Protein AF-0000000075101784 (afdb_homodimer)

InterPro domains:
  IPR000917 Sulfatase, N-terminal [PF00884] (1-313)
  IPR017850 Alkaline-phosphatase-like, core domain superfamily [G3DSA:3.40.720.10] (1-335)
  IPR017850 Alkaline-phosphatase-like, core domain superfamily [SSF53649] (1-403)
  IPR050738 Sulfatase enzyme [PTHR42693] (1-409)

Sequence (878 aa):
MADDLGWADLSVYGQVDYSTPRLDQLAAQGVRFTHAYANSAVCSATRFALMTGRYQYRLPGGLEEPIPTSVGPRGPIGLPPDHPTLPSILRDAGYDTALLGKWHLGPLPDFGPLKSGYDRFFGNLSGVIDYFTHKPGVGEHVARDLWEGETPVDRVGYYTQILADEASAYVTAPERKDKPFFLSLHFTAPHWPWEGPEDEEVSKNLTSIFHYDGGTQATYGRMVEALDQSVGQVLDALDSAGLGDDTIVVFTSDNGGERYSKTWPFTGQKTELLEGGLRVPTIMRWPAGLPTPHVSTQVTATMDWLPTLLAAAKLVPTAEFPTDGENLLPILQQLAPEHDRTLCWRYKAHGQRAIRDGKFKYLKINGNEFLFDIVADPRERGNLKKRLPDVFDKLKQLWADWDATMLAMNEGTYTHALTPPIQADRYAPQDLTPPVKPTMADDLGWADLSVYGQVDYSTPRLDQLAAQGVRFTHAYANSAVCSATRFALMTGRYQYRLPGGLEEPIPTSVGPRGPIGLPPDHPTLPSILRDAGYDTALLGKWHLGPLPDFGPLKSGYDRFFGNLSGVIDYFTHKPGVGEHVARDLWEGETPVDRVGYYTQILADEASAYVTAPERKDKPFFLSLHFTAPHWPWEGPEDEEVSKNLTSIFHYDGGTQATYGRMVEALDQSVGQVLDALDSAGLGDDTIVVFTSDNGGERYSKTWPFTGQKTELLEGGLRVPTIMRWPAGLPTPHVSTQVTATMDWLPTLLAAAKLVPTAEFPTDGENLLPILQQLAPEHDRTLCWRYKAHGQRAIRDGKFKYLKINGNEFLFDIVADPRERGNLKKRLPDVFDKLKQLWADWDATMLAMNEGTYTHALTPPIQADRYAPQDLTPPVKPT

Structure (mmCIF, N/CA/C/O backbone):
data_AF-0000000075101784-model_v1
#
loop_
_entity.id
_entity.type
_entity.pdbx_description
1 polymer 'Sulfatase N-terminal domain-containing protein'
#
loop_
_atom_site.group_PDB
_atom_site.id
_atom_site.type_symbol
_atom_site.label_atom_id
_atom_site.label_alt_id
_atom_site.label_comp_id
_atom_site.label_asym_id
_atom_site.label_entity_id
_atom_site.label_seq_id
_atom_site.pdbx_PDB_ins_code
_atom_site.Cartn_x
_atom_site.Cartn_y
_atom_site.Cartn_z
_atom_site.occupancy
_atom_site.B_iso_or_equiv
_atom_site.auth_seq_id
_atom_site.auth_comp_id
_atom_site.auth_asym_id
_atom_site.auth_atom_id
_atom_site.pdbx_PDB_model_num
ATOM 1 N N . MET A 1 1 ? 0.008 -24.109 -4.969 1 98.69 1 MET A N 1
ATOM 2 C CA . MET A 1 1 ? 0.075 -22.781 -5.566 1 98.69 1 MET A CA 1
ATOM 3 C C . MET A 1 1 ? -1.224 -22.016 -5.336 1 98.69 1 MET A C 1
ATOM 5 O O . MET A 1 1 ? -2.307 -22.5 -5.652 1 98.69 1 MET A O 1
ATOM 9 N N . ALA A 1 2 ? -1.051 -20.859 -4.703 1 98.81 2 ALA A N 1
ATOM 10 C CA . ALA A 1 2 ? -2.176 -19.953 -4.531 1 98.81 2 ALA A CA 1
ATOM 11 C C . ALA A 1 2 ? -2.396 -19.109 -5.789 1 98.81 2 ALA A C 1
ATOM 13 O O . ALA A 1 2 ? -1.558 -19.109 -6.695 1 98.81 2 ALA A O 1
ATOM 14 N N . ASP A 1 3 ? -3.553 -18.484 -5.859 1 98.56 3 ASP A N 1
ATOM 15 C CA . ASP A 1 3 ? -3.936 -17.641 -6.996 1 98.56 3 ASP A CA 1
ATOM 16 C C . ASP A 1 3 ? -4.117 -16.188 -6.578 1 98.56 3 ASP A C 1
ATOM 18 O O . ASP A 1 3 ? -5.059 -15.859 -5.855 1 98.56 3 ASP A O 1
ATOM 22 N N . ASP A 1 4 ? -3.219 -15.297 -7.02 1 98.19 4 ASP A N 1
ATOM 23 C CA . ASP A 1 4 ? -3.277 -13.859 -6.77 1 98.19 4 ASP A CA 1
ATOM 24 C C . ASP A 1 4 ? -2.967 -13.547 -5.309 1 98.19 4 ASP A C 1
ATOM 26 O O . ASP A 1 4 ? -3.5 -12.586 -4.746 1 98.19 4 ASP A O 1
ATOM 30 N N . LEU A 1 5 ? -2.211 -14.422 -4.629 1 98.81 5 LEU A N 1
ATOM 31 C CA . LEU A 1 5 ? -1.786 -14.148 -3.26 1 98.81 5 LEU A CA 1
ATOM 32 C C . LEU A 1 5 ? -0.577 -13.227 -3.238 1 98.81 5 LEU A C 1
ATOM 34 O O . LEU A 1 5 ? 0.437 -13.5 -3.885 1 98.81 5 LEU A O 1
ATOM 38 N N . GLY A 1 6 ? -0.708 -12.164 -2.463 1 98.31 6 GLY A N 1
ATOM 39 C CA . GLY A 1 6 ? 0.398 -11.219 -2.357 1 98.31 6 GLY A CA 1
ATOM 40 C C . GLY A 1 6 ? 1.512 -11.711 -1.45 1 98.31 6 GLY A C 1
ATOM 41 O O . GLY A 1 6 ? 1.279 -12.531 -0.559 1 98.31 6 GLY A O 1
ATOM 42 N N . TRP A 1 7 ? 2.664 -11.133 -1.697 1 98.31 7 TRP A N 1
ATOM 43 C CA . TRP A 1 7 ? 3.869 -11.492 -0.955 1 98.31 7 TRP A CA 1
ATOM 44 C C . TRP A 1 7 ? 3.646 -11.336 0.547 1 98.31 7 TRP A C 1
ATOM 46 O O . TRP A 1 7 ? 3.998 -12.227 1.325 1 98.31 7 TRP A O 1
ATOM 56 N N . ALA A 1 8 ? 2.971 -10.32 0.973 1 97.44 8 ALA A N 1
ATOM 57 C CA . ALA A 1 8 ? 2.854 -9.984 2.389 1 97.44 8 ALA A CA 1
ATOM 58 C C . ALA A 1 8 ? 1.521 -10.461 2.959 1 97.44 8 ALA A C 1
ATOM 60 O O . ALA A 1 8 ? 1.069 -9.961 3.994 1 97.44 8 ALA A O 1
ATOM 61 N N . ASP A 1 9 ? 0.891 -11.398 2.348 1 98.56 9 ASP A N 1
ATOM 62 C CA . ASP A 1 9 ? -0.424 -11.852 2.789 1 98.56 9 ASP A CA 1
ATOM 63 C C . ASP A 1 9 ? -0.299 -12.969 3.82 1 98.56 9 ASP A C 1
ATOM 65 O O . ASP A 1 9 ? -1.293 -13.383 4.426 1 98.56 9 ASP A O 1
ATOM 69 N N . LEU A 1 10 ? 0.871 -13.477 4.027 1 98.75 10 LEU A N 1
ATOM 70 C CA . LEU A 1 10 ? 1.117 -14.453 5.086 1 98.75 10 LEU A CA 1
ATOM 71 C C . LEU A 1 10 ? 1.719 -13.781 6.316 1 98.75 10 LEU A C 1
ATOM 73 O O . LEU A 1 10 ? 2.549 -12.875 6.191 1 98.75 10 LEU A O 1
ATOM 77 N N . SER A 1 11 ? 1.393 -14.336 7.484 1 98.12 11 SER A N 1
ATOM 78 C CA . SER A 1 11 ? 1.902 -13.758 8.719 1 98.12 11 SER A CA 1
ATOM 79 C C . SER A 1 11 ? 3.428 -13.766 8.75 1 98.12 11 SER A C 1
ATOM 81 O O . SER A 1 11 ? 4.051 -12.797 9.18 1 98.12 11 SER A O 1
ATOM 83 N N . VAL A 1 12 ? 3.998 -14.766 8.273 1 98.06 12 VAL A N 1
ATOM 84 C CA . VAL A 1 12 ? 5.449 -14.93 8.32 1 98.06 12 VAL A CA 1
ATOM 85 C C . VAL A 1 12 ? 6.109 -13.922 7.379 1 98.06 12 VAL A C 1
ATOM 87 O O . VAL A 1 12 ? 7.309 -13.648 7.496 1 98.06 12 VAL A O 1
ATOM 90 N N . TYR A 1 13 ? 5.352 -13.352 6.441 1 97.81 13 TYR A N 1
ATOM 91 C CA . TYR A 1 13 ? 5.863 -12.328 5.539 1 97.81 13 TYR A CA 1
ATOM 92 C C . TYR A 1 13 ? 5.406 -10.938 5.977 1 97.81 13 TYR A C 1
ATOM 94 O O . TYR A 1 13 ? 5.641 -9.953 5.27 1 97.81 13 TYR A O 1
ATOM 102 N N . GLY A 1 14 ? 4.668 -10.852 7.066 1 94.38 14 GLY A N 1
ATOM 103 C CA . GLY A 1 14 ? 4.414 -9.531 7.625 1 94.38 14 GLY A CA 1
ATOM 104 C C . GLY A 1 14 ? 2.936 -9.219 7.77 1 94.38 14 GLY A C 1
ATOM 105 O O . GLY A 1 14 ? 2.564 -8.125 8.195 1 94.38 14 GLY A O 1
ATOM 106 N N . GLN A 1 15 ? 2.051 -10.156 7.465 1 96.44 15 GLN A N 1
ATOM 107 C CA . GLN A 1 15 ? 0.618 -9.93 7.633 1 96.44 15 GLN A CA 1
ATOM 108 C C . GLN A 1 15 ? 0.24 -9.891 9.109 1 96.44 15 GLN A C 1
ATOM 110 O O . GLN A 1 15 ? 0.612 -10.781 9.875 1 96.44 15 GLN A O 1
ATOM 115 N N . VAL A 1 16 ? -0.598 -8.867 9.5 1 93.69 16 VAL A N 1
ATOM 116 C CA . VAL A 1 16 ? -0.889 -8.75 10.93 1 93.69 16 VAL A CA 1
ATOM 117 C C . VAL A 1 16 ? -2.398 -8.656 11.141 1 93.69 16 VAL A C 1
ATOM 119 O O . VAL A 1 16 ? -2.877 -8.742 12.273 1 93.69 16 VAL A O 1
ATOM 122 N N . ASP A 1 17 ? -3.162 -8.492 10.086 1 94.62 17 ASP A N 1
ATOM 123 C CA . ASP A 1 17 ? -4.602 -8.289 10.211 1 94.62 17 ASP A CA 1
ATOM 124 C C . ASP A 1 17 ? -5.324 -9.625 10.406 1 94.62 17 ASP A C 1
ATOM 126 O O . ASP A 1 17 ? -6.453 -9.656 10.898 1 94.62 17 ASP A O 1
ATOM 130 N N . TYR A 1 18 ? -4.762 -10.672 9.93 1 97.62 18 TYR A N 1
ATOM 131 C CA . TYR A 1 18 ? -5.156 -12.055 10.148 1 97.62 18 TYR A CA 1
ATOM 132 C C . TYR A 1 18 ? -3.938 -12.961 10.273 1 97.62 18 TYR A C 1
ATOM 134 O O . TYR A 1 18 ? -2.799 -12.5 10.148 1 97.62 18 TYR A O 1
ATOM 142 N N . SER A 1 19 ? -4.16 -14.219 10.547 1 98.31 19 SER A N 1
ATOM 143 C CA . SER A 1 19 ? -3.018 -15.094 10.758 1 98.31 19 SER A CA 1
ATOM 144 C C . SER A 1 19 ? -3.049 -16.281 9.797 1 98.31 19 SER A C 1
ATOM 146 O O . SER A 1 19 ? -4.117 -16.672 9.32 1 98.31 19 SER A O 1
ATOM 148 N N . THR A 1 20 ? -1.932 -16.766 9.484 1 98.88 20 THR A N 1
ATOM 149 C CA . THR A 1 20 ? -1.763 -17.938 8.641 1 98.88 20 THR A CA 1
ATOM 150 C C . THR A 1 20 ? -0.839 -18.953 9.312 1 98.88 20 THR A C 1
ATOM 152 O O . THR A 1 20 ? 0.225 -19.281 8.781 1 98.88 20 THR A O 1
ATOM 155 N N . PRO A 1 21 ? -1.212 -19.562 10.398 1 98.88 21 PRO A N 1
ATOM 156 C CA . PRO A 1 21 ? -0.318 -20.359 11.234 1 98.88 21 PRO A CA 1
ATOM 157 C C . PRO A 1 21 ? 0.182 -21.625 10.516 1 98.88 21 PRO A C 1
ATOM 159 O O . PRO A 1 21 ? 1.288 -22.094 10.789 1 98.88 21 PRO A O 1
ATOM 162 N N . ARG A 1 22 ? -0.598 -22.219 9.664 1 98.88 22 ARG A N 1
ATOM 163 C CA . ARG A 1 22 ? -0.188 -23.453 9.023 1 98.88 22 ARG A CA 1
ATOM 164 C C . ARG A 1 22 ? 0.921 -23.219 8.008 1 98.88 22 ARG A C 1
ATOM 166 O O . ARG A 1 22 ? 1.915 -23.938 7.973 1 98.88 22 ARG A O 1
ATOM 173 N N . LEU A 1 23 ? 0.753 -22.203 7.227 1 98.88 23 LEU A N 1
ATOM 174 C CA . LEU A 1 23 ? 1.802 -21.844 6.277 1 98.88 23 LEU A CA 1
ATOM 175 C C . LEU A 1 23 ? 3.033 -21.312 7.004 1 98.88 23 LEU A C 1
ATOM 177 O O . LEU A 1 23 ? 4.164 -21.516 6.555 1 98.88 23 LEU A O 1
ATOM 181 N N . ASP A 1 24 ? 2.787 -20.641 8.117 1 98.75 24 ASP A N 1
ATOM 182 C CA . ASP A 1 24 ? 3.91 -20.203 8.945 1 98.75 24 ASP A CA 1
ATOM 183 C C . ASP A 1 24 ? 4.688 -21.406 9.492 1 98.75 24 ASP A C 1
ATOM 185 O O . ASP A 1 24 ? 5.918 -21.359 9.578 1 98.75 24 ASP A O 1
ATOM 189 N N . GLN A 1 25 ? 3.984 -22.391 9.844 1 98.38 25 GLN A N 1
ATOM 190 C CA . GLN A 1 25 ? 4.633 -23.625 10.297 1 98.38 25 GLN A CA 1
ATOM 191 C C . GLN A 1 25 ? 5.441 -24.266 9.172 1 98.38 25 GLN A C 1
ATOM 193 O O . GLN A 1 25 ? 6.551 -24.75 9.398 1 98.38 25 GLN A O 1
ATOM 198 N N . LEU A 1 26 ? 4.879 -24.281 7.992 1 98.44 26 LEU A N 1
ATOM 199 C CA . LEU A 1 26 ? 5.605 -24.797 6.836 1 98.44 26 LEU A CA 1
ATOM 200 C C . LEU A 1 26 ? 6.918 -24.031 6.648 1 98.44 26 LEU A C 1
ATOM 202 O O . LEU A 1 26 ? 7.961 -24.656 6.398 1 98.44 26 LEU A O 1
ATOM 206 N N . ALA A 1 27 ? 6.848 -22.75 6.758 1 98.5 27 ALA A N 1
ATOM 207 C CA . ALA A 1 27 ? 8.031 -21.906 6.621 1 98.5 27 ALA A CA 1
ATOM 208 C C . ALA A 1 27 ? 9.055 -22.219 7.711 1 98.5 27 ALA A C 1
ATOM 210 O O . ALA A 1 27 ? 10.258 -22.25 7.449 1 98.5 27 ALA A O 1
ATOM 211 N N . ALA A 1 28 ? 8.633 -22.469 8.914 1 97.75 28 ALA A N 1
ATOM 212 C CA . ALA A 1 28 ? 9.5 -22.75 10.047 1 97.75 28 ALA A CA 1
ATOM 213 C C . ALA A 1 28 ? 10.219 -24.094 9.883 1 97.75 28 ALA A C 1
ATOM 215 O O . ALA A 1 28 ? 11.242 -24.344 10.523 1 97.75 28 ALA A O 1
ATOM 216 N N . GLN A 1 29 ? 9.656 -24.922 9.031 1 96.75 29 GLN A N 1
ATOM 217 C CA . GLN A 1 29 ? 10.195 -26.266 8.859 1 96.75 29 GLN A CA 1
ATOM 218 C C . GLN A 1 29 ? 10.992 -26.375 7.559 1 96.75 29 GLN A C 1
ATOM 220 O O . GLN A 1 29 ? 11.516 -27.438 7.23 1 96.75 29 GLN A O 1
ATOM 225 N N . GLY A 1 30 ? 11.07 -25.266 6.852 1 97.69 30 GLY A N 1
ATOM 226 C CA . GLY A 1 30 ? 11.688 -25.328 5.539 1 97.69 30 GLY A CA 1
ATOM 227 C C . GLY A 1 30 ? 12.5 -24.094 5.203 1 97.69 30 GLY A C 1
ATOM 228 O O . GLY A 1 30 ? 13.148 -23.516 6.074 1 97.69 30 GLY A O 1
ATOM 229 N N . VAL A 1 31 ? 12.562 -23.812 3.91 1 98.31 31 VAL A N 1
ATOM 230 C CA . VAL A 1 31 ? 13.25 -22.625 3.393 1 98.31 31 VAL A CA 1
ATOM 231 C C . VAL A 1 31 ? 12.227 -21.594 2.922 1 98.31 31 VAL A C 1
ATOM 233 O O . VAL A 1 31 ? 11.359 -21.906 2.096 1 98.31 31 VAL A O 1
ATOM 236 N N . ARG A 1 32 ? 12.258 -20.438 3.51 1 98.56 32 ARG A N 1
ATOM 237 C CA . ARG A 1 32 ? 11.43 -19.328 3.07 1 98.56 32 ARG A CA 1
ATOM 238 C C . ARG A 1 32 ? 12.219 -18.359 2.195 1 98.56 32 ARG A C 1
ATOM 240 O O . ARG A 1 32 ? 13.273 -17.875 2.604 1 98.56 32 ARG A O 1
ATOM 247 N N . PHE A 1 33 ? 11.695 -18.094 1.013 1 98.69 33 PHE A N 1
ATOM 248 C CA . PHE A 1 33 ? 12.367 -17.188 0.088 1 98.69 33 PHE A CA 1
ATOM 249 C C . PHE A 1 33 ? 11.828 -15.766 0.238 1 98.69 33 PHE A C 1
ATOM 251 O O . PHE A 1 33 ? 10.625 -15.57 0.387 1 98.69 33 PHE A O 1
ATOM 258 N N . THR A 1 34 ? 12.727 -14.789 0.183 1 98.19 34 THR A N 1
ATOM 259 C CA . THR A 1 34 ? 12.273 -13.414 0.297 1 98.19 34 THR A CA 1
ATOM 260 C C . THR A 1 34 ? 12.344 -12.703 -1.054 1 98.19 34 THR A C 1
ATOM 262 O O . THR A 1 34 ? 11.766 -11.633 -1.229 1 98.19 34 THR A O 1
ATOM 265 N N . HIS A 1 35 ? 13.109 -13.273 -2.016 1 98.44 35 HIS A N 1
ATOM 266 C CA . HIS A 1 35 ? 13.25 -12.695 -3.35 1 98.44 35 HIS A CA 1
ATOM 267 C C . HIS A 1 35 ? 12.805 -13.68 -4.426 1 98.44 35 HIS A C 1
ATOM 269 O O . HIS A 1 35 ? 13.516 -13.898 -5.406 1 98.44 35 HIS A O 1
ATOM 275 N N . ALA A 1 36 ? 11.633 -14.242 -4.195 1 98.75 36 ALA A N 1
ATOM 276 C CA . ALA A 1 36 ? 11.023 -15.141 -5.176 1 98.75 36 ALA A CA 1
ATOM 277 C C . ALA A 1 36 ? 10.055 -14.383 -6.082 1 98.75 36 ALA A C 1
ATOM 279 O O . ALA A 1 36 ? 9.289 -13.539 -5.609 1 98.75 36 ALA A O 1
ATOM 280 N N . TYR A 1 37 ? 10.133 -14.734 -7.387 1 98.88 37 TYR A N 1
ATOM 281 C CA . TYR A 1 37 ? 9.359 -13.984 -8.367 1 98.88 37 TYR A CA 1
ATOM 282 C C . TYR A 1 37 ? 8.5 -14.914 -9.219 1 98.88 37 TYR A C 1
ATOM 284 O O . TYR A 1 37 ? 8.922 -16.031 -9.539 1 98.88 37 TYR A O 1
ATOM 292 N N . ALA A 1 38 ? 7.316 -14.414 -9.539 1 98.94 38 ALA A N 1
ATOM 293 C CA . ALA A 1 38 ? 6.535 -15.039 -10.602 1 98.94 38 ALA A CA 1
ATOM 294 C C . ALA A 1 38 ? 7.121 -14.703 -11.977 1 98.94 38 ALA A C 1
ATOM 296 O O . ALA A 1 38 ? 7.723 -13.648 -12.164 1 98.94 38 ALA A O 1
ATOM 297 N N . ASN A 1 39 ? 6.914 -15.562 -12.891 1 98.88 39 ASN A N 1
ATOM 298 C CA . ASN A 1 39 ? 7.406 -15.336 -14.242 1 98.88 39 ASN A CA 1
ATOM 299 C C . ASN A 1 39 ? 6.602 -14.258 -14.961 1 98.88 39 ASN A C 1
ATOM 301 O O . ASN A 1 39 ? 7.043 -13.719 -15.977 1 98.88 39 ASN A O 1
ATOM 305 N N . SER A 1 40 ? 5.449 -13.977 -14.445 1 98.62 40 SER A N 1
ATOM 306 C CA . SER A 1 40 ? 4.582 -12.945 -15 1 98.62 40 SER A CA 1
ATOM 307 C C . SER A 1 40 ? 3.709 -12.312 -13.922 1 98.62 40 SER A C 1
ATOM 309 O O . SER A 1 40 ? 3.623 -12.828 -12.805 1 98.62 40 SER A O 1
ATOM 311 N N . ALA A 1 41 ? 3.139 -11.195 -14.297 1 98 41 ALA A N 1
ATOM 312 C CA . ALA A 1 41 ? 2.223 -10.531 -13.375 1 98 41 ALA A CA 1
ATOM 313 C C . ALA A 1 41 ? 0.797 -11.047 -13.547 1 98 41 ALA A C 1
ATOM 315 O O . ALA A 1 41 ? -0.153 -10.453 -13.039 1 98 41 ALA A O 1
ATOM 316 N N . VAL A 1 42 ? 0.663 -12.18 -14.352 1 97.31 42 VAL A N 1
ATOM 317 C CA . VAL A 1 42 ? -0.657 -12.789 -14.477 1 97.31 42 VAL A CA 1
ATOM 318 C C . VAL A 1 42 ? -0.529 -14.312 -14.438 1 97.31 42 VAL A C 1
ATOM 320 O O . VAL A 1 42 ? 0.565 -14.852 -14.617 1 97.31 42 VAL A O 1
ATOM 323 N N . CYS A 1 43 ? -1.663 -14.953 -14.297 1 96.38 43 CYS A N 1
ATOM 324 C CA . CYS A 1 43 ? -1.766 -16.328 -13.836 1 96.38 43 CYS A CA 1
ATOM 325 C C . CYS A 1 43 ? -1.333 -17.312 -14.922 1 96.38 43 CYS A C 1
ATOM 327 O O . CYS A 1 43 ? -0.304 -17.969 -14.797 1 96.38 43 CYS A O 1
ATOM 329 N N . SER A 1 44 ? -1.961 -17.344 -16.109 1 96.62 44 SER A N 1
ATOM 330 C CA . SER A 1 44 ? -1.686 -18.375 -17.109 1 96.62 44 SER A CA 1
ATOM 331 C C . SER A 1 44 ? -0.242 -18.297 -17.594 1 96.62 44 SER A C 1
ATOM 333 O O . SER A 1 44 ? 0.415 -19.328 -17.75 1 96.62 44 SER A O 1
ATOM 335 N N . ALA A 1 45 ? 0.211 -17.141 -17.781 1 97.12 45 ALA A N 1
ATOM 336 C CA . ALA A 1 45 ? 1.586 -16.953 -18.25 1 97.12 45 ALA A CA 1
ATOM 337 C C . ALA A 1 45 ? 2.578 -17.578 -17.266 1 97.12 45 ALA A C 1
ATOM 339 O O . ALA A 1 45 ? 3.51 -18.266 -17.672 1 97.12 45 ALA A O 1
ATOM 340 N N . THR A 1 46 ? 2.406 -17.312 -16 1 98.69 46 THR A N 1
ATOM 341 C CA . THR A 1 46 ? 3.271 -17.891 -14.977 1 98.69 46 THR A CA 1
ATOM 342 C C . THR A 1 46 ? 3.143 -19.406 -14.953 1 98.69 46 THR A C 1
ATOM 344 O O . THR A 1 46 ? 4.129 -20.109 -14.75 1 98.69 46 THR A O 1
ATOM 347 N N . ARG A 1 47 ? 1.959 -19.953 -15.203 1 98.62 47 ARG A N 1
ATOM 348 C CA . ARG A 1 47 ? 1.739 -21.391 -15.195 1 98.62 47 ARG A CA 1
ATOM 349 C C . ARG A 1 47 ? 2.441 -22.047 -16.375 1 98.62 47 ARG A C 1
ATOM 351 O O . ARG A 1 47 ? 2.912 -23.188 -16.266 1 98.62 47 ARG A O 1
ATOM 358 N N . PHE A 1 48 ? 2.523 -21.375 -17.531 1 98.44 48 PHE A N 1
ATOM 359 C CA . PHE A 1 48 ? 3.338 -21.875 -18.625 1 98.44 48 PHE A CA 1
ATOM 360 C C . PHE A 1 48 ? 4.785 -22.062 -18.188 1 98.44 48 PHE A C 1
ATOM 362 O O . PHE A 1 48 ? 5.41 -23.078 -18.516 1 98.44 48 PHE A O 1
ATOM 369 N N . ALA A 1 49 ? 5.211 -21.078 -17.438 1 98.81 49 ALA A N 1
ATOM 370 C CA . ALA A 1 49 ? 6.594 -21.109 -16.969 1 98.81 49 ALA A CA 1
ATOM 371 C C . ALA A 1 49 ? 6.805 -22.234 -15.961 1 98.81 49 ALA A C 1
ATOM 373 O O . ALA A 1 49 ? 7.844 -22.891 -15.969 1 98.81 49 ALA A O 1
ATOM 374 N N . LEU A 1 50 ? 5.887 -22.422 -15.125 1 98.81 50 LEU A N 1
ATOM 375 C CA . LEU A 1 50 ? 5.973 -23.484 -14.141 1 98.81 50 LEU A CA 1
ATOM 376 C C . LEU A 1 50 ? 6.07 -24.844 -14.828 1 98.81 50 LEU A C 1
ATOM 378 O O . LEU A 1 50 ? 6.914 -25.672 -14.461 1 98.81 50 LEU A O 1
ATOM 382 N N . MET A 1 51 ? 5.27 -25.094 -15.828 1 98.62 51 MET A N 1
ATOM 383 C CA . MET A 1 51 ? 5.164 -26.391 -16.484 1 98.62 51 MET A CA 1
ATOM 384 C C . MET A 1 51 ? 6.398 -26.672 -17.344 1 98.62 51 MET A C 1
ATOM 386 O O . MET A 1 51 ? 6.852 -27.812 -17.438 1 98.62 51 MET A O 1
ATOM 390 N N . THR A 1 52 ? 6.945 -25.625 -17.906 1 98.62 52 THR A N 1
ATOM 391 C CA . THR A 1 52 ? 7.945 -25.844 -18.953 1 98.62 52 THR A CA 1
ATOM 392 C C . THR A 1 52 ? 9.344 -25.516 -18.438 1 98.62 52 THR A C 1
ATOM 394 O O . THR A 1 52 ? 10.344 -25.875 -19.062 1 98.62 52 THR A O 1
ATOM 397 N N . GLY A 1 53 ? 9.438 -24.734 -17.344 1 98.69 53 GLY A N 1
ATOM 398 C CA . GLY A 1 53 ? 10.727 -24.266 -16.844 1 98.69 53 GLY A CA 1
ATOM 399 C C . GLY A 1 53 ? 11.352 -23.219 -17.719 1 98.69 53 GLY A C 1
ATOM 400 O O . GLY A 1 53 ? 12.578 -23.047 -17.734 1 98.69 53 GLY A O 1
ATOM 401 N N . ARG A 1 54 ? 10.531 -22.578 -18.516 1 98.62 54 ARG A N 1
ATOM 402 C CA . ARG A 1 54 ? 11 -21.594 -19.484 1 98.62 54 ARG A CA 1
ATOM 403 C C . ARG A 1 54 ? 10.219 -20.297 -19.359 1 98.62 54 ARG A C 1
ATOM 405 O O . ARG A 1 54 ? 9.125 -20.266 -18.781 1 98.62 54 ARG A O 1
ATOM 412 N N . TYR A 1 55 ? 10.82 -19.203 -19.875 1 98.69 55 TYR A N 1
ATOM 413 C CA . TYR A 1 55 ? 9.984 -18.016 -20.062 1 98.69 55 TYR A CA 1
ATOM 414 C C . TYR A 1 55 ? 8.758 -18.344 -20.906 1 98.69 55 TYR A C 1
ATOM 416 O O . TYR A 1 55 ? 8.875 -18.953 -21.969 1 98.69 55 TYR A O 1
ATOM 424 N N . GLN A 1 56 ? 7.625 -17.891 -20.422 1 98 56 GLN A N 1
ATOM 425 C CA . GLN A 1 56 ? 6.359 -18.188 -21.078 1 98 56 GLN A CA 1
ATOM 426 C C . GLN A 1 56 ? 6.32 -17.609 -22.5 1 98 56 GLN A C 1
ATOM 428 O O . GLN A 1 56 ? 5.605 -18.125 -23.359 1 98 56 GLN A O 1
ATOM 433 N N . TYR A 1 57 ? 7.148 -16.703 -22.734 1 96.81 57 TYR A N 1
ATOM 434 C CA . TYR A 1 57 ? 7.176 -15.961 -23.984 1 96.81 57 TYR A CA 1
ATOM 435 C C . TYR A 1 57 ? 7.664 -16.844 -25.125 1 96.81 57 TYR A C 1
ATOM 437 O O . TYR A 1 57 ? 7.59 -16.469 -26.297 1 96.81 57 TYR A O 1
ATOM 445 N N . ARG A 1 58 ? 8.141 -18 -24.859 1 96.75 58 ARG A N 1
ATOM 446 C CA . ARG A 1 58 ? 8.688 -18.891 -25.891 1 96.75 58 ARG A CA 1
ATOM 447 C C . ARG A 1 58 ? 7.578 -19.688 -26.562 1 96.75 58 ARG A C 1
ATOM 449 O O . ARG A 1 58 ? 7.805 -20.328 -27.578 1 96.75 58 ARG A O 1
ATOM 456 N N . LEU A 1 59 ? 6.398 -19.656 -25.984 1 95.5 59 LEU A N 1
ATOM 457 C CA . LEU A 1 59 ? 5.246 -20.375 -26.531 1 95.5 59 LEU A CA 1
ATOM 458 C C . LEU A 1 59 ? 4.105 -19.406 -26.828 1 95.5 59 LEU A C 1
ATOM 460 O O . LEU A 1 59 ? 3.854 -18.484 -26.062 1 95.5 59 LEU A O 1
ATOM 464 N N . PRO A 1 60 ? 3.352 -19.625 -27.906 1 93.06 60 PRO A N 1
ATOM 465 C CA . PRO A 1 60 ? 2.25 -18.719 -28.25 1 93.06 60 PRO A CA 1
ATOM 466 C C . PRO A 1 60 ? 1.228 -18.578 -27.125 1 93.06 60 PRO A C 1
ATOM 468 O O . PRO A 1 60 ? 0.797 -17.469 -26.828 1 93.06 60 PRO A O 1
ATOM 471 N N . GLY A 1 61 ? 0.872 -19.688 -26.5 1 93.19 61 GLY A N 1
ATOM 472 C CA . GLY A 1 61 ? -0.081 -19.609 -25.406 1 93.19 61 GLY A CA 1
ATOM 473 C C . GLY A 1 61 ? 0.421 -18.797 -24.234 1 93.19 61 GLY A C 1
ATOM 474 O O . GLY A 1 61 ? -0.372 -18.203 -23.5 1 93.19 61 GLY A O 1
ATOM 475 N N . GLY A 1 62 ? 1.733 -18.75 -24.078 1 95.31 62 GLY A N 1
ATOM 476 C CA . GLY A 1 62 ? 2.367 -18.031 -22.969 1 95.31 62 GLY A CA 1
ATOM 477 C C . GLY A 1 62 ? 2.389 -16.531 -23.172 1 95.31 62 GLY A C 1
ATOM 478 O O . GLY A 1 62 ? 2.703 -15.781 -22.234 1 95.31 62 GLY A O 1
ATOM 479 N N . LEU A 1 63 ? 1.99 -16.031 -24.375 1 94.19 63 LEU A N 1
ATOM 480 C CA . LEU A 1 63 ? 1.966 -14.602 -24.688 1 94.19 63 LEU A CA 1
ATOM 481 C C . LEU A 1 63 ? 0.682 -13.961 -24.172 1 94.19 63 LEU A C 1
ATOM 483 O O . LEU A 1 63 ? 0.601 -12.734 -24.062 1 94.19 63 LEU A O 1
ATOM 487 N N . GLU A 1 64 ? -0.341 -14.805 -23.922 1 91.56 64 GLU A N 1
ATOM 488 C CA . GLU A 1 64 ? -1.618 -14.289 -23.438 1 91.56 64 GLU A CA 1
ATOM 489 C C . GLU A 1 64 ? -1.515 -13.82 -21.984 1 91.56 64 GLU A C 1
ATOM 491 O O . GLU A 1 64 ? -0.873 -14.477 -21.172 1 91.56 64 GLU A O 1
ATOM 496 N N . GLU A 1 65 ? -2.162 -12.766 -21.703 1 91.44 65 GLU A N 1
ATOM 497 C CA . GLU A 1 65 ? -2.031 -12.156 -20.391 1 91.44 65 GLU A CA 1
ATOM 498 C C . GLU A 1 65 ? -3.398 -11.906 -19.75 1 91.44 65 GLU A C 1
ATOM 500 O O . GLU A 1 65 ? -3.811 -10.758 -19.578 1 91.44 65 GLU A O 1
ATOM 505 N N . PRO A 1 66 ? -4.133 -12.938 -19.266 1 92.62 66 PRO A N 1
ATOM 506 C CA . PRO A 1 66 ? -3.93 -14.391 -19.375 1 92.62 66 PRO A CA 1
ATOM 507 C C . PRO A 1 66 ? -4.672 -15 -20.562 1 92.62 66 PRO A C 1
ATOM 509 O O . PRO A 1 66 ? -5.34 -14.281 -21.312 1 92.62 66 PRO A O 1
ATOM 512 N N . ILE A 1 67 ? -4.535 -16.281 -20.656 1 90.69 67 ILE A N 1
ATOM 513 C CA . ILE A 1 67 ? -5.273 -17 -21.688 1 90.69 67 ILE A CA 1
ATOM 514 C C . ILE A 1 67 ? -6.773 -16.812 -21.469 1 90.69 67 ILE A C 1
ATOM 516 O O . ILE A 1 67 ? -7.277 -17 -20.359 1 90.69 67 ILE A O 1
ATOM 520 N N . PRO A 1 68 ? -7.398 -16.453 -22.5 1 83.62 68 PRO A N 1
ATOM 521 C CA . PRO A 1 68 ? -8.844 -16.266 -22.359 1 83.62 68 PRO A CA 1
ATOM 522 C C . PRO A 1 68 ? -9.602 -17.594 -22.266 1 83.62 68 PRO A C 1
ATOM 524 O O . PRO A 1 68 ? -9.125 -18.625 -22.766 1 83.62 68 PRO A O 1
ATOM 527 N N . THR A 1 69 ? -10.688 -17.469 -21.641 1 73.88 69 THR A N 1
ATOM 528 C CA . THR A 1 69 ? -11.555 -18.641 -21.531 1 73.88 69 THR A CA 1
ATOM 529 C C . THR A 1 69 ? -12.172 -18.984 -22.875 1 73.88 69 THR A C 1
ATOM 531 O O . THR A 1 69 ? -12.289 -20.172 -23.234 1 73.88 69 THR A O 1
ATOM 534 N N . SER A 1 70 ? -12.477 -17.953 -23.562 1 70.19 70 SER A N 1
ATOM 535 C CA . SER A 1 70 ? -13.148 -18.156 -24.844 1 70.19 70 SER A CA 1
ATOM 536 C C . SER A 1 70 ? -12.141 -18.297 -25.969 1 70.19 70 SER A C 1
ATOM 538 O O . SER A 1 70 ? -11.094 -17.656 -25.969 1 70.19 70 SER A O 1
ATOM 540 N N . VAL A 1 71 ? -12.484 -19.25 -26.828 1 69.81 71 VAL A N 1
ATOM 541 C CA . VAL A 1 71 ? -11.664 -19.438 -28.016 1 69.81 71 VAL A CA 1
ATOM 542 C C . VAL A 1 71 ? -11.891 -18.281 -29 1 69.81 71 VAL A C 1
ATOM 544 O O . VAL A 1 71 ? -13.023 -18.016 -29.406 1 69.81 71 VAL A O 1
ATOM 547 N N . GLY A 1 72 ? -10.891 -17.547 -29.188 1 66.06 72 GLY A N 1
ATOM 548 C CA . GLY A 1 72 ? -10.992 -16.422 -30.109 1 66.06 72 GLY A CA 1
ATOM 549 C C . GLY A 1 72 ? -10.867 -16.828 -31.562 1 66.06 72 GLY A C 1
ATOM 550 O O . GLY A 1 72 ? -10.844 -18.031 -31.875 1 66.06 72 GLY A O 1
ATOM 551 N N . PRO A 1 73 ? -10.859 -15.891 -32.438 1 67.81 73 PRO A N 1
ATOM 552 C CA . PRO A 1 73 ? -10.789 -16.156 -33.875 1 67.81 73 PRO A CA 1
ATOM 553 C C . PRO A 1 73 ? -9.523 -16.906 -34.281 1 67.81 73 PRO A C 1
ATOM 555 O O . PRO A 1 73 ? -9.5 -17.562 -35.344 1 67.81 73 PRO A O 1
ATOM 558 N N . ARG A 1 74 ? -8.57 -16.922 -33.406 1 72.44 74 ARG A N 1
ATOM 559 C CA . ARG A 1 74 ? -7.297 -17.562 -33.688 1 72.44 74 ARG A CA 1
ATOM 560 C C . ARG A 1 74 ? -7.344 -19.047 -33.375 1 72.44 74 ARG A C 1
ATOM 562 O O . ARG A 1 74 ? -6.398 -19.797 -33.656 1 72.44 74 ARG A O 1
ATOM 569 N N . GLY A 1 75 ? -8.453 -19.375 -32.875 1 79.56 75 GLY A N 1
ATOM 570 C CA . GLY A 1 75 ? -8.57 -20.766 -32.438 1 79.56 75 GLY A CA 1
ATOM 571 C C . GLY A 1 75 ? -8.062 -21 -31.031 1 79.56 75 GLY A C 1
ATOM 572 O O . GLY A 1 75 ? -7.648 -20.062 -30.359 1 79.56 75 GLY A O 1
ATOM 573 N N . PRO A 1 76 ? -8.188 -22.281 -30.734 1 85.88 76 PRO A N 1
ATOM 574 C CA . PRO A 1 76 ? -7.762 -22.609 -29.359 1 85.88 76 PRO A CA 1
ATOM 575 C C . PRO A 1 76 ? -6.254 -22.453 -29.172 1 85.88 76 PRO A C 1
ATOM 577 O O . PRO A 1 76 ? -5.473 -22.75 -30.062 1 85.88 76 PRO A O 1
ATOM 580 N N . ILE A 1 77 ? -5.93 -21.875 -28.125 1 90.88 77 ILE A N 1
ATOM 581 C CA . ILE A 1 77 ? -4.535 -21.688 -27.734 1 90.88 77 ILE A CA 1
ATOM 582 C C . ILE A 1 77 ? -4.281 -22.312 -26.375 1 90.88 77 ILE A C 1
ATOM 584 O O . ILE A 1 77 ? -5.148 -22.281 -25.5 1 90.88 77 ILE A O 1
ATOM 588 N N . GLY A 1 78 ? -3.123 -22.969 -26.25 1 95.56 78 GLY A N 1
ATOM 589 C CA . GLY A 1 78 ? -2.789 -23.594 -24.984 1 95.56 78 GLY A CA 1
ATOM 590 C C . GLY A 1 78 ? -1.383 -24.172 -24.953 1 95.56 78 GLY A C 1
ATOM 591 O O . GLY A 1 78 ? -0.547 -23.812 -25.781 1 95.56 78 GLY A O 1
ATOM 592 N N . LEU A 1 79 ? -1.147 -24.859 -23.875 1 97.69 79 LEU A N 1
ATOM 593 C CA . LEU A 1 79 ? 0.123 -25.562 -23.75 1 97.69 79 LEU A CA 1
ATOM 594 C C . LEU A 1 79 ? 0.193 -26.75 -24.703 1 97.69 79 LEU A C 1
ATOM 596 O O . LEU A 1 79 ? -0.579 -27.703 -24.578 1 97.69 79 LEU A O 1
ATOM 600 N N . PRO A 1 80 ? 1.088 -26.703 -25.656 1 96.75 80 PRO A N 1
ATOM 601 C CA . PRO A 1 80 ? 1.145 -27.797 -26.641 1 96.75 80 PRO A CA 1
ATOM 602 C C . PRO A 1 80 ? 1.396 -29.156 -26 1 96.75 80 PRO A C 1
ATOM 604 O O . PRO A 1 80 ? 2.355 -29.312 -25.25 1 96.75 80 PRO A O 1
ATOM 607 N N . PRO A 1 81 ? 0.608 -30.141 -26.406 1 95.75 81 PRO A N 1
ATOM 608 C CA . PRO A 1 81 ? 0.714 -31.453 -25.766 1 95.75 81 PRO A CA 1
ATOM 609 C C . PRO A 1 81 ? 2.062 -32.125 -26.016 1 95.75 81 PRO A C 1
ATOM 611 O O . PRO A 1 81 ? 2.48 -33 -25.234 1 95.75 81 PRO A O 1
ATOM 614 N N . ASP A 1 82 ? 2.729 -31.766 -27.031 1 94.94 82 ASP A N 1
ATOM 615 C CA . ASP A 1 82 ? 3.986 -32.406 -27.375 1 94.94 82 ASP A CA 1
ATOM 616 C C . ASP A 1 82 ? 5.164 -31.766 -26.656 1 94.94 82 ASP A C 1
ATOM 618 O O . ASP A 1 82 ? 6.285 -32.281 -26.703 1 94.94 82 ASP A O 1
ATOM 622 N N . HIS A 1 83 ? 4.918 -30.641 -26.016 1 96.81 83 HIS A N 1
ATOM 623 C CA . HIS A 1 83 ? 5.984 -30 -25.25 1 96.81 83 HIS A CA 1
ATOM 624 C C . HIS A 1 83 ? 6.246 -30.75 -23.938 1 96.81 83 HIS A C 1
ATOM 626 O O . HIS A 1 83 ? 5.316 -31.016 -23.172 1 96.81 83 HIS A O 1
ATOM 632 N N . PRO A 1 84 ? 7.508 -31.062 -23.703 1 98 84 PRO A N 1
ATOM 633 C CA . PRO A 1 84 ? 7.793 -31.672 -22.391 1 98 84 PRO A CA 1
ATOM 634 C C . PRO A 1 84 ? 7.496 -30.719 -21.234 1 98 84 PRO A C 1
ATOM 636 O O . PRO A 1 84 ? 7.754 -29.516 -21.328 1 98 84 PRO A O 1
ATOM 639 N N . THR A 1 85 ? 6.895 -31.234 -20.188 1 98.62 85 THR A N 1
ATOM 640 C CA . THR A 1 85 ? 6.555 -30.484 -18.969 1 98.62 85 THR A CA 1
ATOM 641 C C . THR A 1 85 ? 7.113 -31.188 -17.734 1 98.62 85 THR A C 1
ATOM 643 O O . THR A 1 85 ? 7.543 -32.344 -17.797 1 98.62 85 THR A O 1
ATOM 646 N N . LEU A 1 86 ? 7.121 -30.422 -16.625 1 98.75 86 LEU A N 1
ATOM 647 C CA . LEU A 1 86 ? 7.539 -31 -15.352 1 98.75 86 LEU A CA 1
ATOM 648 C C . LEU A 1 86 ? 6.758 -32.281 -15.055 1 98.75 86 LEU A C 1
ATOM 650 O O . LEU A 1 86 ? 7.352 -33.312 -14.812 1 98.75 86 LEU A O 1
ATOM 654 N N . PRO A 1 87 ? 5.414 -32.312 -15.148 1 98.75 87 PRO A N 1
ATOM 655 C CA . PRO A 1 87 ? 4.688 -33.531 -14.852 1 98.75 87 PRO A CA 1
ATOM 656 C C . PRO A 1 87 ? 4.945 -34.625 -15.891 1 98.75 87 PRO A C 1
ATOM 658 O O . PRO A 1 87 ? 5 -35.812 -15.539 1 98.75 87 PRO A O 1
ATOM 661 N N . SER A 1 88 ? 5.145 -34.312 -17.203 1 98.62 88 SER A N 1
ATOM 662 C CA . SER A 1 88 ? 5.348 -35.344 -18.203 1 98.62 88 SER A CA 1
ATOM 663 C C . SER A 1 88 ? 6.695 -36.031 -18 1 98.62 88 SER A C 1
ATOM 665 O O . SER A 1 88 ? 6.801 -37.25 -18.172 1 98.62 88 SER A O 1
ATOM 667 N N . ILE A 1 89 ? 7.707 -35.281 -17.672 1 98.62 89 ILE A N 1
ATOM 668 C CA . ILE A 1 89 ? 9.031 -35.875 -17.453 1 98.62 89 ILE A CA 1
ATOM 669 C C . ILE A 1 89 ? 8.992 -36.781 -16.219 1 98.62 89 ILE A C 1
ATOM 671 O O . ILE A 1 89 ? 9.531 -37.875 -16.25 1 98.62 89 ILE A O 1
ATOM 675 N N . LEU A 1 90 ? 8.312 -36.312 -15.18 1 98.69 90 LEU A N 1
ATOM 676 C CA . LEU A 1 90 ? 8.203 -37.125 -13.961 1 98.69 90 LEU A CA 1
ATOM 677 C C . LEU A 1 90 ? 7.363 -38.375 -14.211 1 98.69 90 LEU A C 1
ATOM 679 O O . LEU A 1 90 ? 7.703 -39.438 -13.727 1 98.69 90 LEU A O 1
ATOM 683 N N . ARG A 1 91 ? 6.305 -38.219 -14.945 1 98.31 91 ARG A N 1
ATOM 684 C CA . ARG A 1 91 ? 5.477 -39.375 -15.297 1 98.31 91 ARG A CA 1
ATOM 685 C C . ARG A 1 91 ? 6.293 -40.406 -16.031 1 98.31 91 ARG A C 1
ATOM 687 O O . ARG A 1 91 ? 6.215 -41.594 -15.727 1 98.31 91 ARG A O 1
ATOM 694 N N . ASP A 1 92 ? 7.086 -40 -16.953 1 97.88 92 ASP A N 1
ATOM 695 C CA . ASP A 1 92 ? 7.91 -40.906 -17.75 1 97.88 92 ASP A CA 1
ATOM 696 C C . ASP A 1 92 ? 8.953 -41.594 -16.875 1 97.88 92 ASP A C 1
ATOM 698 O O . ASP A 1 92 ? 9.453 -42.656 -17.234 1 97.88 92 ASP A O 1
ATOM 702 N N . ALA A 1 93 ? 9.234 -41 -15.766 1 97.94 93 ALA A N 1
ATOM 703 C CA . ALA A 1 93 ? 10.203 -41.562 -14.836 1 97.94 93 ALA A CA 1
ATOM 704 C C . ALA A 1 93 ? 9.516 -42.469 -13.805 1 97.94 93 ALA A C 1
ATOM 706 O O . ALA A 1 93 ? 10.156 -42.938 -12.867 1 97.94 93 ALA A O 1
ATOM 707 N N . GLY A 1 94 ? 8.227 -42.594 -13.898 1 97.38 94 GLY A N 1
ATOM 708 C CA . GLY A 1 94 ? 7.547 -43.594 -13.07 1 97.38 94 GLY A CA 1
ATOM 709 C C . GLY A 1 94 ? 6.703 -42.969 -11.977 1 97.38 94 GLY A C 1
ATOM 710 O O . GLY A 1 94 ? 6.094 -43.656 -11.172 1 97.38 94 GLY A O 1
ATOM 711 N N . TYR A 1 95 ? 6.602 -41.625 -11.922 1 98.19 95 TYR A N 1
ATOM 712 C CA . TYR A 1 95 ? 5.773 -40.938 -10.922 1 98.19 95 TYR A CA 1
ATOM 713 C C . TYR A 1 95 ? 4.293 -41.094 -11.266 1 98.19 95 TYR A C 1
ATOM 715 O O . TYR A 1 95 ? 3.922 -41.094 -12.438 1 98.19 95 TYR A O 1
ATOM 723 N N . ASP A 1 96 ? 3.51 -41.219 -10.242 1 98 96 ASP A N 1
ATOM 724 C CA . ASP A 1 96 ? 2.09 -40.906 -10.383 1 98 96 ASP A CA 1
ATOM 725 C C . ASP A 1 96 ? 1.843 -39.406 -10.336 1 98 96 ASP A C 1
ATOM 727 O O . ASP A 1 96 ? 2.195 -38.75 -9.352 1 98 96 ASP A O 1
ATOM 731 N N . THR A 1 97 ? 1.259 -38.812 -11.406 1 98.56 97 THR A N 1
ATOM 732 C CA . THR A 1 97 ? 1.146 -37.344 -11.508 1 98.56 97 THR A CA 1
ATOM 733 C C . THR A 1 97 ? -0.316 -36.938 -11.469 1 98.56 97 THR A C 1
ATOM 735 O O . THR A 1 97 ? -1.17 -37.531 -12.102 1 98.56 97 THR A O 1
ATOM 738 N N . ALA A 1 98 ? -0.615 -35.906 -10.648 1 98.81 98 ALA A N 1
ATOM 739 C CA . ALA A 1 98 ? -1.986 -35.406 -10.539 1 98.81 98 ALA A CA 1
ATOM 740 C C . ALA A 1 98 ? -2.02 -33.875 -10.484 1 98.81 98 ALA A C 1
A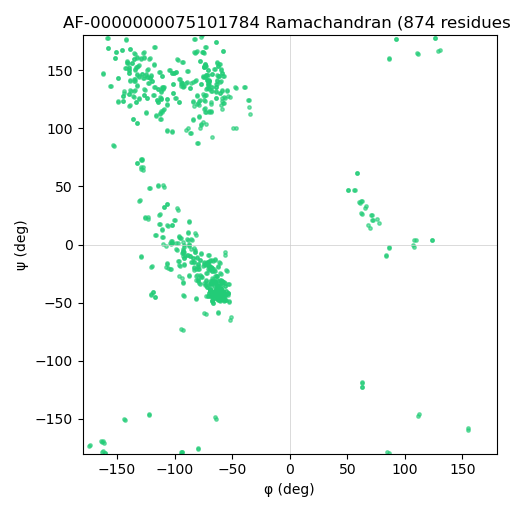TOM 742 O O . ALA A 1 98 ? -1.13 -33.25 -9.906 1 98.81 98 ALA A O 1
ATOM 743 N N . LEU A 1 99 ? -3.021 -33.312 -11.141 1 98.94 99 LEU A N 1
ATOM 744 C CA . LEU A 1 99 ? -3.393 -31.922 -10.961 1 98.94 99 LEU A CA 1
ATOM 745 C C . LEU A 1 99 ? -4.75 -31.797 -10.273 1 98.94 99 LEU A C 1
ATOM 747 O O . LEU A 1 99 ? -5.762 -32.281 -10.797 1 98.94 99 LEU A O 1
ATOM 751 N N . LEU A 1 100 ? -4.758 -31.266 -9.102 1 98.94 100 LEU A N 1
ATOM 752 C CA . LEU A 1 100 ? -5.98 -30.906 -8.398 1 98.94 100 LEU A CA 1
ATOM 753 C C . LEU A 1 100 ? -6.133 -29.391 -8.328 1 98.94 100 LEU A C 1
ATOM 755 O O . LEU A 1 100 ? -5.297 -28.703 -7.73 1 98.94 100 LEU A O 1
ATOM 759 N N . GLY A 1 101 ? -7.172 -28.875 -8.953 1 98.88 101 GLY A N 1
ATOM 760 C CA . GLY A 1 101 ? -7.414 -27.453 -8.977 1 98.88 101 GLY A CA 1
ATOM 761 C C . GLY A 1 101 ? -7.23 -26.828 -10.344 1 98.88 101 GLY A C 1
ATOM 762 O O . GLY A 1 101 ? -7.559 -27.453 -11.359 1 98.88 101 GLY A O 1
ATOM 763 N N . LYS A 1 102 ? -6.789 -25.609 -10.484 1 98.62 102 LYS A N 1
ATOM 764 C CA . LYS A 1 102 ? -6.801 -24.719 -11.648 1 98.62 102 LYS A CA 1
ATOM 765 C C . LYS A 1 102 ? -5.773 -25.172 -12.688 1 98.62 102 LYS A C 1
ATOM 767 O O . LYS A 1 102 ? -4.594 -25.344 -12.359 1 98.62 102 LYS A O 1
ATOM 772 N N . TRP A 1 103 ? -6.211 -25.312 -13.914 1 98.44 103 TRP A N 1
ATOM 773 C CA . TRP A 1 103 ? -5.363 -25.609 -15.062 1 98.44 103 TRP A CA 1
ATOM 774 C C . TRP A 1 103 ? -4.949 -24.328 -15.781 1 98.44 103 TRP A C 1
ATOM 776 O O . TRP A 1 103 ? -3.838 -23.828 -15.578 1 98.44 103 TRP A O 1
ATOM 786 N N . HIS A 1 104 ? -5.812 -23.672 -16.484 1 98 104 HIS A N 1
ATOM 787 C CA . HIS A 1 104 ? -5.738 -22.375 -17.125 1 98 104 HIS A CA 1
ATOM 788 C C . HIS A 1 104 ? -4.617 -22.328 -18.156 1 98 104 HIS A C 1
ATOM 790 O O . HIS A 1 104 ? -3.918 -21.328 -18.281 1 98 104 HIS A O 1
ATOM 796 N N . LEU A 1 105 ? -4.391 -23.5 -18.906 1 97.94 105 LEU A N 1
ATOM 797 C CA . LEU A 1 105 ? -3.371 -23.547 -19.938 1 97.94 105 LEU A CA 1
ATOM 798 C C . LEU A 1 105 ? -3.967 -24 -21.266 1 97.94 105 LEU A C 1
ATOM 800 O O . LEU A 1 105 ? -3.279 -24.625 -22.078 1 97.94 105 LEU A O 1
ATOM 804 N N . GLY A 1 106 ? -5.27 -23.828 -21.422 1 95.12 106 GLY A N 1
ATOM 805 C CA . GLY A 1 106 ? -5.961 -24.125 -22.672 1 95.12 106 GLY A CA 1
ATOM 806 C C . GLY A 1 106 ? -7.191 -24.984 -22.469 1 95.12 106 GLY A C 1
ATOM 807 O O . GLY A 1 106 ? -7.367 -25.594 -21.422 1 95.12 106 GLY A O 1
ATOM 808 N N . PRO A 1 107 ? -7.965 -25.062 -23.484 1 94.12 107 PRO A N 1
ATOM 809 C CA . PRO A 1 107 ? -9.234 -25.766 -23.359 1 94.12 107 PRO A CA 1
ATOM 810 C C . PRO A 1 107 ? -9.141 -27.234 -23.781 1 94.12 107 PRO A C 1
ATOM 812 O O . PRO A 1 107 ? -8.164 -27.625 -24.422 1 94.12 107 PRO A O 1
ATOM 815 N N . LEU A 1 108 ? -10.109 -28.016 -23.234 1 92.56 108 LEU A N 1
ATOM 816 C CA . LEU A 1 108 ? -10.328 -29.344 -23.797 1 92.56 108 LEU A CA 1
ATOM 817 C C . LEU A 1 108 ? -10.844 -29.266 -25.219 1 92.56 108 LEU A C 1
ATOM 819 O O . LEU A 1 108 ? -11.492 -28.281 -25.594 1 92.56 108 LEU A O 1
ATOM 823 N N . PRO A 1 109 ? -10.539 -30.266 -26.031 1 92.38 109 PRO A N 1
ATOM 824 C CA . PRO A 1 109 ? -9.734 -31.438 -25.703 1 92.38 109 PRO A CA 1
ATOM 825 C C . PRO A 1 109 ? -8.258 -31.25 -26.031 1 92.38 109 PRO A C 1
ATOM 827 O O . PRO A 1 109 ? -7.43 -32.094 -25.672 1 92.38 109 PRO A O 1
ATOM 830 N N . ASP A 1 110 ? -7.949 -30.25 -26.688 1 92.5 110 ASP A N 1
ATOM 831 C CA . ASP A 1 110 ? -6.645 -30.172 -27.344 1 92.5 110 ASP A CA 1
ATOM 832 C C . ASP A 1 110 ? -5.543 -29.859 -26.344 1 92.5 110 ASP A C 1
ATOM 834 O O . ASP A 1 110 ? -4.387 -30.25 -26.531 1 92.5 110 ASP A O 1
ATOM 838 N N . PHE A 1 111 ? -5.922 -29.172 -25.281 1 96.06 111 PHE A N 1
ATOM 839 C CA . PHE A 1 111 ? -4.891 -28.641 -24.391 1 96.06 111 PHE A CA 1
ATOM 840 C C . PHE A 1 111 ? -5.195 -29 -22.938 1 96.06 111 PHE A C 1
ATOM 842 O O . PHE A 1 111 ? -4.953 -28.188 -22.031 1 96.06 111 PHE A O 1
ATOM 849 N N . GLY A 1 112 ? -5.676 -30.125 -22.672 1 95.94 112 GLY A N 1
ATOM 850 C CA . GLY A 1 112 ? -6.051 -30.516 -21.312 1 95.94 112 GLY A CA 1
ATOM 851 C C . GLY A 1 112 ? -4.875 -31.016 -20.484 1 95.94 112 GLY A C 1
ATOM 852 O O . GLY A 1 112 ? -3.811 -31.312 -21.031 1 95.94 112 GLY A O 1
ATOM 853 N N . PRO A 1 113 ? -5.074 -31.109 -19.188 1 98.12 113 PRO A N 1
ATOM 854 C CA . PRO A 1 113 ? -4.004 -31.547 -18.281 1 98.12 113 PRO A CA 1
ATOM 855 C C . PRO A 1 113 ? -3.523 -32.969 -18.594 1 98.12 113 PRO A C 1
ATOM 857 O O . PRO A 1 113 ? -2.328 -33.25 -18.484 1 98.12 113 PRO A O 1
ATOM 860 N N . LEU A 1 114 ? -4.457 -33.875 -19.016 1 98.38 114 LEU A N 1
ATOM 861 C CA . LEU A 1 114 ? -4.109 -35.25 -19.266 1 98.38 114 LEU A CA 1
ATOM 862 C C . LEU A 1 114 ? -3.217 -35.375 -20.5 1 98.38 114 LEU A C 1
ATOM 864 O O . LEU A 1 114 ? -2.574 -36.406 -20.703 1 98.38 114 LEU A O 1
ATOM 868 N N . LYS A 1 115 ? -3.143 -34.344 -21.266 1 97.56 115 LYS A N 1
ATOM 869 C CA . LYS A 1 115 ? -2.275 -34.312 -22.438 1 97.56 115 LYS A CA 1
ATOM 870 C C . LYS A 1 115 ? -0.951 -33.625 -22.141 1 97.56 115 LYS A C 1
ATOM 872 O O . LYS A 1 115 ? -0.093 -33.5 -23.016 1 97.56 115 LYS A O 1
ATOM 877 N N . SER A 1 116 ? -0.813 -33.219 -20.938 1 97.88 116 SER A N 1
ATOM 878 C CA . SER A 1 116 ? 0.37 -32.438 -20.562 1 97.88 116 SER A CA 1
ATOM 879 C C . SER A 1 116 ? 1.115 -33.125 -19.406 1 97.88 116 SER A C 1
ATOM 881 O O . SER A 1 116 ? 1.799 -32.438 -18.641 1 97.88 116 SER A O 1
ATOM 883 N N . GLY A 1 117 ? 0.931 -34.375 -19.234 1 98.38 117 GLY A N 1
ATOM 884 C CA . GLY A 1 117 ? 1.798 -35.125 -18.344 1 98.38 117 GLY A CA 1
ATOM 885 C C . GLY A 1 117 ? 1.107 -35.531 -17.062 1 98.38 117 GLY A C 1
ATOM 886 O O . GLY A 1 117 ? 1.677 -36.281 -16.25 1 98.38 117 GLY A O 1
ATOM 887 N N . TYR A 1 118 ? -0.158 -35.156 -16.844 1 98.75 118 TYR A N 1
ATOM 888 C CA . TYR A 1 118 ? -0.87 -35.562 -15.648 1 98.75 118 TYR A CA 1
ATOM 889 C C . TYR A 1 118 ? -1.648 -36.844 -15.898 1 98.75 118 TYR A C 1
ATOM 891 O O . TYR A 1 118 ? -2.336 -37 -16.922 1 98.75 118 TYR A O 1
ATOM 899 N N . ASP A 1 119 ? -1.56 -37.75 -14.969 1 98.19 119 ASP A N 1
ATOM 900 C CA . ASP A 1 119 ? -2.342 -38.969 -15.008 1 98.19 119 ASP A CA 1
ATOM 901 C C . ASP A 1 119 ? -3.775 -38.75 -14.539 1 98.19 119 ASP A C 1
ATOM 903 O O . ASP A 1 119 ? -4.699 -39.438 -14.984 1 98.19 119 ASP A O 1
ATOM 907 N N . ARG A 1 120 ? -3.863 -37.812 -13.641 1 98.06 120 ARG A N 1
ATOM 908 C CA . ARG A 1 120 ? -5.156 -37.5 -13.039 1 98.06 120 ARG A CA 1
ATOM 909 C C . ARG A 1 120 ? -5.387 -35.969 -12.984 1 98.06 120 ARG A C 1
ATOM 911 O O . ARG A 1 120 ? -4.449 -35.219 -12.766 1 98.06 120 ARG A O 1
ATOM 918 N N . PHE A 1 121 ? -6.672 -35.688 -13.227 1 98.81 121 PHE A N 1
ATOM 919 C CA . PHE A 1 121 ? -7.066 -34.281 -13.125 1 98.81 121 PHE A CA 1
ATOM 920 C C . PHE A 1 121 ? -8.406 -34.156 -12.422 1 98.81 121 PHE A C 1
ATOM 922 O O . PHE A 1 121 ? -9.344 -34.906 -12.711 1 98.81 121 PHE A O 1
ATOM 929 N N . PHE A 1 122 ? -8.492 -33.25 -11.445 1 98.88 122 PHE A N 1
ATOM 930 C CA . PHE A 1 122 ? -9.734 -32.75 -10.859 1 98.88 122 PHE A CA 1
ATOM 931 C C . PHE A 1 122 ? -9.656 -31.234 -10.625 1 98.88 122 PHE A C 1
ATOM 933 O O . PHE A 1 122 ? -8.781 -30.766 -9.898 1 98.88 122 PHE A O 1
ATOM 940 N N . GLY A 1 123 ? -10.508 -30.562 -11.234 1 98.75 123 GLY A N 1
ATOM 941 C CA . GLY A 1 123 ? -10.469 -29.141 -11.016 1 98.75 123 GLY A CA 1
ATOM 942 C C . GLY A 1 123 ? -11.062 -28.344 -12.156 1 98.75 123 GLY A C 1
ATOM 943 O O . GLY A 1 123 ? -11.945 -28.828 -12.867 1 98.75 123 GLY A O 1
ATOM 944 N N . ASN A 1 124 ? -10.719 -27.062 -12.273 1 98.44 124 ASN A N 1
ATOM 945 C CA . ASN A 1 124 ? -11.281 -26.172 -13.289 1 98.44 124 ASN A CA 1
ATOM 946 C C . ASN A 1 124 ? -10.289 -25.922 -14.422 1 98.44 124 ASN A C 1
ATOM 948 O O . ASN A 1 124 ? -9.078 -25.875 -14.188 1 98.44 124 ASN A O 1
ATOM 952 N N . LEU A 1 125 ? -10.836 -25.688 -15.578 1 96.69 125 LEU A N 1
ATOM 953 C CA . LEU A 1 125 ? -10.016 -25.453 -16.766 1 96.69 125 LEU A CA 1
ATOM 954 C C . LEU A 1 125 ? -9.781 -23.953 -16.953 1 96.69 125 LEU A C 1
ATOM 956 O O . LEU A 1 125 ? -8.719 -23.547 -17.422 1 96.69 125 LEU A O 1
ATOM 960 N N . SER A 1 126 ? -10.734 -23.141 -16.578 1 94.38 126 SER A N 1
ATOM 961 C CA . SER A 1 126 ? -10.68 -21.703 -16.797 1 94.38 126 SER A CA 1
ATOM 962 C C . SER A 1 126 ? -9.867 -21 -15.711 1 94.38 126 SER A C 1
ATOM 964 O O . SER A 1 126 ? -9.359 -21.656 -14.797 1 94.38 126 SER A O 1
ATOM 966 N N . GLY A 1 127 ? -9.742 -19.703 -15.93 1 95.06 127 GLY A N 1
ATOM 967 C CA . GLY A 1 127 ? -8.922 -18.906 -15.031 1 95.06 127 GLY A CA 1
ATOM 968 C C . GLY A 1 127 ? -9.578 -18.656 -13.688 1 95.06 127 GLY A C 1
ATOM 969 O O . GLY A 1 127 ? -8.906 -18.297 -12.719 1 95.06 127 GLY A O 1
ATOM 970 N N . VAL A 1 128 ? -10.836 -18.906 -13.648 1 94.75 128 VAL A N 1
ATOM 971 C CA . VAL A 1 128 ? -11.555 -18.594 -12.422 1 94.75 128 VAL A CA 1
ATOM 972 C C . VAL A 1 128 ? -12.891 -19.344 -12.391 1 94.75 128 VAL A C 1
ATOM 974 O O . VAL A 1 128 ? -13.492 -19.578 -13.438 1 94.75 128 VAL A O 1
ATOM 977 N N . ILE A 1 129 ? -13.289 -19.688 -11.195 1 97 129 ILE A N 1
ATOM 978 C CA . ILE A 1 129 ? -14.648 -20.156 -10.977 1 97 129 ILE A CA 1
ATOM 979 C C . ILE A 1 129 ? -15.172 -19.609 -9.648 1 97 129 ILE A C 1
ATOM 981 O O . ILE A 1 129 ? -14.383 -19.266 -8.758 1 97 129 ILE A O 1
ATOM 985 N N . ASP A 1 130 ? -16.516 -19.547 -9.602 1 98.06 130 ASP A N 1
ATOM 986 C CA . ASP A 1 130 ? -17.188 -19.234 -8.336 1 98.06 130 ASP A CA 1
ATOM 987 C C . ASP A 1 130 ? -16.891 -20.297 -7.285 1 98.06 130 ASP A C 1
ATOM 989 O O . ASP A 1 130 ? -16.891 -21.5 -7.59 1 98.06 130 ASP A O 1
ATOM 993 N N . TYR A 1 131 ? -16.766 -19.891 -6.012 1 98.56 131 TYR A N 1
ATOM 994 C CA . TYR A 1 131 ? -16.297 -20.797 -4.965 1 98.56 131 TYR A CA 1
ATOM 995 C C . TYR A 1 131 ? -17.422 -21.734 -4.52 1 98.56 131 TYR A C 1
ATOM 997 O O . TYR A 1 131 ? -17.172 -22.719 -3.832 1 98.56 131 TYR A O 1
ATOM 1005 N N . PHE A 1 132 ? -18.641 -21.453 -4.898 1 98.25 132 PHE A N 1
ATOM 1006 C CA . PHE A 1 132 ? -19.766 -22.281 -4.461 1 98.25 132 PHE A CA 1
ATOM 1007 C C . PHE A 1 132 ? -20.484 -22.875 -5.656 1 98.25 132 PHE A C 1
ATOM 1009 O O . PHE A 1 132 ? -20.781 -24.078 -5.668 1 98.25 132 PHE A O 1
ATOM 1016 N N . THR A 1 133 ? -20.719 -22.078 -6.723 1 97.19 133 THR A N 1
ATOM 1017 C CA . THR A 1 133 ? -21.422 -22.625 -7.879 1 97.19 133 THR A CA 1
ATOM 1018 C C . THR A 1 133 ? -20.469 -23.406 -8.781 1 97.19 133 THR A C 1
ATOM 1020 O O . THR A 1 133 ? -20.922 -24.188 -9.617 1 97.19 133 THR A O 1
ATOM 1023 N N . HIS A 1 134 ? -19.172 -23.141 -8.688 1 98.06 134 HIS A N 1
ATOM 1024 C CA . HIS A 1 134 ? -18.109 -23.75 -9.469 1 98.06 134 HIS A CA 1
ATOM 1025 C C . HIS A 1 134 ? -18.266 -23.453 -10.953 1 98.06 134 HIS A C 1
ATOM 1027 O O . HIS A 1 134 ? -17.922 -24.266 -11.805 1 98.06 134 HIS A O 1
ATOM 1033 N N . LYS A 1 135 ? -18.922 -22.297 -11.234 1 96.5 135 LYS A N 1
ATOM 1034 C CA . LYS A 1 135 ? -19.109 -21.781 -12.594 1 96.5 135 LYS A CA 1
ATOM 1035 C C . LYS A 1 135 ? -18.141 -20.641 -12.883 1 96.5 135 LYS A C 1
ATOM 1037 O O . LYS A 1 135 ? -17.812 -19.844 -11.992 1 96.5 135 LYS A O 1
ATOM 1042 N N . PRO A 1 136 ? -17.688 -20.484 -14.109 1 95.06 136 PRO A N 1
ATOM 1043 C CA . PRO A 1 136 ? -16.812 -19.375 -14.484 1 95.06 136 PRO A CA 1
ATOM 1044 C C . PRO A 1 136 ? -17.578 -18.094 -14.773 1 95.06 136 PRO A C 1
ATOM 1046 O O . PRO A 1 136 ? -17.016 -17.125 -15.281 1 95.06 136 PRO A O 1
ATOM 1049 N N . GLY A 1 137 ? -18.844 -18.016 -14.484 1 94.06 137 GLY A N 1
ATOM 1050 C CA . GLY A 1 137 ? -19.75 -16.891 -14.656 1 94.06 137 GLY A CA 1
ATOM 1051 C C . GLY A 1 137 ? -21.031 -17.031 -13.852 1 94.06 137 GLY A C 1
ATOM 1052 O O . GLY A 1 137 ? -21.125 -17.906 -12.984 1 94.06 137 GLY A O 1
ATOM 1053 N N . VAL A 1 138 ? -21.922 -16.125 -14.172 1 94.31 138 VAL A N 1
ATOM 1054 C CA . VAL A 1 138 ? -23.156 -16.109 -13.398 1 94.31 138 VAL A CA 1
ATOM 1055 C C . VAL A 1 138 ? -24.328 -16.5 -14.305 1 94.31 138 VAL A C 1
ATOM 1057 O O . VAL A 1 138 ? -24.328 -16.219 -15.5 1 94.31 138 VAL A O 1
ATOM 1060 N N . GLY A 1 139 ? -25.344 -17.156 -13.664 1 91.75 139 GLY A N 1
ATOM 1061 C CA . GLY A 1 139 ? -26.578 -17.469 -14.375 1 91.75 139 GLY A CA 1
ATOM 1062 C C . GLY A 1 139 ? -26.766 -18.953 -14.633 1 91.75 139 GLY A C 1
ATOM 1063 O O . GLY A 1 139 ? -25.797 -19.703 -14.641 1 91.75 139 GLY A O 1
ATOM 1064 N N . GLU A 1 140 ? -27.906 -19.344 -14.961 1 90.12 140 GLU A N 1
ATOM 1065 C CA . GLU A 1 140 ? -28.266 -20.734 -15.172 1 90.12 140 GLU A CA 1
ATOM 1066 C C . GLU A 1 140 ? -27.672 -21.281 -16.469 1 90.12 140 GLU A C 1
ATOM 1068 O O . GLU A 1 140 ? -27.375 -22.469 -16.562 1 90.12 140 GLU A O 1
ATOM 1073 N N . HIS A 1 141 ? -27.422 -20.422 -17.328 1 91.75 141 HIS A N 1
ATOM 1074 C CA . HIS A 1 141 ? -26.984 -20.828 -18.656 1 91.75 141 HIS A CA 1
ATOM 1075 C C . HIS A 1 141 ? -25.484 -21.094 -18.672 1 91.75 141 HIS A C 1
ATOM 1077 O O . HIS A 1 141 ? -24.953 -21.688 -19.625 1 91.75 141 HIS A O 1
ATOM 1083 N N . VAL A 1 142 ? -24.828 -20.672 -17.703 1 92.75 142 VAL A N 1
ATOM 1084 C CA . VAL A 1 142 ? -23.375 -20.891 -17.625 1 92.75 142 VAL A CA 1
ATOM 1085 C C . VAL A 1 142 ? -23.094 -22.281 -17.047 1 92.75 142 VAL A C 1
ATOM 1087 O O . VAL A 1 142 ? -23.562 -22.625 -15.961 1 92.75 142 VAL A O 1
ATOM 1090 N N . ALA A 1 143 ? -22.359 -23.031 -17.859 1 91.69 143 ALA A N 1
ATOM 1091 C CA . ALA A 1 143 ? -22.016 -24.375 -17.406 1 91.69 143 ALA A CA 1
ATOM 1092 C C . ALA A 1 143 ? -20.969 -24.328 -16.297 1 91.69 143 ALA A C 1
ATOM 1094 O O . ALA A 1 143 ? -20.156 -23.406 -16.25 1 91.69 143 ALA A O 1
ATOM 1095 N N . ARG A 1 144 ? -21.016 -25.359 -15.5 1 93.62 144 ARG A N 1
ATOM 1096 C CA . ARG A 1 144 ? -19.969 -25.516 -14.5 1 93.62 144 ARG A CA 1
ATOM 1097 C C . ARG A 1 144 ? -18.625 -25.812 -15.172 1 93.62 144 ARG A C 1
ATOM 1099 O O . ARG A 1 144 ? -18.578 -26.391 -16.266 1 93.62 144 ARG A O 1
ATOM 1106 N N . ASP A 1 145 ? -17.625 -25.344 -14.586 1 96.44 145 ASP A N 1
ATOM 1107 C CA . ASP A 1 145 ? -16.266 -25.625 -15.023 1 96.44 145 ASP A CA 1
ATOM 1108 C C . ASP A 1 145 ? -15.5 -26.438 -13.984 1 96.44 145 ASP A C 1
ATOM 1110 O O . ASP A 1 145 ? -14.477 -25.984 -13.461 1 96.44 145 ASP A O 1
ATOM 1114 N N . LEU A 1 146 ? -16.062 -27.484 -13.555 1 98.12 146 LEU A N 1
ATOM 1115 C CA . LEU A 1 146 ? -15.43 -28.469 -12.672 1 98.12 146 LEU A CA 1
ATOM 1116 C C . LEU A 1 146 ? -15.359 -29.844 -13.344 1 98.12 146 LEU A C 1
ATOM 1118 O O . LEU A 1 146 ? -16.375 -30.359 -13.828 1 98.12 146 LEU A O 1
ATOM 1122 N N . TRP A 1 147 ? -14.172 -30.375 -13.328 1 98.44 147 TRP A N 1
ATOM 1123 C CA . TRP A 1 147 ? -13.922 -31.562 -14.156 1 98.44 147 TRP A CA 1
ATOM 1124 C C . TRP A 1 147 ? -13.203 -32.656 -13.359 1 98.44 147 TRP A C 1
ATOM 1126 O O . TRP A 1 147 ? -12.383 -32.344 -12.492 1 98.44 147 TRP A O 1
ATOM 1136 N N . GLU A 1 148 ? -13.469 -33.875 -13.602 1 98.44 148 GLU A N 1
ATOM 1137 C CA . GLU A 1 148 ? -12.664 -35.062 -13.312 1 98.44 148 GLU A CA 1
ATOM 1138 C C . GLU A 1 148 ? -12.164 -35.719 -14.594 1 98.44 148 GLU A C 1
ATOM 1140 O O . GLU A 1 148 ? -12.938 -36.312 -15.336 1 98.44 148 GLU A O 1
ATOM 1145 N N . GLY A 1 149 ? -10.875 -35.562 -14.789 1 97.75 149 GLY A N 1
ATOM 1146 C CA . GLY A 1 149 ? -10.383 -35.844 -16.125 1 97.75 149 GLY A CA 1
ATOM 1147 C C . GLY A 1 149 ? -10.953 -34.938 -17.188 1 97.75 149 GLY A C 1
ATOM 1148 O O . GLY A 1 149 ? -10.82 -33.719 -17.094 1 97.75 149 GLY A O 1
ATOM 1149 N N . GLU A 1 150 ? -11.625 -35.5 -18.094 1 97.19 150 GLU A N 1
ATOM 1150 C CA . GLU A 1 150 ? -12.227 -34.719 -19.172 1 97.19 150 GLU A CA 1
ATOM 1151 C C . GLU A 1 150 ? -13.75 -34.75 -19.094 1 97.19 150 GLU A C 1
ATOM 1153 O O . GLU A 1 150 ? -14.438 -34.469 -20.078 1 97.19 150 GLU A O 1
ATOM 1158 N N . THR A 1 151 ? -14.266 -35.156 -17.859 1 97.44 151 THR A N 1
ATOM 1159 C CA . THR A 1 151 ? -15.703 -35.25 -17.625 1 97.44 151 THR A CA 1
ATOM 1160 C C . THR A 1 151 ? -16.172 -34.188 -16.641 1 97.44 151 THR A C 1
ATOM 1162 O O . THR A 1 151 ? -15.648 -34.094 -15.523 1 97.44 151 THR A O 1
ATOM 1165 N N . PRO A 1 152 ? -17.141 -33.406 -17.016 1 96.75 152 PRO A N 1
ATOM 1166 C CA . PRO A 1 152 ? -17.672 -32.438 -16.047 1 96.75 152 PRO A CA 1
ATOM 1167 C C . PRO A 1 152 ? -18.297 -33.125 -14.836 1 96.75 152 PRO A C 1
ATOM 1169 O O . PRO A 1 152 ? -18.953 -34.156 -14.969 1 96.75 152 PRO A O 1
ATOM 1172 N N . VAL A 1 153 ? -18.094 -32.562 -13.688 1 98 153 VAL A N 1
ATOM 1173 C CA . VAL A 1 153 ? -18.672 -33.125 -12.469 1 98 153 VAL A CA 1
ATOM 1174 C C . VAL A 1 153 ? -19.281 -32 -11.625 1 98 153 VAL A C 1
ATOM 1176 O O . VAL A 1 153 ? -19.031 -30.828 -11.883 1 98 153 VAL A O 1
ATOM 1179 N N . ASP A 1 154 ? -20.125 -32.438 -10.633 1 96.94 154 ASP A N 1
ATOM 1180 C CA . ASP A 1 154 ? -20.734 -31.531 -9.68 1 96.94 154 ASP A CA 1
ATOM 1181 C C . ASP A 1 154 ? -20.297 -31.828 -8.258 1 96.94 154 ASP A C 1
ATOM 1183 O O . ASP A 1 154 ? -20.156 -33 -7.875 1 96.94 154 ASP A O 1
ATOM 1187 N N . ARG A 1 155 ? -19.984 -30.828 -7.555 1 97.25 155 ARG A N 1
ATOM 1188 C CA . ARG A 1 155 ? -19.703 -30.906 -6.125 1 97.25 155 ARG A CA 1
ATOM 1189 C C . ARG A 1 155 ? -20.438 -29.797 -5.367 1 97.25 155 ARG A C 1
ATOM 1191 O O . ARG A 1 155 ? -20.781 -28.766 -5.945 1 97.25 155 ARG A O 1
ATOM 1198 N N . VAL A 1 156 ? -20.734 -30.078 -4.094 1 97.19 156 VAL A N 1
ATOM 1199 C CA . VAL A 1 156 ? -21.312 -29.078 -3.213 1 97.19 156 VAL A CA 1
ATOM 1200 C C . VAL A 1 156 ? -20.281 -28.656 -2.164 1 97.19 156 VAL A C 1
ATOM 1202 O O . VAL A 1 156 ? -19.594 -29.5 -1.577 1 97.19 156 VAL A O 1
ATOM 1205 N N . GLY A 1 157 ? -20.219 -27.344 -1.976 1 97.88 157 GLY A N 1
ATOM 1206 C CA . GLY A 1 157 ? -19.328 -26.859 -0.932 1 97.88 157 GLY A CA 1
ATOM 1207 C C . GLY A 1 157 ? -18.344 -25.812 -1.43 1 97.88 157 GLY A C 1
ATOM 1208 O O . GLY A 1 157 ? -18.359 -25.438 -2.604 1 97.88 157 GLY A O 1
ATOM 1209 N N . TYR A 1 158 ? -17.562 -25.328 -0.51 1 98.81 158 TYR A N 1
ATOM 1210 C CA . TYR A 1 158 ? -16.547 -24.297 -0.786 1 98.81 158 TYR A CA 1
ATOM 1211 C C . TYR A 1 158 ? -15.359 -24.891 -1.532 1 98.81 158 TYR A C 1
ATOM 1213 O O . TYR A 1 158 ? -14.758 -25.875 -1.078 1 98.81 158 TYR A O 1
ATOM 1221 N N . TYR A 1 159 ? -15.047 -24.359 -2.645 1 98.88 159 TYR A N 1
ATOM 1222 C CA . TYR A 1 159 ? -14.133 -24.953 -3.602 1 98.88 159 TYR A CA 1
ATOM 1223 C C . TYR A 1 159 ? -12.766 -25.219 -2.965 1 98.88 159 TYR A C 1
ATOM 1225 O O . TYR A 1 159 ? -12.164 -26.266 -3.172 1 98.88 159 TYR A O 1
ATOM 1233 N N . THR A 1 160 ? -12.273 -24.25 -2.143 1 98.94 160 THR A N 1
ATOM 1234 C CA . THR A 1 160 ? -10.992 -24.391 -1.471 1 98.94 160 THR A CA 1
ATOM 1235 C C . THR A 1 160 ? -10.969 -25.641 -0.594 1 98.94 160 THR A C 1
ATOM 1237 O O . THR A 1 160 ? -9.992 -26.391 -0.602 1 98.94 160 THR A O 1
ATOM 1240 N N . GLN A 1 161 ? -12.016 -25.875 0.07 1 98.88 161 GLN A N 1
ATOM 1241 C CA . GLN A 1 161 ? -12.133 -27.047 0.927 1 98.88 161 GLN A CA 1
ATOM 1242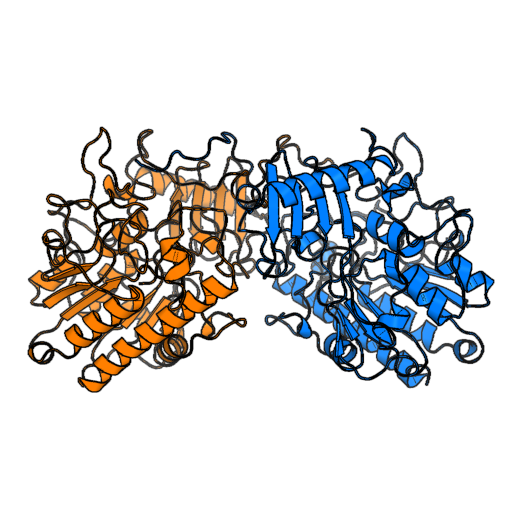 C C . GLN A 1 161 ? -12.227 -28.328 0.099 1 98.88 161 GLN A C 1
ATOM 1244 O O . GLN A 1 161 ? -11.656 -29.344 0.462 1 98.88 161 GLN A O 1
ATOM 1249 N N . ILE A 1 162 ? -12.969 -28.266 -0.946 1 98.88 162 ILE A N 1
ATOM 1250 C CA . ILE A 1 162 ? -13.109 -29.422 -1.823 1 98.88 162 ILE A CA 1
ATOM 1251 C C . ILE A 1 162 ? -11.734 -29.875 -2.312 1 98.88 162 ILE A C 1
ATOM 1253 O O . ILE A 1 162 ? -11.422 -31.062 -2.305 1 98.88 162 ILE A O 1
ATOM 1257 N N . LEU A 1 163 ? -10.922 -28.938 -2.705 1 98.94 163 LEU A N 1
ATOM 1258 C CA . LEU A 1 163 ? -9.578 -29.266 -3.188 1 98.94 163 LEU A CA 1
ATOM 1259 C C . LEU A 1 163 ? -8.734 -29.859 -2.07 1 98.94 163 LEU A C 1
ATOM 1261 O O . LEU A 1 163 ? -7.965 -30.797 -2.305 1 98.94 163 LEU A O 1
ATOM 1265 N N . ALA A 1 164 ? -8.844 -29.328 -0.877 1 98.94 164 ALA A N 1
ATOM 1266 C CA . ALA A 1 164 ? -8.109 -29.875 0.261 1 98.94 164 ALA A CA 1
ATOM 1267 C C . ALA A 1 164 ? -8.516 -31.328 0.531 1 98.94 164 ALA A C 1
ATOM 1269 O O . ALA A 1 164 ? -7.672 -32.188 0.809 1 98.94 164 ALA A O 1
ATOM 1270 N N . ASP A 1 165 ? -9.812 -31.562 0.447 1 98.88 165 ASP A N 1
ATOM 1271 C CA . ASP A 1 165 ? -10.328 -32.906 0.659 1 98.88 165 ASP A CA 1
ATOM 1272 C C . ASP A 1 165 ? -9.781 -33.875 -0.391 1 98.88 165 ASP A C 1
ATOM 1274 O O . ASP A 1 165 ? -9.32 -34.969 -0.058 1 98.88 165 ASP A O 1
ATOM 1278 N N . GLU A 1 166 ? -9.844 -33.469 -1.644 1 98.81 166 GLU A N 1
ATOM 1279 C CA . GLU A 1 166 ? -9.336 -34.281 -2.73 1 98.81 166 GLU A CA 1
ATOM 1280 C C . GLU A 1 166 ? -7.84 -34.531 -2.582 1 98.81 166 GLU A C 1
ATOM 1282 O O . GLU A 1 166 ? -7.367 -35.656 -2.811 1 98.81 166 GLU A O 1
ATOM 1287 N N . ALA A 1 167 ? -7.129 -33.531 -2.217 1 98.88 167 ALA A N 1
ATOM 1288 C CA . ALA A 1 167 ? -5.68 -33.656 -2.061 1 98.88 167 ALA A CA 1
ATOM 1289 C C . ALA A 1 167 ? -5.328 -34.562 -0.889 1 98.88 167 ALA A C 1
ATOM 1291 O O . ALA A 1 167 ? -4.402 -35.375 -0.979 1 98.88 167 ALA A O 1
ATOM 1292 N N . SER A 1 168 ? -6.023 -34.406 0.193 1 98.81 168 SER A N 1
ATOM 1293 C CA . SER A 1 168 ? -5.805 -35.25 1.354 1 98.81 168 SER A CA 1
ATOM 1294 C C . SER A 1 168 ? -6.055 -36.719 1.011 1 98.81 168 SER A C 1
ATOM 1296 O O . SER A 1 168 ? -5.277 -37.594 1.404 1 98.81 168 SER A O 1
ATOM 1298 N N . ALA A 1 169 ? -7.137 -36.938 0.297 1 98.5 169 ALA A N 1
ATOM 1299 C CA . ALA A 1 169 ? -7.438 -38.281 -0.138 1 98.5 169 ALA A CA 1
ATOM 1300 C C . ALA A 1 169 ? -6.344 -38.844 -1.051 1 98.5 169 ALA A C 1
ATOM 1302 O O . ALA A 1 169 ? -5.961 -40 -0.949 1 98.5 169 ALA A O 1
ATOM 1303 N N . TYR A 1 170 ? -5.871 -38.031 -1.905 1 98.12 170 TYR A N 1
ATOM 1304 C CA . TYR A 1 170 ? -4.832 -38.438 -2.846 1 98.12 170 TYR A CA 1
ATOM 1305 C C . TYR A 1 170 ? -3.568 -38.875 -2.109 1 98.12 170 TYR A C 1
ATOM 1307 O O . TYR A 1 170 ? -3.012 -39.938 -2.389 1 98.12 170 TYR A O 1
ATOM 1315 N N . VAL A 1 171 ? -3.105 -38.125 -1.129 1 97.62 171 VAL A N 1
ATOM 1316 C CA . VAL A 1 171 ? -1.795 -38.344 -0.53 1 97.62 171 VAL A CA 1
ATOM 1317 C C . VAL A 1 171 ? -1.881 -39.5 0.477 1 97.62 171 VAL A C 1
ATOM 1319 O O . VAL A 1 171 ? -0.857 -40.062 0.882 1 97.62 171 VAL A O 1
ATOM 1322 N N . THR A 1 172 ? -3.094 -39.844 0.877 1 97.06 172 THR A N 1
ATOM 1323 C CA . THR A 1 172 ? -3.244 -40.906 1.86 1 97.06 172 THR A CA 1
ATOM 1324 C C . THR A 1 172 ? -3.588 -42.219 1.178 1 97.06 172 THR A C 1
ATOM 1326 O O . THR A 1 172 ? -3.713 -43.25 1.838 1 97.06 172 THR A O 1
ATOM 1329 N N . ALA A 1 173 ? -3.768 -42.125 -0.135 1 95.31 173 ALA A N 1
ATOM 1330 C CA . ALA A 1 173 ? -4.066 -43.375 -0.854 1 95.31 173 ALA A CA 1
ATOM 1331 C C . ALA A 1 173 ? -2.967 -44.406 -0.643 1 95.31 173 ALA A C 1
ATOM 1333 O O . ALA A 1 173 ? -1.78 -44.062 -0.631 1 95.31 173 ALA A O 1
ATOM 1334 N N . PRO A 1 174 ? -3.291 -45.688 -0.567 1 90.06 174 PRO A N 1
ATOM 1335 C CA . PRO A 1 174 ? -2.32 -46.75 -0.257 1 90.06 174 PRO A CA 1
ATOM 1336 C C . PRO A 1 174 ? -1.224 -46.844 -1.313 1 90.06 174 PRO A C 1
ATOM 1338 O O . PRO A 1 174 ? -0.082 -47.188 -0.989 1 90.06 174 PRO A O 1
ATOM 1341 N N . GLU A 1 175 ? -1.512 -46.594 -2.492 1 88.25 175 GLU A N 1
ATOM 1342 C CA . GLU A 1 175 ? -0.558 -46.75 -3.588 1 88.25 175 GLU A CA 1
ATOM 1343 C C . GLU A 1 175 ? 0.576 -45.75 -3.479 1 88.25 175 GLU A C 1
ATOM 1345 O O . GLU A 1 175 ? 1.609 -45.875 -4.133 1 88.25 175 GLU A O 1
ATOM 1350 N N . ARG A 1 176 ? 0.427 -44.781 -2.684 1 86.69 176 ARG A N 1
ATOM 1351 C CA . ARG A 1 176 ? 1.411 -43.719 -2.551 1 86.69 176 ARG A CA 1
ATOM 1352 C C . ARG A 1 176 ? 2.686 -44.219 -1.886 1 86.69 176 ARG A C 1
ATOM 1354 O O . ARG A 1 176 ? 3.754 -43.625 -2.041 1 86.69 176 ARG A O 1
ATOM 1361 N N . LYS A 1 177 ? 2.59 -45.281 -1.195 1 85.06 177 LYS A N 1
ATOM 1362 C CA . LYS A 1 177 ? 3.746 -45.844 -0.492 1 85.06 177 LYS A CA 1
ATOM 1363 C C . LYS A 1 177 ? 4.641 -46.625 -1.441 1 85.06 177 LYS A C 1
ATOM 1365 O O . LYS A 1 177 ? 5.824 -46.812 -1.159 1 85.06 177 LYS A O 1
ATOM 1370 N N . ASP A 1 178 ? 4.078 -47 -2.559 1 89.25 178 ASP A N 1
ATOM 1371 C CA . ASP A 1 178 ? 4.809 -47.906 -3.449 1 89.25 178 ASP A CA 1
ATOM 1372 C C . ASP A 1 178 ? 5.383 -47.156 -4.645 1 89.25 178 ASP A C 1
ATOM 1374 O O . ASP A 1 178 ? 6.32 -47.625 -5.293 1 89.25 178 ASP A O 1
ATOM 1378 N N . LYS A 1 179 ? 4.828 -46.031 -4.918 1 92.38 179 LYS A N 1
ATOM 1379 C CA . LYS A 1 179 ? 5.191 -45.25 -6.098 1 92.38 179 LYS A CA 1
ATOM 1380 C C . LYS A 1 179 ? 5.367 -43.781 -5.75 1 92.38 179 LYS A C 1
ATOM 1382 O O . LYS A 1 179 ? 4.555 -43.188 -5.02 1 92.38 179 LYS A O 1
ATOM 1387 N N . PRO A 1 180 ? 6.496 -43.219 -6.246 1 96.19 180 PRO A N 1
ATOM 1388 C CA . PRO A 1 180 ? 6.586 -41.781 -6.031 1 96.19 180 PRO A CA 1
ATOM 1389 C C . PRO A 1 180 ? 5.48 -41 -6.746 1 96.19 180 PRO A C 1
ATOM 1391 O O . PRO A 1 180 ? 4.914 -41.5 -7.723 1 96.19 180 PRO A O 1
ATOM 1394 N N . PHE A 1 181 ? 5.152 -39.781 -6.254 1 98.19 181 PHE A N 1
ATOM 1395 C CA . PHE A 1 181 ? 4.066 -39.031 -6.855 1 98.19 181 PHE A CA 1
ATOM 1396 C C . PHE A 1 181 ? 4.449 -37.562 -7.012 1 98.19 181 PHE A C 1
ATOM 1398 O O . PHE A 1 181 ? 5.379 -37.062 -6.359 1 98.19 181 PHE A O 1
ATOM 1405 N N . PHE A 1 182 ? 3.822 -36.844 -7.941 1 98.5 182 PHE A N 1
ATOM 1406 C CA . PHE A 1 182 ? 3.842 -35.406 -8.148 1 98.5 182 PHE A CA 1
ATOM 1407 C C . PHE A 1 182 ? 2.428 -34.844 -8.141 1 98.5 182 PHE A C 1
ATOM 1409 O O . PHE A 1 182 ? 1.621 -35.156 -9.023 1 98.5 182 PHE A O 1
ATOM 1416 N N . LEU A 1 183 ? 2.168 -34.062 -7.152 1 98.81 183 LEU A N 1
ATOM 1417 C CA . LEU A 1 183 ? 0.859 -33.438 -7.023 1 98.81 183 LEU A CA 1
ATOM 1418 C C . LEU A 1 183 ? 0.965 -31.922 -7.211 1 98.81 183 LEU A C 1
ATOM 1420 O O . LEU A 1 183 ? 1.626 -31.234 -6.422 1 98.81 183 LEU A O 1
ATOM 1424 N N . SER A 1 184 ? 0.381 -31.453 -8.305 1 98.81 184 SER A N 1
ATOM 1425 C CA . SER A 1 184 ? 0.08 -30.031 -8.406 1 98.81 184 SER A CA 1
ATOM 1426 C C . SER A 1 184 ? -1.246 -29.688 -7.73 1 98.81 184 SER A C 1
ATOM 1428 O O . SER A 1 184 ? -2.307 -30.125 -8.188 1 98.81 184 SER A O 1
ATOM 1430 N N . LEU A 1 185 ? -1.167 -29.047 -6.621 1 98.94 185 LEU A N 1
ATOM 1431 C CA . LEU A 1 185 ? -2.348 -28.531 -5.938 1 98.94 185 LEU A CA 1
ATOM 1432 C C . LEU A 1 185 ? -2.498 -27.031 -6.164 1 98.94 185 LEU A C 1
ATOM 1434 O O . LEU A 1 185 ? -1.832 -26.234 -5.504 1 98.94 185 LEU A O 1
ATOM 1438 N N . HIS A 1 186 ? -3.322 -26.688 -7.133 1 98.88 186 HIS A N 1
ATOM 1439 C CA . HIS A 1 186 ? -3.473 -25.297 -7.578 1 98.88 186 HIS A CA 1
ATOM 1440 C C . HIS A 1 186 ? -4.797 -24.719 -7.109 1 98.88 186 HIS A C 1
ATOM 1442 O O . HIS A 1 186 ? -5.82 -24.859 -7.781 1 98.88 186 HIS A O 1
ATOM 1448 N N . PHE A 1 187 ? -4.742 -24 -6.043 1 98.88 187 PHE A N 1
ATOM 1449 C CA . PHE A 1 187 ? -5.938 -23.344 -5.516 1 98.88 187 PHE A CA 1
ATOM 1450 C C . PHE A 1 187 ? -6.336 -22.156 -6.383 1 98.88 187 PHE A C 1
ATOM 1452 O O . PHE A 1 187 ? -5.496 -21.578 -7.07 1 98.88 187 PHE A O 1
ATOM 1459 N N . THR A 1 188 ? -7.66 -21.828 -6.312 1 98.56 188 THR A N 1
ATOM 1460 C CA . THR A 1 188 ? -8.102 -20.547 -6.871 1 98.56 188 THR A CA 1
ATOM 1461 C C . THR A 1 188 ? -8.094 -19.453 -5.809 1 98.56 188 THR A C 1
ATOM 1463 O O . THR A 1 188 ? -8.164 -18.266 -6.133 1 98.56 188 THR A O 1
ATOM 1466 N N . ALA A 1 189 ? -8.039 -19.891 -4.59 1 98.56 189 ALA A N 1
ATOM 1467 C CA . ALA A 1 189 ? -7.938 -18.922 -3.498 1 98.56 189 ALA A CA 1
ATOM 1468 C C . ALA A 1 189 ? -6.562 -18.266 -3.473 1 98.56 189 ALA A C 1
ATOM 1470 O O . ALA A 1 189 ? -5.547 -18.922 -3.707 1 98.56 189 ALA A O 1
ATOM 1471 N N . PRO A 1 190 ? -6.488 -16.938 -3.252 1 98.5 190 PRO A N 1
ATOM 1472 C CA . PRO A 1 190 ? -7.609 -16.094 -2.855 1 98.5 190 PRO A CA 1
ATOM 1473 C C . PRO A 1 190 ? -8.102 -15.188 -3.988 1 98.5 190 PRO A C 1
ATOM 1475 O O . PRO A 1 190 ? -8.445 -14.031 -3.756 1 98.5 190 PRO A O 1
ATOM 1478 N N . HIS A 1 191 ? -8.055 -15.648 -5.184 1 97.88 191 HIS A N 1
ATOM 1479 C CA . HIS A 1 191 ? -8.555 -14.945 -6.363 1 97.88 191 HIS A CA 1
ATOM 1480 C C . HIS A 1 191 ? -10.039 -14.625 -6.223 1 97.88 191 HIS A C 1
ATOM 1482 O O . HIS A 1 191 ? -10.773 -15.328 -5.527 1 97.88 191 HIS A O 1
ATOM 1488 N N . TRP A 1 192 ? -10.516 -13.516 -6.781 1 96 192 TRP A N 1
ATOM 1489 C CA . TRP A 1 192 ? -11.945 -13.25 -6.824 1 96 192 TRP A CA 1
ATOM 1490 C C . TRP A 1 192 ? -12.688 -14.367 -7.543 1 96 192 TRP A C 1
ATOM 1492 O O . TRP A 1 192 ? -12.086 -15.125 -8.312 1 96 192 TRP A O 1
ATOM 1502 N N . PRO A 1 193 ? -14.023 -14.469 -7.465 1 97.56 193 PRO A N 1
ATOM 1503 C CA . PRO A 1 193 ? -14.891 -13.578 -6.703 1 97.56 193 PRO A CA 1
ATOM 1504 C C . PRO A 1 193 ? -14.609 -13.609 -5.203 1 97.56 193 PRO A C 1
ATOM 1506 O O . PRO A 1 193 ? -14.109 -14.617 -4.688 1 97.56 193 PRO A O 1
ATOM 1509 N N . TRP A 1 194 ? -14.945 -12.484 -4.57 1 97.62 194 TRP A N 1
ATOM 1510 C CA . TRP A 1 194 ? -14.633 -12.305 -3.154 1 97.62 194 TRP A CA 1
ATOM 1511 C C . TRP A 1 194 ? -15.656 -13.023 -2.277 1 97.62 194 TRP A C 1
ATOM 1513 O O . TRP A 1 194 ? -16.609 -12.406 -1.808 1 97.62 194 TRP A O 1
ATOM 1523 N N . GLU A 1 195 ? -15.375 -14.32 -2.02 1 98.19 195 GLU A N 1
ATOM 1524 C CA . GLU A 1 195 ? -16.266 -15.219 -1.289 1 98.19 195 GLU A CA 1
ATOM 1525 C C . GLU A 1 195 ? -15.484 -16.062 -0.287 1 98.19 195 GLU A C 1
ATOM 1527 O O . GLU A 1 195 ? -14.828 -17.047 -0.668 1 98.19 195 GLU A O 1
ATOM 1532 N N . GLY A 1 196 ? -15.648 -15.742 1.033 1 98.06 196 GLY A N 1
ATOM 1533 C CA . GLY A 1 196 ? -15.133 -16.641 2.057 1 98.06 196 GLY A CA 1
ATOM 1534 C C . GLY A 1 196 ? -15.992 -17.875 2.262 1 98.06 196 GLY A C 1
ATOM 1535 O O . GLY A 1 196 ? -17 -18.047 1.579 1 98.06 196 GLY A O 1
ATOM 1536 N N . PRO A 1 197 ? -15.586 -18.703 3.152 1 98.44 197 PRO A N 1
ATOM 1537 C CA . PRO A 1 197 ? -16.281 -19.984 3.332 1 98.44 197 PRO A CA 1
ATOM 1538 C C . PRO A 1 197 ? -17.75 -19.828 3.717 1 98.44 197 PRO A C 1
ATOM 1540 O O . PRO A 1 197 ? -18.562 -20.703 3.441 1 98.44 197 PRO A O 1
ATOM 1543 N N . GLU A 1 198 ? -18.125 -18.734 4.312 1 98.06 198 GLU A N 1
ATOM 1544 C CA . GLU A 1 198 ? -19.484 -18.531 4.789 1 98.06 198 GLU A CA 1
ATOM 1545 C C . GLU A 1 198 ? -20.281 -17.625 3.848 1 98.06 198 GLU A C 1
ATOM 1547 O O . GLU A 1 198 ? -21.359 -17.141 4.199 1 98.06 198 GLU A O 1
ATOM 1552 N N . ASP A 1 199 ? -19.828 -17.438 2.645 1 98 199 ASP A N 1
ATOM 1553 C CA . ASP A 1 199 ? -20.391 -16.406 1.787 1 98 199 ASP A CA 1
ATOM 1554 C C . ASP A 1 199 ? -21.203 -17.016 0.643 1 98 199 ASP A C 1
ATOM 1556 O O . ASP A 1 199 ? -21.203 -16.484 -0.471 1 98 199 ASP A O 1
ATOM 1560 N N . GLU A 1 200 ? -21.844 -18.141 0.844 1 97.56 200 GLU A N 1
ATOM 1561 C CA . GLU A 1 200 ? -22.641 -18.781 -0.206 1 97.56 200 GLU A CA 1
ATOM 1562 C C . GLU A 1 200 ? -23.75 -17.859 -0.687 1 97.56 200 GLU A C 1
ATOM 1564 O O . GLU A 1 200 ? -24.094 -17.859 -1.871 1 97.56 200 GLU A O 1
ATOM 1569 N N . GLU A 1 201 ? -24.359 -17.125 0.248 1 96.38 201 GLU A N 1
ATOM 1570 C CA . GLU A 1 201 ? -25.422 -16.203 -0.124 1 96.38 201 GLU A CA 1
ATOM 1571 C C . GLU A 1 201 ? -24.891 -15.094 -1.035 1 96.38 201 GLU A C 1
ATOM 1573 O O . GLU A 1 201 ? -25.594 -14.633 -1.936 1 96.38 201 GLU A O 1
ATOM 1578 N N . VAL A 1 202 ? -23.688 -14.625 -0.759 1 95.31 202 VAL A N 1
ATOM 1579 C CA . VAL A 1 202 ? -23.047 -13.648 -1.631 1 95.31 202 VAL A CA 1
ATOM 1580 C C . VAL A 1 202 ? -22.922 -14.219 -3.041 1 95.31 202 VAL A C 1
ATOM 1582 O O . VAL A 1 202 ? -23.234 -13.547 -4.023 1 95.31 202 VAL A O 1
ATOM 1585 N N . SER A 1 203 ? -22.453 -15.398 -3.133 1 95.69 203 SER A N 1
ATOM 1586 C CA . SER A 1 203 ? -22.297 -16.094 -4.402 1 95.69 203 SER A CA 1
ATOM 1587 C C . SER A 1 203 ? -23.594 -16.125 -5.195 1 95.69 203 SER A C 1
ATOM 1589 O O . SER A 1 203 ? -23.609 -15.836 -6.395 1 95.69 203 SER A O 1
ATOM 1591 N N . LYS A 1 204 ? -24.656 -16.359 -4.574 1 93 204 LYS A N 1
ATOM 1592 C CA . LYS A 1 204 ? -25.953 -16.516 -5.219 1 93 204 LYS A CA 1
ATOM 1593 C C . LYS A 1 204 ? -26.453 -15.18 -5.781 1 93 204 LYS A C 1
ATOM 1595 O O . LYS A 1 204 ? -27.266 -15.148 -6.703 1 93 204 LYS A O 1
ATOM 1600 N N . ASN A 1 205 ? -25.891 -14.117 -5.281 1 91.69 205 ASN A N 1
ATOM 1601 C CA . ASN A 1 205 ? -26.438 -12.812 -5.637 1 91.69 205 ASN A CA 1
ATOM 1602 C C . ASN A 1 205 ? -25.484 -12.031 -6.535 1 91.69 205 ASN A C 1
ATOM 1604 O O . ASN A 1 205 ? -25.734 -10.867 -6.852 1 91.69 205 ASN A O 1
ATOM 1608 N N . LEU A 1 206 ? -24.438 -12.664 -6.949 1 93.81 206 LEU A N 1
ATOM 1609 C CA . LEU A 1 206 ? -23.5 -11.984 -7.84 1 93.81 206 LEU A CA 1
ATOM 1610 C C . LEU A 1 206 ? -24.109 -11.773 -9.219 1 93.81 206 LEU A C 1
ATOM 1612 O O . LEU A 1 206 ? -24.812 -12.656 -9.734 1 93.81 206 LEU A O 1
ATOM 1616 N N . THR A 1 207 ? -23.891 -10.617 -9.781 1 91 207 THR A N 1
ATOM 1617 C CA . THR A 1 207 ? -24.312 -10.352 -11.148 1 91 207 THR A CA 1
ATOM 1618 C C . THR A 1 207 ? -23.172 -10.594 -12.133 1 91 207 THR A C 1
ATOM 1620 O O . THR A 1 207 ? -23.391 -10.727 -13.336 1 91 207 THR A O 1
ATOM 1623 N N . SER A 1 208 ? -22.016 -10.617 -11.633 1 92.44 208 SER A N 1
ATOM 1624 C CA . SER A 1 208 ? -20.781 -10.938 -12.344 1 92.44 208 SER A CA 1
ATOM 1625 C C . SER A 1 208 ? -19.719 -11.453 -11.391 1 92.44 208 SER A C 1
ATOM 1627 O O . SER A 1 208 ? -19.5 -10.883 -10.32 1 92.44 208 SER A O 1
ATOM 1629 N N . ILE A 1 209 ? -19.016 -12.5 -11.781 1 91.25 209 ILE A N 1
ATOM 1630 C CA . ILE A 1 209 ? -17.984 -13 -10.883 1 91.25 209 ILE A CA 1
ATOM 1631 C C . ILE A 1 209 ? -16.781 -12.062 -10.93 1 91.25 209 ILE A C 1
ATOM 1633 O O . ILE A 1 209 ? -15.945 -12.078 -10.016 1 91.25 209 ILE A O 1
ATOM 1637 N N . PHE A 1 210 ? -16.703 -11.234 -12.008 1 86.88 210 PHE A N 1
ATOM 1638 C CA . PHE A 1 210 ? -15.633 -10.266 -12.211 1 86.88 210 PHE A CA 1
ATOM 1639 C C . PHE A 1 210 ? -16.062 -8.883 -11.734 1 86.88 210 PHE A C 1
ATOM 1641 O O . PHE A 1 210 ? -15.547 -7.871 -12.211 1 86.88 210 PHE A O 1
ATOM 1648 N N . HIS A 1 211 ? -16.875 -8.789 -10.805 1 89.44 211 HIS A N 1
ATOM 1649 C CA . HIS A 1 211 ? -17.438 -7.508 -10.391 1 89.44 211 HIS A CA 1
ATOM 1650 C C . HIS A 1 211 ? -16.391 -6.645 -9.703 1 89.44 211 HIS A C 1
ATOM 1652 O O . HIS A 1 211 ? -15.469 -7.172 -9.07 1 89.44 211 HIS A O 1
ATOM 1658 N N . TYR A 1 212 ? -16.562 -5.352 -9.836 1 92.88 212 TYR A N 1
ATOM 1659 C CA . TYR A 1 212 ? -15.711 -4.371 -9.172 1 92.88 212 TYR A CA 1
ATOM 1660 C C . TYR A 1 212 ? -16.469 -3.629 -8.086 1 92.88 212 TYR A C 1
ATOM 1662 O O . TYR A 1 212 ? -16.031 -2.59 -7.598 1 92.88 212 TYR A O 1
ATOM 1670 N N . ASP A 1 213 ? -17.641 -4.086 -7.695 1 94.38 213 ASP A N 1
ATOM 1671 C CA . ASP A 1 213 ? -18.531 -3.354 -6.789 1 94.38 213 ASP A CA 1
ATOM 1672 C C . ASP A 1 213 ? -18.656 -4.074 -5.449 1 94.38 213 ASP A C 1
ATOM 1674 O O . ASP A 1 213 ? -19.703 -3.98 -4.789 1 94.38 213 ASP A O 1
ATOM 1678 N N . GLY A 1 214 ? -17.609 -4.836 -5.121 1 92.88 214 GLY A N 1
ATOM 1679 C CA . GLY A 1 214 ? -17.688 -5.543 -3.852 1 92.88 214 GLY A CA 1
ATOM 1680 C C . GLY A 1 214 ? -16.344 -6.055 -3.369 1 92.88 214 GLY A C 1
ATOM 1681 O O . GLY A 1 214 ? -15.297 -5.621 -3.861 1 92.88 214 GLY A O 1
ATOM 1682 N N . GLY A 1 215 ? -16.453 -6.922 -2.295 1 95.19 215 GLY A N 1
ATOM 1683 C CA . GLY A 1 215 ? -15.258 -7.406 -1.615 1 95.19 215 GLY A CA 1
ATOM 1684 C C . GLY A 1 215 ? -14.773 -6.473 -0.52 1 95.19 215 GLY A C 1
ATOM 1685 O O . GLY A 1 215 ? -15.211 -5.324 -0.439 1 95.19 215 GLY A O 1
ATOM 1686 N N . THR A 1 216 ? -14.023 -6.977 0.357 1 97.5 216 THR A N 1
ATOM 1687 C CA . THR A 1 216 ? -13.367 -6.223 1.42 1 97.5 216 THR A CA 1
ATOM 1688 C C . THR A 1 216 ? -12.07 -6.902 1.845 1 97.5 216 THR A C 1
ATOM 1690 O O . THR A 1 216 ? -11.859 -8.086 1.561 1 97.5 216 THR A O 1
ATOM 1693 N N . GLN A 1 217 ? -11.219 -6.113 2.498 1 97.75 217 GLN A N 1
ATOM 1694 C CA . GLN A 1 217 ? -10.031 -6.703 3.092 1 97.75 217 GLN A CA 1
ATOM 1695 C C . GLN A 1 217 ? -10.391 -7.82 4.066 1 97.75 217 GLN A C 1
ATOM 1697 O O . GLN A 1 217 ? -9.68 -8.82 4.164 1 97.75 217 GLN A O 1
ATOM 1702 N N . ALA A 1 218 ? -11.531 -7.695 4.754 1 97.94 218 ALA A N 1
ATOM 1703 C CA . ALA A 1 218 ? -11.977 -8.719 5.691 1 97.94 218 ALA A CA 1
ATOM 1704 C C . ALA A 1 218 ? -12.344 -10.008 4.965 1 97.94 218 ALA A C 1
ATOM 1706 O O . ALA A 1 218 ? -11.969 -11.102 5.395 1 97.94 218 ALA A O 1
ATOM 1707 N N . THR A 1 219 ? -13.125 -9.859 3.885 1 98.31 219 THR A N 1
ATOM 1708 C CA . THR A 1 219 ? -13.477 -11.031 3.092 1 98.31 219 THR A CA 1
ATOM 1709 C C . THR A 1 219 ? -12.227 -11.711 2.535 1 98.31 219 THR A C 1
ATOM 1711 O O . THR A 1 219 ? -12.086 -12.93 2.621 1 98.31 219 THR A O 1
ATOM 1714 N N . TYR A 1 220 ? -11.367 -10.922 2.004 1 98.62 220 TYR A N 1
ATOM 1715 C CA . TYR A 1 220 ? -10.102 -11.43 1.495 1 98.62 220 TYR A CA 1
ATOM 1716 C C . TYR A 1 220 ? -9.344 -12.188 2.58 1 98.62 220 TYR A C 1
ATOM 1718 O O . TYR A 1 220 ? -8.82 -13.273 2.338 1 98.62 220 TYR A O 1
ATOM 1726 N N . GLY A 1 221 ? -9.25 -11.578 3.768 1 98.75 221 GLY A N 1
ATOM 1727 C CA . GLY A 1 221 ? -8.609 -12.25 4.887 1 98.75 221 GLY A CA 1
ATOM 1728 C C . GLY A 1 221 ? -9.203 -13.609 5.188 1 98.75 221 GLY A C 1
ATOM 1729 O O . GLY A 1 221 ? -8.469 -14.578 5.41 1 98.75 221 GLY A O 1
ATOM 1730 N N . ARG A 1 222 ? -10.516 -13.742 5.16 1 98.75 222 ARG A N 1
ATOM 1731 C CA . ARG A 1 222 ? -11.188 -15.016 5.414 1 98.75 222 ARG A CA 1
ATOM 1732 C C . ARG A 1 222 ? -10.836 -16.047 4.34 1 98.75 222 ARG A C 1
ATOM 1734 O O . ARG A 1 222 ? -10.727 -17.234 4.625 1 98.75 222 ARG A O 1
ATOM 1741 N N . MET A 1 223 ? -10.742 -15.586 3.141 1 98.88 223 MET A N 1
ATOM 1742 C CA . MET A 1 223 ? -10.344 -16.469 2.053 1 98.88 223 MET A CA 1
ATOM 1743 C C . MET A 1 223 ? -8.93 -17 2.268 1 98.88 223 MET A C 1
ATOM 1745 O O . MET A 1 223 ? -8.664 -18.188 2.061 1 98.88 223 MET A O 1
ATOM 1749 N N . VAL A 1 224 ? -7.992 -16.109 2.678 1 98.94 224 VAL A N 1
ATOM 1750 C CA . VAL A 1 224 ? -6.602 -16.5 2.904 1 98.94 224 VAL A CA 1
ATOM 1751 C C . VAL A 1 224 ? -6.523 -17.453 4.094 1 98.94 224 VAL A C 1
ATOM 1753 O O . VAL A 1 224 ? -5.773 -18.438 4.062 1 98.94 224 VAL A O 1
ATOM 1756 N N . GLU A 1 225 ? -7.262 -17.172 5.129 1 98.94 225 GLU A N 1
ATOM 1757 C CA . GLU A 1 225 ? -7.305 -18.078 6.281 1 98.94 225 GLU A CA 1
ATOM 1758 C C . GLU A 1 225 ? -7.809 -19.453 5.883 1 98.94 225 GLU A C 1
ATOM 1760 O O . GLU A 1 225 ? -7.297 -20.469 6.359 1 98.94 225 GLU A O 1
ATOM 1765 N N . ALA A 1 226 ? -8.828 -19.484 5.031 1 98.94 226 ALA A N 1
ATOM 1766 C CA . ALA A 1 226 ? -9.336 -20.766 4.539 1 98.94 226 ALA A CA 1
ATOM 1767 C C . ALA A 1 226 ? -8.273 -21.5 3.742 1 98.94 226 ALA A C 1
ATOM 1769 O O . ALA A 1 226 ? -8.133 -22.719 3.863 1 98.94 226 ALA A O 1
ATOM 1770 N N . LEU A 1 227 ? -7.574 -20.781 2.92 1 98.94 227 LEU A N 1
ATOM 1771 C CA . LEU A 1 227 ? -6.457 -21.359 2.178 1 98.94 227 LEU A CA 1
ATOM 1772 C C . LEU A 1 227 ? -5.418 -21.938 3.127 1 98.94 227 LEU A C 1
ATOM 1774 O O . LEU A 1 227 ? -4.957 -23.062 2.93 1 98.94 227 LEU A O 1
ATOM 1778 N N . ASP A 1 228 ? -5.051 -21.172 4.148 1 98.94 228 ASP A N 1
ATOM 1779 C CA . ASP A 1 228 ? -4.078 -21.609 5.148 1 98.94 228 ASP A CA 1
ATOM 1780 C C . ASP A 1 228 ? -4.52 -22.906 5.809 1 98.94 228 ASP A C 1
ATOM 1782 O O . ASP A 1 228 ? -3.73 -23.859 5.926 1 98.94 228 ASP A O 1
ATOM 1786 N N . GLN A 1 229 ? -5.734 -22.984 6.215 1 98.88 229 GLN A N 1
ATOM 1787 C CA . GLN A 1 229 ? -6.281 -24.172 6.859 1 98.88 229 GLN A CA 1
ATOM 1788 C C . GLN A 1 229 ? -6.289 -25.359 5.906 1 98.88 229 GLN A C 1
ATOM 1790 O O . GLN A 1 229 ? -5.984 -26.484 6.309 1 98.88 229 GLN A O 1
ATOM 1795 N N . SER A 1 230 ? -6.66 -25.094 4.719 1 98.94 230 SER A N 1
ATOM 1796 C CA . SER A 1 230 ? -6.719 -26.141 3.711 1 98.94 230 SER A CA 1
ATOM 1797 C C . SER A 1 230 ? -5.336 -26.734 3.436 1 98.94 230 SER A C 1
ATOM 1799 O O . SER A 1 230 ? -5.18 -27.953 3.33 1 98.94 230 SER A O 1
ATOM 1801 N N . VAL A 1 231 ? -4.379 -25.859 3.279 1 98.88 231 VAL A N 1
ATOM 1802 C CA . VAL A 1 231 ? -3.008 -26.328 3.107 1 98.88 231 VAL A CA 1
ATOM 1803 C C . VAL A 1 231 ? -2.586 -27.156 4.32 1 98.88 231 VAL A C 1
ATOM 1805 O O . VAL A 1 231 ? -1.986 -28.219 4.18 1 98.88 231 VAL A O 1
ATOM 1808 N N . GLY A 1 232 ? -2.918 -26.656 5.496 1 98.88 232 GLY A N 1
ATOM 1809 C CA . GLY A 1 232 ? -2.627 -27.391 6.715 1 98.88 232 GLY A CA 1
ATOM 1810 C C . GLY A 1 232 ? -3.232 -28.781 6.734 1 98.88 232 GLY A C 1
ATOM 1811 O O . GLY A 1 232 ? -2.578 -29.75 7.145 1 98.88 232 GLY A O 1
ATOM 1812 N N . GLN A 1 233 ? -4.434 -28.922 6.281 1 98.88 233 GLN A N 1
ATOM 1813 C CA . GLN A 1 233 ? -5.121 -30.219 6.215 1 98.88 233 GLN A CA 1
ATOM 1814 C C . GLN A 1 233 ? -4.348 -31.203 5.355 1 98.88 233 GLN A C 1
ATOM 1816 O O . GLN A 1 233 ? -4.176 -32.375 5.738 1 98.88 233 GLN A O 1
ATOM 1821 N N . VAL A 1 234 ? -3.916 -30.75 4.227 1 98.88 234 VAL A N 1
ATOM 1822 C CA . VAL A 1 234 ? -3.197 -31.625 3.299 1 98.88 234 VAL A CA 1
ATOM 1823 C C . VAL A 1 234 ? -1.854 -32.031 3.902 1 98.88 234 VAL A C 1
ATOM 1825 O O . VAL A 1 234 ? -1.438 -33.188 3.793 1 98.88 234 VAL A O 1
ATOM 1828 N N . LEU A 1 235 ? -1.164 -31.078 4.551 1 98.75 235 LEU A N 1
ATOM 1829 C CA . LEU A 1 235 ? 0.114 -31.359 5.191 1 98.75 235 LEU A CA 1
ATOM 1830 C C . LEU A 1 235 ? -0.06 -32.375 6.324 1 98.75 235 LEU A C 1
ATOM 1832 O O . LEU A 1 235 ? 0.765 -33.281 6.488 1 98.75 235 LEU A O 1
ATOM 1836 N N . ASP A 1 236 ? -1.12 -32.219 7.086 1 98.69 236 ASP A N 1
ATOM 1837 C CA . ASP A 1 236 ? -1.425 -33.188 8.141 1 98.69 236 ASP A CA 1
ATOM 1838 C C . ASP A 1 236 ? -1.663 -34.594 7.555 1 98.69 236 ASP A C 1
ATOM 1840 O O . ASP A 1 236 ? -1.214 -35.594 8.117 1 98.69 236 ASP A O 1
ATOM 1844 N N . ALA A 1 237 ? -2.402 -34.625 6.477 1 98.56 237 ALA A N 1
ATOM 1845 C CA . ALA A 1 237 ? -2.658 -35.906 5.805 1 98.56 237 ALA A CA 1
ATOM 1846 C C . ALA A 1 237 ? -1.356 -36.562 5.344 1 98.56 237 ALA A C 1
ATOM 1848 O O . ALA A 1 237 ? -1.17 -37.781 5.496 1 98.56 237 ALA A O 1
ATOM 1849 N N . LEU A 1 238 ? -0.493 -35.812 4.77 1 97.38 238 LEU A N 1
ATOM 1850 C CA . LEU A 1 238 ? 0.811 -36.281 4.316 1 97.38 238 LEU A CA 1
ATOM 1851 C C . LEU A 1 238 ? 1.605 -36.875 5.477 1 97.38 238 LEU A C 1
ATOM 1853 O O . LEU A 1 238 ? 2.199 -37.938 5.34 1 97.38 238 LEU A O 1
ATOM 1857 N N . ASP A 1 239 ? 1.605 -36.188 6.551 1 96.38 239 ASP A N 1
ATOM 1858 C CA . ASP A 1 239 ? 2.338 -36.625 7.73 1 96.38 239 ASP A CA 1
ATOM 1859 C C . ASP A 1 239 ? 1.722 -37.906 8.305 1 96.38 239 ASP A C 1
ATOM 1861 O O . ASP A 1 239 ? 2.439 -38.844 8.688 1 96.38 239 ASP A O 1
ATOM 1865 N N . SER A 1 240 ? 0.444 -37.906 8.328 1 96.25 240 SER A N 1
ATOM 1866 C CA . SER A 1 240 ? -0.261 -39.062 8.867 1 96.25 240 SER A CA 1
ATOM 1867 C C . SER A 1 240 ? -0.02 -40.312 8.016 1 96.25 240 SER A C 1
ATOM 1869 O O . SER A 1 240 ? -0.051 -41.406 8.523 1 96.25 240 SER A O 1
ATOM 1871 N N . ALA A 1 241 ? 0.247 -40.094 6.801 1 95.94 241 ALA A N 1
ATOM 1872 C CA . ALA A 1 241 ? 0.522 -41.188 5.875 1 95.94 241 ALA A CA 1
ATOM 1873 C C . ALA A 1 241 ? 1.976 -41.656 5.98 1 95.94 241 ALA A C 1
ATOM 1875 O O . ALA A 1 241 ? 2.381 -42.594 5.324 1 95.94 241 ALA A O 1
ATOM 1876 N N . GLY A 1 242 ? 2.768 -40.969 6.781 1 95.69 242 GLY A N 1
ATOM 1877 C CA . GLY A 1 242 ? 4.172 -41.281 6.957 1 95.69 242 GLY A CA 1
ATOM 1878 C C . GLY A 1 242 ? 5.043 -40.844 5.797 1 95.69 242 GLY A C 1
ATOM 1879 O O . GLY A 1 242 ? 6.125 -41.406 5.578 1 95.69 242 GLY A O 1
ATOM 1880 N N . LEU A 1 243 ? 4.574 -39.906 5.035 1 96.62 243 LEU A N 1
ATOM 1881 C CA . LEU A 1 243 ? 5.266 -39.531 3.814 1 96.62 243 LEU A CA 1
ATOM 1882 C C . LEU A 1 243 ? 5.898 -38.125 3.977 1 96.62 243 LEU A C 1
ATOM 1884 O O . LEU A 1 243 ? 6.578 -37.656 3.068 1 96.62 243 LEU A O 1
ATOM 1888 N N . GLY A 1 244 ? 5.773 -37.469 5.094 1 95.56 244 GLY A N 1
ATOM 1889 C CA . GLY A 1 244 ? 6.156 -36.094 5.32 1 95.56 244 GLY A CA 1
ATOM 1890 C C . GLY A 1 244 ? 7.641 -35.844 5.129 1 95.56 244 GLY A C 1
ATOM 1891 O O . GLY A 1 244 ? 8.031 -34.812 4.555 1 95.56 244 GLY A O 1
ATOM 1892 N N . ASP A 1 245 ? 8.484 -36.75 5.523 1 94.69 245 ASP A N 1
ATOM 1893 C CA . ASP A 1 245 ? 9.93 -36.562 5.5 1 94.69 245 ASP A CA 1
ATOM 1894 C C . ASP A 1 245 ? 10.469 -36.625 4.07 1 94.69 245 ASP A C 1
ATOM 1896 O O . ASP A 1 245 ? 11.406 -35.906 3.723 1 94.69 245 ASP A O 1
ATOM 1900 N N . ASP A 1 246 ? 9.852 -37.438 3.342 1 95 246 ASP A N 1
ATOM 1901 C CA . ASP A 1 246 ? 10.398 -37.688 2.016 1 95 246 ASP A CA 1
ATOM 1902 C C . ASP A 1 246 ? 9.57 -37 0.93 1 95 246 ASP A C 1
ATOM 1904 O O . ASP A 1 246 ? 9.586 -37.438 -0.227 1 95 246 ASP A O 1
ATOM 1908 N N . THR A 1 247 ? 8.75 -36.094 1.237 1 97.62 247 THR A N 1
ATOM 1909 C CA . THR A 1 247 ? 7.984 -35.344 0.257 1 97.62 247 THR A CA 1
ATOM 1910 C C . THR A 1 247 ? 8.453 -33.875 0.214 1 97.62 247 THR A C 1
ATOM 1912 O O . THR A 1 247 ? 8.562 -33.219 1.254 1 97.62 247 THR A O 1
ATOM 1915 N N . ILE A 1 248 ? 8.789 -33.438 -0.995 1 98.44 248 ILE A N 1
ATOM 1916 C CA . ILE A 1 248 ? 9.055 -32.031 -1.221 1 98.44 248 ILE A CA 1
ATOM 1917 C C . ILE A 1 248 ? 7.734 -31.266 -1.316 1 98.44 248 ILE A C 1
ATOM 1919 O O . ILE A 1 248 ? 6.848 -31.641 -2.094 1 98.44 248 ILE A O 1
ATOM 1923 N N . VAL A 1 249 ? 7.598 -30.234 -0.455 1 98.75 249 VAL A N 1
ATOM 1924 C CA . VAL A 1 249 ? 6.445 -29.344 -0.524 1 98.75 249 VAL A CA 1
ATOM 1925 C C . VAL A 1 249 ? 6.898 -27.938 -0.912 1 98.75 249 VAL A C 1
ATOM 1927 O O . VAL A 1 249 ? 7.762 -27.359 -0.253 1 98.75 249 VAL A O 1
ATOM 1930 N N . VAL A 1 250 ? 6.363 -27.453 -1.973 1 98.88 250 VAL A N 1
ATOM 1931 C CA . VAL A 1 250 ? 6.57 -26.062 -2.381 1 98.88 250 VAL A CA 1
ATOM 1932 C C . VAL A 1 250 ? 5.246 -25.312 -2.332 1 98.88 250 VAL A C 1
ATOM 1934 O O . VAL A 1 250 ? 4.246 -25.75 -2.898 1 98.88 250 VAL A O 1
ATOM 1937 N N . PHE A 1 251 ? 5.246 -24.234 -1.578 1 98.88 251 PHE A N 1
ATOM 1938 C CA . PHE A 1 251 ? 4.117 -23.312 -1.586 1 98.88 251 PHE A CA 1
ATOM 1939 C C . PHE A 1 251 ? 4.496 -22 -2.252 1 98.88 251 PHE A C 1
ATOM 1941 O O . PHE A 1 251 ? 5.547 -21.438 -1.956 1 98.88 251 PHE A O 1
ATOM 1948 N N . THR A 1 252 ? 3.662 -21.516 -3.105 1 98.88 252 THR A N 1
ATOM 1949 C CA . THR A 1 252 ? 3.908 -20.234 -3.777 1 98.88 252 THR A CA 1
ATOM 1950 C C . THR A 1 252 ? 2.611 -19.656 -4.34 1 98.88 252 THR A C 1
ATOM 1952 O O . THR A 1 252 ? 1.526 -20.172 -4.062 1 98.88 252 THR A O 1
ATOM 1955 N N . SER A 1 253 ? 2.707 -18.5 -4.992 1 98.81 253 SER A N 1
ATOM 1956 C CA . SER A 1 253 ? 1.608 -17.891 -5.73 1 98.81 253 SER A CA 1
ATOM 1957 C C . SER A 1 253 ? 1.944 -17.766 -7.211 1 98.81 253 SER A C 1
ATOM 1959 O O . SER A 1 253 ? 3.119 -17.734 -7.586 1 98.81 253 SER A O 1
ATOM 1961 N N . ASP A 1 254 ? 0.935 -17.719 -8.031 1 98.56 254 ASP A N 1
ATOM 1962 C CA . ASP A 1 254 ? 1.182 -17.656 -9.469 1 98.56 254 ASP A CA 1
ATOM 1963 C C . ASP A 1 254 ? 1.573 -16.25 -9.898 1 98.56 254 ASP A C 1
ATOM 1965 O O . ASP A 1 254 ? 2.23 -16.078 -10.93 1 98.56 254 ASP A O 1
ATOM 1969 N N . ASN A 1 255 ? 1.201 -15.258 -9.25 1 98.5 255 ASN A N 1
ATOM 1970 C CA . ASN A 1 255 ? 1.624 -13.875 -9.422 1 98.5 255 ASN A CA 1
ATOM 1971 C C . ASN A 1 255 ? 1.371 -13.047 -8.156 1 98.5 255 ASN A C 1
ATOM 1973 O O . ASN A 1 255 ? 0.909 -13.578 -7.148 1 98.5 255 ASN A O 1
ATOM 1977 N N . GLY A 1 256 ? 1.783 -11.781 -8.219 1 98.06 256 GLY A N 1
ATOM 1978 C CA . GLY A 1 256 ? 1.521 -10.891 -7.102 1 98.06 256 GLY A CA 1
ATOM 1979 C C . GLY A 1 256 ? 0.041 -10.648 -6.867 1 98.06 256 GLY A C 1
ATOM 1980 O O . GLY A 1 256 ? -0.798 -11.086 -7.66 1 98.06 256 GLY A O 1
ATOM 1981 N N . GLY A 1 257 ? -0.205 -9.953 -5.801 1 97.12 257 GLY A N 1
ATOM 1982 C CA . GLY A 1 257 ? -1.568 -9.812 -5.312 1 97.12 257 GLY A CA 1
ATOM 1983 C C . GLY A 1 257 ? -2.412 -8.883 -6.164 1 97.12 257 GLY A C 1
ATOM 1984 O O . GLY A 1 257 ? -1.895 -8.203 -7.051 1 97.12 257 GLY A O 1
ATOM 1985 N N . GLU A 1 258 ? -3.652 -8.93 -5.832 1 93 258 GLU A N 1
ATOM 1986 C CA . GLU A 1 258 ? -4.605 -8.078 -6.539 1 93 258 GLU A CA 1
ATOM 1987 C C . GLU A 1 258 ? -5.352 -7.164 -5.566 1 93 258 GLU A C 1
ATOM 1989 O O . GLU A 1 258 ? -4.789 -6.727 -4.562 1 93 258 GLU A O 1
ATOM 1994 N N . ARG A 1 259 ? -6.582 -6.809 -5.723 1 92.69 259 ARG A N 1
ATOM 1995 C CA . ARG A 1 259 ? -7.363 -5.676 -5.238 1 92.69 259 ARG A CA 1
ATOM 1996 C C . ARG A 1 259 ? -7.273 -5.562 -3.721 1 92.69 259 ARG A C 1
ATOM 1998 O O . ARG A 1 259 ? -7.121 -4.461 -3.186 1 92.69 259 ARG A O 1
ATOM 2005 N N . TYR A 1 260 ? -7.336 -6.699 -2.969 1 97.19 260 TYR A N 1
ATOM 2006 C CA . TYR A 1 260 ? -7.422 -6.602 -1.517 1 97.19 260 TYR A CA 1
ATOM 2007 C C . TYR A 1 260 ? -6.199 -7.223 -0.854 1 97.19 260 TYR A C 1
ATOM 2009 O O . TYR A 1 260 ? -6.145 -7.344 0.372 1 97.19 260 TYR A O 1
ATOM 2017 N N . SER A 1 261 ? -5.207 -7.578 -1.691 1 97.06 261 SER A N 1
ATOM 2018 C CA . SER A 1 261 ? -3.936 -8.086 -1.189 1 97.06 261 SER A CA 1
ATOM 2019 C C . SER A 1 261 ? -3.105 -6.977 -0.558 1 97.06 261 SER A C 1
ATOM 2021 O O . SER A 1 261 ? -3.15 -5.828 -1.007 1 97.06 261 SER A O 1
ATOM 2023 N N . LYS A 1 262 ? -2.336 -7.309 0.506 1 96.19 262 LYS A N 1
ATOM 2024 C CA . LYS A 1 262 ? -1.445 -6.348 1.148 1 96.19 262 LYS A CA 1
ATOM 2025 C C . LYS A 1 262 ? -0.283 -5.977 0.231 1 96.19 262 LYS A C 1
ATOM 2027 O O . LYS A 1 262 ? 0.547 -6.824 -0.1 1 96.19 262 LYS A O 1
ATOM 2032 N N . THR A 1 263 ? -0.17 -4.707 -0.066 1 89.81 263 THR A N 1
ATOM 2033 C CA . THR A 1 263 ? 0.806 -4.219 -1.034 1 89.81 263 THR A CA 1
ATOM 2034 C C . THR A 1 263 ? 2.098 -3.801 -0.337 1 89.81 263 THR A C 1
ATOM 2036 O O . THR A 1 263 ? 3.182 -3.91 -0.911 1 89.81 263 THR A O 1
ATOM 2039 N N . TRP A 1 264 ? 2.006 -3.371 0.89 1 94.12 264 TRP A N 1
ATOM 2040 C CA . TRP A 1 264 ? 3.186 -2.953 1.642 1 94.12 264 TRP A CA 1
ATOM 2041 C C . TRP A 1 264 ? 4.094 -4.145 1.938 1 94.12 264 TRP A C 1
ATOM 2043 O O . TRP A 1 264 ? 3.623 -5.195 2.375 1 94.12 264 TRP A O 1
ATOM 2053 N N . PRO A 1 265 ? 5.367 -4.055 1.71 1 95.44 265 PRO A N 1
ATOM 2054 C CA . PRO A 1 265 ? 6.172 -2.842 1.535 1 95.44 265 PRO A CA 1
ATOM 2055 C C . PRO A 1 265 ? 6.383 -2.48 0.067 1 95.44 265 PRO A C 1
ATOM 2057 O O . PRO A 1 265 ? 7.137 -1.553 -0.242 1 95.44 265 PRO A O 1
ATOM 2060 N N . PHE A 1 266 ? 5.777 -3.129 -0.852 1 97.25 266 PHE A N 1
ATOM 2061 C CA . PHE A 1 266 ? 5.992 -2.916 -2.277 1 97.25 266 PHE A CA 1
ATOM 2062 C C . PHE A 1 266 ? 4.969 -1.936 -2.84 1 97.25 266 PHE A C 1
ATOM 2064 O O . PHE A 1 266 ? 4.246 -1.284 -2.082 1 97.25 266 PHE A O 1
ATOM 2071 N N . THR A 1 267 ? 5.055 -1.7 -4.082 1 94.62 267 THR A N 1
ATOM 2072 C CA . THR A 1 267 ? 4.016 -1.076 -4.891 1 94.62 267 THR A CA 1
ATOM 2073 C C . THR A 1 267 ? 3.615 -1.983 -6.051 1 94.62 267 THR A C 1
ATOM 2075 O O . THR A 1 267 ? 4.336 -2.924 -6.391 1 94.62 267 THR A O 1
ATOM 2078 N N . GLY A 1 268 ? 2.449 -1.686 -6.523 1 94.5 268 GLY A N 1
ATOM 2079 C CA . GLY A 1 268 ? 1.965 -2.443 -7.664 1 94.5 268 GLY A CA 1
ATOM 2080 C C . GLY A 1 268 ? 1.131 -3.648 -7.27 1 94.5 268 GLY A C 1
ATOM 2081 O O . GLY A 1 268 ? 0.928 -3.906 -6.082 1 94.5 268 GLY A O 1
ATOM 2082 N N . GLN A 1 269 ? 0.624 -4.324 -8.242 1 95.81 269 GLN A N 1
ATOM 2083 C CA . GLN A 1 269 ? -0.269 -5.469 -8.102 1 95.81 269 GLN A CA 1
ATOM 2084 C C . GLN A 1 269 ? -0.33 -6.277 -9.398 1 95.81 269 GLN A C 1
ATOM 2086 O O . GLN A 1 269 ? 0.432 -6.02 -10.336 1 95.81 269 GLN A O 1
ATOM 2091 N N . LYS A 1 270 ? -1.15 -7.309 -9.383 1 96.25 270 LYS A N 1
ATOM 2092 C CA . LYS A 1 270 ? -1.42 -8.062 -10.609 1 96.25 270 LYS A CA 1
ATOM 2093 C C . LYS A 1 270 ? -1.541 -7.125 -11.805 1 96.25 270 LYS A C 1
ATOM 2095 O O . LYS A 1 270 ? -2.143 -6.055 -11.711 1 96.25 270 LYS A O 1
ATOM 2100 N N . THR A 1 271 ? -0.902 -7.488 -12.977 1 95 271 THR A N 1
ATOM 2101 C CA . THR A 1 271 ? -0.904 -6.82 -14.266 1 95 271 THR A CA 1
ATOM 2102 C C . THR A 1 271 ? 0.187 -5.754 -14.328 1 95 271 THR A C 1
ATOM 2104 O O . THR A 1 271 ? 0.391 -5.125 -15.367 1 95 271 THR A O 1
ATOM 2107 N N . GLU A 1 272 ? 0.915 -5.555 -13.234 1 95.81 272 GLU A N 1
ATOM 2108 C CA . GLU A 1 272 ? 1.98 -4.559 -13.211 1 95.81 272 GLU A CA 1
ATOM 2109 C C . GLU A 1 272 ? 3.334 -5.203 -12.922 1 95.81 272 GLU A C 1
ATOM 2111 O O . GLU A 1 272 ? 3.434 -6.102 -12.086 1 95.81 272 GLU A O 1
ATOM 2116 N N . LEU A 1 273 ? 4.379 -4.723 -13.602 1 98.12 273 LEU A N 1
ATOM 2117 C CA . LEU A 1 273 ? 5.703 -5.309 -13.438 1 98.12 273 LEU A CA 1
ATOM 2118 C C . LEU A 1 273 ? 6.449 -4.652 -12.281 1 98.12 273 LEU A C 1
ATOM 2120 O O . LEU A 1 273 ? 7.68 -4.723 -12.203 1 98.12 273 LEU A O 1
ATOM 2124 N N . LEU A 1 274 ? 5.766 -4 -11.367 1 97.75 274 LEU A N 1
ATOM 2125 C CA . LEU A 1 274 ? 6.293 -3.553 -10.086 1 97.75 274 LEU A CA 1
ATOM 2126 C C . LEU A 1 274 ? 6.441 -4.727 -9.125 1 97.75 274 LEU A C 1
ATOM 2128 O O . LEU A 1 274 ? 5.891 -5.805 -9.359 1 97.75 274 LEU A O 1
ATOM 2132 N N . GLU A 1 275 ? 7.18 -4.539 -8.031 1 98.5 275 GLU A N 1
ATOM 2133 C CA . GLU A 1 275 ? 7.484 -5.637 -7.117 1 98.5 275 GLU A CA 1
ATOM 2134 C C . GLU A 1 275 ? 6.211 -6.301 -6.602 1 98.5 275 GLU A C 1
ATOM 2136 O O . GLU A 1 275 ? 6.16 -7.523 -6.445 1 98.5 275 GLU A O 1
ATOM 2141 N N . GLY A 1 276 ? 5.176 -5.52 -6.387 1 97.81 276 GLY A N 1
ATOM 2142 C CA . GLY A 1 276 ? 3.936 -6.062 -5.855 1 97.81 276 GLY A CA 1
ATOM 2143 C C . GLY A 1 276 ? 3.225 -6.988 -6.824 1 97.81 276 GLY A C 1
ATOM 2144 O O . GLY A 1 276 ? 2.41 -7.82 -6.418 1 97.81 276 GLY A O 1
ATOM 2145 N N . GLY A 1 277 ? 3.498 -6.848 -8.109 1 98.06 277 GLY A N 1
ATOM 2146 C CA . GLY A 1 277 ? 2.881 -7.695 -9.117 1 98.06 277 GLY A CA 1
ATOM 2147 C C . GLY A 1 277 ? 3.701 -8.93 -9.438 1 98.06 277 GLY A C 1
ATOM 2148 O O . GLY A 1 277 ? 3.201 -9.867 -10.062 1 98.06 277 GLY A O 1
ATOM 2149 N N . LEU A 1 278 ? 4.953 -8.914 -8.945 1 98.62 278 LEU A N 1
ATOM 2150 C CA . LEU A 1 278 ? 5.875 -9.945 -9.414 1 98.62 278 LEU A CA 1
ATOM 2151 C C . LEU A 1 278 ? 6.352 -10.812 -8.25 1 98.62 278 LEU A C 1
ATOM 2153 O O . LEU A 1 278 ? 6.59 -12.008 -8.422 1 98.62 278 LEU A O 1
ATOM 2157 N N . ARG A 1 279 ? 6.641 -10.242 -7.125 1 98.56 279 ARG A N 1
ATOM 2158 C CA . ARG A 1 279 ? 7.191 -10.984 -5.996 1 98.56 279 ARG A CA 1
ATOM 2159 C C . ARG A 1 279 ? 6.109 -11.789 -5.285 1 98.56 279 ARG A C 1
ATOM 2161 O O . ARG A 1 279 ? 4.988 -11.305 -5.102 1 98.56 279 ARG A O 1
ATOM 2168 N N . VAL A 1 280 ? 6.441 -12.992 -4.93 1 98.81 280 VAL A N 1
ATOM 2169 C CA . VAL A 1 280 ? 5.438 -13.891 -4.379 1 98.81 280 VAL A CA 1
ATOM 2170 C C . VAL A 1 280 ? 5.992 -14.586 -3.139 1 98.81 280 VAL A C 1
ATOM 2172 O O . VAL A 1 280 ? 7.207 -14.766 -3.01 1 98.81 280 VAL A O 1
ATOM 2175 N N . PRO A 1 281 ? 5.098 -14.969 -2.172 1 98.81 281 PRO A N 1
ATOM 2176 C CA . PRO A 1 281 ? 5.562 -15.859 -1.104 1 98.81 281 PRO A CA 1
ATOM 2177 C C . PRO A 1 281 ? 5.98 -17.234 -1.622 1 98.81 281 PRO A C 1
ATOM 2179 O O . PRO A 1 281 ? 5.305 -17.797 -2.48 1 98.81 281 PRO A O 1
ATOM 2182 N N . THR A 1 282 ? 7.066 -17.672 -1.145 1 98.88 282 THR A N 1
ATOM 2183 C CA . THR A 1 282 ? 7.586 -18.953 -1.591 1 98.88 282 THR A CA 1
ATOM 2184 C C . THR A 1 282 ? 8.281 -19.688 -0.444 1 98.88 282 THR A C 1
ATOM 2186 O O . THR A 1 282 ? 9.18 -19.141 0.194 1 98.88 282 THR A O 1
ATOM 2189 N N . ILE A 1 283 ? 7.805 -20.891 -0.189 1 98.81 283 ILE A N 1
ATOM 2190 C CA . ILE A 1 283 ? 8.312 -21.734 0.884 1 98.81 283 ILE A CA 1
ATOM 2191 C C . ILE A 1 283 ? 8.562 -23.141 0.354 1 98.81 283 ILE A C 1
ATOM 2193 O O . ILE A 1 283 ? 7.75 -23.672 -0.405 1 98.81 283 ILE A O 1
ATOM 2197 N N . MET A 1 284 ? 9.656 -23.75 0.693 1 98.56 284 MET A N 1
ATOM 2198 C CA . MET A 1 284 ? 9.953 -25.141 0.365 1 98.56 284 MET A CA 1
ATOM 2199 C C . MET A 1 284 ? 10.312 -25.938 1.618 1 98.56 284 MET A C 1
ATOM 2201 O O . MET A 1 284 ? 11.086 -25.453 2.453 1 98.56 284 MET A O 1
ATOM 2205 N N . ARG A 1 285 ? 9.742 -27.109 1.781 1 98.19 285 ARG A N 1
ATOM 2206 C CA . ARG A 1 285 ? 10.07 -28.016 2.875 1 98.19 285 ARG A CA 1
ATOM 2207 C C . ARG A 1 285 ? 10.43 -29.391 2.35 1 98.19 285 ARG A C 1
ATOM 2209 O O . ARG A 1 285 ? 9.734 -29.938 1.479 1 98.19 285 ARG A O 1
ATOM 2216 N N . TRP A 1 286 ? 11.508 -29.922 2.732 1 98.12 286 TRP A N 1
ATOM 2217 C CA . TRP A 1 286 ? 11.977 -31.281 2.422 1 98.12 286 TRP A CA 1
ATOM 2218 C C . TRP A 1 286 ? 12.906 -31.797 3.514 1 98.12 286 TRP A C 1
ATOM 2220 O O . TRP A 1 286 ? 14.125 -31.766 3.365 1 98.12 286 TRP A O 1
ATOM 2230 N N . PRO A 1 287 ? 12.312 -32.375 4.562 1 96.12 287 PRO A N 1
ATOM 2231 C CA . PRO A 1 287 ? 13.125 -32.75 5.723 1 96.12 287 PRO A CA 1
ATOM 2232 C C . PRO A 1 287 ? 14.234 -33.75 5.379 1 96.12 287 PRO A C 1
ATOM 2234 O O . PRO A 1 287 ? 15.336 -33.656 5.914 1 96.12 287 PRO A O 1
ATOM 2237 N N . ALA A 1 288 ? 14.031 -34.594 4.469 1 95.31 288 ALA A N 1
ATOM 2238 C CA . ALA A 1 288 ? 15.008 -35.625 4.16 1 95.31 288 ALA A CA 1
ATOM 2239 C C . ALA A 1 288 ? 16.156 -35.094 3.314 1 95.31 288 ALA A C 1
ATOM 2241 O O . ALA A 1 288 ? 17.25 -35.625 3.301 1 95.31 288 ALA A O 1
ATOM 2242 N N . GLY A 1 289 ? 15.859 -34 2.668 1 95.31 289 GLY A N 1
ATOM 2243 C CA . GLY A 1 289 ? 16.828 -33.594 1.667 1 95.31 289 GLY A CA 1
ATOM 2244 C C . GLY A 1 289 ? 17.422 -32.219 1.936 1 95.31 289 GLY A C 1
ATOM 2245 O O . GLY A 1 289 ? 18.453 -31.844 1.349 1 95.31 289 GLY A O 1
ATOM 2246 N N . LEU A 1 290 ? 16.797 -31.438 2.723 1 94.69 290 LEU A N 1
ATOM 2247 C CA . LEU A 1 290 ? 17.281 -30.094 2.982 1 94.69 290 LEU A CA 1
ATOM 2248 C C . LEU A 1 290 ? 17.797 -29.953 4.41 1 94.69 290 LEU A C 1
ATOM 2250 O O . LEU A 1 290 ? 17.297 -30.609 5.324 1 94.69 290 LEU A O 1
ATOM 2254 N N . PRO A 1 291 ? 18.812 -29.156 4.512 1 86.94 291 PRO A N 1
ATOM 2255 C CA . PRO A 1 291 ? 19.328 -28.938 5.859 1 86.94 291 PRO A CA 1
ATOM 2256 C C . PRO A 1 291 ? 18.344 -28.234 6.777 1 86.94 291 PRO A C 1
ATOM 2258 O O . PRO A 1 291 ? 17.125 -28.266 6.516 1 86.94 291 PRO A O 1
ATOM 2261 N N . THR A 1 292 ? 18.797 -27.391 7.789 1 90.19 292 THR A N 1
ATOM 2262 C CA . THR A 1 292 ? 18 -26.688 8.797 1 90.19 292 THR A CA 1
ATOM 2263 C C . THR A 1 292 ? 17.188 -25.562 8.164 1 90.19 292 THR A C 1
ATOM 2265 O O . THR A 1 292 ? 17.625 -24.953 7.188 1 90.19 292 THR A O 1
ATOM 2268 N N . PRO A 1 293 ? 16.016 -25.453 8.656 1 95.06 293 PRO A N 1
ATOM 2269 C CA . PRO A 1 293 ? 15.164 -24.344 8.203 1 95.06 293 PRO A CA 1
ATOM 2270 C C . PRO A 1 293 ? 15.906 -23.016 8.195 1 95.06 293 PRO A C 1
ATOM 2272 O O . PRO A 1 293 ? 1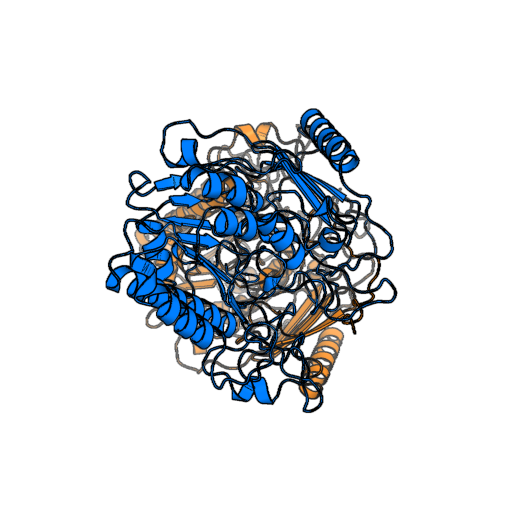6.719 -22.734 9.094 1 95.06 293 PRO A O 1
ATOM 2275 N N . HIS A 1 294 ? 15.75 -22.25 7.137 1 95.31 294 HIS A N 1
ATOM 2276 C CA . HIS A 1 294 ? 16.391 -20.938 7.07 1 95.31 294 HIS A CA 1
ATOM 2277 C C . HIS A 1 294 ? 15.688 -20.016 6.078 1 95.31 294 HIS A C 1
ATOM 2279 O O . HIS A 1 294 ? 14.773 -20.453 5.371 1 95.31 294 HIS A O 1
ATOM 2285 N N . VAL A 1 295 ? 16.016 -18.797 6.082 1 97.19 295 VAL A N 1
ATOM 2286 C CA . VAL A 1 295 ? 15.547 -17.797 5.129 1 97.19 295 VAL A CA 1
ATOM 2287 C C . VAL A 1 295 ? 16.562 -17.625 4 1 97.19 295 VAL A C 1
ATOM 2289 O O . VAL A 1 295 ? 17.75 -17.422 4.25 1 97.19 295 VAL A O 1
ATOM 2292 N N . SER A 1 296 ? 16.141 -17.828 2.75 1 97.62 296 SER A N 1
ATOM 2293 C CA . SER A 1 296 ? 17.016 -17.672 1.59 1 97.62 296 SER A CA 1
ATOM 2294 C C . SER A 1 296 ? 16.766 -16.344 0.883 1 97.62 296 SER A C 1
ATOM 2296 O O . SER A 1 296 ? 15.617 -15.953 0.671 1 97.62 296 SER A O 1
ATOM 2298 N N . THR A 1 297 ? 17.844 -15.695 0.488 1 97.5 297 THR A N 1
ATOM 2299 C CA . THR A 1 297 ? 17.734 -14.469 -0.294 1 97.5 297 THR A CA 1
ATOM 2300 C C . THR A 1 297 ? 18.031 -14.742 -1.768 1 97.5 297 THR A C 1
ATOM 2302 O O . THR A 1 297 ? 18.109 -13.812 -2.57 1 97.5 297 THR A O 1
ATOM 2305 N N . GLN A 1 298 ? 18.266 -15.992 -2.082 1 98.25 298 GLN A N 1
ATOM 2306 C CA . GLN A 1 298 ? 18.5 -16.344 -3.479 1 98.25 298 GLN A CA 1
ATOM 2307 C C . GLN A 1 298 ? 17.328 -15.922 -4.355 1 98.25 298 GLN A C 1
ATOM 2309 O O . GLN A 1 298 ? 16.188 -16.328 -4.117 1 98.25 298 GLN A O 1
ATOM 2314 N N . VAL A 1 299 ? 17.625 -15.094 -5.34 1 98.62 299 VAL A N 1
ATOM 2315 C CA . VAL A 1 299 ? 16.609 -14.695 -6.316 1 98.62 299 VAL A CA 1
ATOM 2316 C C . VAL A 1 299 ? 16.156 -15.914 -7.113 1 98.62 299 VAL A C 1
ATOM 2318 O O . VAL A 1 299 ? 16.984 -16.672 -7.641 1 98.62 299 VAL A O 1
ATOM 2321 N N . THR A 1 300 ? 14.883 -16.094 -7.102 1 98.56 300 THR A N 1
ATOM 2322 C CA . THR A 1 300 ? 14.312 -17.234 -7.801 1 98.56 300 THR A CA 1
ATOM 2323 C C . THR A 1 300 ? 13.078 -16.828 -8.602 1 98.56 300 THR A C 1
ATOM 2325 O O . THR A 1 300 ? 12.555 -15.727 -8.414 1 98.56 300 THR A O 1
ATOM 2328 N N . ALA A 1 301 ? 12.711 -17.625 -9.578 1 98.81 301 ALA A N 1
ATOM 2329 C CA . ALA A 1 301 ? 11.5 -17.438 -10.383 1 98.81 301 ALA A CA 1
ATOM 2330 C C . ALA A 1 301 ? 10.727 -18.75 -10.516 1 98.81 301 ALA A C 1
ATOM 2332 O O . ALA A 1 301 ? 11.289 -19.828 -10.359 1 98.81 301 ALA A O 1
ATOM 2333 N N . THR A 1 302 ? 9.508 -18.641 -10.844 1 98.88 302 THR A N 1
ATOM 2334 C CA . THR A 1 302 ? 8.633 -19.797 -10.945 1 98.88 302 THR A CA 1
ATOM 2335 C C . THR A 1 302 ? 9.242 -20.859 -11.859 1 98.88 302 THR A C 1
ATOM 2337 O O . THR A 1 302 ? 9.148 -22.062 -11.578 1 98.88 302 THR A O 1
ATOM 2340 N N . MET A 1 303 ? 9.945 -20.516 -12.867 1 98.88 303 MET A N 1
ATOM 2341 C CA . MET A 1 303 ? 10.484 -21.453 -13.852 1 98.88 303 MET A CA 1
ATOM 2342 C C . MET A 1 303 ? 11.617 -22.281 -13.25 1 98.88 303 MET A C 1
ATOM 2344 O O . MET A 1 303 ? 12.031 -23.281 -13.828 1 98.88 303 MET A O 1
ATOM 2348 N N . ASP A 1 304 ? 12.133 -21.875 -12.141 1 98.94 304 ASP A N 1
ATOM 2349 C CA . ASP A 1 304 ? 13.25 -22.578 -11.508 1 98.94 304 ASP A CA 1
ATOM 2350 C C . ASP A 1 304 ? 12.797 -23.922 -10.93 1 98.94 304 ASP A C 1
ATOM 2352 O O . ASP A 1 304 ? 13.625 -24.797 -10.648 1 98.94 304 ASP A O 1
ATOM 2356 N N . TRP A 1 305 ? 11.523 -24.109 -10.75 1 98.81 305 TRP A N 1
ATOM 2357 C CA . TRP A 1 305 ? 11.039 -25.297 -10.047 1 98.81 305 TRP A CA 1
ATOM 2358 C C . TRP A 1 305 ? 11.188 -26.531 -10.922 1 98.81 305 TRP A C 1
ATOM 2360 O O . TRP A 1 305 ? 11.438 -27.625 -10.414 1 98.81 305 TRP A O 1
ATOM 2370 N N . LEU A 1 306 ? 11.094 -26.375 -12.273 1 98.81 306 LEU A N 1
ATOM 2371 C CA . LEU A 1 306 ? 11.25 -27.547 -13.125 1 98.81 306 LEU A CA 1
ATOM 2372 C C . LEU A 1 306 ? 12.641 -28.141 -12.969 1 98.81 306 LEU A C 1
ATOM 2374 O O . LEU A 1 306 ? 12.781 -29.297 -12.531 1 98.81 306 LEU A O 1
ATOM 2378 N N . PRO A 1 307 ? 13.727 -27.391 -13.234 1 98.81 307 PRO A N 1
ATOM 2379 C CA . PRO A 1 307 ? 15.039 -28.016 -13.094 1 98.81 307 PRO A CA 1
ATOM 2380 C C . PRO A 1 307 ? 15.352 -28.406 -11.656 1 98.81 307 PRO A C 1
ATOM 2382 O O . PRO A 1 307 ? 16.062 -29.391 -11.422 1 98.81 307 PRO A O 1
ATOM 2385 N N . THR A 1 308 ? 14.844 -27.672 -10.664 1 98.81 308 THR A N 1
ATOM 2386 C CA . THR A 1 308 ? 15.125 -27.953 -9.258 1 98.81 308 THR A CA 1
ATOM 2387 C C . THR A 1 308 ? 14.477 -29.281 -8.836 1 98.81 308 THR A C 1
ATOM 2389 O O . THR A 1 308 ? 15.133 -30.125 -8.227 1 98.81 308 THR A O 1
ATOM 2392 N N . LEU A 1 309 ? 13.195 -29.469 -9.164 1 98.81 309 LEU A N 1
ATOM 2393 C CA . LEU A 1 309 ? 12.469 -30.672 -8.766 1 98.81 309 LEU A CA 1
ATOM 2394 C C . LEU A 1 309 ? 12.945 -31.875 -9.562 1 98.81 309 LEU A C 1
ATOM 2396 O O . LEU A 1 309 ? 12.992 -33 -9.039 1 98.81 309 LEU A O 1
ATOM 2400 N N . LEU A 1 310 ? 13.273 -31.688 -10.82 1 98.75 310 LEU A N 1
ATOM 2401 C CA . LEU A 1 310 ? 13.852 -32.781 -11.602 1 98.75 310 LEU A CA 1
ATOM 2402 C C . LEU A 1 310 ? 15.18 -33.219 -11 1 98.75 310 LEU A C 1
ATOM 2404 O O . LEU A 1 310 ? 15.438 -34.438 -10.883 1 98.75 310 LEU A O 1
ATOM 2408 N N . ALA A 1 311 ? 15.969 -32.281 -10.609 1 98.56 311 ALA A N 1
ATOM 2409 C CA . ALA A 1 311 ? 17.234 -32.625 -9.984 1 98.56 311 ALA A CA 1
ATOM 2410 C C . ALA A 1 311 ? 17.016 -33.438 -8.711 1 98.56 311 ALA A C 1
ATOM 2412 O O . ALA A 1 311 ? 17.734 -34.406 -8.453 1 98.56 311 ALA A O 1
ATOM 2413 N N . ALA A 1 312 ? 16.062 -33.031 -7.934 1 98.12 312 ALA A N 1
ATOM 2414 C CA . ALA A 1 312 ? 15.75 -33.781 -6.711 1 98.12 312 ALA A CA 1
ATOM 2415 C C . ALA A 1 312 ? 15.344 -35.219 -7.023 1 98.12 312 ALA A C 1
ATOM 2417 O O . ALA A 1 312 ? 15.57 -36.125 -6.219 1 98.12 312 ALA A O 1
ATOM 2418 N N . ALA A 1 313 ? 14.742 -35.438 -8.172 1 97.81 313 ALA A N 1
ATOM 2419 C CA . ALA A 1 313 ? 14.32 -36.75 -8.625 1 97.81 313 ALA A CA 1
ATOM 2420 C C . ALA A 1 313 ? 15.438 -37.438 -9.398 1 97.81 313 ALA A C 1
ATOM 2422 O O . ALA A 1 313 ? 15.219 -38.531 -9.977 1 97.81 313 ALA A O 1
ATOM 2423 N N . LYS A 1 314 ? 16.609 -36.812 -9.453 1 97.81 314 LYS A N 1
ATOM 2424 C CA . LYS A 1 314 ? 17.766 -37.312 -10.188 1 97.81 314 LYS A CA 1
ATOM 2425 C C . LYS A 1 314 ? 17.469 -37.406 -11.68 1 97.81 314 LYS A C 1
ATOM 2427 O O . LYS A 1 314 ? 17.875 -38.375 -12.328 1 97.81 314 LYS A O 1
ATOM 2432 N N . LEU A 1 315 ? 16.719 -36.438 -12.156 1 98.31 315 LEU A N 1
ATOM 2433 C CA . LEU A 1 315 ? 16.375 -36.312 -13.57 1 98.31 315 LEU A CA 1
ATOM 2434 C C . LEU A 1 315 ? 16.938 -35 -14.125 1 98.31 315 LEU A C 1
ATOM 2436 O O . LEU A 1 315 ? 17.469 -34.188 -13.383 1 98.31 315 LEU A O 1
ATOM 2440 N N . VAL A 1 316 ? 16.891 -34.844 -15.445 1 96.75 316 VAL A N 1
ATOM 2441 C CA . VAL A 1 316 ? 17.359 -33.625 -16.109 1 96.75 316 VAL A CA 1
ATOM 2442 C C . VAL A 1 316 ? 16.312 -33.125 -17.109 1 96.75 316 VAL A C 1
ATOM 2444 O O . VAL A 1 316 ? 15.492 -33.938 -17.594 1 96.75 316 VAL A O 1
ATOM 2447 N N . PRO A 1 317 ? 16.312 -31.891 -17.375 1 96.5 317 PRO A N 1
ATOM 2448 C CA . PRO A 1 317 ? 15.391 -31.375 -18.406 1 96.5 317 PRO A CA 1
ATOM 2449 C C . PRO A 1 317 ? 15.648 -32 -19.781 1 96.5 317 PRO A C 1
ATOM 2451 O O . PRO A 1 317 ? 16.75 -32.469 -20.047 1 96.5 317 PRO A O 1
ATOM 2454 N N . THR A 1 318 ? 14.633 -31.984 -20.531 1 96 318 THR A N 1
ATOM 2455 C CA . THR A 1 318 ? 14.742 -32.5 -21.891 1 96 318 THR A CA 1
ATOM 2456 C C . THR A 1 318 ? 15.711 -31.641 -22.703 1 96 318 THR A C 1
ATOM 2458 O O . THR A 1 318 ? 15.539 -30.422 -22.797 1 96 318 THR A O 1
ATOM 2461 N N . ALA A 1 319 ? 16.625 -32.25 -23.391 1 95.69 319 ALA A N 1
ATOM 2462 C CA . ALA A 1 319 ? 17.719 -31.547 -24.078 1 95.69 319 ALA A CA 1
ATOM 2463 C C . ALA A 1 319 ? 17.188 -30.672 -25.203 1 95.69 319 ALA A C 1
ATOM 2465 O O . ALA A 1 319 ? 17.719 -29.594 -25.469 1 95.69 319 ALA A O 1
ATOM 2466 N N . GLU A 1 320 ? 16.156 -31.125 -25.859 1 95.19 320 GLU A N 1
ATOM 2467 C CA . GLU A 1 320 ? 15.586 -30.422 -27.016 1 95.19 320 GLU A CA 1
ATOM 2468 C C . GLU A 1 320 ? 14.883 -29.141 -26.562 1 95.19 320 GLU A C 1
ATOM 2470 O O . GLU A 1 320 ? 14.656 -28.234 -27.375 1 95.19 320 GLU A O 1
ATOM 2475 N N . PHE A 1 321 ? 14.531 -29.094 -25.312 1 95.88 321 PHE A N 1
ATOM 2476 C CA . PHE A 1 321 ? 13.867 -27.922 -24.734 1 95.88 321 PHE A CA 1
ATOM 2477 C C . PHE A 1 321 ? 14.578 -27.453 -23.469 1 95.88 321 PHE A C 1
ATOM 2479 O O . PHE A 1 321 ? 14.031 -27.562 -22.375 1 95.88 321 PHE A O 1
ATOM 2486 N N . PRO A 1 322 ? 15.688 -26.875 -23.703 1 95.81 322 PRO A N 1
ATOM 2487 C CA . PRO A 1 322 ? 16.469 -26.469 -22.531 1 95.81 322 PRO A CA 1
ATOM 2488 C C . PRO A 1 322 ? 15.711 -25.484 -21.641 1 95.81 322 PRO A C 1
ATOM 2490 O O . PRO A 1 322 ? 15.016 -24.594 -22.141 1 95.81 322 PRO A O 1
ATOM 2493 N N . THR A 1 323 ? 15.82 -25.609 -20.344 1 98 323 THR A N 1
ATOM 2494 C CA . THR A 1 323 ? 15.148 -24.75 -19.375 1 98 323 THR A CA 1
ATOM 2495 C C . THR A 1 323 ? 15.828 -23.391 -19.297 1 98 323 THR A C 1
ATOM 2497 O O . THR A 1 323 ? 17.047 -23.297 -19.484 1 98 323 THR A O 1
ATOM 2500 N N . ASP A 1 324 ? 15.023 -22.344 -19.094 1 98.5 324 ASP A N 1
ATOM 2501 C CA . ASP A 1 324 ? 15.539 -21.031 -18.734 1 98.5 324 ASP A CA 1
ATOM 2502 C C . ASP A 1 324 ? 15.734 -20.922 -17.219 1 98.5 324 ASP A C 1
ATOM 2504 O O . ASP A 1 324 ? 16.406 -20.016 -16.734 1 98.5 324 ASP A O 1
ATOM 2508 N N . GLY A 1 325 ? 15.133 -21.859 -16.422 1 98.62 325 GLY A N 1
ATOM 2509 C CA . GLY A 1 325 ? 15.234 -21.859 -14.977 1 98.62 325 GLY A CA 1
ATOM 2510 C C . GLY A 1 325 ? 16.578 -22.359 -14.477 1 98.62 325 GLY A C 1
ATOM 2511 O O . GLY A 1 325 ? 17.344 -22.953 -15.227 1 98.62 325 GLY A O 1
ATOM 2512 N N . GLU A 1 326 ? 16.812 -22.109 -13.273 1 98.19 326 GLU A N 1
ATOM 2513 C CA . GLU A 1 326 ? 18.031 -22.547 -12.602 1 98.19 326 GLU A CA 1
ATOM 2514 C C . GLU A 1 326 ? 17.734 -23.625 -11.562 1 98.19 326 GLU A C 1
ATOM 2516 O O . GLU A 1 326 ? 16.734 -23.531 -10.836 1 98.19 326 GLU A O 1
ATOM 2521 N N . ASN A 1 327 ? 18.562 -24.656 -11.586 1 98.62 327 ASN A N 1
ATOM 2522 C CA . ASN A 1 327 ? 18.484 -25.641 -10.508 1 98.62 327 ASN A CA 1
ATOM 2523 C C . ASN A 1 327 ? 18.984 -25.047 -9.188 1 98.62 327 ASN A C 1
ATOM 2525 O O . ASN A 1 327 ? 20.172 -24.812 -9.016 1 98.62 327 ASN A O 1
ATOM 2529 N N . LEU A 1 328 ? 18.078 -24.906 -8.234 1 98.25 328 LEU A N 1
ATOM 2530 C CA . LEU A 1 328 ? 18.375 -24.234 -6.973 1 98.25 328 LEU A CA 1
ATOM 2531 C C . LEU A 1 328 ? 18.844 -25.234 -5.918 1 98.25 328 LEU A C 1
ATOM 2533 O O . LEU A 1 328 ? 19.266 -24.844 -4.824 1 98.25 328 LEU A O 1
ATOM 2537 N N . LEU A 1 329 ? 18.797 -26.547 -6.199 1 97.69 329 LEU A N 1
ATOM 2538 C CA . LEU A 1 329 ? 18.984 -27.594 -5.199 1 97.69 329 LEU A CA 1
ATOM 2539 C C . LEU A 1 329 ? 20.344 -27.469 -4.523 1 97.69 329 LEU A C 1
ATOM 2541 O O . LEU A 1 329 ? 20.438 -27.547 -3.299 1 97.69 329 LEU A O 1
ATOM 2545 N N . PRO A 1 330 ? 21.453 -27.219 -5.285 1 97.62 330 PRO A N 1
ATOM 2546 C CA . PRO A 1 330 ? 22.734 -27.078 -4.602 1 97.62 330 PRO A CA 1
ATOM 2547 C C . PRO A 1 330 ? 22.75 -25.922 -3.6 1 97.62 330 PRO A C 1
ATOM 2549 O O . PRO A 1 330 ? 23.391 -26.031 -2.545 1 97.62 330 PRO A O 1
ATOM 2552 N N . ILE A 1 331 ? 22.078 -24.828 -3.908 1 97.25 331 ILE A N 1
ATOM 2553 C CA . ILE A 1 331 ? 22.016 -23.688 -3.016 1 97.25 331 ILE A CA 1
ATOM 2554 C C . ILE A 1 331 ? 21.188 -24.031 -1.785 1 97.25 331 ILE A C 1
ATOM 2556 O O . ILE A 1 331 ? 21.578 -23.734 -0.654 1 97.25 331 ILE A O 1
ATOM 2560 N N . LEU A 1 332 ? 20.031 -24.703 -2.008 1 97.12 332 LEU A N 1
ATOM 2561 C CA . LEU A 1 332 ? 19.109 -25.031 -0.937 1 97.12 332 LEU A CA 1
ATOM 2562 C C . LEU A 1 332 ? 19.719 -26.062 0.012 1 97.12 332 LEU A C 1
ATOM 2564 O O . LEU A 1 332 ? 19.422 -26.062 1.209 1 97.12 332 LEU A O 1
ATOM 2568 N N . GLN A 1 333 ? 20.578 -26.891 -0.491 1 95.69 333 GLN A N 1
ATOM 2569 C CA . GLN A 1 333 ? 21.266 -27.906 0.303 1 95.69 333 GLN A CA 1
ATOM 2570 C C . GLN A 1 333 ? 22.547 -27.344 0.917 1 95.69 333 GLN A C 1
ATOM 2572 O O . GLN A 1 333 ? 23.297 -28.078 1.576 1 95.69 333 GLN A O 1
ATOM 2577 N N . GLN A 1 334 ? 22.828 -26.109 0.641 1 95 334 GLN A N 1
ATOM 2578 C CA . GLN A 1 334 ? 23.984 -25.391 1.17 1 95 334 GLN A CA 1
ATOM 2579 C C . GLN A 1 334 ? 25.281 -25.984 0.647 1 95 334 GLN A C 1
ATOM 2581 O O . GLN A 1 334 ? 26.281 -26.062 1.379 1 95 334 GLN A O 1
ATOM 2586 N N . LEU A 1 335 ? 25.219 -26.469 -0.547 1 95.81 335 LEU A N 1
ATOM 2587 C CA . LEU A 1 335 ? 26.391 -27 -1.219 1 95.81 335 LEU A CA 1
ATOM 2588 C C . LEU A 1 335 ? 27.016 -25.969 -2.154 1 95.81 335 LEU A C 1
ATOM 2590 O O . LEU A 1 335 ? 28.141 -26.141 -2.609 1 95.81 335 LEU A O 1
ATOM 2594 N N . ALA A 1 336 ? 26.266 -24.906 -2.436 1 96.88 336 ALA A N 1
ATOM 2595 C CA . ALA A 1 336 ? 26.719 -23.781 -3.232 1 96.88 336 ALA A CA 1
ATOM 2596 C C . ALA A 1 336 ? 26.234 -22.453 -2.635 1 96.88 336 ALA A C 1
ATOM 2598 O O . ALA A 1 336 ? 25.172 -22.406 -2.014 1 96.88 336 ALA A O 1
ATOM 2599 N N . PRO A 1 337 ? 26.984 -21.406 -2.768 1 97.25 337 PRO A N 1
ATOM 2600 C CA . PRO A 1 337 ? 26.547 -20.109 -2.238 1 97.25 337 PRO A CA 1
ATOM 2601 C C . PRO A 1 337 ? 25.438 -19.484 -3.072 1 97.25 337 PRO A C 1
ATOM 2603 O O . PRO A 1 337 ? 25.312 -19.766 -4.266 1 97.25 337 PRO A O 1
ATOM 2606 N N . GLU A 1 338 ? 24.672 -18.672 -2.438 1 97.56 338 GLU A N 1
ATOM 2607 C CA . GLU A 1 338 ? 23.75 -17.812 -3.184 1 97.56 338 GLU A CA 1
ATOM 2608 C C . GLU A 1 338 ? 24.5 -16.906 -4.141 1 97.56 338 GLU A C 1
ATOM 2610 O O . GLU A 1 338 ? 25.672 -16.594 -3.916 1 97.56 338 GLU A O 1
ATOM 2615 N N . HIS A 1 339 ? 23.875 -16.547 -5.223 1 97.69 339 HIS A N 1
ATOM 2616 C CA . HIS A 1 339 ? 24.547 -15.719 -6.223 1 97.69 339 HIS A CA 1
ATOM 2617 C C . HIS A 1 339 ? 23.562 -14.766 -6.891 1 97.69 339 HIS A C 1
ATOM 2619 O O . HIS A 1 339 ? 22.344 -14.93 -6.758 1 97.69 339 HIS A O 1
ATOM 2625 N N . ASP A 1 340 ? 24.094 -13.797 -7.625 1 96.94 340 ASP A N 1
ATOM 2626 C CA . ASP A 1 340 ? 23.266 -12.82 -8.328 1 96.94 340 ASP A CA 1
ATOM 2627 C C . ASP A 1 340 ? 22.562 -13.461 -9.523 1 96.94 340 ASP A C 1
ATOM 2629 O O . ASP A 1 340 ? 23.109 -14.359 -10.172 1 96.94 340 ASP A O 1
ATOM 2633 N N . ARG A 1 341 ? 21.391 -13.008 -9.781 1 96.94 341 ARG A N 1
ATOM 2634 C CA . ARG A 1 341 ? 20.531 -13.5 -10.859 1 96.94 341 ARG A CA 1
ATOM 2635 C C . ARG A 1 341 ? 19.984 -12.344 -11.688 1 96.94 341 ARG A C 1
ATOM 2637 O O . ARG A 1 341 ? 19.734 -11.258 -11.156 1 96.94 341 ARG A O 1
ATOM 2644 N N . THR A 1 342 ? 19.875 -12.609 -13 1 98.56 342 THR A N 1
ATOM 2645 C CA . THR A 1 342 ? 19.156 -11.703 -13.891 1 98.56 342 THR A CA 1
ATOM 2646 C C . THR A 1 342 ? 17.812 -12.297 -14.305 1 98.56 342 THR A C 1
ATOM 2648 O O . THR A 1 342 ? 17.734 -13.461 -14.711 1 98.56 342 THR A O 1
ATOM 2651 N N . LEU A 1 343 ? 16.75 -11.586 -14.094 1 98.88 343 LEU A N 1
ATOM 2652 C CA . LEU A 1 343 ? 15.414 -11.953 -14.516 1 98.88 343 LEU A CA 1
ATOM 2653 C C . LEU A 1 343 ? 14.805 -10.867 -15.398 1 98.88 343 LEU A C 1
ATOM 2655 O O . LEU A 1 343 ? 15.008 -9.68 -15.156 1 98.88 343 LEU A O 1
ATOM 2659 N N . CYS A 1 344 ? 14.016 -11.227 -16.406 1 98.88 344 CYS A N 1
ATOM 2660 C CA . CYS A 1 344 ? 13.398 -10.289 -17.344 1 98.88 344 CYS A CA 1
ATOM 2661 C C . CYS A 1 344 ? 11.898 -10.539 -17.453 1 98.88 344 CYS A C 1
ATOM 2663 O O . CYS A 1 344 ? 11.445 -11.68 -17.344 1 98.88 344 CYS A O 1
ATOM 2665 N N . TRP A 1 345 ? 11.164 -9.438 -17.672 1 98.75 345 TRP A N 1
ATOM 2666 C CA . TRP A 1 345 ? 9.719 -9.5 -17.859 1 98.75 345 TRP A CA 1
ATOM 2667 C C . TRP A 1 345 ? 9.273 -8.547 -18.953 1 98.75 345 TRP A C 1
ATOM 2669 O O . TRP A 1 345 ? 9.914 -7.523 -19.188 1 98.75 345 TRP A O 1
ATOM 2679 N N . ARG A 1 346 ? 8.203 -8.875 -19.578 1 97.38 346 ARG A N 1
ATOM 2680 C CA . ARG A 1 346 ? 7.449 -7.957 -20.422 1 97.38 346 ARG A CA 1
ATOM 2681 C C . ARG A 1 346 ? 5.945 -8.141 -20.234 1 97.38 346 ARG A C 1
ATOM 2683 O O . ARG A 1 346 ? 5.492 -9.219 -19.844 1 97.38 346 ARG A O 1
ATOM 2690 N N . TYR A 1 347 ? 5.211 -7.188 -20.391 1 95.5 347 TYR A N 1
ATOM 2691 C CA . TYR A 1 347 ? 3.756 -7.152 -20.281 1 95.5 347 TYR A CA 1
ATOM 2692 C C . TYR A 1 347 ? 3.16 -6.172 -21.297 1 95.5 347 TYR A C 1
ATOM 2694 O O . TYR A 1 347 ? 3.566 -5.012 -21.359 1 95.5 347 TYR A O 1
ATOM 2702 N N . LYS A 1 348 ? 2.23 -6.59 -22.062 1 93.06 348 LYS A N 1
ATOM 2703 C CA . LYS A 1 348 ? 1.74 -5.84 -23.219 1 93.06 348 LYS A CA 1
ATOM 2704 C C . LYS A 1 348 ? 1.034 -4.559 -22.781 1 93.06 348 LYS A C 1
ATOM 2706 O O . LYS A 1 348 ? 1.296 -3.484 -23.312 1 93.06 348 LYS A O 1
ATOM 2711 N N . ALA A 1 349 ? 0.111 -4.684 -21.844 1 89.88 349 ALA A N 1
ATOM 2712 C CA . ALA A 1 349 ? -0.61 -3.498 -21.375 1 89.88 349 ALA A CA 1
ATOM 2713 C C . ALA A 1 349 ? 0.355 -2.434 -20.859 1 89.88 349 ALA A C 1
ATOM 2715 O O . ALA A 1 349 ? 1.268 -2.736 -20.094 1 89.88 349 ALA A O 1
ATOM 2716 N N . HIS A 1 350 ? 0.242 -1.229 -21.391 1 87.44 350 HIS A N 1
ATOM 2717 C CA . HIS A 1 350 ? 1.04 -0.068 -21 1 87.44 350 HIS A CA 1
ATOM 2718 C C . HIS A 1 350 ? 2.494 -0.235 -21.438 1 87.44 350 HIS A C 1
ATOM 2720 O O . HIS A 1 350 ? 3.383 0.437 -20.906 1 87.44 350 HIS A O 1
ATOM 2726 N N . GLY A 1 351 ? 2.775 -1.188 -22.328 1 91.38 351 GLY A N 1
ATOM 2727 C CA . GLY A 1 351 ? 4.109 -1.371 -22.875 1 91.38 351 GLY A CA 1
ATOM 2728 C C . GLY A 1 351 ? 5.164 -1.601 -21.797 1 91.38 351 GLY A C 1
ATOM 2729 O O . GLY A 1 351 ? 6.227 -0.976 -21.828 1 91.38 351 GLY A O 1
ATOM 2730 N N . GLN A 1 352 ? 4.895 -2.475 -20.844 1 95.44 352 GLN A N 1
ATOM 2731 C CA . GLN A 1 352 ? 5.773 -2.615 -19.688 1 95.44 352 GLN A CA 1
ATOM 2732 C C . GLN A 1 352 ? 6.969 -3.506 -20 1 95.44 352 GLN A C 1
ATOM 2734 O O . GLN A 1 352 ? 6.832 -4.508 -20.719 1 95.44 352 GLN A O 1
ATOM 2739 N N . ARG A 1 353 ? 8.125 -3.105 -19.469 1 98.38 353 ARG A N 1
ATOM 2740 C CA . ARG A 1 353 ? 9.383 -3.846 -19.484 1 98.38 353 ARG A CA 1
ATOM 2741 C C . ARG A 1 353 ? 10.055 -3.826 -18.125 1 98.38 353 ARG A C 1
ATOM 2743 O O . ARG A 1 353 ? 10.008 -2.816 -17.406 1 98.38 353 ARG A O 1
ATOM 2750 N N . ALA A 1 354 ? 10.641 -4.957 -17.734 1 98.88 354 ALA A N 1
ATOM 2751 C CA . ALA A 1 354 ? 11.414 -4.961 -16.5 1 98.88 354 ALA A CA 1
ATOM 2752 C C . ALA A 1 354 ? 12.562 -5.961 -16.562 1 98.88 354 ALA A C 1
ATOM 2754 O O . ALA A 1 354 ? 12.414 -7.043 -17.141 1 98.88 354 ALA A O 1
ATOM 2755 N N . ILE A 1 355 ? 13.648 -5.629 -16 1 98.94 355 ILE A N 1
ATOM 2756 C CA . ILE A 1 355 ? 14.781 -6.523 -15.781 1 98.94 355 ILE A CA 1
ATOM 2757 C C . ILE A 1 355 ? 15.375 -6.273 -14.398 1 98.94 355 ILE A C 1
ATOM 2759 O O . ILE A 1 355 ? 15.547 -5.121 -13.992 1 98.94 355 ILE A O 1
ATOM 2763 N N . ARG A 1 356 ? 15.555 -7.281 -13.672 1 98.81 356 ARG A N 1
ATOM 2764 C CA . ARG A 1 356 ? 16.359 -7.25 -12.461 1 98.81 356 ARG A CA 1
ATOM 2765 C C . ARG A 1 356 ? 17.75 -7.848 -12.711 1 98.81 356 ARG A C 1
ATOM 2767 O O . ARG A 1 356 ? 17.859 -8.93 -13.289 1 98.81 356 ARG A O 1
ATOM 2774 N N . ASP A 1 357 ? 18.734 -7.219 -12.344 1 98.75 357 ASP A N 1
ATOM 2775 C CA . ASP A 1 357 ? 20.109 -7.691 -12.344 1 98.75 357 ASP A CA 1
ATOM 2776 C C . ASP A 1 357 ? 20.797 -7.387 -11.016 1 98.75 357 ASP A C 1
ATOM 2778 O O . ASP A 1 357 ? 21.234 -6.254 -10.781 1 98.75 357 ASP A O 1
ATOM 2782 N N . GLY A 1 358 ? 20.938 -8.453 -10.211 1 97.94 358 GLY A N 1
ATOM 2783 C CA . GLY A 1 358 ? 21.359 -8.211 -8.836 1 97.94 358 GLY A CA 1
ATOM 2784 C C . GLY A 1 358 ? 20.375 -7.379 -8.047 1 97.94 358 GLY A C 1
ATOM 2785 O O . GLY A 1 358 ? 19.188 -7.734 -7.945 1 97.94 358 GLY A O 1
ATOM 2786 N N . LYS A 1 359 ? 20.859 -6.27 -7.531 1 98.12 359 LYS A N 1
ATOM 2787 C CA . LYS A 1 359 ? 19.984 -5.465 -6.676 1 98.12 359 LYS A CA 1
ATOM 2788 C C . LYS A 1 359 ? 19.266 -4.395 -7.48 1 98.12 359 LYS A C 1
ATOM 2790 O O . LYS A 1 359 ? 18.375 -3.719 -6.965 1 98.12 359 LYS A O 1
ATOM 2795 N N . PHE A 1 360 ? 19.609 -4.215 -8.82 1 98.81 360 PHE A N 1
ATOM 2796 C CA . PHE A 1 360 ? 19.031 -3.133 -9.609 1 98.81 360 PHE A CA 1
ATOM 2797 C C . PHE A 1 360 ? 17.906 -3.645 -10.492 1 98.81 360 PHE A C 1
ATOM 2799 O O . PHE A 1 360 ? 17.969 -4.758 -11.016 1 98.81 360 PHE A O 1
ATOM 2806 N N . LYS A 1 361 ? 16.953 -2.816 -10.703 1 98.88 361 LYS A N 1
ATOM 2807 C CA . LYS A 1 361 ? 15.844 -3.117 -11.602 1 98.88 361 LYS A CA 1
ATOM 2808 C C . LYS A 1 361 ? 15.562 -1.948 -12.539 1 98.88 361 LYS A C 1
ATOM 2810 O O . LYS A 1 361 ? 15.391 -0.813 -12.094 1 98.88 361 LYS A O 1
ATOM 2815 N N . TYR A 1 362 ? 15.609 -2.188 -13.812 1 98.88 362 TYR A N 1
ATOM 2816 C CA . TYR A 1 362 ? 15.07 -1.287 -14.82 1 98.88 362 TYR A CA 1
ATOM 2817 C C . TYR A 1 362 ? 13.586 -1.56 -15.055 1 98.88 362 TYR A C 1
ATOM 2819 O O . TYR A 1 362 ? 13.172 -2.715 -15.164 1 98.88 362 TYR A O 1
ATOM 2827 N N . LEU A 1 363 ? 12.766 -0.502 -15.117 1 98.75 363 LEU A N 1
ATOM 2828 C CA . LEU A 1 363 ? 11.328 -0.6 -15.359 1 98.75 363 LEU A CA 1
ATOM 2829 C C . LEU A 1 363 ? 10.875 0.446 -16.375 1 98.75 363 LEU A C 1
ATOM 2831 O O . LEU A 1 363 ? 11.258 1.615 -16.281 1 98.75 363 LEU A O 1
ATOM 2835 N N . LYS A 1 364 ? 10.211 0.034 -17.375 1 97.44 364 LYS A N 1
ATOM 2836 C CA . LYS A 1 364 ? 9.422 0.909 -18.234 1 97.44 364 LYS A CA 1
ATOM 2837 C C . LYS A 1 364 ? 7.934 0.639 -18.078 1 97.44 364 LYS A C 1
ATOM 2839 O O . LYS A 1 364 ? 7.5 -0.516 -18.094 1 97.44 364 LYS A O 1
ATOM 2844 N N . ILE A 1 365 ? 7.16 1.625 -17.906 1 93.94 365 ILE A N 1
ATOM 2845 C CA . ILE A 1 365 ? 5.715 1.48 -17.797 1 93.94 365 ILE A CA 1
ATOM 2846 C C . ILE A 1 365 ? 5.023 2.73 -18.344 1 93.94 365 ILE A C 1
ATOM 2848 O O . ILE A 1 365 ? 5.328 3.848 -17.922 1 93.94 365 ILE A O 1
ATOM 2852 N N . ASN A 1 366 ? 4.211 2.52 -19.266 1 89.12 366 ASN A N 1
ATOM 2853 C CA . ASN A 1 366 ? 3.488 3.582 -19.953 1 89.12 366 ASN A CA 1
ATOM 2854 C C . ASN A 1 366 ? 4.43 4.684 -20.422 1 89.12 366 ASN A C 1
ATOM 2856 O O . ASN A 1 366 ? 4.195 5.863 -20.156 1 89.12 366 ASN A O 1
ATOM 2860 N N . GLY A 1 367 ? 5.461 4.285 -21 1 90.44 367 GLY A N 1
ATOM 2861 C CA . GLY A 1 367 ? 6.387 5.191 -21.656 1 90.44 367 GLY A CA 1
ATOM 2862 C C . GLY A 1 367 ? 7.398 5.805 -20.703 1 90.44 367 GLY A C 1
ATOM 2863 O O . GLY A 1 367 ? 8.367 6.43 -21.141 1 90.44 367 GLY A O 1
ATOM 2864 N N . ASN A 1 368 ? 7.238 5.648 -19.391 1 92.88 368 ASN A N 1
ATOM 2865 C CA . ASN A 1 368 ? 8.172 6.18 -18.391 1 92.88 368 ASN A CA 1
ATOM 2866 C C . ASN A 1 368 ? 9.188 5.133 -17.969 1 92.88 368 ASN A C 1
ATOM 2868 O O . ASN A 1 368 ? 8.859 3.953 -17.828 1 92.88 368 ASN A O 1
ATOM 2872 N N . GLU A 1 369 ? 10.422 5.609 -17.75 1 96.75 369 GLU A N 1
ATOM 2873 C CA . GLU A 1 369 ? 11.5 4.676 -17.422 1 96.75 369 GLU A CA 1
ATOM 2874 C C . GLU A 1 369 ? 12.117 4.992 -16.062 1 96.75 369 GLU A C 1
ATOM 2876 O O . GLU A 1 369 ? 12.258 6.16 -15.695 1 96.75 369 GLU A O 1
ATOM 2881 N N . PHE A 1 370 ? 12.531 3.951 -15.375 1 98.12 370 PHE A N 1
ATOM 2882 C CA . PHE A 1 370 ? 13.039 4.051 -14.008 1 98.12 370 PHE A CA 1
ATOM 2883 C C . PHE A 1 370 ? 14.188 3.076 -13.789 1 98.12 370 PHE A C 1
ATOM 2885 O O . PHE A 1 370 ? 14.281 2.053 -14.469 1 98.12 370 PHE A O 1
ATOM 2892 N N . LEU A 1 371 ? 15.078 3.406 -12.906 1 98.81 371 LEU A N 1
ATOM 2893 C CA . LEU A 1 371 ? 16.078 2.529 -12.32 1 98.81 371 LEU A CA 1
ATOM 2894 C C . LEU A 1 371 ? 15.984 2.521 -10.797 1 98.81 371 LEU A C 1
ATOM 2896 O O . LEU A 1 371 ? 16.062 3.576 -10.164 1 98.81 371 LEU A O 1
ATOM 2900 N N . PHE A 1 372 ? 15.859 1.345 -10.219 1 98.75 372 PHE A N 1
ATOM 2901 C CA . PHE A 1 372 ? 15.703 1.243 -8.773 1 98.75 372 PHE A CA 1
ATOM 2902 C C . PHE A 1 372 ? 16.766 0.322 -8.18 1 98.75 372 PHE A C 1
ATOM 2904 O O . PHE A 1 372 ? 17.188 -0.636 -8.82 1 98.75 372 PHE A O 1
ATOM 2911 N N . ASP A 1 373 ? 17.219 0.612 -6.961 1 98.56 373 ASP A N 1
ATOM 2912 C CA . ASP A 1 373 ? 17.828 -0.361 -6.059 1 98.56 373 ASP A CA 1
ATOM 2913 C C . ASP A 1 373 ? 16.766 -1.08 -5.23 1 98.56 373 ASP A C 1
ATOM 2915 O O . ASP A 1 373 ? 16.375 -0.602 -4.164 1 98.56 373 ASP A O 1
ATOM 2919 N N . ILE A 1 374 ? 16.359 -2.262 -5.691 1 97.94 374 ILE A N 1
ATOM 2920 C CA . ILE A 1 374 ? 15.148 -2.859 -5.141 1 97.94 374 ILE A CA 1
ATOM 2921 C C . ILE A 1 374 ? 15.477 -3.582 -3.834 1 97.94 374 ILE A C 1
ATOM 2923 O O . ILE A 1 374 ? 14.586 -4.129 -3.18 1 97.94 374 ILE A O 1
ATOM 2927 N N . VAL A 1 375 ? 16.672 -3.695 -3.445 1 97.56 375 VAL A N 1
ATOM 2928 C CA . VAL A 1 375 ? 17.047 -4.215 -2.131 1 97.56 375 VAL A CA 1
ATOM 2929 C C . VAL A 1 375 ? 16.922 -3.105 -1.087 1 97.56 375 VAL A C 1
ATOM 2931 O O . VAL A 1 375 ? 16.281 -3.287 -0.049 1 97.56 375 VAL A O 1
ATOM 2934 N N . ALA A 1 376 ? 17.453 -1.911 -1.374 1 97.19 376 ALA A N 1
ATOM 2935 C CA . ALA A 1 376 ? 17.391 -0.773 -0.461 1 97.19 376 ALA A CA 1
ATOM 2936 C C . ALA A 1 376 ? 16.031 -0.087 -0.539 1 97.19 376 ALA A C 1
ATOM 2938 O O . ALA A 1 376 ? 15.57 0.506 0.44 1 97.19 376 ALA A O 1
ATOM 2939 N N . ASP A 1 377 ? 15.461 -0.167 -1.683 1 97.69 377 ASP A N 1
ATOM 2940 C CA . ASP A 1 377 ? 14.195 0.496 -1.966 1 97.69 377 ASP A CA 1
ATOM 2941 C C . ASP A 1 377 ? 13.219 -0.458 -2.65 1 97.69 377 ASP A C 1
ATOM 2943 O O . ASP A 1 377 ? 12.828 -0.237 -3.799 1 97.69 377 ASP A O 1
ATOM 2947 N N . PRO A 1 378 ? 12.758 -1.435 -1.85 1 97.19 378 PRO A N 1
ATOM 2948 C CA . PRO A 1 378 ? 11.828 -2.385 -2.457 1 97.19 378 PRO A CA 1
ATOM 2949 C C . PRO A 1 378 ? 10.508 -1.731 -2.871 1 97.19 378 PRO A C 1
ATOM 2951 O O . PRO A 1 378 ? 9.727 -2.33 -3.611 1 97.19 378 PRO A O 1
ATOM 2954 N N . ARG A 1 379 ? 10.234 -0.5 -2.412 1 96.75 379 ARG A N 1
ATOM 2955 C CA . ARG A 1 379 ? 9.008 0.223 -2.732 1 96.75 379 ARG A CA 1
ATOM 2956 C C . ARG A 1 379 ? 9.102 0.87 -4.109 1 96.75 379 ARG A C 1
ATOM 2958 O O . ARG A 1 379 ? 8.086 1.301 -4.668 1 96.75 379 ARG A O 1
ATOM 2965 N N . GLU A 1 380 ? 10.273 0.894 -4.695 1 97.75 380 GLU A N 1
ATOM 2966 C CA . GLU A 1 380 ? 10.5 1.417 -6.039 1 97.75 380 GLU A CA 1
ATOM 2967 C C . GLU A 1 380 ? 10.07 2.879 -6.141 1 97.75 380 GLU A C 1
ATOM 2969 O O . GLU A 1 380 ? 9.289 3.244 -7.023 1 97.75 380 GLU A O 1
ATOM 2974 N N . ARG A 1 381 ? 10.742 3.701 -5.332 1 96.75 381 ARG A N 1
ATOM 2975 C CA . ARG A 1 381 ? 10.375 5.113 -5.289 1 96.75 381 ARG A CA 1
ATOM 2976 C C . ARG A 1 381 ? 11.523 5.996 -5.758 1 96.75 381 ARG A C 1
ATOM 2978 O O . ARG A 1 381 ? 11.312 6.965 -6.488 1 96.75 381 ARG A O 1
ATOM 2985 N N . GLY A 1 382 ? 12.758 5.746 -5.305 1 97 382 GLY A N 1
ATOM 2986 C CA . GLY A 1 382 ? 13.914 6.523 -5.723 1 97 382 GLY A CA 1
ATOM 2987 C C . GLY A 1 382 ? 14.406 6.16 -7.109 1 97 382 GLY A C 1
ATOM 2988 O O . GLY A 1 382 ? 15.039 5.121 -7.297 1 97 382 GLY A O 1
ATOM 2989 N N . ASN A 1 383 ? 14.117 6.98 -8.141 1 97.25 383 ASN A N 1
ATOM 2990 C CA . ASN A 1 383 ? 14.539 6.73 -9.516 1 97.25 383 ASN A CA 1
ATOM 2991 C C . ASN A 1 383 ? 16 7.102 -9.727 1 97.25 383 ASN A C 1
ATOM 2993 O O . ASN A 1 383 ? 16.344 8.281 -9.82 1 97.25 383 ASN A O 1
ATOM 2997 N N . LEU A 1 384 ? 16.844 6.148 -9.906 1 98 384 LEU A N 1
ATOM 2998 C CA . LEU A 1 384 ? 18.281 6.336 -9.914 1 98 384 LEU A CA 1
ATOM 2999 C C . LEU A 1 384 ? 18.797 6.527 -11.336 1 98 384 LEU A C 1
ATOM 3001 O O . LEU A 1 384 ? 20.016 6.629 -11.555 1 98 384 LEU A O 1
ATOM 3005 N N . LYS A 1 385 ? 17.938 6.613 -12.312 1 97.62 385 LYS A N 1
ATOM 3006 C CA . LYS A 1 385 ? 18.359 6.586 -13.711 1 97.62 385 LYS A CA 1
ATOM 3007 C C . LYS A 1 385 ? 19.328 7.715 -14.016 1 97.62 385 LYS A C 1
ATOM 3009 O O . LYS A 1 385 ? 20.266 7.543 -14.805 1 97.62 385 LYS A O 1
ATOM 3014 N N . LYS A 1 386 ? 19.234 8.859 -13.359 1 95.5 386 LYS A N 1
ATOM 3015 C CA . LYS A 1 386 ? 20.125 9.984 -13.609 1 95.5 386 LYS A CA 1
ATOM 3016 C C . LYS A 1 386 ? 21.391 9.875 -12.75 1 95.5 386 LYS A C 1
ATOM 3018 O O . LYS A 1 386 ? 22.453 10.359 -13.141 1 95.5 386 LYS A O 1
ATOM 3023 N N . ARG A 1 387 ? 21.297 9.234 -11.633 1 96.06 387 ARG A N 1
ATOM 3024 C CA . ARG A 1 387 ? 22.438 9.07 -10.742 1 96.06 387 ARG A CA 1
ATOM 3025 C C . ARG A 1 387 ? 23.375 7.973 -11.242 1 96.06 387 ARG A C 1
ATOM 3027 O O . ARG A 1 387 ? 24.594 8.039 -11.031 1 96.06 387 ARG A O 1
ATOM 3034 N N . LEU A 1 388 ? 22.75 6.957 -11.859 1 98.25 388 LEU A N 1
ATOM 3035 C CA . LEU A 1 388 ? 23.516 5.816 -12.352 1 98.25 388 LEU A CA 1
ATOM 3036 C C . LEU A 1 388 ? 23.203 5.539 -13.812 1 98.25 388 LEU A C 1
ATOM 3038 O O . LEU A 1 388 ? 22.75 4.445 -14.164 1 98.25 388 LEU A O 1
ATOM 3042 N N . PRO A 1 389 ? 23.531 6.457 -14.664 1 98.31 389 PRO A N 1
ATOM 3043 C CA . PRO A 1 389 ? 23.141 6.328 -16.062 1 98.31 389 PRO A CA 1
ATOM 3044 C C . PRO A 1 389 ? 23.766 5.102 -16.75 1 98.31 389 PRO A C 1
ATOM 3046 O O . PRO A 1 389 ? 23.141 4.496 -17.609 1 98.31 389 PRO A O 1
ATOM 3049 N N . ASP A 1 390 ? 24.938 4.691 -16.328 1 98.75 390 ASP A N 1
ATOM 3050 C CA . ASP A 1 390 ? 25.594 3.533 -16.938 1 98.75 390 ASP A CA 1
ATOM 3051 C C . ASP A 1 390 ? 24.844 2.246 -16.609 1 98.75 390 ASP A C 1
ATOM 3053 O O . ASP A 1 390 ? 24.656 1.39 -17.469 1 98.75 390 ASP A O 1
ATOM 3057 N N . VAL A 1 391 ? 24.469 2.129 -15.328 1 98.81 391 VAL A N 1
ATOM 3058 C CA . VAL A 1 391 ? 23.688 0.962 -14.922 1 98.81 391 VAL A CA 1
ATOM 3059 C C . VAL A 1 391 ? 22.359 0.947 -15.648 1 98.81 391 VAL A C 1
ATOM 3061 O O . VAL A 1 391 ? 21.906 -0.1 -16.125 1 98.81 391 VAL A O 1
ATOM 3064 N N . PHE A 1 392 ? 21.75 2.152 -15.812 1 98.75 392 PHE A N 1
ATOM 3065 C CA . PHE A 1 392 ? 20.484 2.311 -16.5 1 98.75 392 PHE A CA 1
ATOM 3066 C C . PHE A 1 392 ? 20.594 1.831 -17.953 1 98.75 392 PHE A C 1
ATOM 3068 O O . PHE A 1 392 ? 19.797 1.003 -18.391 1 98.75 392 PHE A O 1
ATOM 3075 N N . ASP A 1 393 ? 21.578 2.234 -18.641 1 98.81 393 ASP A N 1
ATOM 3076 C CA . ASP A 1 393 ? 21.781 1.888 -20.047 1 98.81 393 ASP A CA 1
ATOM 3077 C C . ASP A 1 393 ? 22.109 0.407 -20.203 1 98.81 393 ASP A C 1
ATOM 3079 O O . ASP A 1 393 ? 21.641 -0.247 -21.125 1 98.81 393 ASP A O 1
ATOM 3083 N N . LYS A 1 394 ? 22.891 -0.05 -19.297 1 98.88 394 LYS A N 1
ATOM 3084 C CA . LYS A 1 394 ? 23.266 -1.46 -19.344 1 98.88 394 LYS A CA 1
ATOM 3085 C C . LYS A 1 394 ? 22.047 -2.359 -19.203 1 98.88 394 LYS A C 1
ATOM 3087 O O . LYS A 1 394 ? 21.859 -3.289 -19.984 1 98.88 394 LYS A O 1
ATOM 3092 N N . LEU A 1 395 ? 21.203 -2.088 -18.266 1 98.94 395 LEU A N 1
ATOM 3093 C CA . LEU A 1 395 ? 20.031 -2.932 -18.016 1 98.94 395 LEU A CA 1
ATOM 3094 C C . LEU A 1 395 ? 19.016 -2.814 -19.141 1 98.94 395 LEU A C 1
ATOM 3096 O O . LEU A 1 395 ? 18.406 -3.805 -19.531 1 98.94 395 LEU A O 1
ATOM 3100 N N . LYS A 1 396 ? 18.859 -1.648 -19.641 1 98.75 396 LYS A N 1
ATOM 3101 C CA . LYS A 1 396 ? 17.984 -1.439 -20.797 1 98.75 396 LYS A CA 1
ATOM 3102 C C . LYS A 1 396 ? 18.438 -2.275 -21.984 1 98.75 396 LYS A C 1
ATOM 3104 O O . LYS A 1 396 ? 17.609 -2.92 -22.641 1 98.75 396 LYS A O 1
ATOM 3109 N N . GLN A 1 397 ? 19.734 -2.271 -22.219 1 98.81 397 GLN A N 1
ATOM 3110 C CA . GLN A 1 397 ? 20.281 -3.041 -23.328 1 98.81 397 GLN A CA 1
ATOM 3111 C C . GLN A 1 397 ? 20.156 -4.543 -23.078 1 98.81 397 GLN A C 1
ATOM 3113 O O . GLN A 1 397 ? 19.812 -5.301 -23.984 1 98.81 397 GLN A O 1
ATOM 3118 N N . LEU A 1 398 ? 20.469 -4.957 -21.844 1 98.88 398 LEU A N 1
ATOM 3119 C CA . LEU A 1 398 ? 20.328 -6.367 -21.5 1 98.88 398 LEU A CA 1
ATOM 3120 C C . LEU A 1 398 ? 18.906 -6.852 -21.719 1 98.88 398 LEU A C 1
ATOM 3122 O O . LEU A 1 398 ? 18.688 -7.961 -22.219 1 98.88 398 LEU A O 1
ATOM 3126 N N . TRP A 1 399 ? 17.969 -6.035 -21.375 1 98.88 399 TRP A N 1
ATOM 3127 C CA . TRP A 1 399 ? 16.562 -6.391 -21.594 1 98.88 399 TRP A CA 1
ATOM 3128 C C . TRP A 1 399 ? 16.266 -6.543 -23.078 1 98.88 399 TRP A C 1
ATOM 3130 O O . TRP A 1 399 ? 15.602 -7.496 -23.5 1 98.88 399 TRP A O 1
ATOM 3140 N N . ALA A 1 400 ? 16.719 -5.602 -23.875 1 98.69 400 ALA A N 1
ATOM 3141 C CA . ALA A 1 400 ? 16.469 -5.629 -25.312 1 98.69 400 ALA A CA 1
ATOM 3142 C C . ALA A 1 400 ? 17.062 -6.883 -25.938 1 98.69 400 ALA A C 1
ATOM 3144 O O . ALA A 1 400 ? 16.438 -7.5 -26.812 1 98.69 400 ALA A O 1
ATOM 3145 N N . ASP A 1 401 ? 18.25 -7.219 -25.531 1 98.75 401 ASP A N 1
ATOM 3146 C CA . ASP A 1 401 ? 18.906 -8.422 -26.031 1 98.75 401 ASP A CA 1
ATOM 3147 C C . ASP A 1 401 ? 18.109 -9.672 -25.688 1 98.75 401 ASP A C 1
ATOM 3149 O O . ASP A 1 401 ? 17.938 -10.562 -26.516 1 98.75 401 ASP A O 1
ATOM 3153 N N . TRP A 1 402 ? 17.609 -9.688 -24.469 1 98.69 402 TRP A N 1
ATOM 3154 C CA . TRP A 1 402 ? 16.781 -10.805 -24.047 1 98.69 402 TRP A CA 1
ATOM 3155 C C . TRP A 1 402 ? 15.477 -10.852 -24.844 1 98.69 402 TRP A C 1
ATOM 3157 O O . TRP A 1 402 ? 15.086 -11.914 -25.328 1 98.69 402 TRP A O 1
ATOM 3167 N N . ASP A 1 403 ? 14.859 -9.734 -24.984 1 98.06 403 ASP A N 1
ATOM 3168 C CA . ASP A 1 403 ? 13.578 -9.648 -25.688 1 98.06 403 ASP A CA 1
ATOM 3169 C C . ASP A 1 403 ? 13.703 -10.148 -27.125 1 98.06 403 ASP A C 1
ATOM 3171 O O . ASP A 1 403 ? 12.766 -10.758 -27.641 1 98.06 403 ASP A O 1
ATOM 3175 N N . ALA A 1 404 ? 14.828 -9.953 -27.688 1 97.88 404 ALA A N 1
ATOM 3176 C CA . ALA A 1 404 ? 15.07 -10.367 -29.062 1 97.88 404 ALA A CA 1
ATOM 3177 C C . ALA A 1 404 ? 15.086 -11.883 -29.188 1 97.88 404 ALA A C 1
ATOM 3179 O O . ALA A 1 404 ? 14.93 -12.422 -30.297 1 97.88 404 ALA A O 1
ATOM 3180 N N . THR A 1 405 ? 15.281 -12.562 -28.078 1 97.81 405 THR A N 1
ATOM 3181 C CA . THR A 1 405 ? 15.328 -14.023 -28.109 1 97.81 405 THR A CA 1
ATOM 3182 C C . THR A 1 405 ? 13.953 -14.617 -27.844 1 97.81 405 THR A C 1
ATOM 3184 O O . THR A 1 405 ? 13.766 -15.828 -27.922 1 97.81 405 THR A O 1
ATOM 3187 N N . MET A 1 406 ? 12.953 -13.836 -27.516 1 97.69 406 MET A N 1
ATOM 3188 C CA . MET A 1 406 ? 11.594 -14.273 -27.219 1 97.69 406 MET A CA 1
ATOM 3189 C C . MET A 1 406 ? 10.695 -14.117 -28.438 1 97.69 406 MET A C 1
ATOM 3191 O O . MET A 1 406 ? 11.008 -13.359 -29.359 1 97.69 406 MET A O 1
ATOM 3195 N N . LEU A 1 407 ? 9.539 -14.883 -28.406 1 96.38 407 LEU A N 1
ATOM 3196 C CA . LEU A 1 407 ? 8.555 -14.656 -29.453 1 96.38 407 LEU A CA 1
ATOM 3197 C C . LEU A 1 407 ? 8.023 -13.227 -29.406 1 96.38 407 LEU A C 1
ATOM 3199 O O . LEU A 1 407 ? 7.816 -12.672 -28.328 1 96.38 407 LEU A O 1
ATOM 3203 N N . ALA A 1 408 ? 7.738 -12.672 -30.578 1 92.38 408 ALA A N 1
ATOM 3204 C CA . ALA A 1 408 ? 7.223 -11.305 -30.641 1 92.38 408 ALA A CA 1
ATOM 3205 C C . ALA A 1 408 ? 5.797 -11.227 -30.109 1 92.38 408 ALA A C 1
ATOM 3207 O O . ALA A 1 408 ? 4.996 -12.148 -30.312 1 92.38 408 ALA A O 1
ATOM 3208 N N . MET A 1 409 ? 5.598 -10.141 -29.406 1 83.06 409 MET A N 1
ATOM 3209 C CA . MET A 1 409 ? 4.227 -9.906 -28.953 1 83.06 409 MET A CA 1
ATOM 3210 C C . MET A 1 409 ? 3.352 -9.438 -30.109 1 83.06 409 MET A C 1
ATOM 3212 O O . MET A 1 409 ? 3.781 -8.625 -30.938 1 83.06 409 MET A O 1
ATOM 3216 N N . ASN A 1 410 ? 2.395 -10.234 -30.422 1 75.06 410 ASN A N 1
ATOM 3217 C CA . ASN A 1 410 ? 1.549 -9.883 -31.547 1 75.06 410 ASN A CA 1
ATOM 3218 C C . ASN A 1 410 ? 0.367 -9.016 -31.125 1 75.06 410 ASN A C 1
ATOM 3220 O O . ASN A 1 410 ? -0.025 -9.031 -29.953 1 75.06 410 ASN A O 1
ATOM 3224 N N . GLU A 1 411 ? -0.073 -8.18 -31.984 1 74.81 411 GLU A N 1
ATOM 3225 C CA . GLU A 1 411 ? -1.179 -7.262 -31.734 1 74.81 411 GLU A CA 1
ATOM 3226 C C . GLU A 1 411 ? -2.426 -8.016 -31.281 1 74.81 411 GLU A C 1
ATOM 3228 O O . GLU A 1 411 ? -3.242 -7.477 -30.516 1 74.81 411 GLU A O 1
ATOM 3233 N N . GLY A 1 412 ? -2.521 -9.242 -31.562 1 78.81 412 GLY A N 1
ATOM 3234 C CA . GLY A 1 412 ? -3.742 -9.969 -31.266 1 78.81 412 GLY A CA 1
ATOM 3235 C C . GLY A 1 412 ? -3.709 -10.656 -29.906 1 78.81 412 GLY A C 1
ATOM 3236 O O . GLY A 1 412 ? -4.727 -11.172 -29.438 1 78.81 412 GLY A O 1
ATOM 3237 N N . THR A 1 413 ? -2.67 -10.602 -29.219 1 85.12 413 THR A N 1
ATOM 3238 C CA . THR A 1 413 ? -2.547 -11.242 -27.906 1 85.12 413 THR A CA 1
ATOM 3239 C C . THR A 1 413 ? -3.361 -10.5 -26.859 1 85.12 413 THR A C 1
ATOM 3241 O O . THR A 1 413 ? -3.326 -9.266 -26.797 1 85.12 413 THR A O 1
ATOM 3244 N N . TYR A 1 414 ? -4.062 -11.266 -26.094 1 87.56 414 TYR A N 1
ATOM 3245 C CA . TYR A 1 414 ? -4.883 -10.688 -25.031 1 87.56 414 TYR A CA 1
ATOM 3246 C C . TYR A 1 414 ? -4.016 -10.148 -23.906 1 87.56 414 TYR A C 1
ATOM 3248 O O . TYR A 1 414 ? -2.979 -10.734 -23.578 1 87.56 414 TYR A O 1
ATOM 3256 N N . THR A 1 415 ? -4.453 -9.016 -23.391 1 91.12 415 THR A N 1
ATOM 3257 C CA . THR A 1 415 ? -3.799 -8.477 -22.203 1 91.12 415 THR A CA 1
ATOM 3258 C C . THR A 1 415 ? -4.812 -7.801 -21.281 1 91.12 415 THR A C 1
ATOM 3260 O O . THR A 1 415 ? -5.684 -7.066 -21.734 1 91.12 415 THR A O 1
ATOM 3263 N N . HIS A 1 416 ? -4.68 -8.227 -20 1 88.44 416 HIS A N 1
ATOM 3264 C CA . HIS A 1 416 ? -5.516 -7.633 -18.969 1 88.44 416 HIS A CA 1
ATOM 3265 C C . HIS A 1 416 ? -4.82 -6.445 -18.312 1 88.44 416 HIS A C 1
ATOM 3267 O O . HIS A 1 416 ? -3.611 -6.484 -18.062 1 88.44 416 HIS A O 1
ATOM 3273 N N . ALA A 1 417 ? -5.598 -5.355 -18.109 1 85.75 417 ALA A N 1
ATOM 3274 C CA . ALA A 1 417 ? -5 -4.188 -17.469 1 85.75 417 ALA A CA 1
ATOM 3275 C C . ALA A 1 417 ? -5.98 -3.533 -16.5 1 85.75 417 ALA A C 1
ATOM 3277 O O . ALA A 1 417 ? -7.195 -3.713 -16.625 1 85.75 417 ALA A O 1
ATOM 3278 N N . LEU A 1 418 ? -5.418 -2.809 -15.578 1 82.5 418 LEU A N 1
ATOM 3279 C CA . LEU A 1 418 ? -6.191 -1.915 -14.727 1 82.5 418 LEU A CA 1
ATOM 3280 C C . LEU A 1 418 ? -6.379 -0.556 -15.391 1 82.5 418 LEU A C 1
ATOM 3282 O O . LEU A 1 418 ? -5.457 -0.037 -16.016 1 82.5 418 LEU A O 1
ATOM 3286 N N . THR A 1 419 ? -7.641 -0.004 -15.234 1 80.56 419 THR A N 1
ATOM 3287 C CA . THR A 1 419 ? -7.934 1.305 -15.812 1 80.56 419 THR A CA 1
ATOM 3288 C C . THR A 1 419 ? -8.492 2.25 -14.75 1 80.56 419 THR A C 1
ATOM 3290 O O . THR A 1 419 ? -8.977 1.805 -13.711 1 80.56 419 THR A O 1
ATOM 3293 N N . PRO A 1 420 ? -8.461 3.541 -14.992 1 82.19 420 PRO A N 1
ATOM 3294 C CA . PRO A 1 420 ? -8.844 4.547 -14 1 82.19 420 PRO A CA 1
ATOM 3295 C C . PRO A 1 420 ? -10.289 4.391 -13.531 1 82.19 420 PRO A C 1
ATOM 3297 O O . PRO A 1 420 ? -10.586 4.617 -12.352 1 82.19 420 PRO A O 1
ATOM 3300 N N . PRO A 1 421 ? -11.203 3.953 -14.32 1 84.56 421 PRO A N 1
ATOM 3301 C CA . PRO A 1 421 ? -12.57 3.797 -13.82 1 84.56 421 PRO A CA 1
ATOM 3302 C C . PRO A 1 421 ? -12.711 2.629 -12.844 1 84.56 421 PRO A C 1
ATOM 3304 O O . PRO A 1 421 ? -13.68 2.566 -12.086 1 84.56 421 PRO A O 1
ATOM 3307 N N . ILE A 1 422 ? -11.672 1.769 -12.875 1 85.88 422 ILE A N 1
ATOM 3308 C CA . ILE A 1 422 ? -11.75 0.56 -12.062 1 85.88 422 ILE A CA 1
ATOM 3309 C C . ILE A 1 422 ? -11.117 0.815 -10.695 1 85.88 422 ILE A C 1
ATOM 3311 O O . ILE A 1 422 ? -11.648 0.39 -9.672 1 85.88 422 ILE A O 1
ATOM 3315 N N . GLN A 1 423 ? -10.023 1.44 -10.688 1 90.12 423 GLN A N 1
ATOM 3316 C CA . GLN A 1 423 ? -9.305 1.682 -9.438 1 90.12 423 GLN A CA 1
ATOM 3317 C C . GLN A 1 423 ? -8.906 3.148 -9.312 1 90.12 423 GLN A C 1
ATOM 3319 O O . GLN A 1 423 ? -8.164 3.672 -10.148 1 90.12 423 GLN A O 1
ATOM 3324 N N . ALA A 1 424 ? -9.289 3.744 -8.227 1 90.75 424 ALA A N 1
ATOM 3325 C CA . ALA A 1 424 ? -9.219 5.195 -8.07 1 90.75 424 ALA A CA 1
ATOM 3326 C C . ALA A 1 424 ? -7.766 5.668 -8 1 90.75 424 ALA A C 1
ATOM 3328 O O . ALA A 1 424 ? -7.453 6.781 -8.422 1 90.75 424 ALA A O 1
ATOM 3329 N N . ASP A 1 425 ? -6.84 4.898 -7.477 1 88.81 425 ASP A N 1
ATOM 3330 C CA . ASP A 1 425 ? -5.453 5.32 -7.324 1 88.81 425 ASP A CA 1
ATOM 3331 C C . ASP A 1 425 ? -4.652 5.066 -8.602 1 88.81 425 ASP A C 1
ATOM 3333 O O . ASP A 1 425 ? -3.43 5.215 -8.617 1 88.81 425 ASP A O 1
ATOM 3337 N N . ARG A 1 426 ? -5.27 4.621 -9.633 1 82.81 426 ARG A N 1
ATOM 3338 C CA . ARG A 1 426 ? -4.66 4.488 -10.953 1 82.81 426 ARG A CA 1
ATOM 3339 C C . ARG A 1 426 ? -5.234 5.512 -11.93 1 82.81 426 ARG A C 1
ATOM 3341 O O . ARG A 1 426 ? -5.641 5.16 -13.039 1 82.81 426 ARG A O 1
ATOM 3348 N N . TYR A 1 427 ? -5.215 6.777 -11.469 1 69.81 427 TYR A N 1
ATOM 3349 C CA . TYR A 1 427 ? -5.82 7.82 -12.289 1 69.81 427 TYR A CA 1
ATOM 3350 C C . TYR A 1 427 ? -4.848 8.312 -13.359 1 69.81 427 TYR A C 1
ATOM 3352 O O . TYR A 1 427 ? -3.629 8.258 -13.164 1 69.81 427 TYR A O 1
ATOM 3360 N N . ALA A 1 428 ? -5.094 8.219 -14.672 1 58.84 428 ALA A N 1
ATOM 3361 C CA . ALA A 1 428 ? -4.195 8.719 -15.703 1 58.84 428 ALA A CA 1
ATOM 3362 C C . ALA A 1 428 ? -4.316 10.234 -15.844 1 58.84 428 ALA A C 1
ATOM 3364 O O . ALA A 1 428 ? -5.379 10.75 -16.188 1 58.84 428 ALA A O 1
ATOM 3365 N N . PRO A 1 429 ? -3.217 11.039 -15.141 1 52.38 429 PRO A N 1
ATOM 3366 C CA . PRO A 1 429 ? -3.348 12.477 -15.406 1 52.38 429 PRO A CA 1
ATOM 3367 C C . PRO A 1 429 ? -3.293 12.805 -16.891 1 52.38 429 PRO A C 1
ATOM 3369 O O . PRO A 1 429 ? -2.662 12.078 -17.672 1 52.38 429 PRO A O 1
ATOM 3372 N N . GLN A 1 430 ? -4.285 13.492 -17.344 1 46.75 430 GLN A N 1
ATOM 3373 C CA . GLN A 1 430 ? -4.219 13.898 -18.75 1 46.75 430 GLN A CA 1
ATOM 3374 C C . GLN A 1 430 ? -2.889 14.578 -19.062 1 46.75 430 GLN A C 1
ATOM 3376 O O . GLN A 1 430 ? -2.342 14.414 -20.156 1 46.75 430 GLN A O 1
ATOM 3381 N N . ASP A 1 431 ? -2.609 15.766 -18.375 1 40.94 431 ASP A N 1
ATOM 3382 C CA . ASP A 1 431 ? -1.47 16.625 -18.688 1 40.94 431 ASP A CA 1
ATOM 3383 C C . ASP A 1 431 ? -0.238 16.219 -17.875 1 40.94 431 ASP A C 1
ATOM 3385 O O . ASP A 1 431 ? -0.258 16.234 -16.641 1 40.94 431 ASP A O 1
ATOM 3389 N N . LEU A 1 432 ? 0.669 15.461 -18.469 1 41.69 432 LEU A N 1
ATOM 3390 C CA . LEU A 1 432 ? 1.95 14.875 -18.094 1 41.69 432 LEU A CA 1
ATOM 3391 C C . LEU A 1 432 ? 2.924 15.953 -17.625 1 41.69 432 LEU A C 1
ATOM 3393 O O . LEU A 1 432 ? 4.113 15.68 -17.438 1 41.69 432 LEU A O 1
ATOM 3397 N N . THR A 1 433 ? 2.658 17.25 -17.688 1 35.44 433 THR A N 1
ATOM 3398 C CA . THR A 1 433 ? 3.752 18.172 -17.422 1 35.44 433 THR A CA 1
ATOM 3399 C C . THR A 1 433 ? 4.102 18.203 -15.938 1 35.44 433 THR A C 1
ATOM 3401 O O . THR A 1 433 ? 3.229 18.422 -15.094 1 35.44 433 THR A O 1
ATOM 3404 N N . PRO A 1 434 ? 5.164 17.562 -15.586 1 37.19 434 PRO A N 1
ATOM 3405 C CA . PRO A 1 434 ? 5.633 17.734 -14.211 1 37.19 434 PRO A CA 1
ATOM 3406 C C . PRO A 1 434 ? 5.402 19.141 -13.68 1 37.19 434 PRO A C 1
ATOM 3408 O O . PRO A 1 434 ? 5.578 20.125 -14.414 1 37.19 434 PRO A O 1
ATOM 3411 N N . PRO A 1 435 ? 4.742 19.297 -12.594 1 35.5 435 PRO A N 1
ATOM 3412 C CA . PRO A 1 435 ? 4.633 20.672 -12.109 1 35.5 435 PRO A CA 1
ATOM 3413 C C . PRO A 1 435 ? 5.988 21.359 -11.977 1 35.5 435 PRO A C 1
ATOM 3415 O O . PRO A 1 435 ? 6.996 20.703 -11.711 1 35.5 435 PRO A O 1
ATOM 3418 N N . VAL A 1 436 ? 6.203 22.562 -12.562 1 34.06 436 VAL A N 1
ATOM 3419 C CA . VAL A 1 436 ? 7.379 23.406 -12.383 1 34.06 436 VAL A CA 1
ATOM 3420 C C . VAL A 1 436 ? 7.543 23.766 -10.914 1 34.06 436 VAL A C 1
ATOM 3422 O O . VAL A 1 436 ? 6.562 24.078 -10.234 1 34.06 436 VAL A O 1
ATOM 3425 N N . LYS A 1 437 ? 8.711 23.375 -10.047 1 35.41 437 LYS A N 1
ATOM 3426 C CA . LYS A 1 437 ? 9.023 23.812 -8.688 1 35.41 437 LYS A CA 1
ATOM 3427 C C . LYS A 1 437 ? 8.625 25.266 -8.477 1 35.41 437 LYS A C 1
ATOM 3429 O O . LYS A 1 437 ? 8.977 26.141 -9.281 1 35.41 437 LYS A O 1
ATOM 3434 N N . PRO A 1 438 ? 7.707 25.641 -7.559 1 29.67 438 PRO A N 1
ATOM 3435 C CA . PRO A 1 438 ? 7.578 27.094 -7.422 1 29.67 438 PRO A CA 1
ATOM 3436 C C . PRO A 1 438 ? 8.93 27.797 -7.254 1 29.67 438 PRO A C 1
ATOM 3438 O O . PRO A 1 438 ? 9.75 27.359 -6.441 1 29.67 438 PRO A O 1
ATOM 3441 N N . THR A 1 439 ? 9.531 28.438 -8.352 1 23.48 439 THR A N 1
ATOM 3442 C CA . THR A 1 439 ? 10.641 29.344 -8.078 1 23.48 439 THR A CA 1
ATOM 3443 C C . THR A 1 439 ? 10.305 30.266 -6.914 1 23.48 439 THR A C 1
ATOM 3445 O O . THR A 1 439 ? 9.18 30.766 -6.82 1 23.48 439 THR A O 1
ATOM 3448 N N . MET B 1 1 ? 2.627 18.453 15.805 1 98.69 1 MET B N 1
ATOM 3449 C CA . MET B 1 1 ? 2.176 18.094 14.461 1 98.69 1 MET B CA 1
ATOM 3450 C C . MET B 1 1 ? 3.35 17.656 13.594 1 98.69 1 MET B C 1
ATOM 3452 O O . MET B 1 1 ? 4.344 18.359 13.477 1 98.69 1 MET B O 1
ATOM 3456 N N . ALA B 1 2 ? 3.197 16.422 13.102 1 98.81 2 ALA B N 1
ATOM 3457 C CA . ALA B 1 2 ? 4.164 15.906 12.141 1 98.81 2 ALA B CA 1
ATOM 3458 C C . ALA B 1 2 ? 3.857 16.406 10.734 1 98.81 2 ALA B C 1
ATOM 3460 O O . ALA B 1 2 ? 2.793 16.984 10.484 1 98.81 2 ALA B O 1
ATOM 3461 N N . ASP B 1 3 ? 4.832 16.25 9.844 1 98.56 3 ASP B N 1
ATOM 3462 C CA . ASP B 1 3 ? 4.711 16.672 8.453 1 98.56 3 ASP B CA 1
ATOM 3463 C C . ASP B 1 3 ? 4.789 15.484 7.5 1 98.56 3 ASP B C 1
ATOM 3465 O O . ASP B 1 3 ? 5.844 14.867 7.363 1 98.56 3 ASP B O 1
ATOM 3469 N N . ASP B 1 4 ? 3.672 15.156 6.832 1 98.19 4 ASP B N 1
ATOM 3470 C CA . ASP B 1 4 ? 3.588 14.094 5.836 1 98.19 4 ASP B CA 1
ATOM 3471 C C . ASP B 1 4 ? 3.697 12.719 6.492 1 98.19 4 ASP B C 1
ATOM 3473 O O . ASP B 1 4 ? 4.23 11.781 5.895 1 98.19 4 ASP B O 1
ATOM 3477 N N . LEU B 1 5 ? 3.334 12.602 7.781 1 98.81 5 LEU B N 1
ATOM 3478 C CA . LEU B 1 5 ? 3.316 11.312 8.453 1 98.81 5 LEU B CA 1
ATOM 3479 C C . LEU B 1 5 ? 2.049 10.539 8.117 1 98.81 5 LEU B C 1
ATOM 3481 O O . LEU B 1 5 ? 0.939 11.055 8.273 1 98.81 5 LEU B O 1
ATOM 3485 N N . GLY B 1 6 ? 2.248 9.297 7.688 1 98.25 6 GLY B N 1
ATOM 3486 C CA . GLY B 1 6 ? 1.101 8.469 7.355 1 98.25 6 GLY B CA 1
ATOM 3487 C C . GLY B 1 6 ? 0.404 7.895 8.578 1 98.25 6 GLY B C 1
ATOM 3488 O O . GLY B 1 6 ? 1.021 7.738 9.633 1 98.25 6 GLY B O 1
ATOM 3489 N N . TRP B 1 7 ? -0.844 7.559 8.352 1 98.31 7 TRP B N 1
ATOM 3490 C CA . TRP B 1 7 ? -1.691 7.02 9.406 1 98.31 7 TRP B CA 1
ATOM 3491 C C . TRP B 1 7 ? -1.048 5.797 10.047 1 98.31 7 TRP B C 1
ATOM 3493 O O . TRP B 1 7 ? -1.005 5.684 11.273 1 98.31 7 TRP B O 1
ATOM 3503 N N . ALA B 1 8 ? -0.444 4.949 9.281 1 97.38 8 ALA B N 1
ATOM 3504 C CA . ALA B 1 8 ? 0.048 3.66 9.766 1 97.38 8 ALA B CA 1
ATOM 3505 C C . ALA B 1 8 ? 1.548 3.715 10.039 1 97.38 8 ALA B C 1
ATOM 3507 O O . ALA B 1 8 ? 2.213 2.678 10.094 1 97.38 8 ALA B O 1
ATOM 3508 N N . ASP B 1 9 ? 2.096 4.863 10.234 1 98.56 9 ASP B N 1
ATOM 3509 C CA . ASP B 1 9 ? 3.537 5 10.43 1 98.56 9 ASP B CA 1
ATOM 3510 C C . ASP B 1 9 ? 3.908 4.863 11.906 1 98.56 9 ASP B C 1
ATOM 3512 O O . ASP B 1 9 ? 5.09 4.785 12.25 1 98.56 9 ASP B O 1
ATOM 3516 N N . LEU B 1 10 ? 2.957 4.84 12.781 1 98.75 10 LEU B N 1
ATOM 3517 C CA . LEU B 1 10 ? 3.201 4.578 14.195 1 98.75 10 LEU B CA 1
ATOM 3518 C C . LEU B 1 10 ? 2.912 3.123 14.539 1 98.75 10 LEU B C 1
ATOM 3520 O O . LEU B 1 10 ? 1.955 2.537 14.023 1 98.75 10 LEU B O 1
ATOM 3524 N N . SER B 1 11 ? 3.664 2.602 15.508 1 98.12 11 SER B N 1
ATOM 3525 C CA . SER B 1 11 ? 3.477 1.209 15.898 1 98.12 11 SER B CA 1
ATOM 3526 C C . SER B 1 11 ? 2.055 0.96 16.391 1 98.12 11 SER B C 1
ATOM 3528 O O . SER B 1 11 ? 1.452 -0.065 16.078 1 98.12 11 SER B O 1
ATOM 3530 N N . VAL B 1 12 ? 1.521 1.858 17.078 1 98.06 12 VAL B N 1
ATOM 3531 C CA . VAL B 1 12 ? 0.199 1.698 17.672 1 98.06 12 VAL B CA 1
ATOM 3532 C C . VAL B 1 12 ? -0.866 1.702 16.578 1 98.06 12 VAL B C 1
ATOM 3534 O O . VAL B 1 12 ? -1.997 1.263 16.812 1 98.06 12 VAL B O 1
ATOM 3537 N N . TYR B 1 13 ? -0.535 2.201 15.391 1 97.81 13 TYR B N 1
ATOM 3538 C CA . TYR B 1 13 ? -1.453 2.189 14.258 1 97.81 13 TYR B CA 1
ATOM 3539 C C . TYR B 1 13 ? -1.101 1.072 13.281 1 97.81 13 TYR B C 1
ATOM 3541 O O . TYR B 1 13 ? -1.686 0.977 12.195 1 97.81 13 TYR B O 1
ATOM 3549 N N . GLY B 1 14 ? -0.086 0.291 13.586 1 94.38 14 GLY B N 1
ATOM 3550 C CA . GLY B 1 14 ? 0.124 -0.913 12.797 1 94.38 14 GLY B CA 1
ATOM 3551 C C . GLY B 1 14 ? 1.509 -0.988 12.18 1 94.38 14 GLY B C 1
ATOM 3552 O O . GLY B 1 14 ? 1.821 -1.936 11.461 1 94.38 14 GLY B O 1
ATOM 3553 N N . GLN B 1 15 ? 2.389 -0.044 12.461 1 96.38 15 GLN B N 1
ATOM 3554 C CA . GLN B 1 15 ? 3.752 -0.09 11.945 1 96.38 15 GLN B CA 1
ATOM 3555 C C . GLN B 1 15 ? 4.559 -1.202 12.609 1 96.38 15 GLN B C 1
ATOM 3557 O O . GLN B 1 15 ? 4.586 -1.306 13.836 1 96.38 15 GLN B O 1
ATOM 3562 N N . VAL B 1 16 ? 5.305 -2.01 11.773 1 93.69 16 VAL B N 1
ATOM 3563 C CA . VAL B 1 16 ? 6 -3.137 12.383 1 93.69 16 VAL B CA 1
ATOM 3564 C C . VAL B 1 16 ? 7.469 -3.127 11.961 1 93.69 16 VAL B C 1
ATOM 3566 O O . VAL B 1 16 ? 8.281 -3.879 12.508 1 93.69 16 VAL B O 1
ATOM 3569 N N . ASP B 1 17 ? 7.828 -2.299 11 1 94.62 17 ASP B N 1
ATOM 3570 C CA . ASP B 1 17 ? 9.195 -2.301 10.477 1 94.62 17 ASP B CA 1
ATOM 3571 C C . ASP B 1 17 ? 10.133 -1.524 11.391 1 94.62 17 ASP B C 1
ATOM 3573 O O . ASP B 1 17 ? 11.352 -1.713 11.344 1 94.62 17 ASP B O 1
ATOM 3577 N N . TYR B 1 18 ? 9.633 -0.593 12.117 1 97.62 18 TYR B N 1
ATOM 3578 C CA . TYR B 1 18 ? 10.289 0.142 13.195 1 97.62 18 TYR B CA 1
ATOM 3579 C C . TYR B 1 18 ? 9.312 0.416 14.336 1 97.62 18 TYR B C 1
ATOM 3581 O O . TYR B 1 18 ? 8.141 0.044 14.266 1 97.62 18 TYR B O 1
ATOM 3589 N N . SER B 1 19 ? 9.797 1.018 15.398 1 98.31 19 SER B N 1
ATOM 3590 C CA . SER B 1 19 ? 8.922 1.215 16.547 1 98.31 19 SER B CA 1
ATOM 3591 C C . SER B 1 19 ? 8.836 2.688 16.938 1 98.31 19 SER B C 1
ATOM 3593 O O . SER B 1 19 ? 9.75 3.463 16.641 1 98.31 19 SER B O 1
ATOM 3595 N N . THR B 1 20 ? 7.766 3.061 17.469 1 98.88 20 THR B N 1
ATOM 3596 C CA . THR B 1 20 ? 7.527 4.41 17.984 1 98.88 20 THR B CA 1
ATOM 3597 C C . THR B 1 20 ? 7.027 4.367 19.422 1 98.88 20 THR B C 1
ATOM 3599 O O . THR B 1 20 ? 5.91 4.809 19.703 1 98.88 20 THR B O 1
ATOM 3602 N N . PRO B 1 21 ? 7.809 3.945 20.375 1 98.88 21 PRO B N 1
ATOM 3603 C CA . PRO B 1 21 ? 7.352 3.662 21.734 1 98.88 21 PRO B CA 1
ATOM 3604 C C . PRO B 1 21 ? 6.852 4.906 22.469 1 98.88 21 PRO B C 1
ATOM 3606 O O . PRO B 1 21 ? 5.969 4.816 23.328 1 98.88 21 PRO B O 1
ATOM 3609 N N . ARG B 1 22 ? 7.41 6.047 22.203 1 98.88 22 ARG B N 1
ATOM 3610 C CA . ARG B 1 22 ? 7.02 7.242 22.953 1 98.88 22 ARG B CA 1
ATOM 3611 C C . ARG B 1 22 ? 5.629 7.711 22.547 1 98.88 22 ARG B C 1
ATOM 3613 O O . ARG B 1 22 ? 4.797 8.031 23.391 1 98.88 22 ARG B O 1
ATOM 3620 N N . LEU B 1 23 ? 5.391 7.727 21.266 1 98.88 23 LEU B N 1
ATOM 3621 C CA . LEU B 1 23 ? 4.059 8.086 20.797 1 98.88 23 LEU B CA 1
ATOM 3622 C C . LEU B 1 23 ? 3.043 7.004 21.156 1 98.88 23 LEU B C 1
ATOM 3624 O O . LEU B 1 23 ? 1.876 7.305 21.422 1 98.88 23 LEU B O 1
ATOM 3628 N N . ASP B 1 24 ? 3.514 5.762 21.188 1 98.75 24 ASP B N 1
ATOM 3629 C CA . ASP B 1 24 ? 2.646 4.684 21.641 1 98.75 24 ASP B CA 1
ATOM 3630 C C . ASP B 1 24 ? 2.268 4.875 23.109 1 98.75 24 ASP B C 1
ATOM 3632 O O . ASP B 1 24 ? 1.136 4.59 23.5 1 98.75 24 ASP B O 1
ATOM 3636 N N . GLN B 1 25 ? 3.197 5.309 23.859 1 98.38 25 GLN B N 1
ATOM 3637 C CA . GLN B 1 25 ? 2.918 5.609 25.266 1 98.38 25 GLN B CA 1
ATOM 3638 C C . GLN B 1 25 ? 1.91 6.746 25.391 1 98.38 25 GLN B C 1
ATOM 3640 O O . GLN B 1 25 ? 1.017 6.699 26.234 1 98.38 25 GLN B O 1
ATOM 3645 N N . LEU B 1 26 ? 2.072 7.766 24.578 1 98.44 26 LEU B N 1
ATOM 3646 C CA . LEU B 1 26 ? 1.108 8.859 24.562 1 98.44 26 LEU B CA 1
ATOM 3647 C C . LEU B 1 26 ? -0.298 8.344 24.266 1 98.44 26 LEU B C 1
ATOM 3649 O O . LEU B 1 26 ? -1.258 8.75 24.938 1 98.44 26 LEU B O 1
ATOM 3653 N N . ALA B 1 27 ? -0.394 7.477 23.312 1 98.5 27 ALA B N 1
ATOM 3654 C CA . ALA B 1 27 ? -1.679 6.883 22.953 1 98.5 27 ALA B CA 1
ATOM 3655 C C . ALA B 1 27 ? -2.254 6.07 24.109 1 98.5 27 ALA B C 1
ATOM 3657 O O . ALA B 1 27 ? -3.461 6.113 24.359 1 98.5 27 ALA B O 1
ATOM 3658 N N . ALA B 1 28 ? -1.443 5.367 24.828 1 97.75 28 ALA B N 1
ATOM 3659 C CA . ALA B 1 28 ? -1.872 4.52 25.938 1 97.75 28 ALA B CA 1
ATOM 3660 C C . ALA B 1 28 ? -2.387 5.359 27.109 1 97.75 28 ALA B C 1
ATOM 3662 O O . ALA B 1 28 ? -3.115 4.859 27.969 1 97.75 28 ALA B O 1
ATOM 3663 N N . GLN B 1 29 ? -1.986 6.617 27.109 1 96.69 29 GLN B N 1
ATOM 3664 C CA . GLN B 1 29 ? -2.34 7.492 28.219 1 96.69 29 GLN B CA 1
ATOM 3665 C C . GLN B 1 29 ? -3.473 8.438 27.844 1 96.69 29 GLN B C 1
ATOM 3667 O O . GLN B 1 29 ? -3.895 9.273 28.641 1 96.69 29 GLN B O 1
ATOM 3672 N N . GLY B 1 30 ? -3.932 8.297 26.609 1 97.69 30 GLY B N 1
ATOM 3673 C CA . GLY B 1 30 ? -4.914 9.258 26.141 1 97.69 30 GLY B CA 1
ATOM 3674 C C . GLY B 1 30 ? -5.965 8.633 25.234 1 97.69 30 GLY B C 1
ATOM 3675 O O . GLY B 1 30 ? -6.395 7.504 25.469 1 97.69 30 GLY B O 1
ATOM 3676 N N . VAL B 1 31 ? -6.473 9.453 24.328 1 98.25 31 VAL B N 1
ATOM 3677 C CA . VAL B 1 31 ? -7.457 9.023 23.344 1 98.25 31 VAL B CA 1
ATOM 3678 C C . VAL B 1 31 ? -6.797 8.922 21.969 1 98.25 31 VAL B C 1
ATOM 3680 O O . VAL B 1 31 ? -6.195 9.883 21.484 1 98.25 31 VAL B O 1
ATOM 3683 N N . ARG B 1 32 ? -6.828 7.746 21.391 1 98.56 32 ARG B N 1
ATOM 3684 C CA . ARG B 1 32 ? -6.355 7.531 20.031 1 98.56 32 ARG B CA 1
ATOM 3685 C C . ARG B 1 32 ? -7.516 7.5 19.047 1 98.56 32 ARG B C 1
ATOM 3687 O O . ARG B 1 32 ? -8.461 6.719 19.219 1 98.56 32 ARG B O 1
ATOM 3694 N N . PHE B 1 33 ? -7.43 8.336 18.031 1 98.69 33 PHE B N 1
ATOM 3695 C CA . PHE B 1 33 ? -8.484 8.391 17.016 1 98.69 33 PHE B CA 1
ATOM 3696 C C . PHE B 1 33 ? -8.156 7.488 15.836 1 98.69 33 PHE B C 1
ATOM 3698 O O . PHE B 1 33 ? -7.008 7.43 15.391 1 98.69 33 PHE B O 1
ATOM 3705 N N . THR B 1 34 ? -9.172 6.793 15.328 1 98.19 34 THR B N 1
ATOM 3706 C CA . THR B 1 34 ? -8.922 5.93 14.188 1 98.19 34 THR B CA 1
ATOM 3707 C C . THR B 1 34 ? -9.516 6.527 12.914 1 98.19 34 THR B C 1
ATOM 3709 O O . THR B 1 34 ? -9.195 6.09 11.805 1 98.19 34 THR B O 1
ATOM 3712 N N . HIS B 1 35 ? -10.43 7.512 13.055 1 98.44 35 HIS B N 1
ATOM 3713 C CA . HIS B 1 35 ? -11.062 8.172 11.914 1 98.44 35 HIS B CA 1
ATOM 3714 C C . HIS B 1 35 ? -10.828 9.672 11.945 1 98.44 35 HIS B C 1
ATOM 3716 O O . HIS B 1 35 ? -11.766 10.461 11.797 1 98.44 35 HIS B O 1
ATOM 3722 N N . ALA B 1 36 ? -9.57 10.031 12.156 1 98.75 36 ALA B N 1
ATOM 3723 C CA . ALA B 1 36 ? -9.164 11.43 12.117 1 98.75 36 ALA B CA 1
ATOM 3724 C C . ALA B 1 36 ? -8.656 11.82 10.734 1 98.75 36 ALA B C 1
ATOM 3726 O O . ALA B 1 36 ? -7.922 11.055 10.102 1 98.75 36 ALA B O 1
ATOM 3727 N N . TYR B 1 37 ? -9.07 13.039 10.312 1 98.88 37 TYR B N 1
ATOM 3728 C CA . TYR B 1 37 ? -8.766 13.461 8.945 1 98.88 37 TYR B CA 1
ATOM 3729 C C . TYR B 1 37 ? -8.078 14.82 8.938 1 98.88 37 TYR B C 1
ATOM 3731 O O . TYR B 1 37 ? -8.398 15.688 9.75 1 98.88 37 TYR B O 1
ATOM 3739 N N . ALA B 1 38 ? -7.141 14.945 8.008 1 98.94 38 ALA B N 1
ATOM 3740 C CA . ALA B 1 38 ? -6.637 16.281 7.66 1 98.94 38 ALA B CA 1
ATOM 3741 C C . ALA B 1 38 ? -7.66 17.047 6.832 1 98.94 38 ALA B C 1
ATOM 3743 O O . ALA B 1 38 ? -8.453 16.453 6.102 1 98.94 38 ALA B O 1
ATOM 3744 N N . ASN B 1 39 ? -7.605 18.312 6.934 1 98.88 39 ASN B N 1
ATOM 3745 C CA . ASN B 1 39 ? -8.523 19.141 6.168 1 98.88 39 ASN B CA 1
ATOM 3746 C C . ASN B 1 39 ? -8.156 19.172 4.688 1 98.88 39 ASN B C 1
ATOM 3748 O O . ASN B 1 39 ? -8.969 19.562 3.848 1 98.88 39 ASN B O 1
ATOM 3752 N N . SER B 1 40 ? -6.961 18.781 4.391 1 98.62 40 SER B N 1
ATOM 3753 C CA . SER B 1 40 ? -6.477 18.703 3.016 1 98.62 40 SER B CA 1
ATOM 3754 C C . SER B 1 40 ? -5.422 17.625 2.855 1 98.62 40 SER B C 1
ATOM 3756 O O . SER B 1 40 ? -4.91 17.094 3.848 1 98.62 40 SER B O 1
ATOM 3758 N N . ALA B 1 41 ? -5.168 17.312 1.612 1 98 41 ALA B N 1
ATOM 3759 C CA . ALA B 1 41 ? -4.129 16.328 1.319 1 98 41 ALA B CA 1
ATOM 3760 C C . ALA B 1 41 ? -2.762 17 1.19 1 98 41 ALA B C 1
ATOM 3762 O O . ALA B 1 41 ? -1.801 16.375 0.731 1 98 41 ALA B O 1
ATOM 3763 N N . VAL B 1 42 ? -2.707 18.344 1.58 1 97.38 42 VAL B N 1
ATOM 3764 C CA . VAL B 1 42 ? -1.412 19.016 1.576 1 97.38 42 VAL B CA 1
ATOM 3765 C C . VAL B 1 42 ? -1.283 19.891 2.814 1 97.38 42 VAL B C 1
ATOM 3767 O O . VAL B 1 42 ? -2.279 20.203 3.477 1 97.38 42 VAL B O 1
ATOM 3770 N N . CYS B 1 43 ? -0.074 20.344 3.033 1 96.31 43 CYS B N 1
ATOM 3771 C CA . CYS B 1 43 ? 0.385 20.859 4.32 1 96.31 43 CYS B CA 1
ATOM 3772 C C . CYS B 1 43 ? -0.212 22.219 4.617 1 96.31 43 CYS B C 1
ATOM 3774 O O . CYS B 1 43 ? -1.038 22.359 5.52 1 96.31 43 CYS B O 1
ATOM 3776 N N . SER B 1 44 ? 0.013 23.266 3.791 1 96.69 44 SER B N 1
ATOM 3777 C CA . SER B 1 44 ? -0.397 24.625 4.129 1 96.69 44 SER B CA 1
ATOM 3778 C C . SER B 1 44 ? -1.914 24.734 4.246 1 96.69 44 SER B C 1
ATOM 3780 O O . SER B 1 44 ? -2.426 25.391 5.16 1 96.69 44 SER B O 1
ATOM 3782 N N . ALA B 1 45 ? -2.586 24.094 3.383 1 97.19 45 ALA B N 1
ATOM 3783 C CA . ALA B 1 45 ? -4.047 24.125 3.412 1 97.19 45 ALA B CA 1
ATOM 3784 C C . ALA B 1 45 ? -4.578 23.594 4.738 1 97.19 45 ALA B C 1
ATOM 3786 O O . ALA B 1 45 ? -5.473 24.188 5.34 1 97.19 45 ALA B O 1
ATOM 3787 N N . THR B 1 46 ? -4.066 22.484 5.18 1 98.69 46 THR B N 1
ATOM 3788 C CA . THR B 1 46 ? -4.477 21.906 6.457 1 98.69 46 THR B CA 1
ATOM 3789 C C . THR B 1 46 ? -4.113 22.844 7.609 1 98.69 46 THR B C 1
ATOM 3791 O O . THR B 1 46 ? -4.867 22.969 8.578 1 98.69 46 THR B O 1
ATOM 3794 N N . ARG B 1 47 ? -2.988 23.547 7.531 1 98.62 47 ARG B N 1
ATOM 3795 C CA . ARG B 1 47 ? -2.561 24.453 8.586 1 98.62 47 ARG B CA 1
ATOM 3796 C C . ARG B 1 47 ? -3.48 25.672 8.664 1 98.62 47 ARG B C 1
ATOM 3798 O O . ARG B 1 47 ? -3.713 26.219 9.75 1 98.62 47 ARG B O 1
ATOM 3805 N N . PHE B 1 48 ? -4.016 26.141 7.523 1 98.44 48 PHE B N 1
ATOM 3806 C CA . PHE B 1 48 ? -5.043 27.172 7.555 1 98.44 48 PHE B CA 1
ATOM 3807 C C . PHE B 1 48 ? -6.238 26.734 8.383 1 98.44 48 PHE B C 1
ATOM 3809 O O . PHE B 1 48 ? -6.777 27.5 9.18 1 98.44 48 PHE B O 1
ATOM 3816 N N . ALA B 1 49 ? -6.57 25.469 8.164 1 98.81 49 ALA B N 1
ATOM 3817 C CA . ALA B 1 49 ? -7.719 24.922 8.875 1 98.81 49 ALA B CA 1
ATOM 3818 C C . ALA B 1 49 ? -7.434 24.797 10.367 1 98.81 49 ALA B C 1
ATOM 3820 O O . ALA B 1 49 ? -8.312 25.047 11.195 1 98.81 49 ALA B O 1
ATOM 3821 N N . LEU B 1 50 ? -6.277 24.406 10.688 1 98.81 50 LEU B N 1
ATOM 3822 C CA . LEU B 1 50 ? -5.891 24.281 12.086 1 98.81 50 LEU B CA 1
ATOM 3823 C C . LEU B 1 50 ? -5.984 25.625 12.797 1 98.81 50 LEU B C 1
ATOM 3825 O O . LEU B 1 50 ? -6.539 25.719 13.891 1 98.81 50 LEU B O 1
ATOM 3829 N N . MET B 1 51 ? -5.496 26.672 12.188 1 98.62 51 MET B N 1
ATOM 3830 C CA . MET B 1 51 ? -5.402 28 12.797 1 98.62 51 MET B CA 1
ATOM 3831 C C . MET B 1 51 ? -6.781 28.641 12.914 1 98.62 51 MET B C 1
ATOM 3833 O O . MET B 1 51 ? -7.059 29.344 13.891 1 98.62 51 MET B O 1
ATOM 3837 N N . THR B 1 52 ? -7.629 28.375 11.961 1 98.62 52 THR B N 1
ATOM 3838 C CA . THR B 1 52 ? -8.852 29.156 11.859 1 98.62 52 THR B CA 1
ATOM 3839 C C . THR B 1 52 ? -10.055 28.344 12.336 1 98.62 52 THR B C 1
ATOM 3841 O O . THR B 1 52 ? -11.133 28.906 12.57 1 98.62 52 THR B O 1
ATOM 3844 N N . GLY B 1 53 ? -9.93 27 12.359 1 98.69 53 GLY B N 1
ATOM 3845 C CA . GLY B 1 53 ? -11.055 26.141 12.664 1 98.69 53 GLY B CA 1
ATOM 3846 C C . GLY B 1 53 ? -12.086 26.078 11.555 1 98.69 53 GLY B C 1
ATOM 3847 O O . GLY B 1 53 ? -13.266 25.812 11.805 1 98.69 53 GLY B O 1
ATOM 3848 N N . ARG B 1 54 ? -11.648 26.422 10.391 1 98.62 54 ARG B N 1
ATOM 3849 C CA . ARG B 1 54 ? -12.547 26.484 9.234 1 98.62 54 ARG B CA 1
ATOM 3850 C C . ARG B 1 54 ? -11.977 25.719 8.055 1 98.62 54 ARG B C 1
ATOM 3852 O O . ARG B 1 54 ? -10.781 25.422 8.016 1 98.62 54 ARG B O 1
ATOM 3859 N N . TYR B 1 55 ? -12.875 25.359 7.094 1 98.69 55 TYR B N 1
ATOM 3860 C CA . TYR B 1 55 ? -12.336 24.906 5.816 1 98.69 55 TYR B CA 1
ATOM 3861 C C . TYR B 1 55 ? -11.391 25.938 5.227 1 98.69 55 TYR B C 1
ATOM 3863 O O . TYR B 1 55 ? -11.727 27.125 5.145 1 98.69 55 TYR B O 1
ATOM 3871 N N . GLN B 1 56 ? -10.25 25.469 4.805 1 98 56 GLN B N 1
ATOM 3872 C CA . GLN B 1 56 ? -9.211 26.359 4.289 1 98 56 GLN B CA 1
ATOM 3873 C C . GLN B 1 56 ? -9.695 27.094 3.049 1 98 56 GLN B C 1
ATOM 3875 O O . GLN B 1 56 ? -9.211 28.188 2.744 1 98 56 GLN B O 1
ATOM 3880 N N . TYR B 1 57 ? -10.688 26.594 2.461 1 96.81 57 TYR B N 1
ATOM 3881 C CA . TYR B 1 57 ? -11.219 27.125 1.204 1 96.81 57 TYR B CA 1
ATOM 3882 C C . TYR B 1 57 ? -11.891 28.469 1.413 1 96.81 57 TYR B C 1
ATOM 3884 O O . TYR B 1 57 ? -12.242 29.156 0.447 1 96.81 57 TYR B O 1
ATOM 3892 N N . ARG B 1 58 ? -12.078 28.891 2.594 1 96.81 58 ARG B N 1
ATOM 3893 C CA . ARG B 1 58 ? -12.766 30.156 2.889 1 96.81 58 ARG B CA 1
ATOM 3894 C C . ARG B 1 58 ? -11.812 31.328 2.807 1 96.81 58 ARG B C 1
ATOM 3896 O O . ARG B 1 58 ? -12.242 32.5 2.805 1 96.81 58 ARG B O 1
ATOM 3903 N N . LEU B 1 59 ? -10.531 31.062 2.73 1 95.44 59 LEU B N 1
ATOM 3904 C CA . LEU B 1 59 ? -9.508 32.094 2.625 1 95.44 59 LEU B CA 1
ATOM 3905 C C . LEU B 1 59 ? -8.68 31.922 1.356 1 95.44 59 LEU B C 1
ATOM 3907 O O . LEU B 1 59 ? -8.352 30.781 0.981 1 95.44 59 LEU B O 1
ATOM 3911 N N . PRO B 1 60 ? -8.273 33 0.703 1 93 60 PRO B N 1
ATOM 3912 C CA . PRO B 1 60 ? -7.488 32.875 -0.527 1 93 60 PRO B CA 1
ATOM 3913 C C . PRO B 1 60 ? -6.203 32.062 -0.335 1 93 60 PRO B C 1
ATOM 3915 O O . PRO B 1 60 ? -5.875 31.219 -1.164 1 93 60 PRO B O 1
ATOM 3918 N N . GLY B 1 61 ? -5.496 32.312 0.763 1 93.19 61 GLY B N 1
ATOM 3919 C CA . GLY B 1 61 ? -4.273 31.578 1.019 1 93.19 61 GLY B CA 1
ATOM 3920 C C . GLY B 1 61 ? -4.508 30.094 1.192 1 93.19 61 GLY B C 1
ATOM 3921 O O . GLY B 1 61 ? -3.627 29.281 0.893 1 93.19 61 GLY B O 1
ATOM 3922 N N . GLY B 1 62 ? -5.699 29.734 1.635 1 95.31 62 GLY B N 1
ATOM 3923 C CA . GLY B 1 62 ? -6.062 28.344 1.882 1 95.31 62 GLY B CA 1
ATOM 3924 C C . GLY B 1 62 ? -6.375 27.578 0.613 1 95.31 62 GLY B C 1
ATOM 3925 O O . GLY B 1 62 ? -6.496 26.344 0.639 1 95.31 62 GLY B O 1
ATOM 3926 N N . LEU B 1 63 ? -6.449 28.266 -0.553 1 94.12 63 LEU B N 1
ATOM 3927 C CA . LEU B 1 63 ? -6.742 27.641 -1.837 1 94.12 63 LEU B CA 1
ATOM 3928 C C . LEU B 1 63 ? -5.48 27.047 -2.453 1 94.12 63 LEU B C 1
ATOM 3930 O O . LEU B 1 63 ? -5.555 26.219 -3.365 1 94.12 63 LEU B O 1
ATOM 3934 N N . GLU B 1 64 ? -4.316 27.531 -1.983 1 91.62 64 GLU B N 1
ATOM 3935 C CA . GLU B 1 64 ? -3.051 27.047 -2.516 1 91.62 64 GLU B CA 1
ATOM 3936 C C . GLU B 1 64 ? -2.773 25.609 -2.049 1 91.62 64 GLU B C 1
ATOM 3938 O O . GLU B 1 64 ? -3.023 25.281 -0.89 1 91.62 64 GLU B O 1
ATOM 3943 N N . GLU B 1 65 ? -2.236 24.844 -2.912 1 91.25 65 GLU B N 1
ATOM 3944 C CA . GLU B 1 65 ? -2.043 23.422 -2.621 1 91.25 65 GLU B CA 1
ATOM 3945 C C . GLU B 1 65 ? -0.603 23 -2.893 1 91.25 65 GLU B C 1
ATOM 3947 O O . GLU B 1 65 ? -0.341 22.234 -3.824 1 91.25 65 GLU B O 1
ATOM 3952 N N . PRO B 1 66 ? 0.39 23.375 -2.039 1 92.62 66 PRO B N 1
ATOM 3953 C CA . PRO B 1 66 ? 0.389 24.312 -0.913 1 92.62 66 PRO B CA 1
ATOM 3954 C C . PRO B 1 66 ? 0.818 25.719 -1.315 1 92.62 66 PRO B C 1
ATOM 3956 O O . PRO B 1 66 ? 1.11 25.969 -2.488 1 92.62 66 PRO B O 1
ATOM 3959 N N . ILE B 1 67 ? 0.86 26.547 -0.333 1 90.56 67 ILE B N 1
ATOM 3960 C CA . ILE B 1 67 ? 1.354 27.906 -0.571 1 90.56 67 ILE B CA 1
ATOM 3961 C C . ILE B 1 67 ? 2.801 27.844 -1.058 1 90.56 67 ILE B C 1
ATOM 3963 O O . ILE B 1 67 ? 3.637 27.172 -0.458 1 90.56 67 ILE B O 1
ATOM 3967 N N . PRO B 1 68 ? 3.012 28.516 -2.08 1 83.31 68 PRO B N 1
ATOM 3968 C CA . PRO B 1 68 ? 4.387 28.516 -2.59 1 83.31 68 PRO B CA 1
ATOM 3969 C C . PRO B 1 68 ? 5.336 29.359 -1.743 1 83.31 68 PRO B C 1
ATOM 3971 O O . PRO B 1 68 ? 4.898 30.297 -1.071 1 83.31 68 PRO B O 1
ATOM 3974 N N . THR B 1 69 ? 6.531 28.953 -1.812 1 73.44 69 THR B N 1
ATOM 3975 C CA . THR B 1 69 ? 7.57 29.719 -1.116 1 73.44 69 THR B CA 1
ATOM 3976 C C . THR B 1 69 ? 7.781 31.078 -1.777 1 73.44 69 THR B C 1
ATOM 3978 O O . THR B 1 69 ? 7.965 32.094 -1.092 1 73.44 69 THR B O 1
ATOM 3981 N N . SER B 1 70 ? 7.699 31.016 -3.057 1 69.88 70 SER B N 1
ATOM 3982 C CA . SER B 1 70 ? 7.965 32.25 -3.803 1 69.88 70 SER B CA 1
ATOM 3983 C C . SER B 1 70 ? 6.691 33.062 -4.004 1 69.88 70 SER B C 1
ATOM 3985 O O . SER B 1 70 ? 5.605 32.469 -4.168 1 69.88 70 SER B O 1
ATOM 3987 N N . VAL B 1 71 ? 6.887 34.344 -3.861 1 69.81 71 VAL B N 1
ATOM 3988 C CA . VAL B 1 71 ? 5.773 35.25 -4.121 1 69.81 71 VAL B CA 1
ATOM 3989 C C . VAL B 1 71 ? 5.508 35.344 -5.625 1 69.81 71 VAL B C 1
ATOM 3991 O O . VAL B 1 71 ? 6.406 35.656 -6.402 1 69.81 71 VAL B O 1
ATOM 3994 N N . GLY B 1 72 ? 4.406 34.875 -5.992 1 65.62 72 GLY B N 1
ATOM 3995 C CA . GLY B 1 72 ? 4.047 34.906 -7.398 1 65.62 72 GLY B CA 1
ATOM 3996 C C . GLY B 1 72 ? 3.531 36.25 -7.84 1 65.62 72 GLY B C 1
ATOM 3997 O O . GLY B 1 72 ? 3.596 37.219 -7.086 1 65.62 72 GLY B O 1
ATOM 3998 N N . PRO B 1 73 ? 3.1 36.344 -9.047 1 67.62 73 PRO B N 1
ATOM 3999 C CA . PRO B 1 73 ? 2.629 37.625 -9.625 1 67.62 73 PRO B CA 1
ATOM 4000 C C . PRO B 1 73 ? 1.433 38.188 -8.875 1 67.62 73 PRO B C 1
ATOM 4002 O O . PRO B 1 73 ? 1.183 39.406 -8.945 1 67.62 73 PRO B O 1
ATOM 4005 N N . ARG B 1 74 ? 0.818 37.375 -8.07 1 72.38 74 ARG B N 1
ATOM 4006 C CA . ARG B 1 74 ? -0.371 37.812 -7.352 1 72.38 74 ARG B CA 1
ATOM 4007 C C . ARG B 1 74 ? 0.006 38.469 -6.039 1 72.38 74 ARG B C 1
ATOM 4009 O O . ARG B 1 74 ? -0.857 39 -5.34 1 72.38 74 ARG B O 1
ATOM 4016 N N . GLY B 1 75 ? 1.264 38.469 -5.863 1 79.5 75 GLY B N 1
ATOM 4017 C CA . GLY B 1 75 ? 1.718 39 -4.594 1 79.5 75 GLY B CA 1
ATOM 4018 C C . GLY B 1 75 ? 1.71 37.969 -3.471 1 79.5 75 GLY B C 1
ATOM 4019 O O . GLY B 1 75 ? 1.369 36.812 -3.686 1 79.5 75 GLY B O 1
ATOM 4020 N N . PRO B 1 76 ? 2.113 38.562 -2.348 1 85.81 76 PRO B N 1
ATOM 4021 C CA . PRO B 1 76 ? 2.184 37.656 -1.215 1 85.81 76 PRO B CA 1
ATOM 4022 C C . PRO B 1 76 ? 0.809 37.156 -0.757 1 85.81 76 PRO B C 1
ATOM 4024 O O . PRO B 1 76 ? -0.156 37.938 -0.779 1 85.81 76 PRO B O 1
ATOM 4027 N N . ILE B 1 77 ? 0.745 35.969 -0.523 1 90.81 77 ILE B N 1
ATOM 4028 C CA . ILE B 1 77 ? -0.477 35.344 -0.033 1 90.81 77 ILE B CA 1
ATOM 4029 C C . ILE B 1 77 ? -0.196 34.625 1.288 1 90.81 77 ILE B C 1
ATOM 4031 O O . ILE B 1 77 ? 0.881 34.062 1.477 1 90.81 77 ILE B O 1
ATOM 4035 N N . GLY B 1 78 ? -1.142 34.75 2.213 1 95.56 78 GLY B N 1
ATOM 4036 C CA . GLY B 1 78 ? -0.969 34.094 3.508 1 95.56 78 GLY B CA 1
ATOM 4037 C C . GLY B 1 78 ? -2.193 34.219 4.398 1 95.56 78 GLY B C 1
ATOM 4038 O O . GLY B 1 78 ? -3.289 34.5 3.92 1 95.56 78 GLY B O 1
ATOM 4039 N N . LEU B 1 79 ? -1.978 33.75 5.602 1 97.62 79 LEU B N 1
ATOM 4040 C CA . LEU B 1 79 ? -3.023 33.906 6.613 1 97.62 79 LEU B CA 1
ATOM 4041 C C . LEU B 1 79 ? -3.207 35.344 7.012 1 97.62 79 LEU B C 1
ATOM 4043 O O . LEU B 1 79 ? -2.299 35.969 7.582 1 97.62 79 LEU B O 1
ATOM 4047 N N . PRO B 1 80 ? -4.355 35.938 6.73 1 96.69 80 PRO B N 1
ATOM 4048 C CA . PRO B 1 80 ? -4.547 37.344 7.047 1 96.69 80 PRO B CA 1
ATOM 4049 C C . PRO B 1 80 ? -4.375 37.656 8.539 1 96.69 80 PRO B C 1
ATOM 4051 O O . PRO B 1 80 ? -5.02 37.031 9.375 1 96.69 80 PRO B O 1
ATOM 4054 N N . PRO B 1 81 ? -3.604 38.688 8.844 1 95.81 81 PRO B N 1
ATOM 4055 C CA . PRO B 1 81 ? -3.303 38.969 10.242 1 95.81 81 PRO B CA 1
ATOM 4056 C C . PRO B 1 81 ? -4.539 39.375 11.039 1 95.81 81 PRO B C 1
ATOM 4058 O O . PRO B 1 81 ? -4.562 39.219 12.266 1 95.81 81 PRO B O 1
ATOM 4061 N N . ASP B 1 82 ? -5.523 39.844 10.414 1 95.06 82 ASP B N 1
ATOM 4062 C CA . ASP B 1 82 ? -6.711 40.312 11.117 1 95.06 82 ASP B CA 1
ATOM 4063 C C . ASP B 1 82 ? -7.691 39.188 11.375 1 95.06 82 ASP B C 1
ATOM 4065 O O . ASP B 1 82 ? -8.672 39.344 12.102 1 95.06 82 ASP B O 1
ATOM 4069 N N . HIS B 1 83 ? -7.445 38.031 10.766 1 96.88 83 HIS B N 1
ATOM 4070 C CA . HIS B 1 83 ? -8.305 36.875 11.023 1 96.88 83 HIS B CA 1
ATOM 4071 C C . HIS B 1 83 ? -8.039 36.281 12.398 1 96.88 83 HIS B C 1
ATOM 4073 O O . HIS B 1 83 ? -6.887 36 12.742 1 96.88 83 HIS B O 1
ATOM 4079 N N . PRO B 1 84 ? -9.102 36.094 13.172 1 98 84 PRO B N 1
ATOM 4080 C CA . PRO B 1 84 ? -8.875 35.406 14.445 1 98 84 PRO B CA 1
ATOM 4081 C C . PRO B 1 84 ? -8.383 33.969 14.258 1 98 84 PRO B C 1
ATOM 4083 O O . PRO B 1 84 ? -8.836 33.281 13.344 1 98 84 PRO B O 1
ATOM 4086 N N . THR B 1 85 ? -7.422 33.562 15.062 1 98.62 85 THR B N 1
ATOM 4087 C CA . THR B 1 85 ? -6.848 32.219 15.039 1 98.62 85 THR B CA 1
ATOM 4088 C C . THR B 1 85 ? -6.883 31.594 16.438 1 98.62 85 THR B C 1
ATOM 4090 O O . THR B 1 85 ? -7.137 32.281 17.422 1 98.62 85 THR B O 1
ATOM 4093 N N . LEU B 1 86 ? -6.672 30.266 16.453 1 98.75 86 LEU B N 1
ATOM 4094 C CA . LEU B 1 86 ? -6.578 29.578 17.734 1 98.75 86 LEU B CA 1
ATOM 4095 C C . LEU B 1 86 ? -5.559 30.234 18.641 1 98.75 86 LEU B C 1
ATOM 4097 O O . LEU B 1 86 ? -5.875 30.594 19.781 1 98.75 86 LEU B O 1
ATOM 4101 N N . PRO B 1 87 ? -4.309 30.547 18.203 1 98.75 87 PRO B N 1
ATOM 4102 C CA . PRO B 1 87 ? -3.35 31.188 19.094 1 98.75 87 PRO B CA 1
ATOM 4103 C C . PRO B 1 87 ? -3.742 32.625 19.453 1 98.75 87 PRO B C 1
ATOM 4105 O O . PRO B 1 87 ? -3.504 33.062 20.578 1 98.75 87 PRO B O 1
ATOM 4108 N N . SER B 1 88 ? -4.391 33.406 18.547 1 98.62 88 SER B N 1
ATOM 4109 C CA . SER B 1 88 ? -4.73 34.781 18.859 1 98.62 88 SER B CA 1
ATOM 4110 C C . SER B 1 88 ? -5.828 34.844 19.922 1 98.62 88 SER B C 1
ATOM 4112 O O . SER B 1 88 ? -5.789 35.719 20.812 1 98.62 88 SER B O 1
ATOM 4114 N N . ILE B 1 89 ? -6.785 33.969 19.828 1 98.62 89 ILE B N 1
ATOM 4115 C CA . ILE B 1 89 ? -7.867 33.938 20.812 1 98.62 89 ILE B CA 1
ATOM 4116 C C . ILE B 1 89 ? -7.316 33.562 22.188 1 98.62 89 ILE B C 1
ATOM 4118 O O . ILE B 1 89 ? -7.66 34.156 23.188 1 98.62 89 ILE B O 1
ATOM 4122 N N . LEU B 1 90 ? -6.441 32.562 22.203 1 98.69 90 LEU B N 1
ATOM 4123 C CA . LEU B 1 90 ? -5.836 32.125 23.453 1 98.69 90 LEU B CA 1
ATOM 4124 C C . LEU B 1 90 ? -4.934 33.219 24.031 1 98.69 90 LEU B C 1
ATOM 4126 O O . LEU B 1 90 ? -4.934 33.438 25.234 1 98.69 90 LEU B O 1
ATOM 4130 N N . ARG B 1 91 ? -4.188 33.844 23.172 1 98.31 91 ARG B N 1
ATOM 4131 C CA . ARG B 1 91 ? -3.342 34.969 23.625 1 98.31 91 ARG B CA 1
ATOM 4132 C C . ARG B 1 91 ? -4.176 36.062 24.281 1 98.31 91 ARG B C 1
ATOM 4134 O O . ARG B 1 91 ? -3.82 36.531 25.344 1 98.31 91 ARG B O 1
ATOM 4141 N N . ASP B 1 92 ? -5.262 36.375 23.703 1 97.94 92 ASP B N 1
ATOM 4142 C CA . ASP B 1 92 ? -6.141 37.438 24.219 1 97.94 92 ASP B CA 1
ATOM 4143 C C . ASP B 1 92 ? -6.75 37.031 25.547 1 97.94 92 ASP B C 1
ATOM 4145 O O . ASP B 1 92 ? -7.16 37.875 26.344 1 97.94 92 ASP B O 1
ATOM 4149 N N . ALA B 1 93 ? -6.762 35.75 25.797 1 97.94 93 ALA B N 1
ATOM 4150 C CA . ALA B 1 93 ? -7.305 35.219 27.047 1 97.94 93 ALA B CA 1
ATOM 4151 C C . ALA B 1 93 ? -6.203 35.062 28.094 1 97.94 93 ALA B C 1
ATOM 4153 O O . ALA B 1 93 ? -6.441 34.531 29.172 1 97.94 93 ALA B O 1
ATOM 4154 N N . GLY B 1 94 ? -4.996 35.438 27.766 1 97.38 94 GLY B N 1
ATOM 4155 C CA . GLY B 1 94 ? -3.951 35.5 28.781 1 97.38 94 GLY B CA 1
ATOM 4156 C C . GLY B 1 94 ? -2.92 34.375 28.625 1 97.38 94 GLY B C 1
ATOM 4157 O O . GLY B 1 94 ? -1.988 34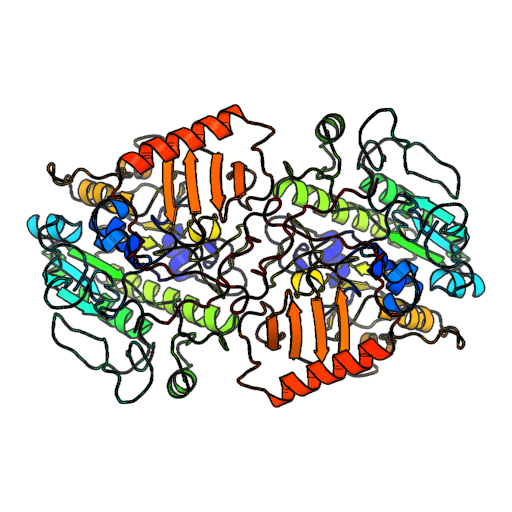.281 29.438 1 97.38 94 GLY B O 1
ATOM 4158 N N . TYR B 1 95 ? -3.01 33.531 27.578 1 98.12 95 TYR B N 1
ATOM 4159 C CA . TYR B 1 95 ? -2.027 32.5 27.359 1 98.12 95 TYR B CA 1
ATOM 4160 C C . TYR B 1 95 ? -0.726 33.062 26.812 1 98.12 95 TYR B C 1
ATOM 4162 O O . TYR B 1 95 ? -0.737 34.062 26.078 1 98.12 95 TYR B O 1
ATOM 4170 N N . ASP B 1 96 ? 0.355 32.469 27.219 1 98 96 ASP B N 1
ATOM 4171 C CA . ASP B 1 96 ? 1.599 32.625 26.469 1 98 96 ASP B CA 1
ATOM 4172 C C . ASP B 1 96 ? 1.613 31.688 25.25 1 98 96 ASP B C 1
ATOM 4174 O O . ASP B 1 96 ? 1.492 30.469 25.391 1 98 96 ASP B O 1
ATOM 4178 N N . THR B 1 97 ? 1.735 32.25 24.031 1 98.62 97 THR B N 1
ATOM 4179 C CA . THR B 1 97 ? 1.587 31.453 22.812 1 98.62 97 THR B CA 1
ATOM 4180 C C . THR B 1 97 ? 2.906 31.391 22.047 1 98.62 97 THR B C 1
ATOM 4182 O O . THR B 1 97 ? 3.604 32.406 21.906 1 98.62 97 THR B O 1
ATOM 4185 N N . ALA B 1 98 ? 3.285 30.172 21.609 1 98.88 98 ALA B N 1
ATOM 4186 C CA . ALA B 1 98 ? 4.531 29.984 20.875 1 98.88 98 ALA B CA 1
ATOM 4187 C C . ALA B 1 98 ? 4.344 29.016 19.703 1 98.88 98 ALA B C 1
ATOM 4189 O O . ALA B 1 98 ? 3.594 28.047 19.812 1 98.88 98 ALA B O 1
ATOM 4190 N N . LEU B 1 99 ? 4.992 29.328 18.594 1 98.94 99 LEU B N 1
ATOM 4191 C CA . LEU B 1 99 ? 5.18 28.406 17.484 1 98.94 99 LEU B CA 1
ATOM 4192 C C . LEU B 1 99 ? 6.645 28 17.359 1 98.94 99 LEU B C 1
ATOM 4194 O O . LEU B 1 99 ? 7.504 28.859 17.125 1 98.94 99 LEU B O 1
ATOM 4198 N N . LEU B 1 100 ? 6.934 26.781 17.578 1 98.94 100 LEU B N 1
ATOM 4199 C CA . LEU B 1 100 ? 8.242 26.203 17.312 1 98.94 100 LEU B CA 1
ATOM 4200 C C . LEU B 1 100 ? 8.18 25.234 16.125 1 98.94 100 LEU B C 1
ATOM 4202 O O . LEU B 1 100 ? 7.469 24.234 16.188 1 98.94 100 LEU B O 1
ATOM 4206 N N . GLY B 1 101 ? 8.898 25.594 15.062 1 98.88 101 GLY B N 1
ATOM 4207 C CA . GLY B 1 101 ? 8.906 24.766 13.867 1 98.88 101 GLY B CA 1
ATOM 4208 C C . GLY B 1 101 ? 8.219 25.422 12.68 1 98.88 101 GLY B C 1
ATOM 4209 O O . GLY B 1 101 ? 8.312 26.625 12.492 1 98.88 101 GLY B O 1
ATOM 4210 N N . LYS B 1 102 ? 7.539 24.688 11.805 1 98.75 102 LYS B N 1
ATOM 4211 C CA . LYS B 1 102 ? 7.051 25.062 10.477 1 98.75 102 LYS B CA 1
ATOM 4212 C C . LYS B 1 102 ? 5.836 25.969 10.57 1 98.75 102 LYS B C 1
ATOM 4214 O O . LYS B 1 102 ? 4.863 25.656 11.258 1 98.75 102 LYS B O 1
ATOM 4219 N N . TRP B 1 103 ? 5.906 27.078 9.883 1 98.38 103 TRP B N 1
ATOM 4220 C CA . TRP B 1 103 ? 4.805 28.031 9.742 1 98.38 103 TRP B CA 1
ATOM 4221 C C . TRP B 1 103 ? 3.992 27.734 8.484 1 98.38 103 TRP B C 1
ATOM 4223 O O . TRP B 1 103 ? 2.928 27.125 8.555 1 98.38 103 TRP B O 1
ATOM 4233 N N . HIS B 1 104 ? 4.477 28.016 7.32 1 98 104 HIS B N 1
ATOM 4234 C CA . HIS B 1 104 ? 4.004 27.703 5.977 1 98 104 HIS B CA 1
ATOM 4235 C C . HIS B 1 104 ? 2.629 28.312 5.719 1 98 104 HIS B C 1
ATOM 4237 O O . HIS B 1 104 ? 1.776 27.688 5.086 1 98 104 HIS B O 1
ATOM 4243 N N . LEU B 1 105 ? 2.379 29.562 6.289 1 97.88 105 LEU B N 1
ATOM 4244 C CA . LEU B 1 105 ? 1.106 30.234 6.059 1 97.88 105 LEU B CA 1
ATOM 4245 C C . LEU B 1 105 ? 1.328 31.641 5.504 1 97.88 105 LEU B C 1
ATOM 4247 O O . LEU B 1 105 ? 0.522 32.531 5.746 1 97.88 105 LEU B O 1
ATOM 4251 N N . GLY B 1 106 ? 2.479 31.844 4.879 1 95.06 106 GLY B N 1
ATOM 4252 C CA . GLY B 1 106 ? 2.789 33.094 4.211 1 95.06 106 GLY B CA 1
ATOM 4253 C C . GLY B 1 106 ? 4.137 33.688 4.613 1 95.06 106 GLY B C 1
ATOM 4254 O O . GLY B 1 106 ? 4.719 33.25 5.617 1 95.06 106 GLY B O 1
ATOM 4255 N N . PRO B 1 107 ? 4.562 34.625 3.863 1 94 107 PRO B N 1
ATOM 4256 C CA . PRO B 1 107 ? 5.906 35.156 4.098 1 94 107 PRO B CA 1
ATOM 4257 C C . PRO B 1 107 ? 5.91 36.375 5.027 1 94 107 PRO B C 1
ATOM 4259 O O . PRO B 1 107 ? 4.855 36.969 5.27 1 94 107 PRO B O 1
ATOM 4262 N N . LEU B 1 108 ? 7.094 36.562 5.637 1 92.38 108 LEU B N 1
ATOM 4263 C CA . LEU B 1 108 ? 7.34 37.844 6.297 1 92.38 108 LEU B CA 1
ATOM 4264 C C . LEU B 1 108 ? 7.367 39 5.281 1 92.38 108 LEU B C 1
ATOM 4266 O O . LEU B 1 108 ? 7.715 38.781 4.117 1 92.38 108 LEU B O 1
ATOM 4270 N N . PRO B 1 109 ? 7.004 40.188 5.715 1 92.19 109 PRO B N 1
ATOM 4271 C CA . PRO B 1 109 ? 6.535 40.531 7.055 1 92.19 109 PRO B CA 1
ATOM 4272 C C . PRO B 1 109 ? 5.016 40.438 7.188 1 92.19 109 PRO B C 1
ATOM 4274 O O . PRO B 1 109 ? 4.484 40.531 8.297 1 92.19 109 PRO B O 1
ATOM 4277 N N . ASP B 1 110 ? 4.363 40.281 6.137 1 92.31 110 ASP B N 1
ATOM 4278 C CA . ASP B 1 110 ? 2.926 40.531 6.121 1 92.31 110 ASP B CA 1
ATOM 4279 C C . ASP B 1 110 ? 2.152 39.406 6.773 1 92.31 110 ASP B C 1
ATOM 4281 O O . ASP B 1 110 ? 1.067 39.594 7.32 1 92.31 110 ASP B O 1
ATOM 4285 N N . PHE B 1 111 ? 2.732 38.219 6.711 1 96 111 PHE B N 1
ATOM 4286 C CA . PHE B 1 111 ? 1.953 37.062 7.105 1 96 111 PHE B CA 1
ATOM 4287 C C . PHE B 1 111 ? 2.734 36.188 8.086 1 96 111 PHE B C 1
ATOM 4289 O O . PHE B 1 111 ? 2.65 34.969 8.039 1 96 111 PHE B O 1
ATOM 4296 N N . GLY B 1 112 ? 3.457 36.75 8.945 1 95.88 112 GLY B N 1
ATOM 4297 C CA . GLY B 1 112 ? 4.281 36 9.883 1 95.88 112 GLY B CA 1
ATOM 4298 C C . GLY B 1 112 ? 3.51 35.469 11.078 1 95.88 112 GLY B C 1
ATOM 4299 O O . GLY B 1 112 ? 2.389 35.938 11.336 1 95.88 112 GLY B O 1
ATOM 4300 N N . PRO B 1 113 ? 4.109 34.562 11.828 1 98.12 113 PRO B N 1
ATOM 4301 C CA . PRO B 1 113 ? 3.449 33.969 12.992 1 98.12 113 PRO B CA 1
ATOM 4302 C C . PRO B 1 113 ? 3.119 35 14.07 1 98.12 113 PRO B C 1
ATOM 4304 O O . PRO B 1 113 ? 2.072 34.906 14.719 1 98.12 113 PRO B O 1
ATOM 4307 N N . LEU B 1 114 ? 4.004 36 14.242 1 98.38 114 LEU B N 1
ATOM 4308 C CA . LEU B 1 114 ? 3.814 37 15.289 1 98.38 114 LEU B CA 1
ATOM 4309 C C . LEU B 1 114 ? 2.617 37.906 14.977 1 98.38 114 LEU B C 1
ATOM 4311 O O . LEU B 1 114 ? 2.111 38.594 15.859 1 98.38 114 LEU B O 1
ATOM 4315 N N . LYS B 1 115 ? 2.146 37.844 13.781 1 97.56 115 LYS B N 1
ATOM 4316 C CA . LYS B 1 115 ? 0.968 38.625 13.383 1 97.56 115 LYS B CA 1
ATOM 4317 C C . LYS B 1 115 ? -0.288 37.75 13.422 1 97.56 115 LYS B C 1
ATOM 4319 O O . LYS B 1 115 ? -1.382 38.219 13.102 1 97.56 115 LYS B O 1
ATOM 4324 N N . SER B 1 116 ? -0.109 36.531 13.812 1 97.88 116 SER B N 1
ATOM 4325 C CA . SER B 1 116 ? -1.223 35.594 13.789 1 97.88 116 SER B CA 1
ATOM 4326 C C . SER B 1 116 ? -1.464 35 15.164 1 97.88 116 SER B C 1
ATOM 4328 O O . SER B 1 116 ? -1.972 33.875 15.281 1 97.88 116 SER B O 1
ATOM 4330 N N . GLY B 1 117 ? -1.058 35.656 16.156 1 98.38 117 GLY B N 1
ATOM 4331 C CA . GLY B 1 117 ? -1.48 35.312 17.5 1 98.38 117 GLY B CA 1
ATOM 4332 C C . GLY B 1 117 ? -0.373 34.656 18.328 1 98.38 117 GLY B C 1
ATOM 4333 O O . GLY B 1 117 ? -0.546 34.406 19.516 1 98.38 117 GLY B O 1
ATOM 4334 N N . TYR B 1 118 ? 0.826 34.469 17.75 1 98.75 118 TYR B N 1
ATOM 4335 C CA . TYR B 1 118 ? 1.929 33.906 18.516 1 98.75 118 TYR B CA 1
ATOM 4336 C C . TYR B 1 118 ? 2.781 35 19.141 1 98.75 118 TYR B C 1
ATOM 4338 O O . TYR B 1 118 ? 3.137 35.969 18.469 1 98.75 118 TYR B O 1
ATOM 4346 N N . ASP B 1 119 ? 3.119 34.781 20.375 1 98.25 119 ASP B N 1
ATOM 4347 C CA . ASP B 1 119 ? 4.027 35.719 21.078 1 98.25 119 ASP B CA 1
ATOM 4348 C C . ASP B 1 119 ? 5.48 35.406 20.703 1 98.25 119 ASP B C 1
ATOM 4350 O O . ASP B 1 119 ? 6.32 36.312 20.719 1 98.25 119 ASP B O 1
ATOM 4354 N N . ARG B 1 120 ? 5.699 34.156 20.438 1 98.12 120 ARG B N 1
ATOM 4355 C CA . ARG B 1 120 ? 7.047 33.688 20.141 1 98.12 120 ARG B CA 1
ATOM 4356 C C . ARG B 1 120 ? 7.047 32.75 18.922 1 98.12 120 ARG B C 1
ATOM 4358 O O . ARG B 1 120 ? 6.121 31.969 18.734 1 98.12 120 ARG B O 1
ATOM 4365 N N . PHE B 1 121 ? 8.141 32.969 18.172 1 98.75 121 PHE B N 1
ATOM 4366 C CA . PHE B 1 121 ? 8.32 32.094 17.016 1 98.75 121 PHE B CA 1
ATOM 4367 C C . PHE B 1 121 ? 9.781 31.688 16.891 1 98.75 121 PHE B C 1
ATOM 4369 O O . PHE B 1 121 ? 10.688 32.5 17.016 1 98.75 121 PHE B O 1
ATOM 4376 N N . PHE B 1 122 ? 10.023 30.375 16.688 1 98.88 122 PHE B N 1
ATOM 4377 C CA . PHE B 1 122 ? 11.289 29.812 16.25 1 98.88 122 PHE B CA 1
ATOM 4378 C C . PHE B 1 122 ? 11.062 28.703 15.234 1 98.88 122 PHE B C 1
ATOM 4380 O O . PHE B 1 122 ? 10.398 27.703 15.539 1 98.88 122 PHE B O 1
ATOM 4387 N N . GLY B 1 123 ? 11.57 28.891 14.117 1 98.75 123 GLY B N 1
ATOM 4388 C CA . GLY B 1 123 ? 11.391 27.844 13.141 1 98.75 123 GLY B CA 1
ATOM 4389 C C . GLY B 1 123 ? 11.469 28.328 11.703 1 98.75 123 GLY B C 1
ATOM 4390 O O . GLY B 1 123 ? 12.164 29.312 11.422 1 98.75 123 GLY B O 1
ATOM 4391 N N . ASN B 1 124 ? 10.906 27.594 10.758 1 98.38 124 ASN B N 1
ATOM 4392 C CA . ASN B 1 124 ? 10.984 27.922 9.344 1 98.38 124 ASN B CA 1
ATOM 4393 C C . ASN B 1 124 ? 9.664 28.484 8.828 1 98.38 124 ASN B C 1
ATOM 4395 O O . ASN B 1 124 ? 8.594 28.094 9.289 1 98.38 124 ASN B O 1
ATOM 4399 N N . LEU B 1 125 ? 9.781 29.328 7.848 1 96.69 125 LEU B N 1
ATOM 4400 C CA . LEU B 1 125 ? 8.609 29.953 7.254 1 96.69 125 LEU B CA 1
ATOM 4401 C C . LEU B 1 125 ? 8.102 29.156 6.059 1 96.69 125 LEU B C 1
ATOM 4403 O O . LEU B 1 125 ? 6.895 29.109 5.82 1 96.69 125 LEU B O 1
ATOM 4407 N N . SER B 1 126 ? 8.977 28.516 5.336 1 94.38 126 SER B N 1
ATOM 4408 C CA . SER B 1 126 ? 8.633 27.797 4.113 1 94.38 126 SER B CA 1
ATOM 4409 C C . SER B 1 126 ? 8.094 26.406 4.422 1 94.38 126 SER B C 1
ATOM 4411 O O . SER B 1 126 ? 8.008 26.016 5.59 1 94.38 126 SER B O 1
ATOM 4413 N N . GLY B 1 127 ? 7.723 25.766 3.334 1 95.06 127 GLY B N 1
ATOM 4414 C CA . GLY B 1 127 ? 7.109 24.453 3.463 1 95.06 127 GLY B CA 1
ATOM 4415 C C . GLY B 1 127 ? 8.102 23.359 3.812 1 95.06 127 GLY B C 1
ATOM 4416 O O . GLY B 1 127 ? 7.719 22.281 4.273 1 95.06 127 GLY B O 1
ATOM 4417 N N . VAL B 1 128 ? 9.328 23.688 3.631 1 94.69 128 VAL B N 1
ATOM 4418 C CA . VAL B 1 128 ? 10.336 22.641 3.838 1 94.69 128 VAL B CA 1
ATOM 4419 C C . VAL B 1 128 ? 11.711 23.281 4.023 1 94.69 128 VAL B C 1
ATOM 4421 O O . VAL B 1 128 ? 11.992 24.344 3.451 1 94.69 128 VAL B O 1
ATOM 4424 N N . ILE B 1 129 ? 12.508 22.641 4.848 1 97 129 ILE B N 1
ATOM 4425 C CA . ILE B 1 129 ? 13.922 22.969 4.91 1 97 129 ILE B CA 1
ATOM 4426 C C . ILE B 1 129 ? 14.742 21.672 5.059 1 97 129 ILE B C 1
ATOM 4428 O O . ILE B 1 129 ? 14.219 20.656 5.516 1 97 129 ILE B O 1
ATOM 4432 N N . ASP B 1 130 ? 16.016 21.812 4.617 1 98.06 130 ASP B N 1
ATOM 4433 C CA . ASP B 1 130 ? 16.969 20.734 4.863 1 98.06 130 ASP B CA 1
ATOM 4434 C C . ASP B 1 130 ? 17.188 20.531 6.363 1 98.06 130 ASP B C 1
ATOM 4436 O O . ASP B 1 130 ? 17.266 21.5 7.121 1 98.06 130 ASP B O 1
ATOM 4440 N N . TYR B 1 131 ? 17.406 19.266 6.777 1 98.56 131 TYR B N 1
ATOM 4441 C CA . TYR B 1 131 ? 17.438 18.938 8.195 1 98.56 131 TYR B CA 1
ATOM 4442 C C . TYR B 1 131 ? 18.766 19.344 8.828 1 98.56 131 TYR B C 1
ATOM 4444 O O . TYR B 1 131 ? 18.891 19.375 10.055 1 98.56 131 TYR B O 1
ATOM 4452 N N . PHE B 1 132 ? 19.734 19.656 8.031 1 98.25 132 PHE B N 1
ATOM 4453 C CA . PHE B 1 132 ? 21.062 19.984 8.555 1 98.25 132 PHE B CA 1
ATOM 4454 C C . PHE B 1 132 ? 21.469 21.391 8.141 1 98.25 132 PHE B C 1
ATOM 4456 O O . PHE B 1 132 ? 21.922 22.188 8.969 1 98.25 132 PHE B O 1
ATOM 4463 N N . THR B 1 133 ? 21.219 21.781 6.871 1 97.12 133 THR B N 1
ATOM 4464 C CA . THR B 1 133 ? 21.609 23.109 6.434 1 97.12 133 THR B CA 1
ATOM 4465 C C . THR B 1 133 ? 20.562 24.141 6.836 1 97.12 133 THR B C 1
ATOM 4467 O O . THR B 1 133 ? 20.844 25.344 6.848 1 97.12 133 THR B O 1
ATOM 4470 N N . HIS B 1 134 ? 19.328 23.703 7.074 1 98 134 HIS B N 1
ATOM 4471 C CA . HIS B 1 134 ? 18.188 24.516 7.445 1 98 134 HIS B CA 1
ATOM 4472 C C . HIS B 1 134 ? 17.828 25.516 6.344 1 98 134 HIS B C 1
ATOM 4474 O O . HIS B 1 134 ? 17.359 26.609 6.625 1 98 134 HIS B O 1
ATOM 4480 N N . LYS B 1 135 ? 18.188 25.125 5.098 1 96.44 135 LYS B N 1
ATOM 4481 C CA . LYS B 1 135 ? 17.859 25.891 3.9 1 96.44 135 LYS B CA 1
ATOM 4482 C C . LYS B 1 135 ? 16.688 25.266 3.148 1 96.44 135 LYS B C 1
ATOM 4484 O O . LYS B 1 135 ? 16.531 24.047 3.137 1 96.44 135 LYS B O 1
ATOM 4489 N N . PRO B 1 136 ? 15.852 26.047 2.48 1 95 136 PRO B N 1
ATOM 4490 C CA . PRO B 1 136 ? 14.75 25.516 1.676 1 95 136 PRO B CA 1
ATOM 4491 C C . PRO B 1 136 ? 15.203 25.062 0.289 1 95 136 PRO B C 1
ATOM 4493 O O . PRO B 1 136 ? 14.367 24.766 -0.568 1 95 136 PRO B O 1
ATOM 4496 N N . GLY B 1 137 ? 16.453 25.016 0.004 1 94 137 GLY B N 1
ATOM 4497 C CA . GLY B 1 137 ? 17.078 24.594 -1.239 1 94 137 GLY B CA 1
ATOM 4498 C C . GLY B 1 137 ? 18.547 24.25 -1.081 1 94 137 GLY B C 1
ATOM 4499 O O . GLY B 1 137 ? 19.062 24.156 0.04 1 94 137 GLY B O 1
ATOM 4500 N N . VAL B 1 138 ? 19.156 24.062 -2.229 1 94.31 138 VAL B N 1
ATOM 4501 C CA . VAL B 1 138 ? 20.562 23.656 -2.197 1 94.31 138 VAL B CA 1
ATOM 4502 C C . VAL B 1 138 ? 21.438 24.781 -2.756 1 94.31 138 VAL B C 1
ATOM 4504 O O . VAL B 1 138 ? 21.016 25.516 -3.645 1 94.31 138 VAL B O 1
ATOM 4507 N N . GLY B 1 139 ? 22.672 24.844 -2.205 1 91.69 139 GLY B N 1
ATOM 4508 C CA . GLY B 1 139 ? 23.656 25.781 -2.736 1 91.69 139 GLY B CA 1
ATOM 4509 C C . GLY B 1 139 ? 23.984 26.922 -1.787 1 91.69 139 GLY B C 1
ATOM 4510 O O . GLY B 1 139 ? 23.188 27.234 -0.903 1 91.69 139 GLY B O 1
ATOM 4511 N N . GLU B 1 140 ? 25.016 27.578 -2.014 1 90.06 140 GLU B N 1
ATOM 4512 C CA . GLU B 1 140 ? 25.516 28.656 -1.156 1 90.06 140 GLU B CA 1
ATOM 4513 C C . GLU B 1 140 ? 24.641 29.891 -1.271 1 90.06 140 GLU B C 1
ATOM 4515 O O . GLU B 1 140 ? 24.5 30.656 -0.312 1 90.06 140 GLU B O 1
ATOM 4520 N N . HIS B 1 141 ? 24 30 -2.338 1 91.62 141 HIS B N 1
ATOM 4521 C CA . HIS B 1 141 ? 23.234 31.203 -2.621 1 91.62 141 HIS B CA 1
ATOM 4522 C C . HIS B 1 141 ? 21.859 31.156 -1.955 1 91.62 141 HIS B C 1
ATOM 4524 O O . HIS B 1 141 ? 21.172 32.188 -1.879 1 91.62 141 HIS B O 1
ATOM 4530 N N . VAL B 1 142 ? 21.484 30.047 -1.541 1 92.62 142 VAL B N 1
ATOM 4531 C CA . VAL B 1 142 ? 20.188 29.906 -0.886 1 92.62 142 VAL B CA 1
ATOM 4532 C C . VAL B 1 142 ? 20.312 30.266 0.591 1 92.62 142 VAL B C 1
ATOM 4534 O O . VAL B 1 142 ? 21.141 29.703 1.312 1 92.62 142 VAL B O 1
ATO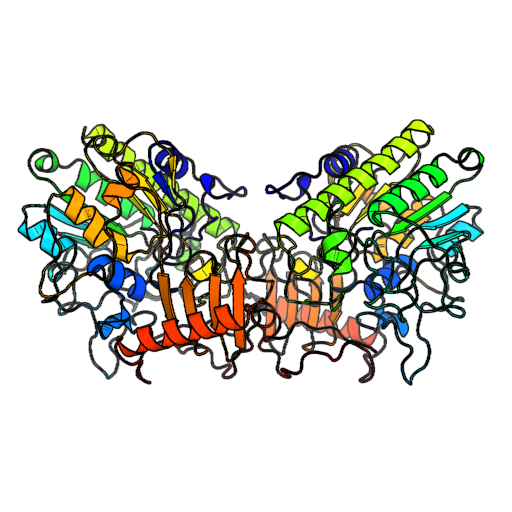M 4537 N N . ALA B 1 143 ? 19.484 31.234 0.95 1 91.38 143 ALA B N 1
ATOM 4538 C CA . ALA B 1 143 ? 19.516 31.656 2.348 1 91.38 143 ALA B CA 1
ATOM 4539 C C . ALA B 1 143 ? 18.859 30.625 3.248 1 91.38 143 ALA B C 1
ATOM 4541 O O . ALA B 1 143 ? 17.969 29.875 2.811 1 91.38 143 ALA B O 1
ATOM 4542 N N . ARG B 1 144 ? 19.312 30.641 4.477 1 93.38 144 ARG B N 1
ATOM 4543 C CA . ARG B 1 144 ? 18.656 29.797 5.473 1 93.38 144 ARG B CA 1
ATOM 4544 C C . ARG B 1 144 ? 17.25 30.297 5.75 1 93.38 144 ARG B C 1
ATOM 4546 O O . ARG B 1 144 ? 16.953 31.484 5.613 1 93.38 144 ARG B O 1
ATOM 4553 N N . ASP B 1 145 ? 16.406 29.391 6.02 1 96.31 145 ASP B N 1
ATOM 4554 C CA . ASP B 1 145 ? 15.023 29.703 6.41 1 96.31 145 ASP B CA 1
ATOM 4555 C C . ASP B 1 145 ? 14.758 29.281 7.852 1 96.31 145 ASP B C 1
ATOM 4557 O O . ASP B 1 145 ? 13.891 28.438 8.109 1 96.31 145 ASP B O 1
ATOM 4561 N N . LEU B 1 146 ? 15.586 29.656 8.742 1 98.12 146 LEU B N 1
ATOM 4562 C CA . LEU B 1 146 ? 15.414 29.484 10.18 1 98.12 146 LEU B CA 1
ATOM 4563 C C . LEU B 1 146 ? 15.352 30.828 10.891 1 98.12 146 LEU B C 1
ATOM 4565 O O . LEU B 1 146 ? 16.234 31.672 10.711 1 98.12 146 LEU B O 1
ATOM 4569 N N . TRP B 1 147 ? 14.328 30.969 11.68 1 98.44 147 TRP B N 1
ATOM 4570 C CA . TRP B 1 147 ? 14.023 32.312 12.219 1 98.44 147 TRP B CA 1
ATOM 4571 C C . TRP B 1 147 ? 13.766 32.219 13.719 1 98.44 147 TRP B C 1
ATOM 4573 O O . TRP B 1 147 ? 13.211 31.25 14.219 1 98.44 147 TRP B O 1
ATOM 4583 N N . GLU B 1 148 ? 14.117 33.188 14.445 1 98.44 148 GLU B N 1
ATOM 4584 C CA . GLU B 1 148 ? 13.633 33.594 15.773 1 98.44 148 GLU B CA 1
ATOM 4585 C C . GLU B 1 148 ? 12.859 34.906 15.727 1 98.44 148 GLU B C 1
ATOM 4587 O O . GLU B 1 148 ? 13.453 35.969 15.531 1 98.44 148 GLU B O 1
ATOM 4592 N N . GLY B 1 149 ? 11.57 34.75 15.898 1 97.75 149 GLY B N 1
ATOM 4593 C CA . GLY B 1 149 ? 10.734 35.875 15.539 1 97.75 149 GLY B CA 1
ATOM 4594 C C . GLY B 1 149 ? 10.805 36.219 14.07 1 97.75 149 GLY B C 1
ATOM 4595 O O . GLY B 1 149 ? 10.516 35.406 13.211 1 97.75 149 GLY B O 1
ATOM 4596 N N . GLU B 1 150 ? 11.242 37.406 13.805 1 97.12 150 GLU B N 1
ATOM 4597 C CA . GLU B 1 150 ? 11.352 37.844 12.414 1 97.12 150 GLU B CA 1
ATOM 4598 C C . GLU B 1 150 ? 12.812 38.031 12.016 1 97.12 150 GLU B C 1
ATOM 4600 O O . GLU B 1 150 ? 13.102 38.719 11.031 1 97.12 150 GLU B O 1
ATOM 4605 N N . THR B 1 151 ? 13.734 37.406 12.844 1 97.44 151 THR B N 1
ATOM 4606 C CA . THR B 1 151 ? 15.172 37.5 12.602 1 97.44 151 THR B CA 1
ATOM 4607 C C . THR B 1 151 ? 15.75 36.156 12.18 1 97.44 151 THR B C 1
ATOM 4609 O O . THR B 1 151 ? 15.594 35.156 12.891 1 97.44 151 THR B O 1
ATOM 4612 N N . PRO B 1 152 ? 16.406 36.125 11.07 1 96.69 152 PRO B N 1
ATOM 4613 C CA . PRO B 1 152 ? 17.047 34.875 10.695 1 96.69 152 PRO B CA 1
ATOM 4614 C C . PRO B 1 152 ? 18.141 34.438 11.688 1 96.69 152 PRO B C 1
ATOM 4616 O O . PRO B 1 152 ? 18.875 35.281 12.203 1 96.69 152 PRO B O 1
ATOM 4619 N N . VAL B 1 153 ? 18.219 33.188 11.961 1 98 153 VAL B N 1
ATOM 4620 C CA . VAL B 1 153 ? 19.234 32.656 12.891 1 98 153 VAL B CA 1
ATOM 4621 C C . VAL B 1 153 ? 19.891 31.422 12.305 1 98 153 VAL B C 1
ATOM 4623 O O . VAL B 1 153 ? 19.391 30.844 11.328 1 98 153 VAL B O 1
ATOM 4626 N N . ASP B 1 154 ? 21.062 31.062 12.922 1 96.88 154 ASP B N 1
ATOM 4627 C CA . ASP B 1 154 ? 21.797 29.859 12.547 1 96.88 154 ASP B CA 1
ATOM 4628 C C . ASP B 1 154 ? 21.875 28.875 13.711 1 96.88 154 ASP B C 1
ATOM 4630 O O . ASP B 1 154 ? 22.047 29.281 14.859 1 96.88 154 ASP B O 1
ATOM 4634 N N . ARG B 1 155 ? 21.641 27.672 13.414 1 97.25 155 ARG B N 1
ATOM 4635 C CA . ARG B 1 155 ? 21.828 26.562 14.344 1 97.25 155 ARG B CA 1
ATOM 4636 C C . ARG B 1 155 ? 22.578 25.422 13.68 1 97.25 155 ARG B C 1
ATOM 4638 O O . ARG B 1 155 ? 22.562 25.281 12.453 1 97.25 155 ARG B O 1
ATOM 4645 N N . VAL B 1 156 ? 23.281 24.641 14.508 1 97.19 156 VAL B N 1
ATOM 4646 C CA . VAL B 1 156 ? 23.938 23.422 14.031 1 97.19 156 VAL B CA 1
ATOM 4647 C C . VAL B 1 156 ? 23.234 22.203 14.602 1 97.19 156 VAL B C 1
ATOM 4649 O O . VAL B 1 156 ? 22.891 22.156 15.789 1 97.19 156 VAL B O 1
ATOM 4652 N N . GLY B 1 157 ? 23.031 21.234 13.703 1 97.88 157 GLY B N 1
ATOM 4653 C CA . GLY B 1 157 ? 22.453 20 14.18 1 97.88 157 GLY B CA 1
ATOM 4654 C C . GLY B 1 157 ? 21.203 19.594 13.406 1 97.88 157 GLY B C 1
ATOM 4655 O O . GLY B 1 157 ? 20.797 20.281 12.461 1 97.88 157 GLY B O 1
ATOM 4656 N N . TYR B 1 158 ? 20.672 18.453 13.781 1 98.81 158 TYR B N 1
ATOM 4657 C CA . TYR B 1 158 ? 19.5 17.891 13.148 1 98.81 158 TYR B CA 1
ATOM 4658 C C . TYR B 1 158 ? 18.234 18.641 13.562 1 98.81 158 TYR B C 1
ATOM 4660 O O . TYR B 1 158 ? 17.969 18.797 14.758 1 98.81 158 TYR B O 1
ATOM 4668 N N . TYR B 1 159 ? 17.516 19.125 12.625 1 98.88 159 TYR B N 1
ATOM 4669 C CA . TYR B 1 159 ? 16.453 20.094 12.852 1 98.88 159 TYR B CA 1
ATOM 4670 C C . TYR B 1 159 ? 15.406 19.547 13.82 1 98.88 159 TYR B C 1
ATOM 4672 O O . TYR B 1 159 ? 14.945 20.266 14.703 1 98.88 159 TYR B O 1
ATOM 4680 N N . THR B 1 160 ? 15.055 18.234 13.68 1 98.94 160 THR B N 1
ATOM 4681 C CA . THR B 1 160 ? 14.07 17.609 14.555 1 98.94 160 THR B CA 1
ATOM 4682 C C . THR B 1 160 ? 14.516 17.688 16.016 1 98.94 160 THR B C 1
ATOM 4684 O O . THR B 1 160 ? 13.711 18.016 16.891 1 98.94 160 THR B O 1
ATOM 4687 N N . GLN B 1 161 ? 15.742 17.469 16.234 1 98.88 161 GLN B N 1
ATOM 4688 C CA . GLN B 1 161 ? 16.297 17.547 17.578 1 98.88 161 GLN B CA 1
ATOM 4689 C C . GLN B 1 161 ? 16.328 18.984 18.078 1 98.88 161 GLN B C 1
ATOM 4691 O O . GLN B 1 161 ? 16.062 19.25 19.266 1 98.88 161 GLN B O 1
ATOM 4696 N N . ILE B 1 162 ? 16.688 19.875 17.234 1 98.88 162 ILE B N 1
ATOM 4697 C CA . ILE B 1 162 ? 16.734 21.281 17.609 1 98.88 162 ILE B CA 1
ATOM 4698 C C . ILE B 1 162 ? 15.352 21.734 18.109 1 98.88 162 ILE B C 1
ATOM 4700 O O . ILE B 1 162 ? 15.25 22.406 19.141 1 98.88 162 ILE B O 1
ATOM 4704 N N . LEU B 1 163 ? 14.32 21.344 17.422 1 98.94 163 LEU B N 1
ATOM 4705 C CA . LEU B 1 163 ? 12.969 21.703 17.812 1 98.94 163 LEU B CA 1
ATOM 4706 C C . LEU B 1 163 ? 12.609 21.078 19.156 1 98.94 163 LEU B C 1
ATOM 4708 O O . LEU B 1 163 ? 11.953 21.719 19.984 1 98.94 163 LEU B O 1
ATOM 4712 N N . ALA B 1 164 ? 13 19.844 19.359 1 98.94 164 ALA B N 1
ATOM 4713 C CA . ALA B 1 164 ? 12.742 19.188 20.641 1 98.94 164 ALA B CA 1
ATOM 4714 C C . ALA B 1 164 ? 13.438 19.922 21.781 1 98.94 164 ALA B C 1
ATOM 4716 O O . ALA B 1 164 ? 12.859 20.094 22.859 1 98.94 164 ALA B O 1
ATOM 4717 N N . ASP B 1 165 ? 14.664 20.344 21.531 1 98.88 165 ASP B N 1
ATOM 4718 C CA . ASP B 1 165 ? 15.414 21.078 22.547 1 98.88 165 ASP B CA 1
ATOM 4719 C C . ASP B 1 165 ? 14.727 22.406 22.875 1 98.88 165 ASP B C 1
ATOM 4721 O O . ASP B 1 165 ? 14.57 22.75 24.062 1 98.88 165 ASP B O 1
ATOM 4725 N N . GLU B 1 166 ? 14.336 23.125 21.844 1 98.81 166 GLU B N 1
ATOM 4726 C CA . GLU B 1 166 ? 13.656 24.391 22.047 1 98.81 166 GLU B CA 1
ATOM 4727 C C . GLU B 1 166 ? 12.336 24.203 22.781 1 98.81 166 GLU B C 1
ATOM 4729 O O . GLU B 1 166 ? 11.984 25 23.656 1 98.81 166 GLU B O 1
ATOM 4734 N N . ALA B 1 167 ? 11.617 23.188 22.422 1 98.88 167 ALA B N 1
ATOM 4735 C CA . ALA B 1 167 ? 10.328 22.922 23.047 1 98.88 167 ALA B CA 1
ATOM 4736 C C . ALA B 1 167 ? 10.5 22.516 24.5 1 98.88 167 ALA B C 1
ATOM 4738 O O . ALA B 1 167 ? 9.719 22.938 25.359 1 98.88 167 ALA B O 1
ATOM 4739 N N . SER B 1 168 ? 11.461 21.688 24.75 1 98.81 168 SER B N 1
ATOM 4740 C CA . SER B 1 168 ? 11.742 21.281 26.125 1 98.81 168 SER B CA 1
ATOM 4741 C C . SER B 1 168 ? 12.094 22.469 27 1 98.81 168 SER B C 1
ATOM 4743 O O . SER B 1 168 ? 11.625 22.594 28.125 1 98.81 168 SER B O 1
ATOM 4745 N N . ALA B 1 169 ? 12.93 23.328 26.438 1 98.5 169 ALA B N 1
ATOM 4746 C CA . ALA B 1 169 ? 13.281 24.547 27.172 1 98.5 169 ALA B CA 1
ATOM 4747 C C . ALA B 1 169 ? 12.055 25.422 27.422 1 98.5 169 ALA B C 1
ATOM 4749 O O . ALA B 1 169 ? 11.906 26 28.5 1 98.5 169 ALA B O 1
ATOM 4750 N N . TYR B 1 170 ? 11.227 25.531 26.484 1 98.12 170 TYR B N 1
ATOM 4751 C CA . TYR B 1 170 ? 10.023 26.328 26.594 1 98.12 170 TYR B CA 1
ATOM 4752 C C . TYR B 1 170 ? 9.125 25.828 27.719 1 98.12 170 TYR B C 1
ATOM 4754 O O . TYR B 1 170 ? 8.68 26.625 28.562 1 98.12 170 TYR B O 1
ATOM 4762 N N . VAL B 1 171 ? 8.883 24.547 27.812 1 97.62 171 VAL B N 1
ATOM 4763 C CA . VAL B 1 171 ? 7.875 24.016 28.734 1 97.62 171 VAL B CA 1
ATOM 4764 C C . VAL B 1 171 ? 8.445 23.953 30.141 1 97.62 171 VAL B C 1
ATOM 4766 O O . VAL B 1 171 ? 7.695 23.828 31.125 1 97.62 171 VAL B O 1
ATOM 4769 N N . THR B 1 172 ? 9.75 24.031 30.266 1 97.06 172 THR B N 1
ATOM 4770 C CA . THR B 1 172 ? 10.367 23.953 31.578 1 97.06 172 THR B CA 1
ATOM 4771 C C . THR B 1 172 ? 10.688 25.344 32.125 1 97.06 172 THR B C 1
ATOM 4773 O O . THR B 1 172 ? 11.164 25.484 33.25 1 97.06 172 THR B O 1
ATOM 4776 N N . ALA B 1 173 ? 10.438 26.344 31.266 1 95.38 173 ALA B N 1
ATOM 4777 C CA . ALA B 1 173 ? 10.688 27.703 31.734 1 95.38 173 ALA B CA 1
ATOM 4778 C C . ALA B 1 173 ? 9.883 28 33 1 95.38 173 ALA B C 1
ATOM 4780 O O . ALA B 1 173 ? 8.719 27.594 33.125 1 95.38 173 ALA B O 1
ATOM 4781 N N . PRO B 1 174 ? 10.406 28.781 33.938 1 90.12 174 PRO B N 1
ATOM 4782 C CA . PRO B 1 174 ? 9.758 29.031 35.219 1 90.12 174 PRO B CA 1
ATOM 4783 C C . PRO B 1 174 ? 8.414 29.766 35.062 1 90.12 174 PRO B C 1
ATOM 4785 O O . PRO B 1 174 ? 7.504 29.531 35.875 1 90.12 174 PRO B O 1
ATOM 4788 N N . GLU B 1 175 ? 8.281 30.562 34.125 1 88.56 175 GLU B N 1
ATOM 4789 C CA . GLU B 1 175 ? 7.066 31.344 33.938 1 88.56 175 GLU B CA 1
ATOM 4790 C C . GLU B 1 175 ? 5.883 30.469 33.562 1 88.56 175 GLU B C 1
ATOM 4792 O O . GLU B 1 175 ? 4.73 30.906 33.656 1 88.56 175 GLU B O 1
ATOM 4797 N N . ARG B 1 176 ? 6.121 29.281 33.219 1 86.81 176 ARG B N 1
ATOM 4798 C CA . ARG B 1 176 ? 5.074 28.375 32.781 1 86.81 176 ARG B CA 1
ATOM 4799 C C . ARG B 1 176 ? 4.16 27.984 33.938 1 86.81 176 ARG B C 1
ATOM 4801 O O . ARG B 1 176 ? 3.014 27.578 33.719 1 86.81 176 ARG B O 1
ATOM 4808 N N . LYS B 1 177 ? 4.625 28.109 35.094 1 85.12 177 LYS B N 1
ATOM 4809 C CA . LYS B 1 177 ? 3.84 27.734 36.25 1 85.12 177 LYS B CA 1
ATOM 4810 C C . LYS B 1 177 ? 2.83 28.812 36.625 1 85.12 177 LYS B C 1
ATOM 4812 O O . LYS B 1 177 ? 1.841 28.547 37.312 1 85.12 177 LYS B O 1
ATOM 4817 N N . ASP B 1 178 ? 3.068 30 36.125 1 89.19 178 ASP B N 1
ATOM 4818 C CA . ASP B 1 178 ? 2.254 31.125 36.562 1 89.19 178 ASP B CA 1
ATOM 4819 C C . ASP B 1 178 ? 1.222 31.5 35.5 1 89.19 178 ASP B C 1
ATOM 4821 O O . ASP B 1 178 ? 0.214 32.156 35.812 1 89.19 178 ASP B O 1
ATOM 4825 N N . LYS B 1 179 ? 1.49 31.109 34.312 1 92.31 179 LYS B N 1
ATOM 4826 C CA . LYS B 1 179 ? 0.658 31.484 33.156 1 92.31 179 LYS B CA 1
ATOM 4827 C C . LYS B 1 179 ? 0.379 30.281 32.25 1 92.31 179 LYS B C 1
ATOM 4829 O O . LYS B 1 179 ? 1.282 29.5 31.984 1 92.31 179 LYS B O 1
ATOM 4834 N N . PRO B 1 180 ? -0.921 30.156 31.906 1 96.12 180 PRO B N 1
ATOM 4835 C CA . PRO B 1 180 ? -1.158 29.078 30.938 1 96.12 180 PRO B CA 1
ATOM 4836 C C . PRO B 1 180 ? -0.462 29.328 29.594 1 96.12 180 PRO B C 1
ATOM 4838 O O . PRO B 1 180 ? -0.159 30.469 29.266 1 96.12 180 PRO B O 1
ATOM 4841 N N . PHE B 1 181 ? -0.194 28.25 28.812 1 98.12 181 PHE B N 1
ATOM 4842 C CA . PHE B 1 181 ? 0.524 28.422 27.562 1 98.12 181 PHE B CA 1
ATOM 4843 C C . PHE B 1 181 ? -0.11 27.594 26.453 1 98.12 181 PHE B C 1
ATOM 4845 O O . PHE B 1 181 ? -0.854 26.641 26.734 1 98.12 181 PHE B O 1
ATOM 4852 N N . PHE B 1 182 ? 0.089 27.969 25.203 1 98.5 182 PHE B N 1
ATOM 4853 C CA . PHE B 1 182 ? -0.214 27.25 23.984 1 98.5 182 PHE B CA 1
ATOM 4854 C C . PHE B 1 182 ? 1.03 27.109 23.109 1 98.5 182 PHE B C 1
ATOM 4856 O O . PHE B 1 182 ? 1.566 28.109 22.625 1 98.5 182 PHE B O 1
ATOM 4863 N N . LEU B 1 183 ? 1.459 25.906 22.969 1 98.81 183 LEU B N 1
ATOM 4864 C CA . LEU B 1 183 ? 2.631 25.625 22.141 1 98.81 183 LEU B CA 1
ATOM 4865 C C . LEU B 1 183 ? 2.242 24.828 20.906 1 98.81 183 LEU B C 1
ATOM 4867 O O . LEU B 1 183 ? 1.76 23.688 21.016 1 98.81 183 LEU B O 1
ATOM 4871 N N . SER B 1 184 ? 2.383 25.484 19.766 1 98.81 184 SER B N 1
ATOM 4872 C CA . SER B 1 184 ? 2.414 24.734 18.516 1 98.81 184 SER B CA 1
ATOM 4873 C C . SER B 1 184 ? 3.814 24.203 18.219 1 98.81 184 SER B C 1
ATOM 4875 O O . SER B 1 184 ? 4.734 24.984 17.969 1 98.81 184 SER B O 1
ATOM 4877 N N . LEU B 1 185 ? 3.99 22.953 18.359 1 98.94 185 LEU B N 1
ATOM 4878 C CA . LEU B 1 185 ? 5.23 22.297 17.969 1 98.94 185 LEU B CA 1
ATOM 4879 C C . LEU B 1 185 ? 5.066 21.562 16.625 1 98.94 185 LEU B C 1
ATOM 4881 O O . LEU B 1 185 ? 4.527 20.453 16.578 1 98.94 185 LEU B O 1
ATOM 4885 N N . HIS B 1 186 ? 5.484 22.219 15.562 1 98.88 186 HIS B N 1
ATOM 4886 C CA . HIS B 1 186 ? 5.273 21.75 14.203 1 98.88 186 HIS B CA 1
ATOM 4887 C C . HIS B 1 186 ? 6.57 21.219 13.602 1 98.88 186 HIS B C 1
ATOM 4889 O O . HIS B 1 186 ? 7.348 22 13.031 1 98.88 186 HIS B O 1
ATOM 4895 N N . PHE B 1 187 ? 6.727 19.953 13.648 1 98.88 187 PHE B N 1
ATOM 4896 C CA . PHE B 1 187 ? 7.914 19.328 13.07 1 98.88 187 PHE B CA 1
ATOM 4897 C C . PHE B 1 187 ? 7.84 19.344 11.547 1 98.88 187 PHE B C 1
ATOM 4899 O O . PHE B 1 187 ? 6.75 19.391 10.969 1 98.88 187 PHE B O 1
ATOM 4906 N N . THR B 1 188 ? 9.055 19.281 10.922 1 98.5 188 THR B N 1
ATOM 4907 C CA . THR B 1 188 ? 9.109 19 9.484 1 98.5 188 THR B CA 1
ATOM 4908 C C . THR B 1 188 ? 9.25 17.516 9.227 1 98.5 188 THR B C 1
ATOM 4910 O O . THR B 1 188 ? 9.031 17.047 8.109 1 98.5 188 THR B O 1
ATOM 4913 N N . ALA B 1 189 ? 9.648 16.812 10.25 1 98.56 189 ALA B N 1
ATOM 4914 C CA . ALA B 1 189 ? 9.75 15.367 10.133 1 98.56 189 ALA B CA 1
ATOM 4915 C C . ALA B 1 189 ? 8.367 14.727 10.062 1 98.56 189 ALA B C 1
ATOM 4917 O O . ALA B 1 189 ? 7.438 15.156 10.75 1 98.56 189 ALA B O 1
ATOM 4918 N N . PRO B 1 190 ? 8.148 13.727 9.18 1 98.5 190 PRO B N 1
ATOM 4919 C CA . PRO B 1 190 ? 9.195 13.07 8.391 1 98.5 190 PRO B CA 1
ATOM 4920 C C . PRO B 1 190 ? 9.164 13.477 6.918 1 98.5 190 PRO B C 1
ATOM 4922 O O . PRO B 1 190 ? 9.383 12.641 6.039 1 98.5 190 PRO B O 1
ATOM 4925 N N . HIS B 1 191 ? 8.836 14.68 6.633 1 97.88 191 HIS B N 1
ATOM 4926 C CA . HIS B 1 191 ? 8.828 15.25 5.289 1 97.88 191 HIS B CA 1
ATOM 4927 C C . HIS B 1 191 ? 10.219 15.172 4.656 1 97.88 191 HIS B C 1
ATOM 4929 O O . HIS B 1 191 ? 11.227 15.188 5.359 1 97.88 191 HIS B O 1
ATOM 4935 N N . TRP B 1 192 ? 10.328 15 3.338 1 96 192 TRP B N 1
ATOM 4936 C CA . TRP B 1 192 ? 11.625 15.086 2.664 1 96 192 TRP B CA 1
ATOM 4937 C C . TRP B 1 192 ? 12.266 16.453 2.906 1 96 192 TRP B C 1
ATOM 4939 O O . TRP B 1 192 ? 11.578 17.422 3.246 1 96 192 TRP B O 1
ATOM 4949 N N . PRO B 1 193 ? 13.547 16.656 2.617 1 97.56 193 PRO B N 1
ATOM 4950 C CA . PRO B 1 193 ? 14.461 15.648 2.074 1 97.56 193 PRO B CA 1
ATOM 4951 C C . PRO B 1 193 ? 14.664 14.469 3.02 1 97.56 193 PRO B C 1
ATOM 4953 O O . PRO B 1 193 ? 14.508 14.609 4.234 1 97.56 193 PRO B O 1
ATOM 4956 N N . TRP B 1 194 ? 15 13.328 2.396 1 97.62 194 TRP B N 1
ATOM 4957 C CA . TRP B 1 194 ? 15.117 12.078 3.137 1 97.62 194 TRP B CA 1
ATOM 4958 C C . TRP B 1 194 ? 16.453 11.992 3.859 1 97.62 194 TRP B C 1
ATOM 4960 O O . TRP B 1 194 ? 17.406 11.391 3.346 1 97.62 194 TRP B O 1
ATOM 4970 N N . GLU B 1 195 ? 16.469 12.555 5.098 1 98.25 195 GLU B N 1
ATOM 4971 C CA . GLU B 1 195 ? 17.672 12.672 5.926 1 98.25 195 GLU B CA 1
ATOM 4972 C C . GLU B 1 195 ? 17.375 12.297 7.375 1 98.25 195 GLU B C 1
ATOM 4974 O O . GLU B 1 195 ? 16.781 13.086 8.117 1 98.25 195 GLU B O 1
ATOM 4979 N N . GLY B 1 196 ? 17.891 11.094 7.797 1 98.12 196 GLY B N 1
ATOM 4980 C CA . GLY B 1 196 ? 17.859 10.766 9.211 1 98.12 196 GLY B CA 1
ATOM 4981 C C . GLY B 1 196 ? 18.922 11.492 10.016 1 98.12 196 GLY B C 1
ATOM 4982 O O . GLY B 1 196 ? 19.688 12.281 9.469 1 98.12 196 GLY B O 1
ATOM 4983 N N . PRO B 1 197 ? 18.938 11.266 11.281 1 98.44 197 PRO B N 1
ATOM 4984 C CA . PRO B 1 197 ? 19.828 12.016 12.164 1 98.44 197 PRO B CA 1
ATOM 4985 C C . PRO B 1 197 ? 21.312 11.844 11.797 1 98.44 197 PRO B C 1
ATOM 4987 O O . PRO B 1 197 ? 22.125 12.727 12.07 1 98.44 197 PRO B O 1
ATOM 4990 N N . GLU B 1 198 ? 21.688 10.766 11.164 1 98.06 198 GLU B N 1
ATOM 4991 C CA . GLU B 1 198 ? 23.078 10.484 10.852 1 98.06 198 GLU B CA 1
ATOM 4992 C C . GLU B 1 198 ? 23.391 10.781 9.383 1 98.06 198 GLU B C 1
ATOM 4994 O O . GLU B 1 198 ? 24.438 10.383 8.875 1 98.06 198 GLU B O 1
ATOM 4999 N N . ASP B 1 199 ? 22.562 11.523 8.711 1 98.06 199 ASP B N 1
ATOM 5000 C CA . ASP B 1 199 ? 22.672 11.641 7.262 1 98.06 199 ASP B CA 1
ATOM 5001 C C . ASP B 1 199 ? 23.172 13.023 6.855 1 98.06 199 ASP B C 1
ATOM 5003 O O . ASP B 1 199 ? 22.75 13.562 5.832 1 98.06 199 ASP B O 1
ATOM 5007 N N . GLU B 1 200 ? 24.016 13.664 7.652 1 97.56 200 GLU B N 1
ATOM 5008 C CA . GLU B 1 200 ? 24.531 14.992 7.32 1 97.56 200 GLU B CA 1
ATOM 5009 C C . GLU B 1 200 ? 25.281 14.977 6 1 97.56 200 GLU B C 1
ATOM 5011 O O . GLU B 1 200 ? 25.234 15.938 5.234 1 97.56 200 GLU B O 1
ATOM 5016 N N . GLU B 1 201 ? 26.031 13.898 5.758 1 96.38 201 GLU B N 1
ATOM 5017 C CA . GLU B 1 201 ? 26.766 13.781 4.508 1 96.38 201 GLU B CA 1
ATOM 5018 C C . GLU B 1 201 ? 25.828 13.727 3.309 1 96.38 201 GLU B C 1
ATOM 5020 O O . GLU B 1 201 ? 26.141 14.258 2.24 1 96.38 201 GLU B O 1
ATOM 5025 N N . VAL B 1 202 ? 24.719 13.039 3.469 1 95.38 202 VAL B N 1
ATOM 5026 C CA . VAL B 1 202 ? 23.703 13.016 2.424 1 95.38 202 VAL B CA 1
ATOM 5027 C C . VAL B 1 202 ? 23.219 14.438 2.129 1 95.38 202 VAL B C 1
ATOM 5029 O O . VAL B 1 202 ? 23.125 14.836 0.966 1 95.38 202 VAL B O 1
ATOM 5032 N N . SER B 1 203 ? 22.938 15.172 3.139 1 95.75 203 SER B N 1
ATOM 5033 C CA . SER B 1 203 ? 22.5 16.562 3.027 1 95.75 203 SER B CA 1
ATOM 5034 C C . SER B 1 203 ? 23.484 17.375 2.205 1 95.75 203 SER B C 1
ATOM 5036 O O . SER B 1 203 ? 23.078 18.141 1.319 1 95.75 203 SER B O 1
ATOM 5038 N N . LYS B 1 204 ? 24.703 17.219 2.406 1 93.06 204 LYS B N 1
ATOM 5039 C CA . LYS B 1 204 ? 25.75 18.016 1.767 1 93.06 204 LYS B CA 1
ATOM 5040 C C . LYS B 1 204 ? 25.844 17.703 0.275 1 93.06 204 LYS B C 1
ATOM 5042 O O . LYS B 1 204 ? 26.328 18.516 -0.506 1 93.06 204 LYS B O 1
ATOM 5047 N N . ASN B 1 205 ? 25.312 16.562 -0.095 1 91.81 205 ASN B N 1
ATOM 5048 C CA . ASN B 1 205 ? 25.516 16.125 -1.47 1 91.81 205 ASN B CA 1
ATOM 5049 C C . ASN B 1 205 ? 24.219 16.203 -2.279 1 91.81 205 ASN B C 1
ATOM 5051 O O . ASN B 1 205 ? 24.188 15.766 -3.434 1 91.81 205 ASN B O 1
ATOM 5055 N N . LEU B 1 206 ? 23.203 16.75 -1.705 1 93.94 206 LEU B N 1
ATOM 5056 C CA . LEU B 1 206 ? 21.953 16.875 -2.434 1 93.94 206 LEU B CA 1
ATOM 5057 C C . LEU B 1 206 ? 22.062 17.922 -3.541 1 93.94 206 LEU B C 1
ATOM 5059 O O . LEU B 1 206 ? 22.688 18.969 -3.354 1 93.94 206 LEU B O 1
ATOM 5063 N N . THR B 1 207 ? 21.5 17.609 -4.676 1 91.12 207 THR B N 1
ATOM 5064 C CA . THR B 1 207 ? 21.438 18.578 -5.766 1 91.12 207 THR B CA 1
ATOM 5065 C C . THR B 1 207 ? 20.094 19.312 -5.77 1 91.12 207 THR B C 1
ATOM 5067 O O . THR B 1 207 ? 19.953 20.359 -6.402 1 91.12 207 THR B O 1
ATOM 5070 N N . SER B 1 208 ? 19.172 18.766 -5.121 1 92.44 208 SER B N 1
ATOM 5071 C CA . SER B 1 208 ? 17.844 19.328 -4.887 1 92.44 208 SER B CA 1
ATOM 5072 C C . SER B 1 208 ? 17.219 18.734 -3.633 1 92.44 208 SER B C 1
ATOM 5074 O O . SER B 1 208 ? 17.266 17.531 -3.418 1 92.44 208 SER B O 1
ATOM 5076 N N . ILE B 1 209 ? 16.609 19.578 -2.818 1 91.31 209 ILE B N 1
ATOM 5077 C CA . ILE B 1 209 ? 15.977 19.016 -1.622 1 91.31 209 ILE B CA 1
ATOM 5078 C C . ILE B 1 209 ? 14.688 18.297 -2.004 1 91.31 209 ILE B C 1
ATOM 5080 O O . ILE B 1 209 ? 14.18 17.484 -1.233 1 91.31 209 ILE B O 1
ATOM 5084 N N . PHE B 1 210 ? 14.172 18.609 -3.227 1 86.94 210 PHE B N 1
ATOM 5085 C CA . PHE B 1 210 ? 12.961 18 -3.764 1 86.94 210 PHE B CA 1
ATOM 5086 C C . PHE B 1 210 ? 13.305 16.859 -4.711 1 86.94 210 PHE B C 1
ATOM 5088 O O . PHE B 1 210 ? 12.523 16.531 -5.609 1 86.94 210 PHE B O 1
ATOM 5095 N N . HIS B 1 211 ? 14.336 16.203 -4.508 1 89.56 211 HIS B N 1
ATOM 5096 C CA . HIS B 1 211 ? 14.797 15.188 -5.441 1 89.56 211 HIS B CA 1
ATOM 5097 C C . HIS B 1 211 ? 13.891 13.961 -5.41 1 89.56 211 HIS B C 1
ATOM 5099 O O . HIS B 1 211 ? 13.305 13.648 -4.371 1 89.56 211 HIS B O 1
ATOM 5105 N N . TYR B 1 212 ? 13.812 13.297 -6.539 1 92.94 212 TYR B N 1
ATOM 5106 C CA . TYR B 1 212 ? 13.062 12.055 -6.672 1 92.94 212 TYR B CA 1
ATOM 5107 C C . TYR B 1 212 ? 14 10.875 -6.879 1 92.94 212 TYR B C 1
ATOM 5109 O O . TYR B 1 212 ? 13.562 9.789 -7.281 1 92.94 212 TYR B O 1
ATOM 5117 N N . ASP B 1 213 ? 15.281 11.031 -6.656 1 94.38 213 ASP B N 1
ATOM 5118 C CA . ASP B 1 213 ? 16.281 10.016 -7 1 94.38 213 ASP B CA 1
ATOM 5119 C C . ASP B 1 213 ? 16.922 9.438 -5.746 1 94.38 213 ASP B C 1
ATOM 5121 O O . ASP B 1 213 ? 18.078 9.016 -5.773 1 94.38 213 ASP B O 1
ATOM 5125 N N . GLY B 1 214 ? 16.172 9.508 -4.648 1 92.94 214 GLY B N 1
ATOM 5126 C CA . GLY B 1 214 ? 16.734 8.969 -3.424 1 92.94 214 GLY B CA 1
ATOM 5127 C C . GLY B 1 214 ? 15.703 8.695 -2.35 1 92.94 214 GLY B C 1
ATOM 5128 O O . GLY B 1 214 ? 14.5 8.656 -2.633 1 92.94 214 GLY B O 1
ATOM 5129 N N . GLY B 1 215 ? 16.25 8.406 -1.115 1 95.31 215 GLY B N 1
ATOM 5130 C CA . GLY B 1 215 ? 15.422 7.98 0.001 1 95.31 215 GLY B CA 1
ATOM 5131 C C . GLY B 1 215 ? 15.172 6.484 0.031 1 95.31 215 GLY B C 1
ATOM 5132 O O . GLY B 1 215 ? 15.445 5.785 -0.947 1 95.31 215 GLY B O 1
ATOM 5133 N N . THR B 1 216 ? 14.812 5.996 1.127 1 97.5 216 THR B N 1
ATOM 5134 C CA . THR B 1 216 ? 14.414 4.605 1.331 1 97.5 216 THR B CA 1
ATOM 5135 C C . THR B 1 216 ? 13.43 4.492 2.49 1 97.5 216 THR B C 1
ATOM 5137 O O . THR B 1 216 ? 13.328 5.402 3.314 1 97.5 216 THR B O 1
ATOM 5140 N N . GLN B 1 217 ? 12.719 3.371 2.49 1 97.75 217 GLN B N 1
ATOM 5141 C CA . GLN B 1 217 ? 11.867 3.088 3.641 1 97.75 217 GLN B CA 1
ATOM 5142 C C . GLN B 1 217 ? 12.672 3.072 4.934 1 97.75 217 GLN B C 1
ATOM 5144 O O . GLN B 1 217 ? 12.188 3.498 5.98 1 97.75 217 GLN B O 1
ATOM 5149 N N . ALA B 1 218 ? 13.938 2.646 4.871 1 98 218 ALA B N 1
ATOM 5150 C CA . ALA B 1 218 ? 14.805 2.617 6.047 1 98 218 ALA B CA 1
ATOM 5151 C C . ALA B 1 218 ? 15.117 4.031 6.535 1 98 218 ALA B C 1
ATOM 5153 O O . ALA B 1 218 ? 15.062 4.309 7.734 1 98 218 ALA B O 1
ATOM 5154 N N . THR B 1 219 ? 15.5 4.891 5.582 1 98.31 219 THR B N 1
ATOM 5155 C CA . THR B 1 219 ? 15.766 6.281 5.941 1 98.31 219 THR B CA 1
ATOM 5156 C C . THR B 1 219 ? 14.523 6.93 6.543 1 98.31 219 THR B C 1
ATOM 5158 O O . THR B 1 219 ? 14.602 7.594 7.578 1 98.31 219 THR B O 1
ATOM 5161 N N . TYR B 1 220 ? 13.43 6.73 5.906 1 98.62 220 TYR B N 1
ATOM 5162 C CA . TYR B 1 220 ? 12.156 7.242 6.414 1 98.62 220 TYR B CA 1
ATOM 5163 C C . TYR B 1 220 ? 11.898 6.746 7.828 1 98.62 220 TYR B C 1
ATOM 5165 O O . TYR B 1 220 ? 11.5 7.523 8.703 1 98.62 220 TYR B O 1
ATOM 5173 N N . GLY B 1 221 ? 12.086 5.438 8.047 1 98.69 221 GLY B N 1
ATOM 5174 C CA . GLY B 1 221 ? 11.93 4.883 9.375 1 98.69 221 GLY B CA 1
ATOM 5175 C C . GLY B 1 221 ? 12.789 5.574 10.414 1 98.69 221 GLY B C 1
ATOM 5176 O O . GLY B 1 221 ? 12.32 5.887 11.516 1 98.69 221 GLY B O 1
ATOM 5177 N N . ARG B 1 222 ? 14.031 5.875 10.102 1 98.75 222 ARG B N 1
ATOM 5178 C CA . ARG B 1 222 ? 14.93 6.562 11.016 1 98.75 222 ARG B CA 1
ATOM 5179 C C . ARG B 1 222 ? 14.43 7.969 11.328 1 98.75 222 ARG B C 1
ATOM 5181 O O . ARG B 1 222 ? 14.609 8.469 12.438 1 98.75 222 ARG B O 1
ATOM 5188 N N . MET B 1 223 ? 13.898 8.609 10.344 1 98.88 223 MET B N 1
ATOM 5189 C CA . MET B 1 223 ? 13.328 9.938 10.555 1 98.88 223 MET B CA 1
ATOM 5190 C C . MET B 1 223 ? 12.148 9.875 11.516 1 98.88 223 MET B C 1
ATOM 5192 O O . MET B 1 223 ? 12.016 10.719 12.406 1 98.88 223 MET B O 1
ATOM 5196 N N . VAL B 1 224 ? 11.258 8.859 11.344 1 98.94 224 VAL B N 1
ATOM 5197 C CA . VAL B 1 224 ? 10.086 8.711 12.203 1 98.94 224 VAL B CA 1
ATOM 5198 C C . VAL B 1 224 ? 10.523 8.367 13.625 1 98.94 224 VAL B C 1
ATOM 5200 O O . VAL B 1 224 ? 9.953 8.867 14.594 1 98.94 224 VAL B O 1
ATOM 5203 N N . GLU B 1 225 ? 11.492 7.508 13.75 1 98.94 225 GLU B N 1
ATOM 5204 C CA . GLU B 1 225 ? 12.023 7.172 15.07 1 98.94 225 GLU B CA 1
ATOM 5205 C C . GLU B 1 225 ? 12.594 8.406 15.766 1 98.94 225 GLU B C 1
ATOM 5207 O O . GLU B 1 225 ? 12.414 8.578 16.969 1 98.94 225 GLU B O 1
ATOM 5212 N N . ALA B 1 226 ? 13.289 9.234 15 1 98.94 226 ALA B N 1
ATOM 5213 C CA . ALA B 1 226 ? 13.812 10.477 15.562 1 98.94 226 ALA B CA 1
ATOM 5214 C C . ALA B 1 226 ? 12.68 11.383 16.031 1 98.94 226 ALA B C 1
ATOM 5216 O O . ALA B 1 226 ? 12.773 12.023 17.078 1 98.94 226 ALA B O 1
ATOM 5217 N N . LEU B 1 227 ? 11.664 11.469 15.227 1 98.94 227 LEU B N 1
ATOM 5218 C CA . LEU B 1 227 ? 10.469 12.227 15.602 1 98.94 227 LEU B CA 1
ATOM 5219 C C . LEU B 1 227 ? 9.883 11.688 16.906 1 98.94 227 LEU B C 1
ATOM 5221 O O . LEU B 1 227 ? 9.562 12.461 17.812 1 98.94 227 LEU B O 1
ATOM 5225 N N . ASP B 1 228 ? 9.727 10.375 16.984 1 98.94 228 ASP B N 1
ATOM 5226 C CA . ASP B 1 228 ? 9.195 9.719 18.172 1 98.94 228 ASP B CA 1
ATOM 5227 C C . ASP B 1 228 ? 10.008 10.07 19.406 1 98.94 228 ASP B C 1
ATOM 5229 O O . ASP B 1 228 ? 9.453 10.438 20.453 1 98.94 228 ASP B O 1
ATOM 5233 N N . GLN B 1 229 ? 11.289 9.984 19.312 1 98.88 229 GLN B N 1
ATOM 5234 C CA . GLN B 1 229 ? 12.188 10.297 20.422 1 98.88 229 GLN B CA 1
ATOM 5235 C C . GLN B 1 229 ? 12.086 11.766 20.812 1 98.88 229 GLN B C 1
ATOM 5237 O O . GLN B 1 229 ? 12.102 12.102 22 1 98.88 229 GLN B O 1
ATOM 5242 N N . SER B 1 230 ? 12.016 12.578 19.844 1 98.94 230 SER B N 1
ATOM 5243 C CA . SER B 1 230 ? 11.93 14.016 20.078 1 98.94 230 SER B CA 1
ATOM 5244 C C . SER B 1 230 ? 10.633 14.375 20.797 1 98.94 230 SER B C 1
ATOM 5246 O O . SER B 1 230 ? 10.641 15.18 21.734 1 98.94 230 SER B O 1
ATOM 5248 N N . VAL B 1 231 ? 9.555 13.812 20.344 1 98.88 231 VAL B N 1
ATOM 5249 C CA . VAL B 1 231 ? 8.281 14.023 21.031 1 98.88 231 VAL B CA 1
ATOM 5250 C C . VAL B 1 231 ? 8.391 13.523 22.469 1 98.88 231 VAL B C 1
ATOM 5252 O O . VAL B 1 231 ? 7.941 14.195 23.406 1 98.88 231 VAL B O 1
ATOM 5255 N N . GLY B 1 232 ? 8.992 12.367 22.641 1 98.88 232 GLY B N 1
ATOM 5256 C CA . GLY B 1 232 ? 9.211 11.82 23.969 1 98.88 232 GLY B CA 1
ATOM 5257 C C . GLY B 1 232 ? 9.992 12.75 24.875 1 98.88 232 GLY B C 1
ATOM 5258 O O . GLY B 1 232 ? 9.656 12.922 26.047 1 98.88 232 GLY B O 1
ATOM 5259 N N . GLN B 1 233 ? 11.008 13.375 24.375 1 98.88 233 GLN B N 1
ATOM 5260 C CA . GLN B 1 233 ? 11.828 14.32 25.125 1 98.88 233 GLN B CA 1
ATOM 5261 C C . GLN B 1 233 ? 10.984 15.477 25.656 1 98.88 233 GLN B C 1
ATOM 5263 O O . GLN B 1 233 ? 11.117 15.867 26.812 1 98.88 233 GLN B O 1
ATOM 5268 N N . VAL B 1 234 ? 10.156 16.016 24.812 1 98.88 234 VAL B N 1
ATOM 5269 C CA . VAL B 1 234 ? 9.328 17.141 25.203 1 98.88 234 VAL B CA 1
ATOM 5270 C C . VAL B 1 234 ? 8.312 16.719 26.25 1 98.88 234 VAL B C 1
ATOM 5272 O O . VAL B 1 234 ? 8.062 17.453 27.219 1 98.88 234 VAL B O 1
ATOM 5275 N N . LEU B 1 235 ? 7.727 15.523 26.078 1 98.75 235 LEU B N 1
ATOM 5276 C CA . LEU B 1 235 ? 6.77 15.008 27.047 1 98.75 235 LEU B CA 1
ATOM 5277 C C . LEU B 1 235 ? 7.438 14.773 28.406 1 98.75 235 LEU B C 1
ATOM 5279 O O . LEU B 1 235 ? 6.852 15.07 29.453 1 98.75 235 LEU B O 1
ATOM 5283 N N . ASP B 1 236 ? 8.641 14.258 28.391 1 98.69 236 ASP B N 1
ATOM 5284 C CA . ASP B 1 236 ? 9.398 14.078 29.625 1 98.69 236 ASP B CA 1
ATOM 5285 C C . ASP B 1 236 ? 9.656 15.422 30.312 1 98.69 236 ASP B C 1
ATOM 5287 O O . ASP B 1 236 ? 9.562 15.523 31.531 1 98.69 236 ASP B O 1
ATOM 5291 N N . ALA B 1 237 ? 10.016 16.406 29.531 1 98.5 237 ALA B N 1
ATOM 5292 C CA . ALA B 1 237 ? 10.25 17.734 30.062 1 98.5 237 ALA B CA 1
ATOM 5293 C C . ALA B 1 237 ? 8.984 18.297 30.719 1 98.5 237 ALA B C 1
ATOM 5295 O O . ALA B 1 237 ? 9.047 18.891 31.797 1 98.5 237 ALA B O 1
ATOM 5296 N N . LEU B 1 238 ? 7.883 18.141 30.078 1 97.31 238 LEU B N 1
ATOM 5297 C CA . LEU B 1 238 ? 6.594 18.578 30.594 1 97.31 238 LEU B CA 1
ATOM 5298 C C . LEU B 1 238 ? 6.301 17.922 31.938 1 97.31 238 LEU B C 1
ATOM 5300 O O . LEU B 1 238 ? 5.863 18.594 32.875 1 97.31 238 LEU B O 1
ATOM 5304 N N . ASP B 1 239 ? 6.527 16.672 32 1 96.31 239 ASP B N 1
ATOM 5305 C CA . ASP B 1 239 ? 6.273 15.922 33.219 1 96.31 239 ASP B CA 1
ATOM 5306 C C . ASP B 1 239 ? 7.227 16.344 34.344 1 96.31 239 ASP B C 1
ATOM 5308 O O . ASP B 1 239 ? 6.812 16.516 35.5 1 96.31 239 ASP B O 1
ATOM 5312 N N . SER B 1 240 ? 8.43 16.516 33.969 1 96.25 240 SER B N 1
ATOM 5313 C CA . SER B 1 240 ? 9.438 16.922 34.938 1 96.25 240 SER B CA 1
ATOM 5314 C C . SER B 1 240 ? 9.141 18.297 35.5 1 96.25 240 SER B C 1
ATOM 5316 O O . SER B 1 240 ? 9.5 18.609 36.625 1 96.25 240 SER B O 1
ATOM 5318 N N . ALA B 1 241 ? 8.484 19.078 34.75 1 95.94 241 ALA B N 1
ATOM 5319 C CA . ALA B 1 241 ? 8.117 20.422 35.188 1 95.94 241 ALA B CA 1
ATOM 5320 C C . ALA B 1 241 ? 6.855 20.406 36.031 1 95.94 241 ALA B C 1
ATOM 5322 O O . ALA B 1 241 ? 6.422 21.438 36.562 1 95.94 241 ALA B O 1
ATOM 5323 N N . GLY B 1 242 ? 6.25 19.234 36.188 1 95.56 242 GLY B N 1
ATOM 5324 C CA . GLY B 1 242 ? 5.039 19.094 37 1 95.56 242 GLY B CA 1
ATOM 5325 C C . GLY B 1 242 ? 3.795 19.578 36.281 1 95.56 242 GLY B C 1
ATOM 5326 O O . GLY B 1 242 ? 2.795 19.922 36.906 1 95.56 242 GLY B O 1
ATOM 5327 N N . LEU B 1 243 ? 3.854 19.688 34.969 1 96.56 243 LEU B N 1
ATOM 5328 C CA . LEU B 1 243 ? 2.768 20.266 34.219 1 96.56 243 LEU B CA 1
ATOM 5329 C C . LEU B 1 243 ? 2.01 19.203 33.438 1 96.56 243 LEU B C 1
ATOM 5331 O O . LEU B 1 243 ? 1.013 19.5 32.75 1 96.56 243 LEU B O 1
ATOM 5335 N N . GLY B 1 244 ? 2.373 17.938 33.469 1 95.5 244 GLY B N 1
ATOM 5336 C CA . GLY B 1 244 ? 1.873 16.859 32.656 1 95.5 244 GLY B CA 1
ATOM 5337 C C . GLY B 1 244 ? 0.382 16.625 32.812 1 95.5 244 GLY B C 1
ATOM 5338 O O . GLY B 1 244 ? -0.321 16.391 31.812 1 95.5 244 GLY B O 1
ATOM 5339 N N . ASP B 1 245 ? -0.146 16.75 34 1 94.56 245 ASP B N 1
ATOM 5340 C CA . ASP B 1 245 ? -1.542 16.422 34.281 1 94.56 245 ASP B CA 1
ATOM 5341 C C . ASP B 1 245 ? -2.477 17.5 33.719 1 94.56 245 ASP B C 1
ATOM 5343 O O . ASP B 1 245 ? -3.574 17.172 33.25 1 94.56 245 ASP B O 1
ATOM 5347 N N . ASP B 1 246 ? -1.997 18.641 33.75 1 94.81 246 ASP B N 1
ATOM 5348 C CA . ASP B 1 246 ? -2.877 19.75 33.406 1 94.81 246 ASP B CA 1
ATOM 5349 C C . ASP B 1 246 ? -2.529 20.312 32 1 94.81 246 ASP B C 1
ATOM 5351 O O . ASP B 1 246 ? -2.811 21.469 31.719 1 94.81 246 ASP B O 1
ATOM 5355 N N . THR B 1 247 ? -1.83 19.625 31.203 1 97.56 247 THR B N 1
ATOM 5356 C CA . THR B 1 247 ? -1.529 20.031 29.844 1 97.56 247 THR B CA 1
ATOM 5357 C C . THR B 1 247 ? -2.207 19.109 28.844 1 97.56 247 THR B C 1
ATOM 5359 O O . THR B 1 247 ? -2.096 17.875 28.938 1 97.56 247 THR B O 1
ATOM 5362 N N . ILE B 1 248 ? -2.953 19.719 27.938 1 98.44 248 ILE B N 1
ATOM 5363 C CA . ILE B 1 248 ? -3.49 19 26.797 1 98.44 248 ILE B CA 1
ATOM 5364 C C . ILE B 1 248 ? -2.4 18.812 25.734 1 98.44 248 ILE B C 1
ATOM 5366 O O . ILE B 1 248 ? -1.754 19.766 25.328 1 98.44 248 ILE B O 1
ATOM 5370 N N . VAL B 1 249 ? -2.168 17.531 25.375 1 98.75 249 VAL B N 1
ATOM 5371 C CA . VAL B 1 249 ? -1.243 17.219 24.297 1 98.75 249 VAL B CA 1
ATOM 5372 C C . VAL B 1 249 ? -2.006 16.594 23.125 1 98.75 249 VAL B C 1
ATOM 5374 O O . VAL B 1 249 ? -2.705 15.586 23.297 1 98.75 249 VAL B O 1
ATOM 5377 N N . VAL B 1 250 ? -1.903 17.203 22 1 98.88 250 VAL B N 1
ATOM 5378 C CA . VAL B 1 250 ? -2.439 16.625 20.766 1 98.88 250 VAL B CA 1
ATOM 5379 C C . VAL B 1 250 ? -1.3 16.328 19.797 1 98.88 250 VAL B C 1
ATOM 5381 O O . VAL B 1 250 ? -0.466 17.203 19.516 1 98.88 250 VAL B O 1
ATOM 5384 N N . PHE B 1 251 ? -1.229 15.094 19.375 1 98.88 251 PHE B N 1
ATOM 5385 C CA . PHE B 1 251 ? -0.312 14.711 18.312 1 98.88 251 PHE B CA 1
ATOM 5386 C C . PHE B 1 251 ? -1.075 14.359 17.031 1 98.88 251 PHE B C 1
ATOM 5388 O O . PHE B 1 251 ? -2.059 13.617 17.078 1 98.88 251 PHE B O 1
ATOM 5395 N N . THR B 1 252 ? -0.634 14.852 15.922 1 98.88 252 THR B N 1
ATOM 5396 C CA . THR B 1 252 ? -1.267 14.555 14.641 1 98.88 252 THR B CA 1
ATOM 5397 C C . THR B 1 252 ? -0.312 14.844 13.492 1 98.88 252 THR B C 1
ATOM 5399 O O . THR B 1 252 ? 0.873 15.109 13.711 1 98.88 252 THR B O 1
ATOM 5402 N N . SER B 1 253 ? -0.777 14.625 12.266 1 98.81 253 SER B N 1
ATOM 5403 C CA . SER B 1 253 ? -0.066 15 11.047 1 98.81 253 SER B CA 1
ATOM 5404 C C . SER B 1 253 ? -0.859 16.016 10.234 1 98.81 253 SER B C 1
ATOM 5406 O O . SER B 1 253 ? -2.082 16.109 10.375 1 98.81 253 SER B O 1
ATOM 5408 N N . ASP B 1 254 ? -0.169 16.797 9.445 1 98.56 254 ASP B N 1
ATOM 5409 C CA . ASP B 1 254 ? -0.852 17.828 8.68 1 98.56 254 ASP B CA 1
ATOM 5410 C C . ASP B 1 254 ? -1.572 17.234 7.473 1 98.56 254 ASP B C 1
ATOM 5412 O O . ASP B 1 254 ? -2.541 17.812 6.977 1 98.56 254 ASP B O 1
ATOM 5416 N N . ASN B 1 255 ? -1.172 16.188 6.938 1 98.5 255 ASN B N 1
ATOM 5417 C CA . ASN B 1 255 ? -1.834 15.398 5.902 1 98.5 255 ASN B CA 1
ATOM 5418 C C . ASN B 1 255 ? -1.332 13.961 5.879 1 98.5 255 ASN B C 1
ATOM 5420 O O . ASN B 1 255 ? -0.501 13.57 6.707 1 98.5 255 ASN B O 1
ATOM 5424 N N . GLY B 1 256 ? -1.933 13.164 4.988 1 98.06 256 GLY B N 1
ATOM 5425 C CA . GLY B 1 256 ? -1.479 11.797 4.832 1 98.06 256 GLY B CA 1
ATOM 5426 C C . GLY B 1 256 ? -0.057 11.688 4.312 1 98.06 256 GLY B C 1
ATOM 5427 O O . GLY B 1 256 ? 0.551 12.695 3.949 1 98.06 256 GLY B O 1
ATOM 5428 N N . GLY B 1 257 ? 0.403 10.477 4.285 1 97.06 257 GLY B N 1
ATOM 5429 C CA . GLY B 1 257 ? 1.811 10.219 4.027 1 97.06 257 GLY B CA 1
ATOM 5430 C C . GLY B 1 257 ? 2.197 10.445 2.576 1 97.06 257 GLY B C 1
ATOM 5431 O O . GLY B 1 257 ? 1.332 10.633 1.719 1 97.06 257 GLY B O 1
ATOM 5432 N N . GLU B 1 258 ? 3.467 10.406 2.416 1 92.88 258 GLU B N 1
ATOM 5433 C CA . GLU B 1 258 ? 4.016 10.578 1.074 1 92.88 258 GLU B CA 1
ATOM 5434 C C . GLU B 1 258 ? 4.871 9.383 0.672 1 92.88 258 GLU B C 1
ATOM 5436 O O . GLU B 1 258 ? 4.59 8.25 1.066 1 92.88 258 GLU B O 1
ATOM 5441 N N . ARG B 1 259 ? 5.914 9.461 -0.071 1 92.69 259 ARG B N 1
ATOM 5442 C CA . ARG B 1 259 ? 6.625 8.508 -0.92 1 92.69 259 ARG B CA 1
ATOM 5443 C C . ARG B 1 259 ? 6.988 7.246 -0.146 1 92.69 259 ARG B C 1
ATOM 5445 O O . ARG B 1 259 ? 6.828 6.133 -0.653 1 92.69 259 ARG B O 1
ATOM 5452 N N . TYR B 1 260 ? 7.461 7.371 1.128 1 97.19 260 TYR B N 1
ATOM 5453 C CA . TYR B 1 260 ? 7.977 6.199 1.828 1 97.19 260 TYR B CA 1
ATOM 5454 C C . TYR B 1 260 ? 7.129 5.879 3.053 1 97.19 260 TYR B C 1
ATOM 5456 O O . TYR B 1 260 ? 7.473 4.996 3.84 1 97.19 260 TYR B O 1
ATOM 5464 N N . SER B 1 261 ? 5.992 6.598 3.176 1 97 261 SER B N 1
ATOM 5465 C CA . SER B 1 261 ? 5.035 6.324 4.242 1 97 261 SER B CA 1
ATOM 5466 C C . SER B 1 261 ? 4.277 5.023 3.984 1 97 261 SER B C 1
ATOM 5468 O O . SER B 1 261 ? 4.012 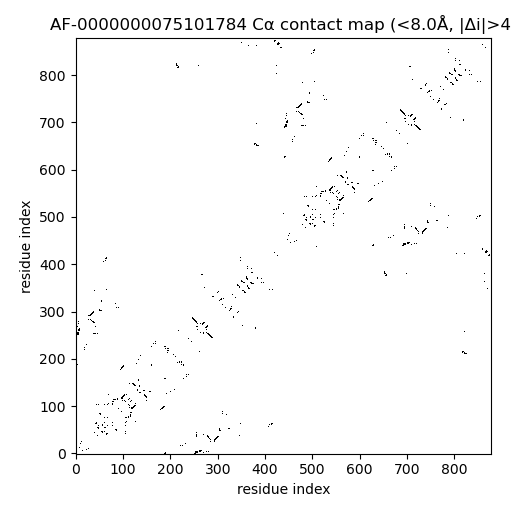4.672 2.832 1 97 261 SER B O 1
ATOM 5470 N N . LYS B 1 262 ? 3.934 4.289 5.07 1 96.19 262 LYS B N 1
ATOM 5471 C CA . LYS B 1 262 ? 3.143 3.068 4.957 1 96.19 262 LYS B CA 1
ATOM 5472 C C . LYS B 1 262 ? 1.712 3.377 4.527 1 96.19 262 LYS B C 1
ATOM 5474 O O . LYS B 1 262 ? 0.973 4.051 5.25 1 96.19 262 LYS B O 1
ATOM 5479 N N . THR B 1 263 ? 1.299 2.789 3.418 1 89.62 263 THR B N 1
ATOM 5480 C CA . THR B 1 263 ? 0.009 3.1 2.812 1 89.62 263 THR B CA 1
ATOM 5481 C C . THR B 1 263 ? -1.052 2.096 3.252 1 89.62 263 THR B C 1
ATOM 5483 O O . THR B 1 263 ? -2.232 2.436 3.35 1 89.62 263 THR B O 1
ATOM 5486 N N . TRP B 1 264 ? -0.643 0.904 3.58 1 94.06 264 TRP B N 1
ATOM 5487 C CA . TRP B 1 264 ? -1.587 -0.119 4.02 1 94.06 264 TRP B CA 1
ATOM 5488 C C . TRP B 1 264 ? -2.18 0.236 5.379 1 94.06 264 TRP B C 1
ATOM 5490 O O . TRP B 1 264 ? -1.453 0.62 6.297 1 94.06 264 TRP B O 1
ATOM 5500 N N . PRO B 1 265 ? -3.467 0.161 5.582 1 95.44 265 PRO B N 1
ATOM 5501 C CA . PRO B 1 265 ? -4.453 -0.566 4.781 1 95.44 265 PRO B CA 1
ATOM 5502 C C . PRO B 1 265 ? -5.152 0.324 3.756 1 95.44 265 PRO B C 1
ATOM 5504 O O . PRO B 1 265 ? -6.094 -0.114 3.092 1 95.44 265 PRO B O 1
ATOM 5507 N N . PHE B 1 266 ? -4.758 1.527 3.578 1 97.19 266 PHE B N 1
ATOM 5508 C CA . PHE B 1 266 ? -5.422 2.477 2.693 1 97.19 266 PHE B CA 1
ATOM 5509 C C . PHE B 1 266 ? -4.777 2.471 1.312 1 97.19 266 PHE B C 1
ATOM 5511 O O . PHE B 1 266 ? -3.947 1.608 1.012 1 97.19 266 PHE B O 1
ATOM 5518 N N . THR B 1 267 ? -5.285 3.271 0.458 1 94.56 267 THR B N 1
ATOM 5519 C CA . THR B 1 267 ? -4.648 3.68 -0.789 1 94.56 267 THR B CA 1
ATOM 5520 C C . THR B 1 267 ? -4.492 5.199 -0.844 1 94.56 267 THR B C 1
ATOM 5522 O O . THR B 1 267 ? -5.129 5.922 -0.074 1 94.56 267 THR B O 1
ATOM 5525 N N . GLY B 1 268 ? -3.596 5.566 -1.696 1 94.44 268 GLY B N 1
ATOM 5526 C CA . GLY B 1 268 ? -3.377 6.992 -1.884 1 94.44 268 GLY B CA 1
ATOM 5527 C C . GLY B 1 268 ? -2.287 7.551 -0.99 1 94.44 268 GLY B C 1
ATOM 5528 O O . GLY B 1 268 ? -1.688 6.82 -0.199 1 94.44 268 GLY B O 1
ATOM 5529 N N . GLN B 1 269 ? -2.008 8.797 -1.158 1 95.75 269 GLN B N 1
ATOM 5530 C CA . GLN B 1 269 ? -0.948 9.523 -0.473 1 95.75 269 GLN B CA 1
ATOM 5531 C C . GLN B 1 269 ? -1.163 11.031 -0.581 1 95.75 269 GLN B C 1
ATOM 5533 O O . GLN B 1 269 ? -2.203 11.484 -1.063 1 95.75 269 GLN B O 1
ATOM 5538 N N . LYS B 1 270 ? -0.226 11.789 -0.017 1 96.25 270 LYS B N 1
ATOM 5539 C CA . LYS B 1 270 ? -0.231 13.234 -0.196 1 96.25 270 LYS B CA 1
ATOM 5540 C C . LYS B 1 270 ? -0.635 13.609 -1.618 1 96.25 270 LYS B C 1
ATOM 5542 O O . LYS B 1 270 ? -0.21 12.969 -2.58 1 96.25 270 LYS B O 1
ATOM 5547 N N . THR B 1 271 ? -1.533 14.641 -1.781 1 94.94 271 THR B N 1
ATOM 5548 C CA . THR B 1 271 ? -2.035 15.234 -3.014 1 94.94 271 THR B CA 1
ATOM 5549 C C . THR B 1 271 ? -3.242 14.461 -3.537 1 94.94 271 THR B C 1
ATOM 5551 O O . THR B 1 271 ? -3.852 14.852 -4.535 1 94.94 271 THR B O 1
ATOM 5554 N N . GLU B 1 272 ? -3.623 13.383 -2.867 1 95.69 272 GLU B N 1
ATOM 5555 C CA . GLU B 1 272 ? -4.77 12.594 -3.297 1 95.69 272 GLU B CA 1
ATOM 5556 C C . GLU B 1 272 ? -5.852 12.555 -2.223 1 95.69 272 GLU B C 1
ATOM 5558 O O . GLU B 1 272 ? -5.551 12.445 -1.033 1 95.69 272 GLU B O 1
ATOM 5563 N N . LEU B 1 273 ? -7.117 12.633 -2.65 1 98.12 273 LEU B N 1
ATOM 5564 C CA . LEU B 1 273 ? -8.219 12.656 -1.694 1 98.12 273 LEU B CA 1
ATOM 5565 C C . LEU B 1 273 ? -8.656 11.242 -1.339 1 98.12 273 LEU B C 1
ATOM 5567 O O . LEU B 1 273 ? -9.781 11.031 -0.87 1 98.12 273 LEU B O 1
ATOM 5571 N N . LEU B 1 274 ? -7.844 10.242 -1.56 1 97.75 274 LEU B N 1
ATOM 5572 C CA . LEU B 1 274 ? -8.008 8.891 -1.035 1 97.75 274 LEU B CA 1
ATOM 5573 C C . LEU B 1 274 ? -7.672 8.836 0.451 1 97.75 274 LEU B C 1
ATOM 5575 O O . LEU B 1 274 ? -7.066 9.766 0.987 1 97.75 274 LEU B O 1
ATOM 5579 N N . GLU B 1 275 ? -8.062 7.758 1.143 1 98.5 275 GLU B N 1
ATOM 5580 C CA . GLU B 1 275 ? -7.898 7.672 2.59 1 98.5 275 GLU B CA 1
ATOM 5581 C C . GLU B 1 275 ? -6.438 7.871 2.996 1 98.5 275 GLU B C 1
ATOM 5583 O O . GLU B 1 275 ? -6.152 8.508 4.016 1 98.5 275 GLU B O 1
ATOM 5588 N N . GLY B 1 276 ? -5.52 7.383 2.186 1 97.75 276 GLY B N 1
ATOM 5589 C CA . GLY B 1 276 ? -4.109 7.496 2.52 1 97.75 276 GLY B CA 1
ATOM 5590 C C . GLY B 1 276 ? -3.596 8.922 2.484 1 97.75 276 GLY B C 1
ATOM 5591 O O . GLY B 1 276 ? -2.576 9.234 3.104 1 97.75 276 GLY B O 1
ATOM 5592 N N . GLY B 1 277 ? -4.266 9.805 1.752 1 98.06 277 GLY B N 1
ATOM 5593 C CA . GLY B 1 277 ? -3.865 11.195 1.67 1 98.06 277 GLY B CA 1
ATOM 5594 C C . GLY B 1 277 ? -4.547 12.078 2.701 1 98.06 277 GLY B C 1
ATOM 5595 O O . GLY B 1 277 ? -4.125 13.211 2.934 1 98.06 277 GLY B O 1
ATOM 5596 N N . LEU B 1 278 ? -5.578 11.484 3.342 1 98.62 278 LEU B N 1
ATOM 5597 C CA . LEU B 1 278 ? -6.43 12.336 4.168 1 98.62 278 LEU B CA 1
ATOM 5598 C C . LEU B 1 278 ? -6.387 11.891 5.625 1 98.62 278 LEU B C 1
ATOM 5600 O O . LEU B 1 278 ? -6.477 12.719 6.531 1 98.62 278 LEU B O 1
ATOM 5604 N N . ARG B 1 279 ? -6.402 10.625 5.895 1 98.56 279 ARG B N 1
ATOM 5605 C CA . ARG B 1 279 ? -6.457 10.125 7.262 1 98.56 279 ARG B CA 1
ATOM 5606 C C . ARG B 1 279 ? -5.098 10.227 7.941 1 98.56 279 ARG B C 1
ATOM 5608 O O . ARG B 1 279 ? -4.066 9.961 7.32 1 98.56 279 ARG B O 1
ATOM 5615 N N . VAL B 1 280 ? -5.121 10.633 9.172 1 98.81 280 VAL B N 1
ATOM 5616 C CA . VAL B 1 280 ? -3.869 10.914 9.867 1 98.81 280 VAL B CA 1
ATOM 5617 C C . VAL B 1 280 ? -3.902 10.297 11.266 1 98.81 280 VAL B C 1
ATOM 5619 O O . VAL B 1 280 ? -4.977 10.117 11.844 1 98.81 280 VAL B O 1
ATOM 5622 N N . PRO B 1 281 ? -2.703 9.906 11.812 1 98.81 281 PRO B N 1
ATOM 5623 C CA . PRO B 1 281 ? -2.672 9.555 13.234 1 98.81 281 PRO B CA 1
ATOM 5624 C C . PRO B 1 281 ? -3.012 10.734 14.141 1 98.81 281 PRO B C 1
ATOM 5626 O O . PRO B 1 281 ? -2.553 11.859 13.906 1 98.81 281 PRO B O 1
ATOM 5629 N N . THR B 1 282 ? -3.818 10.461 15.086 1 98.88 282 THR B N 1
ATOM 5630 C CA . THR B 1 282 ? -4.246 11.516 15.992 1 98.88 282 THR B CA 1
ATOM 5631 C C . THR B 1 282 ? -4.43 10.969 17.406 1 98.88 282 THR B C 1
ATOM 5633 O O . THR B 1 282 ? -5.16 10 17.609 1 98.88 282 THR B O 1
ATOM 5636 N N . ILE B 1 283 ? -3.725 11.578 18.328 1 98.81 283 ILE B N 1
ATOM 5637 C CA . ILE B 1 283 ? -3.742 11.18 19.734 1 98.81 283 ILE B CA 1
ATOM 5638 C C . ILE B 1 283 ? -3.92 12.422 20.609 1 98.81 283 ILE B C 1
ATOM 5640 O O . ILE B 1 283 ? -3.314 13.461 20.359 1 98.81 283 ILE B O 1
ATOM 5644 N N . MET B 1 284 ? -4.742 12.359 21.609 1 98.56 284 MET B N 1
ATOM 5645 C CA . MET B 1 284 ? -4.906 13.422 22.609 1 98.56 284 MET B CA 1
ATOM 5646 C C . MET B 1 284 ? -4.738 12.875 24.016 1 98.56 284 MET B C 1
ATOM 5648 O O . MET B 1 284 ? -5.273 11.82 24.344 1 98.56 284 MET B O 1
ATOM 5652 N N . ARG B 1 285 ? -3.973 13.547 24.844 1 98.19 285 ARG B N 1
ATOM 5653 C CA . ARG B 1 285 ? -3.811 13.203 26.25 1 98.19 285 ARG B CA 1
ATOM 5654 C C . ARG B 1 285 ? -4.094 14.406 27.141 1 98.19 285 ARG B C 1
ATOM 5656 O O . ARG B 1 285 ? -3.631 15.516 26.859 1 98.19 285 ARG B O 1
ATOM 5663 N N . TRP B 1 286 ? -4.902 14.273 28.094 1 98.06 286 TRP B N 1
ATOM 5664 C CA . TRP B 1 286 ? -5.23 15.266 29.109 1 98.06 286 TRP B CA 1
ATOM 5665 C C . TRP B 1 286 ? -5.684 14.594 30.406 1 98.06 286 TRP B C 1
ATOM 5667 O O . TRP B 1 286 ? -6.883 14.5 30.672 1 98.06 286 TRP B O 1
ATOM 5677 N N . PRO B 1 287 ? -4.715 14.219 31.25 1 96 287 PRO B N 1
ATOM 5678 C CA . PRO B 1 287 ? -5.062 13.422 32.438 1 96 287 PRO B CA 1
ATOM 5679 C C . PRO B 1 287 ? -6.055 14.133 33.344 1 96 287 PRO B C 1
ATOM 5681 O O . PRO B 1 287 ? -6.941 13.492 33.906 1 96 287 PRO B O 1
ATOM 5684 N N . ALA B 1 288 ? -6.016 15.391 33.438 1 95.12 288 ALA B N 1
ATOM 5685 C CA . ALA B 1 288 ? -6.867 16.109 34.375 1 95.12 288 ALA B CA 1
ATOM 5686 C C . ALA B 1 288 ? -8.289 16.266 33.844 1 95.12 288 ALA B C 1
ATOM 5688 O O . ALA B 1 288 ? -9.234 16.438 34.625 1 95.12 288 ALA B O 1
ATOM 5689 N N . GLY B 1 289 ? -8.391 16.141 32.562 1 95.25 289 GLY B N 1
ATOM 5690 C CA . GLY B 1 289 ? -9.672 16.516 31.984 1 95.25 289 GLY B CA 1
ATOM 5691 C C . GLY B 1 289 ? -10.359 15.383 31.25 1 95.25 289 GLY B C 1
ATOM 5692 O O . GLY B 1 289 ? -11.555 15.453 30.969 1 95.25 289 GLY B O 1
ATOM 5693 N N . LEU B 1 290 ? -9.641 14.391 30.891 1 94.62 290 LEU B N 1
ATOM 5694 C CA . LEU B 1 290 ? -10.219 13.281 30.141 1 94.62 290 LEU B CA 1
ATOM 5695 C C . LEU B 1 290 ? -10.281 12.016 30.984 1 94.62 290 LEU B C 1
ATOM 5697 O O . LEU B 1 290 ? -9.422 11.789 31.828 1 94.62 290 LEU B O 1
ATOM 5701 N N . PRO B 1 291 ? -11.336 11.297 30.719 1 86.88 291 PRO B N 1
ATOM 5702 C CA . PRO B 1 291 ? -11.445 10.031 31.438 1 86.88 291 PRO B CA 1
ATOM 5703 C C . PRO B 1 291 ? -10.336 9.047 31.094 1 86.88 291 PRO B C 1
ATOM 5705 O O . PRO B 1 291 ? -9.281 9.453 30.594 1 86.88 291 PRO B O 1
ATOM 5708 N N . THR B 1 292 ? -10.555 7.688 31.156 1 90.06 292 THR B N 1
ATOM 5709 C CA . THR B 1 292 ? -9.609 6.605 30.938 1 90.06 292 THR B CA 1
ATOM 5710 C C . THR B 1 292 ? -9.219 6.531 29.453 1 90.06 292 THR B C 1
ATOM 5712 O O . THR B 1 292 ? -10.023 6.844 28.578 1 90.06 292 THR B O 1
ATOM 5715 N N . PRO B 1 293 ? -7.984 6.246 29.281 1 95.06 293 PRO B N 1
ATOM 5716 C CA . PRO B 1 293 ? -7.508 6.047 27.906 1 95.06 293 PRO B CA 1
ATOM 5717 C C . PRO B 1 293 ? -8.414 5.125 27.094 1 95.06 293 PRO B C 1
ATOM 5719 O O . PRO B 1 293 ? -8.938 4.145 27.625 1 95.06 293 PRO B O 1
ATOM 5722 N N . HIS B 1 294 ? -8.703 5.512 25.875 1 95.25 294 HIS B N 1
ATOM 5723 C CA . HIS B 1 294 ? -9.531 4.668 25.016 1 95.25 294 HIS B CA 1
ATOM 5724 C C . HIS B 1 294 ? -9.312 4.984 23.547 1 95.25 294 HIS B C 1
ATOM 5726 O O . HIS B 1 294 ? -8.602 5.934 23.219 1 95.25 294 HIS B O 1
ATOM 5732 N N . VAL B 1 295 ? -9.82 4.172 22.703 1 97.12 295 VAL B N 1
ATOM 5733 C CA . VAL B 1 295 ? -9.82 4.371 21.25 1 97.12 295 VAL B CA 1
ATOM 5734 C C . VAL B 1 295 ? -11.141 4.988 20.812 1 97.12 295 VAL B C 1
ATOM 5736 O O . VAL B 1 295 ? -12.219 4.484 21.156 1 97.12 295 VAL B O 1
ATOM 5739 N N . SER B 1 296 ? -11.117 6.145 20.156 1 97.62 296 SER B N 1
ATOM 5740 C CA . SER B 1 296 ? -12.32 6.812 19.656 1 97.62 296 SER B CA 1
ATOM 5741 C C . SER B 1 296 ? -12.5 6.582 18.172 1 97.62 296 SER B C 1
ATOM 5743 O O . SER B 1 296 ? -11.547 6.691 17.391 1 97.62 296 SER B O 1
ATOM 5745 N N . THR B 1 297 ? -13.727 6.32 17.766 1 97.44 297 THR B N 1
ATOM 5746 C CA . THR B 1 297 ? -14.062 6.191 16.359 1 97.44 297 THR B CA 1
ATOM 5747 C C . THR B 1 297 ? -14.75 7.453 15.852 1 97.44 297 THR B C 1
ATOM 5749 O O . THR B 1 297 ? -15.219 7.492 14.711 1 97.44 297 THR B O 1
ATOM 5752 N N . GLN B 1 298 ? -14.875 8.438 16.719 1 98.25 298 GLN B N 1
ATOM 5753 C CA . GLN B 1 298 ? -15.477 9.695 16.297 1 98.25 298 GLN B CA 1
ATOM 5754 C C . GLN B 1 298 ? -14.703 10.305 15.125 1 98.25 298 GLN B C 1
ATOM 5756 O O . GLN B 1 298 ? -13.5 10.547 15.227 1 98.25 298 GLN B O 1
ATOM 5761 N N . VAL B 1 299 ? -15.414 10.508 14.031 1 98.62 299 VAL B N 1
ATOM 5762 C CA . VAL B 1 299 ? -14.828 11.18 12.867 1 98.62 299 VAL B CA 1
ATOM 5763 C C . VAL B 1 299 ? -14.461 12.609 13.234 1 98.62 299 VAL B C 1
ATOM 5765 O O . VAL B 1 299 ? -15.281 13.352 13.789 1 98.62 299 VAL B O 1
ATOM 5768 N N . THR B 1 300 ? -13.234 12.922 12.992 1 98.56 300 THR B N 1
ATOM 5769 C CA . THR B 1 300 ? -12.734 14.25 13.32 1 98.56 300 THR B CA 1
ATOM 5770 C C . THR B 1 300 ? -11.891 14.805 12.18 1 98.56 300 THR B C 1
ATOM 5772 O O . THR B 1 300 ? -11.508 14.078 11.266 1 98.56 300 THR B O 1
ATOM 5775 N N . ALA B 1 301 ? -11.719 16.109 12.141 1 98.81 301 ALA B N 1
ATOM 5776 C CA . ALA B 1 301 ? -10.859 16.812 11.18 1 98.81 301 ALA B CA 1
ATOM 5777 C C . ALA B 1 301 ? -9.977 17.828 11.883 1 98.81 301 ALA B C 1
ATOM 5779 O O . ALA B 1 301 ? -10.289 18.297 12.984 1 98.81 301 ALA B O 1
ATOM 5780 N N . THR B 1 302 ? -8.953 18.219 11.242 1 98.88 302 THR B N 1
ATOM 5781 C CA . THR B 1 302 ? -7.98 19.141 11.812 1 98.88 302 THR B CA 1
ATOM 5782 C C . THR B 1 302 ? -8.672 20.406 12.32 1 98.88 302 THR B C 1
ATOM 5784 O O . THR B 1 302 ? -8.312 20.938 13.375 1 98.88 302 THR B O 1
ATOM 5787 N N . MET B 1 303 ? -9.688 20.859 11.719 1 98.88 303 MET B N 1
ATOM 5788 C CA . MET B 1 303 ? -10.359 22.109 12.07 1 98.88 303 MET B CA 1
ATOM 5789 C C . MET B 1 303 ? -11.109 21.984 13.391 1 98.88 303 MET B C 1
ATOM 5791 O O . MET B 1 303 ? -11.523 22.984 13.977 1 98.88 303 MET B O 1
ATOM 5795 N N . ASP B 1 304 ? -11.312 20.781 13.852 1 98.94 304 ASP B N 1
ATOM 5796 C CA . ASP B 1 304 ? -12.055 20.562 15.086 1 98.94 304 ASP B CA 1
ATOM 5797 C C . ASP B 1 304 ? -11.242 21 16.297 1 98.94 304 ASP B C 1
ATOM 5799 O O . ASP B 1 304 ? -11.797 21.172 17.391 1 98.94 304 ASP B O 1
ATOM 5803 N N . TRP B 1 305 ? -9.969 21.172 16.156 1 98.81 305 TRP B N 1
ATOM 5804 C CA . TRP B 1 305 ? -9.109 21.438 17.312 1 98.81 305 TRP B CA 1
ATOM 5805 C C . TRP B 1 305 ? -9.328 22.844 17.828 1 98.81 305 TRP B C 1
ATOM 5807 O O . TRP B 1 305 ? -9.242 23.094 19.031 1 98.81 305 TRP B O 1
ATOM 5817 N N . LEU B 1 306 ? -9.68 23.812 16.938 1 98.81 306 LEU B N 1
ATOM 5818 C CA . LEU B 1 306 ? -9.914 25.172 17.422 1 98.81 306 LEU B CA 1
ATOM 5819 C C . LEU B 1 306 ? -11.078 25.203 18.406 1 98.81 306 LEU B C 1
ATOM 5821 O O . LEU B 1 306 ? -10.891 25.547 19.578 1 98.81 306 LEU B O 1
ATOM 5825 N N . PRO B 1 307 ? -12.289 24.766 18 1 98.81 307 PRO B N 1
ATOM 5826 C CA . PRO B 1 307 ? -13.383 24.844 18.969 1 98.81 307 PRO B CA 1
ATOM 5827 C C . PRO B 1 307 ? -13.172 23.922 20.172 1 98.81 307 PRO B C 1
ATOM 5829 O O . PRO B 1 307 ? -13.617 24.219 21.281 1 98.81 307 PRO B O 1
ATOM 5832 N N . THR B 1 308 ? -12.508 22.781 20 1 98.81 308 THR B N 1
ATOM 5833 C CA . THR B 1 308 ? -12.297 21.812 21.078 1 98.81 308 THR B CA 1
ATOM 5834 C C . THR B 1 308 ? -11.352 22.391 22.141 1 98.81 308 THR B C 1
ATOM 5836 O O . THR B 1 308 ? -11.648 22.344 23.328 1 98.81 308 THR B O 1
ATOM 5839 N N . LEU B 1 309 ? -10.227 22.953 21.703 1 98.81 309 LEU B N 1
ATOM 5840 C CA . LEU B 1 309 ? -9.234 23.5 22.625 1 98.81 309 LEU B CA 1
ATOM 5841 C C . LEU B 1 309 ? -9.742 24.781 23.266 1 98.81 309 LEU B C 1
ATOM 5843 O O . LEU B 1 309 ? -9.453 25.062 24.438 1 98.81 309 LEU B O 1
ATOM 5847 N N . LEU B 1 310 ? -10.469 25.594 22.547 1 98.75 310 LEU B N 1
ATOM 5848 C CA . LEU B 1 310 ? -11.078 26.781 23.141 1 98.75 310 LEU B CA 1
ATOM 5849 C C . LEU B 1 310 ? -12.07 26.391 24.219 1 98.75 310 LEU B C 1
ATOM 5851 O O . LEU B 1 310 ? -12.094 27 25.297 1 98.75 310 LEU B O 1
ATOM 5855 N N . ALA B 1 311 ? -12.844 25.375 23.938 1 98.56 311 ALA B N 1
ATOM 5856 C CA . ALA B 1 311 ? -13.789 24.906 24.938 1 98.56 311 ALA B CA 1
ATOM 5857 C C . ALA B 1 311 ? -13.062 24.453 26.203 1 98.56 311 ALA B C 1
ATOM 5859 O O . ALA B 1 311 ? -13.516 24.734 27.312 1 98.56 311 ALA B O 1
ATOM 5860 N N . ALA B 1 312 ? -11.992 23.766 26.047 1 98.12 312 ALA B N 1
ATOM 5861 C CA . ALA B 1 312 ? -11.203 23.312 27.188 1 98.12 312 ALA B CA 1
ATOM 5862 C C . ALA B 1 312 ? -10.695 24.5 28 1 98.12 312 ALA B C 1
ATOM 5864 O O . ALA B 1 312 ? -10.523 24.391 29.219 1 98.12 312 ALA B O 1
ATOM 5865 N N . ALA B 1 313 ? -10.453 25.609 27.344 1 97.81 313 ALA B N 1
ATOM 5866 C CA . ALA B 1 313 ? -9.984 26.828 27.984 1 97.81 313 ALA B CA 1
ATOM 5867 C C . ALA B 1 313 ? -11.164 27.688 28.453 1 97.81 313 ALA B C 1
ATOM 5869 O O . ALA B 1 313 ? -10.969 28.828 28.891 1 97.81 313 ALA B O 1
ATOM 5870 N N . LYS B 1 314 ? -12.391 27.156 28.281 1 97.75 314 LYS B N 1
ATOM 5871 C CA . LYS B 1 314 ? -13.625 27.844 28.625 1 97.75 314 LYS B CA 1
ATOM 5872 C C . LYS B 1 314 ? -13.789 29.109 27.797 1 97.75 314 LYS B C 1
ATOM 5874 O O . LYS B 1 314 ? -14.234 30.141 28.312 1 97.75 314 LYS B O 1
ATOM 5879 N N . LEU B 1 315 ? -13.375 29.016 26.547 1 98.31 315 LEU B N 1
ATOM 5880 C CA . LEU B 1 315 ? -13.516 30.078 25.562 1 98.31 315 LEU B CA 1
ATOM 5881 C C . LEU B 1 315 ? -14.414 29.625 24.406 1 98.31 315 LEU B C 1
ATOM 5883 O O . LEU B 1 315 ? -14.82 28.469 24.344 1 98.31 315 LEU B O 1
ATOM 5887 N N . VAL B 1 316 ? -14.797 30.562 23.547 1 96.81 316 VAL B N 1
ATOM 5888 C CA . VAL B 1 316 ? -15.625 30.266 22.391 1 96.81 316 VAL B CA 1
ATOM 5889 C C . VAL B 1 316 ? -15.016 30.891 21.141 1 96.81 316 VAL B C 1
ATOM 5891 O O . VAL B 1 316 ? -14.281 31.875 21.234 1 96.81 316 VAL B O 1
ATOM 5894 N N . PRO B 1 317 ? -15.297 30.328 20 1 96.56 317 PRO B N 1
ATOM 5895 C CA . PRO B 1 317 ? -14.828 30.953 18.766 1 96.56 317 PRO B CA 1
ATOM 5896 C C . PRO B 1 317 ? -15.398 32.344 18.562 1 96.56 317 PRO B C 1
ATOM 5898 O O . PRO B 1 317 ? -16.453 32.688 19.109 1 96.56 317 PRO B O 1
ATOM 5901 N N . THR B 1 318 ? -14.68 33.094 17.828 1 96.06 318 THR B N 1
ATOM 5902 C CA . THR B 1 318 ? -15.125 34.438 17.516 1 96.06 318 THR B CA 1
ATOM 5903 C C . THR B 1 318 ? -16.406 34.406 16.688 1 96.06 318 THR B C 1
ATOM 5905 O O . THR B 1 318 ? -16.469 33.75 15.648 1 96.06 318 THR B O 1
ATOM 5908 N N . ALA B 1 319 ? -17.391 35.156 17.062 1 95.75 319 ALA B N 1
ATOM 5909 C CA . ALA B 1 319 ? -18.719 35.094 16.484 1 95.75 319 ALA B CA 1
ATOM 5910 C C . ALA B 1 319 ? -18.703 35.531 15.008 1 95.75 319 ALA B C 1
ATOM 5912 O O . ALA B 1 319 ? -19.453 35 14.195 1 95.75 319 ALA B O 1
ATOM 5913 N N . GLU B 1 320 ? -17.875 36.5 14.688 1 95.19 320 GLU B N 1
ATOM 5914 C CA . GLU B 1 320 ? -17.797 37.031 13.336 1 95.19 320 GLU B CA 1
ATOM 5915 C C . GLU B 1 320 ? -17.203 36 12.367 1 95.19 320 GLU B C 1
ATOM 5917 O O . GLU B 1 320 ? -17.391 36.125 11.156 1 95.19 320 GLU B O 1
ATOM 5922 N N . PHE B 1 321 ? -16.5 35.062 12.906 1 95.94 321 PHE B N 1
ATOM 5923 C CA . PHE B 1 321 ? -15.875 34 12.109 1 95.94 321 PHE B CA 1
ATOM 5924 C C . PHE B 1 321 ? -16.219 32.625 12.672 1 95.94 321 PHE B C 1
ATOM 5926 O O . PHE B 1 321 ? -15.352 31.922 13.18 1 95.94 321 PHE B O 1
ATOM 5933 N N . PRO B 1 322 ? -17.422 32.281 12.445 1 95.88 322 PRO B N 1
ATOM 5934 C CA . PRO B 1 322 ? -17.859 31 13.023 1 95.88 322 PRO B CA 1
ATOM 5935 C C . PRO B 1 322 ? -17.031 29.812 12.508 1 95.88 322 PRO B C 1
ATOM 5937 O O . PRO B 1 322 ? -16.672 29.781 11.328 1 95.88 322 PRO B O 1
ATOM 5940 N N . THR B 1 323 ? -16.703 28.875 13.352 1 98.06 323 THR B N 1
ATOM 5941 C CA . THR B 1 323 ? -15.906 27.703 13.016 1 98.06 323 THR B CA 1
ATOM 5942 C C . THR B 1 323 ? -16.734 26.703 12.219 1 98.06 323 THR B C 1
ATOM 5944 O O . THR B 1 323 ? -17.953 26.609 12.398 1 98.06 323 THR B O 1
ATOM 5947 N N . ASP B 1 324 ? -16.078 26.031 11.266 1 98.5 324 ASP B N 1
ATOM 5948 C CA . ASP B 1 324 ? -16.656 24.859 10.609 1 98.5 324 ASP B CA 1
ATOM 5949 C C . ASP B 1 324 ? -16.391 23.594 11.422 1 98.5 324 ASP B C 1
ATOM 5951 O O . ASP B 1 324 ? -17.016 22.562 11.172 1 98.5 324 ASP B O 1
ATOM 5955 N N . GLY B 1 325 ? -15.445 23.641 12.398 1 98.62 325 GLY B N 1
ATOM 5956 C CA . GLY B 1 325 ? -15.102 22.5 13.227 1 98.62 325 GLY B CA 1
ATOM 5957 C C . GLY B 1 325 ? -16.141 22.203 14.297 1 98.62 325 GLY B C 1
ATOM 5958 O O . GLY B 1 325 ? -17 23.047 14.586 1 98.62 325 GLY B O 1
ATOM 5959 N N . GLU B 1 326 ? -16.031 21.078 14.836 1 98.25 326 GLU B N 1
ATOM 5960 C CA . GLU B 1 326 ? -16.891 20.656 15.93 1 98.25 326 GLU B CA 1
ATOM 5961 C C . GLU B 1 326 ? -16.125 20.547 17.234 1 98.25 326 GLU B C 1
ATOM 5963 O O . GLU B 1 326 ? -14.984 20.078 17.266 1 98.25 326 GLU B O 1
ATOM 5968 N N . ASN B 1 327 ? -16.75 21.078 18.281 1 98.62 327 ASN B N 1
ATOM 5969 C CA . ASN B 1 327 ? -16.203 20.844 19.609 1 98.62 327 ASN B CA 1
ATOM 5970 C C . ASN B 1 327 ? -16.344 19.391 20.031 1 98.62 327 ASN B C 1
ATOM 5972 O O . ASN B 1 327 ? -17.453 18.922 20.312 1 98.62 327 ASN B O 1
ATOM 5976 N N . LEU B 1 328 ? -15.234 18.703 20.188 1 98.25 328 LEU B N 1
ATOM 5977 C CA . LEU B 1 328 ? -15.219 17.266 20.438 1 98.25 328 LEU B CA 1
ATOM 5978 C C . LEU B 1 328 ? -15.18 16.984 21.938 1 98.25 328 LEU B C 1
ATOM 5980 O O . LEU B 1 328 ? -15.297 15.836 22.359 1 98.25 328 LEU B O 1
ATOM 5984 N N . LEU B 1 329 ? -15.016 18.016 22.781 1 97.62 329 LEU B N 1
ATOM 5985 C CA . LEU B 1 329 ? -14.719 17.844 24.203 1 97.62 329 LEU B CA 1
ATOM 5986 C C . LEU B 1 329 ? -15.812 17.031 24.891 1 97.62 329 LEU B C 1
ATOM 5988 O O . LEU B 1 329 ? -15.516 16.125 25.672 1 97.62 329 LEU B O 1
ATOM 5992 N N . PRO B 1 330 ? -17.125 17.297 24.641 1 97.62 330 PRO B N 1
ATOM 5993 C CA . PRO B 1 330 ? -18.141 16.5 25.297 1 97.62 330 PRO B CA 1
ATOM 5994 C C . PRO B 1 330 ? -18.031 15.008 24.969 1 97.62 330 PRO B C 1
ATOM 5996 O O . PRO B 1 330 ? -18.281 14.156 25.828 1 97.62 330 PRO B O 1
ATOM 5999 N N . ILE B 1 331 ? -17.656 14.68 23.75 1 97.25 331 ILE B N 1
ATOM 6000 C CA . ILE B 1 331 ? -17.516 13.289 23.328 1 97.25 331 ILE B CA 1
ATOM 6001 C C . ILE B 1 331 ? -16.297 12.672 24.016 1 97.25 331 ILE B C 1
ATOM 6003 O O . ILE B 1 331 ? -16.375 11.555 24.531 1 97.25 331 ILE B O 1
ATOM 6007 N N . LEU B 1 332 ? -15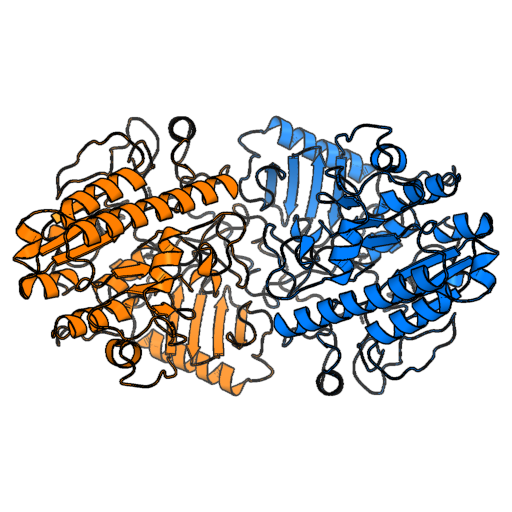.18 13.422 24.047 1 97.06 332 LEU B N 1
ATOM 6008 C CA . LEU B 1 332 ? -13.93 12.938 24.609 1 97.06 332 LEU B CA 1
ATOM 6009 C C . LEU B 1 332 ? -14.055 12.734 26.125 1 97.06 332 LEU B C 1
ATOM 6011 O O . LEU B 1 332 ? -13.406 11.852 26.688 1 97.06 332 LEU B O 1
ATOM 6015 N N . GLN B 1 333 ? -14.898 13.516 26.766 1 95.62 333 GLN B N 1
ATOM 6016 C CA . GLN B 1 333 ? -15.141 13.414 28.188 1 95.62 333 GLN B CA 1
ATOM 6017 C C . GLN B 1 333 ? -16.25 12.406 28.5 1 95.62 333 GLN B C 1
ATOM 6019 O O . GLN B 1 333 ? -16.641 12.227 29.656 1 95.62 333 GLN B O 1
ATOM 6024 N N . GLN B 1 334 ? -16.781 11.812 27.469 1 94.94 334 GLN B N 1
ATOM 6025 C CA . GLN B 1 334 ? -17.812 10.789 27.562 1 94.94 334 GLN B CA 1
ATOM 6026 C C . GLN B 1 334 ? -19.109 11.359 28.125 1 94.94 334 GLN B C 1
ATOM 6028 O O . GLN B 1 334 ? -19.812 10.688 28.891 1 94.94 334 GLN B O 1
ATOM 6033 N N . LEU B 1 335 ? -19.328 12.602 27.828 1 95.75 335 LEU B N 1
ATOM 6034 C CA . LEU B 1 335 ? -20.562 13.281 28.234 1 95.75 335 LEU B CA 1
ATOM 6035 C C . LEU B 1 335 ? -21.578 13.273 27.109 1 95.75 335 LEU B C 1
ATOM 6037 O O . LEU B 1 335 ? -22.766 13.555 27.328 1 95.75 335 LEU B O 1
ATOM 6041 N N . ALA B 1 336 ? -21.125 12.953 25.906 1 96.88 336 ALA B N 1
ATOM 6042 C CA . ALA B 1 336 ? -21.984 12.797 24.719 1 96.88 336 ALA B CA 1
ATOM 6043 C C . ALA B 1 336 ? -21.531 11.602 23.875 1 96.88 336 ALA B C 1
ATOM 6045 O O . ALA B 1 336 ? -20.359 11.258 23.859 1 96.88 336 ALA B O 1
ATOM 6046 N N . PRO B 1 337 ? -22.438 10.945 23.234 1 97.25 337 PRO B N 1
ATOM 6047 C CA . PRO B 1 337 ? -22.062 9.805 22.391 1 97.25 337 PRO B CA 1
ATOM 6048 C C . PRO B 1 337 ? -21.375 10.234 21.094 1 97.25 337 PRO B C 1
ATOM 6050 O O . PRO B 1 337 ? -21.578 11.352 20.609 1 97.25 337 PRO B O 1
ATOM 6053 N N . GLU B 1 338 ? -20.578 9.367 20.578 1 97.56 338 GLU B N 1
ATOM 6054 C CA . GLU B 1 338 ? -20.078 9.562 19.219 1 97.56 338 GLU B CA 1
ATOM 6055 C C . GLU B 1 338 ? -21.219 9.625 18.219 1 97.56 338 GLU B C 1
ATOM 6057 O O . GLU B 1 338 ? -22.297 9.078 18.453 1 97.56 338 GLU B O 1
ATOM 6062 N N . HIS B 1 339 ? -21.031 10.352 17.141 1 97.69 339 HIS B N 1
ATOM 6063 C CA . HIS B 1 339 ? -22.078 10.516 16.156 1 97.69 339 HIS B CA 1
ATOM 6064 C C . HIS B 1 339 ? -21.516 10.602 14.742 1 97.69 339 HIS B C 1
ATOM 6066 O O . HIS B 1 339 ? -20.297 10.781 14.57 1 97.69 339 HIS B O 1
ATOM 6072 N N . ASP B 1 340 ? -22.391 10.484 13.75 1 96.94 340 ASP B N 1
ATOM 6073 C CA . ASP B 1 340 ? -21.984 10.562 12.352 1 96.94 340 ASP B CA 1
ATOM 6074 C C . ASP B 1 340 ? -21.594 11.992 11.969 1 96.94 340 ASP B C 1
ATOM 6076 O O . ASP B 1 340 ? -22.172 12.953 12.477 1 96.94 340 ASP B O 1
ATOM 6080 N N . ARG B 1 341 ? -20.641 12.102 11.117 1 96.94 341 ARG B N 1
ATOM 6081 C CA . ARG B 1 341 ? -20.109 13.375 10.648 1 96.94 341 ARG B CA 1
ATOM 6082 C C . ARG B 1 341 ? -20.016 13.398 9.125 1 96.94 341 ARG B C 1
ATOM 6084 O O . ARG B 1 341 ? -19.781 12.359 8.492 1 96.94 341 ARG B O 1
ATOM 6091 N N . THR B 1 342 ? -20.266 14.602 8.57 1 98.56 342 THR B N 1
ATOM 6092 C CA . THR B 1 342 ? -20.016 14.852 7.16 1 98.56 342 THR B CA 1
ATOM 6093 C C . THR B 1 342 ? -18.781 15.734 6.977 1 98.56 342 THR B C 1
ATOM 6095 O O . THR B 1 342 ? -18.672 16.781 7.629 1 98.56 342 THR B O 1
ATOM 6098 N N . LEU B 1 343 ? -17.844 15.297 6.211 1 98.88 343 LEU B N 1
ATOM 6099 C CA . LEU B 1 343 ? -16.656 16.062 5.852 1 98.88 343 LEU B CA 1
ATOM 6100 C C . LEU B 1 343 ? -16.516 16.172 4.336 1 98.88 343 LEU B C 1
ATOM 6102 O O . LEU B 1 343 ? -16.828 15.227 3.609 1 98.88 343 LEU B O 1
ATOM 6106 N N . CYS B 1 344 ? -16.031 17.297 3.822 1 98.88 344 CYS B N 1
ATOM 6107 C CA . CYS B 1 344 ? -15.883 17.547 2.391 1 98.88 344 CYS B CA 1
ATOM 6108 C C . CYS B 1 344 ? -14.469 18.016 2.062 1 98.88 344 CYS B C 1
ATOM 6110 O O . CYS B 1 344 ? -13.836 18.703 2.865 1 98.88 344 CYS B O 1
ATOM 6112 N N . TRP B 1 345 ? -14.016 17.625 0.863 1 98.75 345 TRP B N 1
ATOM 6113 C CA . TRP B 1 345 ? -12.703 18.031 0.361 1 98.75 345 TRP B CA 1
ATOM 6114 C C . TRP B 1 345 ? -12.773 18.359 -1.125 1 98.75 345 TRP B C 1
ATOM 6116 O O . TRP B 1 345 ? -13.609 17.828 -1.853 1 98.75 345 TRP B O 1
ATOM 6126 N N . ARG B 1 346 ? -11.906 19.219 -1.542 1 97.38 346 ARG B N 1
ATOM 6127 C CA . ARG B 1 346 ? -11.609 19.422 -2.955 1 97.38 346 ARG B CA 1
ATOM 6128 C C . ARG B 1 346 ? -10.109 19.625 -3.172 1 97.38 346 ARG B C 1
ATOM 6130 O O . ARG B 1 346 ? -9.398 20.047 -2.26 1 97.38 346 ARG B O 1
ATOM 6137 N N . TYR B 1 347 ? -9.617 19.266 -4.223 1 95.38 347 TYR B N 1
ATOM 6138 C CA . TYR B 1 347 ? -8.227 19.391 -4.641 1 95.38 347 TYR B CA 1
ATOM 6139 C C . TYR B 1 347 ? -8.125 19.656 -6.137 1 95.38 347 TYR B C 1
ATOM 6141 O O . TYR B 1 347 ? -8.711 18.938 -6.949 1 95.38 347 TYR B O 1
ATOM 6149 N N . LYS B 1 348 ? -7.418 20.656 -6.523 1 92.94 348 LYS B N 1
ATOM 6150 C CA . LYS B 1 348 ? -7.426 21.172 -7.895 1 92.94 348 LYS B CA 1
ATOM 6151 C C . LYS B 1 348 ? -6.832 20.156 -8.859 1 92.94 348 LYS B C 1
ATOM 6153 O O . LYS B 1 348 ? -7.414 19.875 -9.914 1 92.94 348 LYS B O 1
ATOM 6158 N N . ALA B 1 349 ? -5.656 19.641 -8.539 1 89.69 349 ALA B N 1
ATOM 6159 C CA . ALA B 1 349 ? -5.023 18.672 -9.422 1 89.69 349 ALA B CA 1
ATOM 6160 C C . ALA B 1 349 ? -5.934 17.469 -9.664 1 89.69 349 ALA B C 1
ATOM 6162 O O . ALA B 1 349 ? -6.508 16.922 -8.727 1 89.69 349 ALA B O 1
ATOM 6163 N N . HIS B 1 350 ? -6.168 17.156 -10.922 1 87.31 350 HIS B N 1
ATOM 6164 C CA . HIS B 1 350 ? -6.977 16.031 -11.367 1 87.31 350 HIS B CA 1
ATOM 6165 C C . HIS B 1 350 ? -8.445 16.234 -11.023 1 87.31 350 HIS B C 1
ATOM 6167 O O . HIS B 1 350 ? -9.219 15.273 -10.977 1 87.31 350 HIS B O 1
ATOM 6173 N N . GLY B 1 351 ? -8.844 17.469 -10.703 1 91.25 351 GLY B N 1
ATOM 6174 C CA . GLY B 1 351 ? -10.234 17.797 -10.445 1 91.25 351 GLY B CA 1
ATOM 6175 C C . GLY B 1 351 ? -10.859 16.953 -9.359 1 91.25 351 GLY B C 1
ATOM 6176 O O . GLY B 1 351 ? -11.961 16.422 -9.523 1 91.25 351 GLY B O 1
ATOM 6177 N N . GLN B 1 352 ? -10.18 16.781 -8.234 1 95.31 352 GLN B N 1
ATOM 6178 C CA . GLN B 1 352 ? -10.625 15.836 -7.211 1 95.31 352 GLN B CA 1
ATOM 6179 C C . GLN B 1 352 ? -11.719 16.453 -6.332 1 95.31 352 GLN B C 1
ATOM 6181 O O . GLN B 1 352 ? -11.648 17.625 -5.988 1 95.31 352 GLN B O 1
ATOM 6186 N N . ARG B 1 353 ? -12.703 15.609 -5.984 1 98.38 353 ARG B N 1
ATOM 6187 C CA . ARG B 1 353 ? -13.773 15.883 -5.035 1 98.38 353 ARG B CA 1
ATOM 6188 C C . ARG B 1 353 ? -13.984 14.711 -4.09 1 98.38 353 ARG B C 1
ATOM 6190 O O . ARG B 1 353 ? -13.875 13.547 -4.496 1 98.38 353 ARG B O 1
ATOM 6197 N N . ALA B 1 354 ? -14.242 15.016 -2.826 1 98.88 354 ALA B N 1
ATOM 6198 C CA . ALA B 1 354 ? -14.578 13.938 -1.903 1 98.88 354 ALA B CA 1
ATOM 6199 C C . ALA B 1 354 ? -15.523 14.422 -0.811 1 98.88 354 ALA B C 1
ATOM 6201 O O . ALA B 1 354 ? -15.398 15.555 -0.331 1 98.88 354 ALA B O 1
ATOM 6202 N N . ILE B 1 355 ? -16.422 13.609 -0.422 1 98.94 355 ILE B N 1
ATOM 6203 C CA . ILE B 1 355 ? -17.281 13.812 0.742 1 98.94 355 ILE B CA 1
ATOM 6204 C C . ILE B 1 355 ? -17.453 12.492 1.491 1 98.94 355 ILE B C 1
ATOM 6206 O O . ILE B 1 355 ? -17.656 11.445 0.875 1 98.94 355 ILE B O 1
ATOM 6210 N N . ARG B 1 356 ? -17.234 12.523 2.732 1 98.81 356 ARG B N 1
ATOM 6211 C CA . ARG B 1 356 ? -17.625 11.43 3.623 1 98.81 356 ARG B CA 1
ATOM 6212 C C . ARG B 1 356 ? -18.906 11.781 4.375 1 98.81 356 ARG B C 1
ATOM 6214 O O . ARG B 1 356 ? -19.031 12.875 4.934 1 98.81 356 ARG B O 1
ATOM 6221 N N . ASP B 1 357 ? -19.828 10.969 4.398 1 98.75 357 ASP B N 1
ATOM 6222 C CA . ASP B 1 357 ? -21.047 11.039 5.191 1 98.75 357 ASP B CA 1
ATOM 6223 C C . ASP B 1 357 ? -21.328 9.711 5.895 1 98.75 357 ASP B C 1
ATOM 6225 O O . ASP B 1 357 ? -21.828 8.773 5.281 1 98.75 357 ASP B O 1
ATOM 6229 N N . GLY B 1 358 ? -21.047 9.719 7.211 1 97.94 358 GLY B N 1
ATOM 6230 C CA . GLY B 1 358 ? -21.062 8.445 7.91 1 97.94 358 GLY B CA 1
ATOM 6231 C C . GLY B 1 358 ? -20.016 7.473 7.395 1 97.94 358 GLY B C 1
ATOM 6232 O O . GLY B 1 358 ? -18.828 7.789 7.363 1 97.94 358 GLY B O 1
ATOM 6233 N N . LYS B 1 359 ? -20.5 6.32 6.961 1 98.19 359 LYS B N 1
ATOM 6234 C CA . LYS B 1 359 ? -19.547 5.297 6.543 1 98.19 359 LYS B CA 1
ATOM 6235 C C . LYS B 1 359 ? -19.266 5.379 5.043 1 98.19 359 LYS B C 1
ATOM 6237 O O . LYS B 1 359 ? -18.375 4.703 4.531 1 98.19 359 LYS B O 1
ATOM 6242 N N . PHE B 1 360 ? -20.031 6.262 4.277 1 98.81 360 PHE B N 1
ATOM 6243 C CA . PHE B 1 360 ? -19.906 6.297 2.826 1 98.81 360 PHE B CA 1
ATOM 6244 C C . PHE B 1 360 ? -19.031 7.469 2.387 1 98.81 360 PHE B C 1
ATOM 6246 O O . PHE B 1 360 ? -19.094 8.547 2.98 1 98.81 360 PHE B O 1
ATOM 6253 N N . LYS B 1 361 ? -18.344 7.277 1.342 1 98.88 361 LYS B N 1
ATOM 6254 C CA . LYS B 1 361 ? -17.516 8.328 0.737 1 98.88 361 LYS B CA 1
ATOM 6255 C C . LYS B 1 361 ? -17.734 8.383 -0.774 1 98.88 361 LYS B C 1
ATOM 6257 O O . LYS B 1 361 ? -17.609 7.367 -1.46 1 98.88 361 LYS B O 1
ATOM 6262 N N . TYR B 1 362 ? -18.125 9.508 -1.275 1 98.88 362 TYR B N 1
ATOM 6263 C CA . TYR B 1 362 ? -18.062 9.828 -2.697 1 98.88 362 TYR B CA 1
ATOM 6264 C C . TYR B 1 362 ? -16.703 10.398 -3.07 1 98.88 362 TYR B C 1
ATOM 6266 O O . TYR B 1 362 ? -16.172 11.258 -2.363 1 98.88 362 TYR B O 1
ATOM 6274 N N . LEU B 1 363 ? -16.109 9.93 -4.184 1 98.75 363 LEU B N 1
ATOM 6275 C CA . LEU B 1 363 ? -14.82 10.398 -4.684 1 98.75 363 LEU B CA 1
ATOM 6276 C C . LEU B 1 363 ? -14.867 10.617 -6.191 1 98.75 363 LEU B C 1
ATOM 6278 O O . LEU B 1 363 ? -15.383 9.773 -6.93 1 98.75 363 LEU B O 1
ATOM 6282 N N . LYS B 1 364 ? -14.484 11.75 -6.625 1 97.38 364 LYS B N 1
ATOM 6283 C CA . LYS B 1 364 ? -14.148 12.008 -8.023 1 97.38 364 LYS B CA 1
ATOM 6284 C C . LYS B 1 364 ? -12.656 12.273 -8.188 1 97.38 364 LYS B C 1
ATOM 6286 O O . LYS B 1 364 ? -12.07 13.055 -7.426 1 97.38 364 LYS B O 1
ATOM 6291 N N . ILE B 1 365 ? -12.031 11.656 -9.086 1 93.75 365 ILE B N 1
ATOM 6292 C CA . ILE B 1 365 ? -10.617 11.875 -9.359 1 93.75 365 ILE B CA 1
ATOM 6293 C C . ILE B 1 365 ? -10.336 11.633 -10.844 1 93.75 365 ILE B C 1
ATOM 6295 O O . ILE B 1 365 ? -10.672 10.578 -11.383 1 93.75 365 ILE B O 1
ATOM 6299 N N . ASN B 1 366 ? -9.82 12.602 -11.43 1 89.12 366 ASN B N 1
ATOM 6300 C CA . ASN B 1 366 ? -9.508 12.586 -12.859 1 89.12 366 ASN B CA 1
ATOM 6301 C C . ASN B 1 366 ? -10.711 12.133 -13.688 1 89.12 366 ASN B C 1
ATOM 6303 O O . ASN B 1 366 ? -10.602 11.234 -14.516 1 89.12 366 ASN B O 1
ATOM 6307 N N . GLY B 1 367 ? -11.781 12.672 -13.391 1 90.06 367 GLY B N 1
ATOM 6308 C CA . GLY B 1 367 ? -13 12.492 -14.164 1 90.06 367 GLY B CA 1
ATOM 6309 C C . GLY B 1 367 ? -13.758 11.227 -13.805 1 90.06 367 GLY B C 1
ATOM 6310 O O . GLY B 1 367 ? -14.898 11.031 -14.227 1 90.06 367 GLY B O 1
ATOM 6311 N N . ASN B 1 368 ? -13.188 10.328 -13 1 92.81 368 ASN B N 1
ATOM 6312 C CA . ASN B 1 368 ? -13.844 9.086 -12.578 1 92.81 368 ASN B CA 1
ATOM 6313 C C . ASN B 1 368 ? -14.508 9.242 -11.219 1 92.81 368 ASN B C 1
ATOM 6315 O O . ASN B 1 368 ? -13.977 9.906 -10.328 1 92.81 368 ASN B O 1
ATOM 6319 N N . GLU B 1 369 ? -15.672 8.594 -11.094 1 96.62 369 GLU B N 1
ATOM 6320 C CA . GLU B 1 369 ? -16.438 8.742 -9.859 1 96.62 369 GLU B CA 1
ATOM 6321 C C . GLU B 1 369 ? -16.656 7.402 -9.164 1 96.62 369 GLU B C 1
ATOM 6323 O O . GLU B 1 369 ? -16.844 6.379 -9.828 1 96.62 369 GLU B O 1
ATOM 6328 N N . PHE B 1 370 ? -16.656 7.438 -7.852 1 98.12 370 PHE B N 1
ATOM 6329 C CA . PHE B 1 370 ? -16.734 6.238 -7.023 1 98.12 370 PHE B CA 1
ATOM 6330 C C . PHE B 1 370 ? -17.594 6.488 -5.789 1 98.12 370 PHE B C 1
ATOM 6332 O O . PHE B 1 370 ? -17.734 7.629 -5.344 1 98.12 370 PHE B O 1
ATOM 6339 N N . LEU B 1 371 ? -18.203 5.465 -5.281 1 98.81 371 LEU B N 1
ATOM 6340 C CA . LEU B 1 371 ? -18.828 5.395 -3.967 1 98.81 371 LEU B CA 1
ATOM 6341 C C . LEU B 1 371 ? -18.266 4.234 -3.156 1 98.81 371 LEU B C 1
ATOM 6343 O O . LEU B 1 371 ? -18.297 3.084 -3.6 1 98.81 371 LEU B O 1
ATOM 6347 N N . PHE B 1 372 ? -17.781 4.512 -1.964 1 98.75 372 PHE B N 1
ATOM 6348 C CA . PHE B 1 372 ? -17.172 3.477 -1.137 1 98.75 372 PHE B CA 1
ATOM 6349 C C . PHE B 1 372 ? -17.844 3.416 0.232 1 98.75 372 PHE B C 1
ATOM 6351 O O . PHE B 1 372 ? -18.297 4.438 0.754 1 98.75 372 PHE B O 1
ATOM 6358 N N . ASP B 1 373 ? -17.953 2.227 0.821 1 98.56 373 ASP B N 1
ATOM 6359 C CA . ASP B 1 373 ? -18.109 2.027 2.26 1 98.56 373 ASP B CA 1
ATOM 6360 C C . ASP B 1 373 ? -16.75 1.99 2.949 1 98.56 373 ASP B C 1
ATOM 6362 O O . ASP B 1 373 ? -16.125 0.93 3.049 1 98.56 373 ASP B O 1
ATOM 6366 N N . ILE B 1 374 ? -16.312 3.127 3.488 1 97.94 374 ILE B N 1
ATOM 6367 C CA . ILE B 1 374 ? -14.914 3.25 3.881 1 97.94 374 ILE B CA 1
ATOM 6368 C C . ILE B 1 374 ? -14.711 2.629 5.262 1 97.94 374 ILE B C 1
ATOM 6370 O O . ILE B 1 374 ? -13.586 2.584 5.766 1 97.94 374 ILE B O 1
ATOM 6374 N N . VAL B 1 375 ? -15.711 2.219 5.941 1 97.56 375 VAL B N 1
ATOM 6375 C CA . VAL B 1 375 ? -15.57 1.46 7.18 1 97.56 375 VAL B CA 1
ATOM 6376 C C . VAL B 1 375 ? -15.312 -0.011 6.859 1 97.56 375 VAL B C 1
ATOM 6378 O O . VAL B 1 375 ? -14.367 -0.608 7.379 1 97.56 375 VAL B O 1
ATOM 6381 N N . ALA B 1 376 ? -16.078 -0.594 5.938 1 97.12 376 ALA B N 1
ATOM 6382 C CA . ALA B 1 376 ? -15.906 -1.988 5.535 1 97.12 376 ALA B CA 1
ATOM 6383 C C . ALA B 1 376 ? -14.758 -2.139 4.543 1 97.12 376 ALA B C 1
ATOM 6385 O O . ALA B 1 376 ? -14.117 -3.191 4.48 1 97.12 376 ALA B O 1
ATOM 6386 N N . ASP B 1 377 ? -14.562 -1.122 3.799 1 97.69 377 ASP B N 1
ATOM 6387 C CA . ASP B 1 377 ? -13.555 -1.115 2.74 1 97.69 377 ASP B CA 1
ATOM 6388 C C . ASP B 1 377 ? -12.703 0.15 2.799 1 97.69 377 ASP B C 1
ATOM 6390 O O . ASP B 1 377 ? -12.727 0.964 1.874 1 97.69 377 ASP B O 1
ATOM 6394 N N . PRO B 1 378 ? -11.883 0.199 3.854 1 97.12 378 PRO B N 1
ATOM 6395 C CA . PRO B 1 378 ? -11.047 1.396 3.971 1 97.12 378 PRO B CA 1
ATOM 6396 C C . PRO B 1 378 ? -10.031 1.523 2.834 1 97.12 378 PRO B C 1
ATOM 6398 O O . PRO B 1 378 ? -9.43 2.584 2.654 1 97.12 378 PRO B O 1
ATOM 6401 N N . ARG B 1 379 ? -9.828 0.455 2.043 1 96.75 379 ARG B N 1
ATOM 6402 C CA . ARG B 1 379 ? -8.883 0.455 0.931 1 96.75 379 ARG B CA 1
ATOM 6403 C C . ARG B 1 379 ? -9.492 1.12 -0.301 1 96.75 379 ARG B C 1
ATOM 6405 O O . ARG B 1 379 ? -8.773 1.45 -1.249 1 96.75 379 ARG B O 1
ATOM 6412 N N . GLU B 1 380 ? -10.773 1.371 -0.281 1 97.75 380 GLU B N 1
ATOM 6413 C CA . GLU B 1 380 ? -11.484 2.057 -1.359 1 97.75 380 GLU B CA 1
ATOM 6414 C C . GLU B 1 380 ? -11.336 1.305 -2.68 1 97.75 380 GLU B C 1
ATOM 6416 O O . GLU B 1 380 ? -10.93 1.885 -3.689 1 97.75 380 GLU B O 1
ATOM 6421 N N . ARG B 1 381 ? -11.844 0.067 -2.66 1 96.69 381 ARG B N 1
ATOM 6422 C CA . ARG B 1 381 ? -11.695 -0.775 -3.842 1 96.69 381 ARG B CA 1
ATOM 6423 C C . ARG B 1 381 ? -13.055 -1.126 -4.434 1 96.69 381 ARG B C 1
ATOM 6425 O O . ARG B 1 381 ? -13.227 -1.124 -5.656 1 96.69 381 ARG B O 1
ATOM 6432 N N . GLY B 1 382 ? -14.031 -1.509 -3.619 1 96.94 382 GLY B N 1
ATOM 6433 C CA . GLY B 1 382 ? -15.367 -1.841 -4.102 1 96.94 382 GLY B CA 1
ATOM 6434 C C . GLY B 1 382 ? -16.203 -0.62 -4.43 1 96.94 382 GLY B C 1
ATOM 6435 O O . GLY B 1 382 ? -16.703 0.061 -3.529 1 96.94 382 GLY B O 1
ATOM 6436 N N . ASN B 1 383 ? -16.375 -0.277 -5.719 1 97.19 383 ASN B N 1
ATOM 6437 C CA . ASN B 1 383 ? -17.156 0.876 -6.148 1 97.19 383 ASN B CA 1
ATOM 6438 C C . ASN B 1 383 ? -18.656 0.585 -6.102 1 97.19 383 ASN B C 1
ATOM 6440 O O . ASN B 1 383 ? -19.188 -0.117 -6.969 1 97.19 383 ASN B O 1
ATOM 6444 N N . LEU B 1 384 ? -19.359 1.188 -5.215 1 98.06 384 LEU B N 1
ATOM 6445 C CA . LEU B 1 384 ? -20.75 0.854 -4.922 1 98.06 384 LEU B CA 1
ATOM 6446 C C . LEU B 1 384 ? -21.703 1.76 -5.695 1 98.06 384 LEU B C 1
ATOM 6448 O O . LEU B 1 384 ? -22.922 1.68 -5.52 1 98.06 384 LEU B O 1
ATOM 6452 N N . LYS B 1 385 ? -21.203 2.594 -6.566 1 97.56 385 LYS B N 1
ATOM 6453 C CA . LYS B 1 385 ? -22.016 3.633 -7.184 1 97.56 385 LYS B CA 1
ATOM 6454 C C . LYS B 1 385 ? -23.203 3.027 -7.926 1 97.56 385 LYS B C 1
ATOM 6456 O O . LYS B 1 385 ? -24.297 3.604 -7.941 1 97.56 385 LYS B O 1
ATOM 6461 N N . LYS B 1 386 ? -23.078 1.833 -8.484 1 95.44 386 LYS B N 1
ATOM 6462 C CA . LYS B 1 386 ? -24.172 1.207 -9.219 1 95.44 386 LYS B CA 1
ATOM 6463 C C . LYS B 1 386 ? -25.078 0.41 -8.281 1 95.44 386 LYS B C 1
ATOM 6465 O O . LYS B 1 386 ? -26.266 0.253 -8.547 1 95.44 386 LYS B O 1
ATOM 6470 N N . ARG B 1 387 ? -24.547 -0.047 -7.195 1 96.06 387 ARG B N 1
ATOM 6471 C CA . ARG B 1 387 ? -25.312 -0.82 -6.227 1 96.06 387 ARG B CA 1
ATOM 6472 C C . ARG B 1 387 ? -26.172 0.093 -5.355 1 96.06 387 ARG B C 1
ATOM 6474 O O . ARG B 1 387 ? -27.266 -0.299 -4.918 1 96.06 387 ARG B O 1
ATOM 6481 N N . LEU B 1 388 ? -25.641 1.29 -5.109 1 98.19 388 LEU B N 1
ATOM 6482 C CA . LEU B 1 388 ? -26.328 2.252 -4.258 1 98.19 388 LEU B CA 1
ATOM 6483 C C . LEU B 1 388 ? -26.438 3.607 -4.945 1 98.19 388 LEU B C 1
ATOM 6485 O O . LEU B 1 388 ? -25.953 4.613 -4.426 1 98.19 388 LEU B O 1
ATOM 6489 N N . PRO B 1 389 ? -27.156 3.654 -6.016 1 98.31 389 PRO B N 1
ATOM 6490 C CA . PRO B 1 389 ? -27.203 4.883 -6.809 1 98.31 389 PRO B CA 1
ATOM 6491 C C . PRO B 1 389 ? -27.797 6.062 -6.039 1 98.31 389 PRO B C 1
ATOM 6493 O O . PRO B 1 389 ? -27.375 7.207 -6.238 1 98.31 389 PRO B O 1
ATOM 6496 N N . ASP B 1 390 ? -28.719 5.812 -5.129 1 98.75 390 ASP B N 1
ATOM 6497 C CA . ASP B 1 390 ? -29.344 6.891 -4.363 1 98.75 390 ASP B CA 1
ATOM 6498 C C . ASP B 1 390 ? -28.328 7.539 -3.416 1 98.75 390 ASP B C 1
ATOM 6500 O O . ASP B 1 390 ? -28.297 8.766 -3.285 1 98.75 390 ASP B O 1
ATOM 6504 N N . VAL B 1 391 ? -27.562 6.676 -2.736 1 98.81 391 VAL B N 1
ATOM 6505 C CA . VAL B 1 391 ? -26.531 7.191 -1.843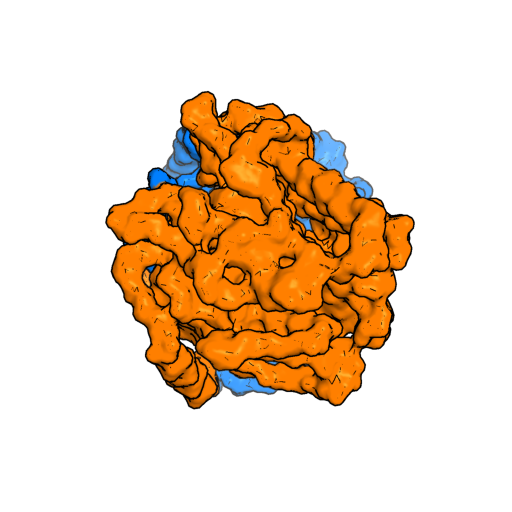 1 98.81 391 VAL B CA 1
ATOM 6506 C C . VAL B 1 391 ? -25.5 7.977 -2.646 1 98.81 391 VAL B C 1
ATOM 6508 O O . VAL B 1 391 ? -25.078 9.055 -2.232 1 98.81 391 VAL B O 1
ATOM 6511 N N . PHE B 1 392 ? -25.188 7.457 -3.85 1 98.75 392 PHE B N 1
ATOM 6512 C CA . PHE B 1 392 ? -24.234 8.094 -4.746 1 98.75 392 PHE B CA 1
ATOM 6513 C C . PHE B 1 392 ? -24.703 9.492 -5.133 1 98.75 392 PHE B C 1
ATOM 6515 O O . PHE B 1 392 ? -23.969 10.469 -4.98 1 98.75 392 PHE B O 1
ATOM 6522 N N . ASP B 1 393 ? -25.906 9.617 -5.52 1 98.88 393 ASP B N 1
ATOM 6523 C CA . ASP B 1 393 ? -26.453 10.891 -5.969 1 98.88 393 ASP B CA 1
ATOM 6524 C C . ASP B 1 393 ? -26.594 11.875 -4.805 1 98.88 393 ASP B C 1
ATOM 6526 O O . ASP B 1 393 ? -26.328 13.07 -4.957 1 98.88 393 ASP B O 1
ATOM 6530 N N . LYS B 1 394 ? -26.984 11.336 -3.723 1 98.81 394 LYS B N 1
ATOM 6531 C CA . LYS B 1 394 ? -27.125 12.18 -2.535 1 98.81 394 LYS B CA 1
ATOM 6532 C C . LYS B 1 394 ? -25.797 12.805 -2.139 1 98.81 394 LYS B C 1
ATOM 6534 O O . LYS B 1 394 ? -25.719 14.016 -1.908 1 98.81 394 LYS B O 1
ATOM 6539 N N . LEU B 1 395 ? -24.75 12.031 -2.086 1 98.94 395 LEU B N 1
ATOM 6540 C CA . LEU B 1 395 ? -23.453 12.531 -1.652 1 98.94 395 LEU B CA 1
ATOM 6541 C C . LEU B 1 395 ? -22.875 13.5 -2.68 1 98.94 395 LEU B C 1
ATOM 6543 O O . LEU B 1 395 ? -22.25 14.5 -2.316 1 98.94 395 LEU B O 1
ATOM 6547 N N . LYS B 1 396 ? -23.047 13.203 -3.916 1 98.75 396 LYS B N 1
ATOM 6548 C CA . LYS B 1 396 ? -22.609 14.094 -4.98 1 98.75 396 LYS B CA 1
ATOM 6549 C C . LYS B 1 396 ? -23.266 15.469 -4.855 1 98.75 396 LYS B C 1
ATOM 6551 O O . LYS B 1 396 ? -22.594 16.5 -4.973 1 98.75 396 LYS B O 1
ATOM 6556 N N . GLN B 1 397 ? -24.562 15.438 -4.586 1 98.81 397 GLN B N 1
ATOM 6557 C CA . GLN B 1 397 ? -25.297 16.688 -4.434 1 98.81 397 GLN B CA 1
ATOM 6558 C C . GLN B 1 397 ? -24.875 17.438 -3.17 1 98.81 397 GLN B C 1
ATOM 6560 O O . GLN B 1 397 ? -24.719 18.656 -3.184 1 98.81 397 GLN B O 1
ATOM 6565 N N . LEU B 1 398 ? -24.719 16.688 -2.074 1 98.88 398 LEU B N 1
ATOM 6566 C CA . LEU B 1 398 ? -24.281 17.312 -0.828 1 98.88 398 LEU B CA 1
ATOM 6567 C C . LEU B 1 398 ? -22.938 18 -1.013 1 98.88 398 LEU B C 1
ATOM 6569 O O . LEU B 1 398 ? -22.703 19.094 -0.488 1 98.88 398 LEU B O 1
ATOM 6573 N N . TRP B 1 399 ? -22.062 17.359 -1.74 1 98.88 399 TRP B N 1
ATOM 6574 C CA . TRP B 1 399 ? -20.766 17.969 -2.012 1 98.88 399 TRP B CA 1
ATOM 6575 C C . TRP B 1 399 ? -20.922 19.266 -2.807 1 98.88 399 TRP B C 1
ATOM 6577 O O . TRP B 1 399 ? -20.281 20.266 -2.496 1 98.88 399 TRP B O 1
ATOM 6587 N N . ALA B 1 400 ? -21.719 19.219 -3.832 1 98.69 400 ALA B N 1
ATOM 6588 C CA . ALA B 1 400 ? -21.922 20.391 -4.684 1 98.69 400 ALA B CA 1
ATOM 6589 C C . ALA B 1 400 ? -22.484 21.562 -3.879 1 98.69 400 ALA B C 1
ATOM 6591 O O . ALA B 1 400 ? -22.078 22.719 -4.074 1 98.69 400 ALA B O 1
ATOM 6592 N N . ASP B 1 401 ? -23.422 21.281 -3.031 1 98.75 401 ASP B N 1
ATOM 6593 C CA . ASP B 1 401 ? -24.016 22.297 -2.178 1 98.75 401 ASP B CA 1
ATOM 6594 C C . ASP B 1 401 ? -22.969 22.922 -1.257 1 98.75 401 ASP B C 1
ATOM 6596 O O . ASP B 1 401 ? -22.938 24.141 -1.068 1 98.75 401 ASP B O 1
ATOM 6600 N N . TRP B 1 402 ? -22.125 22.062 -0.735 1 98.69 402 TRP B N 1
ATOM 6601 C CA . TRP B 1 402 ? -21.047 22.531 0.114 1 98.69 402 TRP B CA 1
ATOM 6602 C C . TRP B 1 402 ? -20.062 23.375 -0.684 1 98.69 402 TRP B C 1
ATOM 6604 O O . TRP B 1 402 ? -19.672 24.469 -0.249 1 98.69 402 TRP B O 1
ATOM 6614 N N . ASP B 1 403 ? -19.688 22.906 -1.815 1 98.12 403 ASP B N 1
ATOM 6615 C CA . ASP B 1 403 ? -18.719 23.594 -2.66 1 98.12 403 ASP B CA 1
ATOM 6616 C C . ASP B 1 403 ? -19.188 25 -3.027 1 98.12 403 ASP B C 1
ATOM 6618 O O . ASP B 1 403 ? -18.391 25.922 -3.137 1 98.12 403 ASP B O 1
ATOM 6622 N N . ALA B 1 404 ? -20.453 25.141 -3.139 1 97.88 404 ALA B N 1
ATOM 6623 C CA . ALA B 1 404 ? -21.047 26.422 -3.506 1 97.88 404 ALA B CA 1
ATOM 6624 C C . ALA B 1 404 ? -20.875 27.453 -2.393 1 97.88 404 ALA B C 1
ATOM 6626 O O . ALA B 1 404 ? -20.969 28.656 -2.631 1 97.88 404 ALA B O 1
ATOM 6627 N N . THR B 1 405 ? -20.609 26.969 -1.197 1 97.75 405 THR B N 1
ATOM 6628 C CA . THR B 1 405 ? -20.438 27.891 -0.071 1 97.75 405 THR B CA 1
ATOM 6629 C C . THR B 1 405 ? -18.969 28.25 0.111 1 97.75 405 THR B C 1
ATOM 6631 O O . THR B 1 405 ? -18.625 29.094 0.957 1 97.75 405 THR B O 1
ATOM 6634 N N . MET B 1 406 ? -18.047 27.672 -0.607 1 97.69 406 MET B N 1
ATOM 6635 C CA . MET B 1 406 ? -16.609 27.906 -0.525 1 97.69 406 MET B CA 1
ATOM 6636 C C . MET B 1 406 ? -16.156 28.906 -1.597 1 97.69 406 MET B C 1
ATOM 6638 O O . MET B 1 406 ? -16.859 29.109 -2.592 1 97.69 406 MET B O 1
ATOM 6642 N N . LEU B 1 407 ? -14.953 29.531 -1.336 1 96.31 407 LEU B N 1
ATOM 6643 C CA . LEU B 1 407 ? -14.375 30.359 -2.395 1 96.31 407 LEU B CA 1
ATOM 6644 C C . LEU B 1 407 ? -14.086 29.516 -3.635 1 96.31 407 LEU B C 1
ATOM 6646 O O . LEU B 1 407 ? -13.648 28.375 -3.527 1 96.31 407 LEU B O 1
ATOM 6650 N N . ALA B 1 408 ? -14.266 30.125 -4.789 1 92.25 408 ALA B N 1
ATOM 6651 C CA . ALA B 1 408 ? -14.016 29.422 -6.047 1 92.25 408 ALA B CA 1
ATOM 6652 C C . ALA B 1 408 ? -12.523 29.188 -6.254 1 92.25 408 ALA B C 1
ATOM 6654 O O . ALA B 1 408 ? -11.695 30.031 -5.898 1 92.25 408 ALA B O 1
ATOM 6655 N N . MET B 1 409 ? -12.273 28 -6.77 1 82.62 409 MET B N 1
ATOM 6656 C CA . MET B 1 409 ? -10.891 27.734 -7.133 1 82.62 409 MET B CA 1
ATOM 6657 C C . MET B 1 409 ? -10.5 28.484 -8.398 1 82.62 409 MET B C 1
ATOM 6659 O O . MET B 1 409 ? -11.281 28.547 -9.352 1 82.62 409 MET B O 1
ATOM 6663 N N . ASN B 1 410 ? -9.57 29.344 -8.242 1 74.81 410 ASN B N 1
ATOM 6664 C CA . ASN B 1 410 ? -9.18 30.141 -9.398 1 74.81 410 ASN B CA 1
ATOM 6665 C C . ASN B 1 410 ? -8.086 29.453 -10.203 1 74.81 410 ASN B C 1
ATOM 6667 O O . ASN B 1 410 ? -7.359 28.609 -9.68 1 74.81 410 ASN B O 1
ATOM 6671 N N . GLU B 1 411 ? -8.07 29.672 -11.461 1 74.38 411 GLU B N 1
ATOM 6672 C CA . GLU B 1 411 ? -7.094 29.094 -12.375 1 74.38 411 GLU B CA 1
ATOM 6673 C C . GLU B 1 411 ? -5.664 29.391 -11.93 1 74.38 411 GLU B C 1
ATOM 6675 O O . GLU B 1 411 ? -4.754 28.594 -12.18 1 74.38 411 GLU B O 1
ATOM 6680 N N . GLY B 1 412 ? -5.469 30.391 -11.18 1 78.56 412 GLY B N 1
ATOM 6681 C CA . GLY B 1 412 ? -4.113 30.781 -10.82 1 78.56 412 GLY B CA 1
ATOM 6682 C C . GLY B 1 412 ? -3.629 30.156 -9.531 1 78.56 412 GLY B C 1
ATOM 6683 O O . GLY B 1 412 ? -2.451 30.266 -9.18 1 78.56 412 GLY B O 1
ATOM 6684 N N . THR B 1 413 ? -4.402 29.422 -8.875 1 85.06 413 THR B N 1
ATOM 6685 C CA . THR B 1 413 ? -4.027 28.781 -7.617 1 85.06 413 THR B CA 1
ATOM 6686 C C . THR B 1 413 ? -3.051 27.641 -7.871 1 85.06 413 THR B C 1
ATOM 6688 O O . THR B 1 413 ? -3.25 26.828 -8.781 1 85.06 413 THR B O 1
ATOM 6691 N N . TYR B 1 414 ? -2.031 27.625 -7.07 1 87.38 414 TYR B N 1
ATOM 6692 C CA . TYR B 1 414 ? -1.025 26.578 -7.191 1 87.38 414 TYR B CA 1
ATOM 6693 C C . TYR B 1 414 ? -1.573 25.234 -6.715 1 87.38 414 TYR B C 1
ATOM 6695 O O . TYR B 1 414 ? -2.355 25.172 -5.762 1 87.38 414 TYR B O 1
ATOM 6703 N N . THR B 1 415 ? -1.176 24.203 -7.441 1 91.06 415 THR B N 1
ATOM 6704 C CA . THR B 1 415 ? -1.509 22.859 -7.004 1 91.06 415 THR B CA 1
ATOM 6705 C C . THR B 1 415 ? -0.376 21.891 -7.332 1 91.06 415 THR B C 1
ATOM 6707 O O . THR B 1 415 ? 0.205 21.953 -8.414 1 91.06 415 THR B O 1
ATOM 6710 N N . HIS B 1 416 ? -0.059 21.109 -6.266 1 88.44 416 HIS B N 1
ATOM 6711 C CA . HIS B 1 416 ? 0.954 20.078 -6.41 1 88.44 416 HIS B CA 1
ATOM 6712 C C . HIS B 1 416 ? 0.319 18.734 -6.746 1 88.44 416 HIS B C 1
ATOM 6714 O O . HIS B 1 416 ? -0.739 18.391 -6.215 1 88.44 416 HIS B O 1
ATOM 6720 N N . ALA B 1 417 ? 0.943 18.016 -7.723 1 85.81 417 ALA B N 1
ATOM 6721 C CA . ALA B 1 417 ? 0.404 16.719 -8.078 1 85.81 417 ALA B CA 1
ATOM 6722 C C . ALA B 1 417 ? 1.524 15.719 -8.359 1 85.81 417 ALA B C 1
ATOM 6724 O O . ALA B 1 417 ? 2.648 16.109 -8.672 1 85.81 417 ALA B O 1
ATOM 6725 N N . LEU B 1 418 ? 1.171 14.477 -8.219 1 82.75 418 LEU B N 1
ATOM 6726 C CA . LEU B 1 418 ? 2.025 13.391 -8.695 1 82.75 418 LEU B CA 1
ATOM 6727 C C . LEU B 1 418 ? 1.791 13.117 -10.172 1 82.75 418 LEU B C 1
ATOM 6729 O O . LEU B 1 418 ? 0.651 13.156 -10.641 1 82.75 418 LEU B O 1
ATOM 6733 N N . THR B 1 419 ? 2.945 12.852 -10.914 1 80.69 419 THR B N 1
ATOM 6734 C CA . THR B 1 419 ? 2.844 12.547 -12.336 1 80.69 419 THR B CA 1
ATOM 6735 C C . THR B 1 419 ? 3.549 11.234 -12.656 1 80.69 419 THR B C 1
ATOM 6737 O O . THR B 1 419 ? 4.391 10.773 -11.883 1 80.69 419 THR B O 1
ATOM 6740 N N . PRO B 1 420 ? 3.25 10.609 -13.773 1 82.25 420 PRO B N 1
ATOM 6741 C CA . PRO B 1 420 ? 3.762 9.289 -14.133 1 82.25 420 PRO B CA 1
ATOM 6742 C C . PRO B 1 420 ? 5.285 9.242 -14.195 1 82.25 420 PRO B C 1
ATOM 6744 O O . PRO B 1 420 ? 5.891 8.234 -13.82 1 82.25 420 PRO B O 1
ATOM 6747 N N . PRO B 1 421 ? 5.961 10.266 -14.562 1 84.56 421 PRO B N 1
ATOM 6748 C CA . PRO B 1 421 ? 7.422 10.18 -14.586 1 84.56 421 PRO B CA 1
ATOM 6749 C C . PRO B 1 421 ? 8.031 10.156 -13.188 1 84.56 421 PRO B C 1
ATOM 6751 O O . PRO B 1 421 ? 9.188 9.766 -13.016 1 84.56 421 PRO B O 1
ATOM 6754 N N . ILE B 1 422 ? 7.191 10.531 -12.219 1 85.75 422 ILE B N 1
ATOM 6755 C CA . ILE B 1 422 ? 7.699 10.656 -10.859 1 85.75 422 ILE B CA 1
ATOM 6756 C C . ILE B 1 422 ? 7.48 9.344 -10.102 1 85.75 422 ILE B C 1
ATOM 6758 O O . ILE B 1 422 ? 8.359 8.898 -9.359 1 85.75 422 ILE B O 1
ATOM 6762 N N . GLN B 1 423 ? 6.363 8.781 -10.25 1 90.06 423 GLN B N 1
ATOM 6763 C CA . GLN B 1 423 ? 6.031 7.555 -9.531 1 90.06 423 GLN B CA 1
ATOM 6764 C C . GLN B 1 423 ? 5.465 6.5 -10.484 1 90.06 423 GLN B C 1
ATOM 6766 O O . GLN B 1 423 ? 4.434 6.719 -11.117 1 90.06 423 GLN B O 1
ATOM 6771 N N . ALA B 1 424 ? 6.07 5.355 -10.469 1 90.88 424 ALA B N 1
ATOM 6772 C CA . ALA B 1 424 ? 5.828 4.332 -11.484 1 90.88 424 ALA B CA 1
ATOM 6773 C C . ALA B 1 424 ? 4.414 3.77 -11.367 1 90.88 424 ALA B C 1
ATOM 6775 O O . ALA B 1 424 ? 3.816 3.367 -12.367 1 90.88 424 ALA B O 1
ATOM 6776 N N . ASP B 1 425 ? 3.82 3.699 -10.195 1 88.75 425 ASP B N 1
ATOM 6777 C CA . ASP B 1 425 ? 2.498 3.109 -10.008 1 88.75 425 ASP B CA 1
ATOM 6778 C C . ASP B 1 425 ? 1.396 4.133 -10.281 1 88.75 425 ASP B C 1
ATOM 6780 O O . ASP B 1 425 ? 0.217 3.859 -10.047 1 88.75 425 ASP B O 1
ATOM 6784 N N . ARG B 1 426 ? 1.724 5.316 -10.703 1 83.12 426 ARG B N 1
ATOM 6785 C CA . ARG B 1 426 ? 0.767 6.324 -11.148 1 83.12 426 ARG B CA 1
ATOM 6786 C C . ARG B 1 426 ? 0.852 6.527 -12.656 1 83.12 426 ARG B C 1
ATOM 6788 O O . ARG B 1 426 ? 0.919 7.664 -13.133 1 83.12 426 ARG B O 1
ATOM 6795 N N . TYR B 1 427 ? 0.817 5.41 -13.375 1 70.12 427 TYR B N 1
ATOM 6796 C CA . TYR B 1 427 ? 1 5.488 -14.82 1 70.12 427 TYR B CA 1
ATOM 6797 C C . TYR B 1 427 ? -0.285 5.93 -15.516 1 70.12 427 TYR B C 1
ATOM 6799 O O . TYR B 1 427 ? -1.383 5.688 -15.008 1 70.12 427 TYR B O 1
ATOM 6807 N N . ALA B 1 428 ? -0.302 7.027 -16.281 1 59.28 428 ALA B N 1
ATOM 6808 C CA . ALA B 1 428 ? -1.474 7.5 -17.016 1 59.28 428 ALA B CA 1
ATOM 6809 C C . ALA B 1 428 ? -1.841 6.543 -18.141 1 59.28 428 ALA B C 1
ATOM 6811 O O . ALA B 1 428 ? -1.123 6.445 -19.141 1 59.28 428 ALA B O 1
ATOM 6812 N N . PRO B 1 429 ? -2.83 5.473 -17.844 1 52.69 429 PRO B N 1
ATOM 6813 C CA . PRO B 1 429 ? -3.127 4.672 -19.031 1 52.69 429 PRO B CA 1
ATOM 6814 C C . PRO B 1 429 ? -3.678 5.508 -20.188 1 52.69 429 PRO B C 1
ATOM 6816 O O . PRO B 1 429 ? -4.324 6.531 -19.953 1 52.69 429 PRO B O 1
ATOM 6819 N N . GLN B 1 430 ? -3.018 5.438 -21.297 1 46.16 430 GLN B N 1
ATOM 6820 C CA . GLN B 1 430 ? -3.535 6.188 -22.438 1 46.16 430 GLN B CA 1
ATOM 6821 C C . GLN B 1 430 ? -5.008 5.875 -22.688 1 46.16 430 GLN B C 1
ATOM 6823 O O . GLN B 1 430 ? -5.785 6.762 -23.047 1 46.16 430 GLN B O 1
ATOM 6828 N N . ASP B 1 431 ? -5.297 4.559 -23.078 1 41.22 431 ASP B N 1
ATOM 6829 C CA . ASP B 1 431 ? -6.621 4.16 -23.562 1 41.22 431 ASP B CA 1
ATOM 6830 C C . ASP B 1 431 ? -7.52 3.746 -22.391 1 41.22 431 ASP B C 1
ATOM 6832 O O . ASP B 1 431 ? -7.188 2.824 -21.641 1 41.22 431 ASP B O 1
ATOM 6836 N N . LEU B 1 432 ? -8.406 4.621 -21.953 1 41.47 432 LEU B N 1
ATOM 6837 C CA . LEU B 1 432 ? -9.422 4.578 -20.906 1 41.47 432 LEU B CA 1
ATOM 6838 C C . LEU B 1 432 ? -10.375 3.41 -21.125 1 41.47 432 LEU B C 1
ATOM 6840 O O . LEU B 1 432 ? -11.375 3.277 -20.422 1 41.47 432 LEU B O 1
ATOM 6844 N N . THR B 1 433 ? -10.359 2.682 -22.234 1 35.81 433 THR B N 1
ATOM 6845 C CA . THR B 1 433 ? -11.469 1.754 -22.453 1 35.81 433 THR B CA 1
ATOM 6846 C C . THR B 1 433 ? -11.32 0.521 -21.562 1 35.81 433 THR B C 1
ATOM 6848 O O . THR B 1 433 ? -10.273 -0.128 -21.562 1 35.81 433 THR B O 1
ATOM 6851 N N . PRO B 1 434 ? -12.102 0.455 -20.547 1 37.91 434 PRO B N 1
ATOM 6852 C CA . PRO B 1 434 ? -12.117 -0.806 -19.797 1 37.91 434 PRO B CA 1
ATOM 6853 C C . PRO B 1 434 ? -11.953 -2.027 -20.703 1 37.91 434 PRO B C 1
ATOM 6855 O O . PRO B 1 434 ? -12.523 -2.068 -21.797 1 37.91 434 PRO B O 1
ATOM 6858 N N . PRO B 1 435 ? -11.008 -2.857 -20.469 1 35.59 435 PRO B N 1
ATOM 6859 C CA . PRO B 1 435 ? -10.961 -4.047 -21.312 1 35.59 435 PRO B CA 1
ATOM 6860 C C . PRO B 1 435 ? -12.297 -4.793 -21.359 1 35.59 435 PRO B C 1
ATOM 6862 O O . PRO B 1 435 ? -13.055 -4.777 -20.391 1 35.59 435 PRO B O 1
ATOM 6865 N N . VAL B 1 436 ? -12.828 -5.066 -22.578 1 33.53 436 VAL B N 1
ATOM 6866 C CA . VAL B 1 436 ? -14 -5.906 -22.781 1 33.53 436 VAL B CA 1
ATOM 6867 C C . VAL B 1 436 ? -13.734 -7.305 -22.234 1 33.53 436 VAL B C 1
ATOM 6869 O O . VAL B 1 436 ? -12.633 -7.848 -22.391 1 33.53 436 VAL B O 1
ATOM 6872 N N . LYS B 1 437 ? -14.539 -7.934 -21.156 1 37.62 437 LYS B N 1
ATOM 6873 C CA . LYS B 1 437 ? -14.492 -9.305 -20.656 1 37.62 437 LYS B CA 1
ATOM 6874 C C . LYS B 1 437 ? -14.188 -10.289 -21.781 1 37.62 437 LYS B C 1
ATOM 6876 O O . LYS B 1 437 ? -14.812 -10.234 -22.844 1 37.62 437 LYS B O 1
ATOM 6881 N N . PRO B 1 438 ? -13.062 -10.945 -21.812 1 29.81 438 PRO B N 1
ATOM 6882 C CA . PRO B 1 438 ? -13.039 -11.922 -22.906 1 29.81 438 PRO B CA 1
ATOM 6883 C C . PRO B 1 438 ? -14.328 -12.75 -22.984 1 29.81 438 PRO B C 1
ATOM 6885 O O . PRO B 1 438 ? -14.797 -13.266 -21.969 1 29.81 438 PRO B O 1
ATOM 6888 N N . THR B 1 439 ? -15.297 -12.43 -23.906 1 25.16 439 THR B N 1
ATOM 6889 C CA . THR B 1 439 ? -16.344 -13.406 -24.172 1 25.16 439 THR B CA 1
ATOM 6890 C C . THR B 1 439 ? -15.734 -14.797 -24.375 1 25.16 439 THR B C 1
ATOM 6892 O O . THR B 1 439 ? -14.695 -14.938 -25.031 1 25.16 439 THR B O 1
#

Organism: Aphanomyces astaci (NCBI:txid112090)

Secondary structure (DSSP, 8-state):
-BSS--GGGSGGGT--SS--HHHHHHHHTSEEESSEE-SSSSHHHHHHHHHHSS-GGGSGGGGSBS--SS-BTTB-----TTS--HHHHHHHTT-EEEEEE---S--TTTT-GGGTT-SEEEE-SSS---TTT--SSSSTTSPP--EETTEE----S-HHHHHHHHHHHHHHSGGGGTS-EEEEEE--TTSSS---TT-HHHHHT-S-TT-SS---HHHHHHHHHHHHHHHHHHHHHHHHTT-STT--EEE-BSS---TTS--TTS---TTS-SHHHHB--EEEE-TTTS-S-EEE---EEGGGHHHHHHHHTT----TTS--SS---HHHHTTSS-----EEEEEETGGGEEEEEETTEEEEEETTEEEEEETTT-TT--S--TTT-HHHHHHHHHHHHHHHTTSPPPPTTS-B----TTT-TT----S---------/-BSS--GGGSGGGT--SS--HHHHHHHHTSEEESSEE-SSSSHHHHHHHHHHSS-GGGSGGGGSBS--SS-BTTB-----TTS--HHHHHHHTT-EEEEEE---S--TTTT-GGGTT-SEEEE-SSS---TTT--SSSSTTSPP--EETTEE----S-HHHHHHHHHHHHHHSGGGGTS-EEEEEE--TTSSS---TT-HHHHHT-S-TT-SS---HHHHHHHHHHHHHHHHHHHHHHHHTT-STT--EEE-BSS---TTS--TTS---TTS-SHHHHB--EEEE-TTTS-S-EEE---EEGGGHHHHHHHHTT----TTS--SS---HHHHTTSS-----EEEEEETGGGEEEEEETTEEEEEETTEEEEEETTT-TT--S--TTT-HHHHHHHHHHHHHHHTTSPPPPTTS-B----TTT-TTS---S---------

pLDDT: mean 94.33, std 10.59, range [23.48, 98.94]

Solvent-accessible surface area (backbone atoms only — not comparable to full-atom values): 44468 Å² total; per-residue (Å²): 54,31,22,39,32,17,38,23,60,35,34,82,57,65,27,77,91,55,66,28,68,45,55,39,47,47,34,66,57,7,36,30,36,77,39,25,28,27,60,24,29,34,49,30,19,14,50,41,7,35,38,46,6,25,67,21,42,73,40,79,41,23,55,16,38,41,56,61,78,37,70,52,97,83,41,83,55,33,52,60,48,85,53,76,22,45,45,30,56,41,32,76,71,60,31,50,22,33,39,40,31,54,62,29,42,27,53,78,82,76,19,32,62,70,50,44,26,24,78,38,42,37,30,26,48,44,85,48,47,37,51,53,77,34,15,67,51,57,64,87,84,46,61,64,45,29,25,50,60,94,40,78,55,86,76,86,54,44,44,66,54,51,50,27,52,53,48,23,51,58,55,51,36,76,65,52,81,80,36,59,69,45,76,46,55,23,46,60,46,54,35,63,42,75,56,29,86,85,29,60,68,57,63,74,66,47,85,44,56,81,59,60,55,52,62,28,50,64,42,45,46,43,24,45,36,50,48,24,52,26,53,36,50,31,51,50,31,27,43,72,57,71,43,46,48,80,36,80,46,71,44,35,28,32,8,4,7,44,94,62,39,47,38,58,76,32,34,52,22,46,58,28,89,36,51,17,0,21,30,19,39,33,29,37,28,28,60,71,72,35,67,80,51,45,78,41,72,48,64,42,42,41,17,19,49,27,43,22,54,31,43,75,68,73,44,74,71,54,78,94,55,68,56,71,33,51,62,48,50,49,42,66,50,67,74,39,76,74,63,81,48,74,50,73,44,72,42,72,56,55,62,26,37,30,29,35,52,59,53,36,30,38,38,32,44,56,88,31,74,43,19,26,48,45,72,71,21,48,46,58,57,27,37,30,36,82,81,38,46,65,62,38,52,50,44,53,49,53,43,52,59,51,53,69,75,38,58,77,85,54,92,82,51,48,62,52,67,91,41,37,83,67,36,72,73,35,38,35,64,84,76,74,68,67,74,76,74,75,100,54,30,21,38,33,17,38,22,60,36,35,81,57,65,26,78,91,55,67,27,68,45,54,38,48,48,32,66,58,7,37,28,37,77,38,24,27,26,60,24,27,34,51,30,19,13,51,42,7,36,38,45,6,26,68,22,42,74,38,77,41,23,55,17,36,41,56,59,77,38,68,50,98,84,42,82,56,33,53,59,48,85,52,75,22,45,44,30,54,41,32,76,71,61,30,50,23,33,38,41,31,52,61,30,42,28,53,78,82,76,19,32,61,70,48,45,27,24,78,38,40,37,30,24,48,44,85,47,47,37,52,52,76,34,14,67,51,57,63,88,85,48,62,63,45,28,25,51,60,94,39,79,56,87,77,86,54,45,47,68,55,53,48,26,52,54,48,25,53,56,54,51,37,76,65,52,81,79,34,58,70,47,75,47,54,24,46,60,46,54,36,64,43,74,55,28,86,85,29,58,69,58,61,74,65,48,86,42,55,82,60,59,54,52,61,28,50,63,42,45,46,44,24,46,36,50,48,24,51,27,53,36,50,30,53,50,31,27,43,73,58,70,43,46,48,80,38,80,44,70,44,36,27,33,8,5,8,44,95,61,39,47,38,58,76,32,34,51,22,46,60,28,89,37,50,18,0,21,29,18,39,34,30,38,27,29,63,71,72,35,66,79,52,44,79,40,74,47,62,44,44,42,16,18,50,27,42,23,54,31,44,76,69,74,45,74,71,54,79,94,55,68,56,71,33,51,63,48,51,49,42,64,51,65,76,40,77,77,64,80,48,74,50,74,46,73,42,73,54,54,62,26,38,31,29,34,52,61,53,35,30,36,38,32,44,54,87,29,74,43,18,26,49,44,73,69,22,49,46,57,55,27,39,29,38,82,82,37,47,67,62,40,50,50,44,54,48,52,43,53,58,51,54,70,75,38,57,77,87,55,91,83,51,47,59,51,66,90,41,37,83,67,37,70,71,34,36,38,62,83,74,74,66,68,76,76,74,77,99

Nearest PDB structures (foldseek):
  6psm-assembly2_E  TM=8.522E-01  e=4.541E-37  Pseudoalteromonas fuliginea
  6ust-assembly1_D-3  TM=8.359E-01  e=2.785E-34  Hungatella hathewayi
  3ed4-assembly2_C  TM=8.132E-01  e=2.157E-31  Escherichia coli
  3ed4-assembly1_A  TM=8.246E-01  e=1.105E-30  Escherichia coli
  1p49-assembly1_A  TM=7.943E-01  e=1.081E-27  Homo sapiens

Radius of gyration: 29.12 Å; Cα contacts (8 Å, |Δi|>4): 2129; chains: 2; bounding box: 56×88×71 Å

Foldseek 3Di:
DEAQAAACLAVCNPDDVFHQVLVVVLLQQFEWEDQEWQLALAFQLSVCLLFQLARSLFAPCNLFQHRAPDADPVGKFFDALPHATLLQQVVVVFAQEEEQEEARGIDPPGHDPVSHRHPWYWYFDHLDADQAACFQWDDPVTDHGTDTRNHHDDDGFGNLQVSLVVLLCVLLDPCCVVHPYHYHRYYHPPPWPLAARVRVVVSNPDNTRPDLPDDDLVSNSRRVNSNSVSVSSNQVSNVVSVNNQADKDKDKYNWAHDDNHDQPPADDGRLDPTCRSIPMIITIHHNNQFDRNDYDHANAYSSQCSQQVCVVVVHHRDPVRHRPHHRCSCCRNVVDPRDWDKRWDFADVQGWTWIDTGQWMWIDGNRDIFIDRCVVPVHRDDGCCVVCVVVNVVRVVVRVVVVVVGNDNDPPHHHDDDDCVSDVVRDPPPDPDDPDPPD/DEAQAAACLAVCNPDDVFHQVLVVVLLQQFEWEDQEWQLALAFQLSVCLLFQLARSLFAPCNLFQHRAPDADPVGKFFDQLVHATLLQQVVVVFAQEEEQEEDRGIDPPGHDPVSHRHPWYWYFDHLDADQAACFQWDDPPTDHGTDTRNHHDDDGFGNLQVSLVVLLCVLLDPCCVVHPYHYHRYYHPPPWPLAARPRVVVSNPDNTRPDLPDDDLVSNSRRVNSNSVSVSSNQVSNVVSVNNQADKDKDKYNWAHDDNHDQPPADDGRLDPTCRSIPMIITIHHNNQFDRNDYDHANAYSSQCSQQVCVVVVHHRDPVRHRPHHRCSCCRNVVDPRDWDKRWDFADVQGWTWIDTGQWMWIDGNNDIFIDRCVVPVHRDDGCCVVCVVVNVVRVVVRVVVVVVGNDNDPPHHHDDDDCVSDVVRDDPPDPDDDDPPD